Protein 2X6H (pdb70)

Solvent-accessible surface area: 50503 Å² total; per-residue (Å²): 96,110,128,38,72,112,110,8,64,77,20,22,155,130,18,17,48,76,137,110,29,51,113,34,35,84,48,8,75,122,46,6,106,201,84,42,58,99,86,61,1,1,10,36,4,5,78,14,5,58,182,161,113,138,109,49,29,90,71,4,37,175,18,13,82,92,14,36,71,1,47,23,42,11,0,0,22,0,1,5,69,108,21,114,56,74,81,1,18,106,30,0,3,55,38,0,51,135,4,80,41,148,54,4,60,21,8,6,17,0,0,2,7,1,1,57,40,12,61,93,159,72,4,56,134,34,49,48,103,51,128,86,0,3,54,18,7,7,132,50,3,11,103,39,63,33,7,0,4,21,1,16,0,20,0,11,6,25,29,55,189,193,124,103,119,172,20,70,83,28,2,20,60,0,11,93,0,0,41,77,42,0,80,88,29,75,171,112,29,75,26,16,32,99,38,6,94,84,5,75,133,7,0,62,7,2,12,99,0,16,116,72,9,60,173,54,110,36,109,90,93,126,41,11,108,67,5,27,113,8,0,39,62,97,126,97,23,182,25,37,0,33,80,23,141,57,10,10,0,4,1,28,18,125,41,92,1,19,65,4,48,23,132,117,6,49,11,49,119,46,105,79,70,8,3,31,0,4,2,15,12,58,114,80,135,102,114,35,26,0,22,2,27,52,33,61,40,0,31,7,12,9,4,1,5,20,0,4,36,5,1,8,85,4,2,114,169,61,136,33,64,2,66,12,22,44,16,84,18,0,0,1,18,23,121,16,0,1,19,47,55,30,118,30,43,9,0,36,71,3,43,92,197,34,60,66,2,19,54,11,0,78,126,78,60,94,48,148,152,18,61,73,19,0,23,52,111,5,0,48,16,0,0,48,0,1,0,0,3,6,0,3,7,26,3,1,14,3,2,24,7,60,29,90,2,0,21,0,13,60,87,0,48,1,1,5,46,59,3,35,64,3,8,67,88,33,78,63,117,52,57,3,32,1,24,1,0,72,51,2,0,80,3,0,28,15,78,103,19,160,21,7,117,61,0,35,102,23,0,31,43,0,0,30,32,0,20,144,38,5,28,12,2,0,10,1,5,29,0,6,30,63,3,59,1,71,6,2,54,118,67,42,115,115,2,21,150,58,3,39,122,29,0,45,35,75,61,57,57,94,81,0,16,36,44,0,12,43,30,0,35,29,1,4,19,2,14,21,75,74,34,52,93,55,6,97,95,3,61,98,13,20,227,84,90,140,174,72,105,96,16,56,86,30,20,184,101,6,3,51,93,140,117,12,69,143,52,25,77,90,2,68,138,67,3,82,196,70,30,65,124,55,41,0,0,2,19,4,1,66,13,8,54,197,122,140,131,107,44,29,87,78,0,32,167,8,12,85,93,8,35,62,0,64,24,36,14,0,0,15,0,1,0,79,88,10,95,44,96,78,0,22,120,30,0,7,53,41,0,52,125,3,72,43,102,39,4,48,35,15,4,20,0,0,1,5,0,7,58,24,47,46,92,169,80,10,79,137,53,66,56,101,154,92,24,5,29,13,10,8,124,42,3,14,104,34,61,26,8,0,8,10,3,10,0,21,0,6,4,32,29,111,230,156,110,91,105,124,25,79,87,26,3,17,55,0,11,112,20,0,45,103,64,0,86,117,24,92,170,111,23,92,32,25,27,114,44,7,147,66,4,86,114,4,3,61,4,0,28,95,0,7,117,69,9,56,146,71,116,56,93,112,116,124,34,24,119,63,4,38,110,13,0,41,75,94,121,95,19,148,12,38,0,28,80,22,125,68,8,15,0,2,0,42,17,134,51,99,1,26,69,2,51,23,160,101,7,47,9,68,128,53,107,62,28,8,1,38,0,0,0,14,8,58,116,84,147,109,98,29,26,0,18,0,22,53,35,64,36,0,35,8,10,9,4,3,6,22,0,4,31,3,0,4,47,27,2,97,165,58,131,31,62,2,68,6,14,39,18,80,10,0,0,3,23,27,130,24,0,0,20,55,47,42,104,38,43,11,0,36,78,2,38,92,208,46,54,69,3,11,56,12,0,80,131,68,59,88,52,153,151,8,56,72,25,0,20,64,112,6,0,53,13,0,1,55,0,0,0,1,4,4,0,4,6,21,0,0,18,6,2,37,5,72,30,53,8,0,14,0,10,50,74,0,50,1,5,6,67,47,3,39,84,5,8,55,53,31,80,93,103,69,54,0,34,1,15,1,0,78,56,1,0,78,2,0,32,14,81,118,22,147,46,0,122,68,0,21,119,25,0,31,37,1,0,36,33,0,25,134,42,3,36,16,0,0,7,0,6,26,0,7,45,73,4,64,2,65,12,2,63,127,71,39,123,115,3,20,143,42,0,25,118,21,0,48,44,70,51,79,57,91,60,0,15,34,48,0,16,34,31,0,37,28,1,3,17,1,10,25,81,79,36,56,87,60,6,103,115,6,52,93,11,41,181,204

Nearest PDB structures (foldseek):
  2x6h-assembly1_A  TM=1.002E+00  e=5.328E-83  Drosophila melanogaster
  2x6j-assembly1_A  TM=9.993E-01  e=4.591E-75  Drosophila melanogaster
  2x6i-assembly1_A  TM=9.993E-01  e=2.594E-74  Drosophila melanogaster
  2x6f-assembly1_A  TM=9.980E-01  e=4.967E-74  Drosophila melanogaster
  2x6h-assembly1_B  TM=9.961E-01  e=1.066E-71  Drosophila melanogaster

B-factor: mean 40.39, std 14.01, range [13.14, 89.82]

CATH classification: 1.25.40.70 (+2 more: 3.30.1010.10, 1.10.1070.11)

InterPro domains:
  IPR000403 Phosphatidylinositol 3-/4-kinase, catalytic domain [PF00454] (692-893)
  IPR000403 Phosphatidylinositol 3-/4-kinase, catalytic domain [PS50290] (666-933)
  IPR000403 Phosphatidylinositol 3-/4-kinase, catalytic domain [SM00146] (694-946)
  IPR001263 Phosphoinositide 3-kinase, accessory (PIK) domain [PF00613] (286-578)
  IPR001263 Phosphoinositide 3-kinase, accessory (PIK) domain [PS51545] (283-579)
  IPR001263 Phosphoinositide 3-kinase, accessory (PIK) domain [SM00145] (284-596)
  IPR002420 C2 phosphatidylinositol 3-kinase-type domain [PF00792] (55-198)
  IPR002420 C2 phosphatidylinositol 3-kinase-type domain [PS51547] (36-190)
  IPR002420 C2 phosphatidylinositol 3-kinase-type domain [SM00142] (22-131)
  IPR008290 Phosphatidylinositol 3-kinase, Vps34 type [PIRSF000587] (6-949)
  IPR011009 Protein kinase-like domain superfamily [SSF56112] (601-945)
  IPR015433 Phosphatidylinositol 3-/4-kinase [PTHR10048] (44-945)
  IPR016024 Armadillo-type fold [SSF48371] (268-578)
  IPR018936 Phosphatidylinositol 3-/4-kinase, conserved site [PS00915] (697-711)
  IPR018936 Phosphatidylinositol 3-/4-kinase, conserved site [PS00916] (790-810)
  IPR035892 C2 domain superfamily [G3DSA:2.60.40.150] (35-173)
  IPR035892 C2 domain superfamily [SSF49562] (36-165)
  IPR036940 Phosphatidylinositol 3-/4-kinase, catalytic domain superfamily [G3DSA:1.10.1070.11] (749-949)
  IPR042236 Phosphoinositide 3-kinase, accessory (PIK) domain superfamily [G3DSA:1.25.40.70] (289-591)
  IPR057756 Phosphatidylinositol 3-kinase type3/VPS34-like [cd00896] (601-945)

Structure (mmCIF, N/CA/C/O backbone):
data_2X6H
#
_entry.id   2X6H
#
_cell.length_a   110.600
_cell.length_b   154.790
_cell.length_c   243.080
_cell.angle_alpha   90.00
_cell.angle_beta   90.00
_cell.angle_gamma   90.00
#
_symmetry.space_group_name_H-M   'I 21 21 21'
#
loop_
_entity.id
_entity.type
_entity.pdbx_description
1 polymer 'PHOSPHOTIDYLINOSITOL 3 KINASE 59F'
2 water water
#
loop_
_atom_site.group_PDB
_atom_site.id
_atom_site.type_symbol
_atom_site.label_atom_id
_atom_site.label_alt_id
_atom_site.label_comp_id
_atom_site.label_asym_id
_atom_site.label_entity_id
_atom_site.label_seq_id
_atom_site.pdbx_PDB_ins_code
_atom_site.Cartn_x
_atom_site.Cartn_y
_atom_site.Cartn_z
_atom_site.occupancy
_atom_site.B_iso_or_equiv
_atom_site.auth_seq_id
_atom_site.auth_comp_id
_atom_site.auth_asym_id
_atom_site.auth_atom_id
_atom_site.pdbx_PDB_model_num
ATOM 1 N N . ALA A 1 38 ? 12.531 40.099 63.352 1.00 84.42 291 ALA A N 1
ATOM 2 C CA . ALA A 1 38 ? 13.186 41.295 63.958 1.00 84.53 291 ALA A CA 1
ATOM 3 C C . ALA A 1 38 ? 13.204 42.508 63.014 1.00 84.61 291 ALA A C 1
ATOM 4 O O . ALA A 1 38 ? 12.797 42.410 61.853 1.00 84.60 291 ALA A O 1
ATOM 6 N N . SER A 1 39 ? 13.648 43.649 63.548 1.00 84.69 292 SER A N 1
ATOM 7 C CA . SER A 1 39 ? 13.663 44.971 62.880 1.00 84.69 292 SER A CA 1
ATOM 8 C C . SER A 1 39 ? 14.615 45.115 61.674 1.00 84.72 292 SER A C 1
ATOM 9 O O . SER A 1 39 ? 14.315 45.865 60.738 1.00 84.69 292 SER A O 1
ATOM 12 N N . ILE A 1 40 ? 15.750 44.418 61.707 1.00 84.70 293 ILE A N 1
ATOM 13 C CA . ILE A 1 40 ? 16.836 44.507 60.697 1.00 84.58 293 ILE A CA 1
ATOM 14 C C . ILE A 1 40 ? 16.915 43.110 60.115 1.00 84.49 293 ILE A C 1
ATOM 15 O O . ILE A 1 40 ? 17.291 42.921 58.952 1.00 84.52 293 ILE A O 1
ATOM 20 N N . ARG A 1 41 ? 16.595 42.141 60.970 1.00 84.28 294 ARG A N 1
ATOM 21 C CA . ARG A 1 41 ? 16.531 40.737 60.631 1.00 84.03 294 ARG A CA 1
ATOM 22 C C . ARG A 1 41 ? 15.947 40.634 59.230 1.00 83.46 294 ARG A C 1
ATOM 23 O O . ARG A 1 41 ? 16.409 39.839 58.405 1.00 83.42 294 ARG A O 1
ATOM 31 N N . ASP A 1 42 ? 14.942 41.470 58.975 1.00 82.76 295 ASP A N 1
ATOM 32 C CA . ASP A 1 42 ? 14.170 41.470 57.739 1.00 82.05 295 ASP A CA 1
ATOM 33 C C . ASP A 1 42 ? 15.045 41.852 56.564 1.00 81.44 295 ASP A C 1
ATOM 34 O O . ASP A 1 42 ? 14.934 41.220 55.515 1.00 81.53 295 ASP A O 1
ATOM 39 N N . GLN A 1 43 ? 15.936 42.834 56.714 1.00 80.51 296 GLN A N 1
ATOM 40 C CA . GLN A 1 43 ? 16.695 43.289 55.541 1.00 79.59 296 GLN A CA 1
ATOM 41 C C . GLN A 1 43 ? 17.747 42.243 55.199 1.00 79.52 296 GLN A C 1
ATOM 42 O O . GLN A 1 43 ? 18.006 41.996 54.014 1.00 79.44 296 GLN A O 1
ATOM 48 N N . LEU A 1 44 ? 18.343 41.618 56.212 1.00 79.30 297 LEU A N 1
ATOM 49 C CA . LEU A 1 44 ? 19.414 40.662 55.953 1.00 79.13 297 LEU A CA 1
ATOM 50 C C . LEU A 1 44 ? 18.802 39.558 55.118 1.00 79.01 297 LEU A C 1
ATOM 51 O O . LEU A 1 44 ? 19.460 39.008 54.234 1.00 78.95 297 LEU A O 1
ATOM 56 N N . HIS A 1 45 ? 17.538 39.251 55.381 1.00 78.88 298 HIS A N 1
ATOM 57 C CA . HIS A 1 45 ? 16.892 38.137 54.720 1.00 78.71 298 HIS A CA 1
ATOM 58 C C . HIS A 1 45 ? 16.348 38.584 53.368 1.00 78.51 298 HIS A C 1
ATOM 59 O O . HIS A 1 45 ? 16.387 37.791 52.430 1.00 78.53 298 HIS A O 1
ATOM 66 N N . THR A 1 46 ? 15.891 39.835 53.234 1.00 78.31 299 THR A N 1
ATOM 67 C CA . THR A 1 46 ? 15.263 40.302 51.965 1.00 78.17 299 THR A CA 1
ATOM 68 C C . THR A 1 46 ? 16.307 40.325 50.854 1.00 77.90 299 THR A C 1
ATOM 69 O O . THR A 1 46 ? 15.971 40.110 49.692 1.00 77.92 299 THR A O 1
ATOM 73 N N . ILE A 1 47 ? 17.555 40.630 51.208 1.00 77.57 300 ILE A N 1
ATOM 74 C CA . ILE A 1 47 ? 18.660 40.711 50.244 1.00 77.17 300 ILE A CA 1
ATOM 75 C C . ILE A 1 47 ? 18.863 39.296 49.685 1.00 76.93 300 ILE A C 1
ATOM 76 O O . ILE A 1 47 ? 19.284 39.133 48.544 1.00 76.79 300 ILE A O 1
ATOM 81 N N . VAL A 1 48 ? 18.547 38.286 50.497 1.00 76.59 301 VAL A N 1
ATOM 82 C CA . VAL A 1 48 ? 18.801 36.867 50.200 1.00 76.21 301 VAL A CA 1
ATOM 83 C C . VAL A 1 48 ? 17.634 36.326 49.364 1.00 75.95 301 VAL A C 1
ATOM 84 O O . VAL A 1 48 ? 17.847 35.494 48.487 1.00 75.82 301 VAL A O 1
ATOM 88 N N . TYR A 1 49 ? 16.415 36.807 49.623 1.00 75.74 302 TYR A N 1
ATOM 89 C CA . TYR A 1 49 ? 15.201 36.332 48.944 1.00 75.64 302 TYR A CA 1
ATOM 90 C C . TYR A 1 49 ? 15.201 36.910 47.549 1.00 75.19 302 TYR A C 1
ATOM 91 O O . TYR A 1 49 ? 14.712 36.281 46.610 1.00 75.17 302 TYR A O 1
ATOM 100 N N . ARG A 1 50 ? 15.778 38.104 47.425 1.00 74.64 303 ARG A N 1
ATOM 101 C CA . ARG A 1 50 ? 15.468 39.004 46.319 1.00 74.02 303 ARG A CA 1
ATOM 102 C C . ARG A 1 50 ? 16.694 39.374 45.482 1.00 73.61 303 ARG A C 1
ATOM 103 O O . ARG A 1 50 ? 16.573 40.121 44.508 1.00 73.64 303 ARG A O 1
ATOM 111 N N . TYR A 1 51 ? 17.866 38.850 45.843 1.00 72.98 304 TYR A N 1
ATOM 112 C CA . TYR A 1 51 ? 19.091 39.169 45.103 1.00 72.30 304 TYR A CA 1
ATOM 113 C C . TYR A 1 51 ? 19.838 37.940 44.574 1.00 71.42 304 TYR A C 1
ATOM 114 O O . TYR A 1 51 ? 19.823 37.701 43.370 1.00 71.40 304 TYR A O 1
ATOM 123 N N . PRO A 1 52 ? 20.484 37.155 45.459 1.00 70.65 305 PRO A N 1
ATOM 124 C CA . PRO A 1 52 ? 21.187 35.979 44.956 1.00 69.92 305 PRO A CA 1
ATOM 125 C C . PRO A 1 52 ? 20.301 35.069 44.087 1.00 68.99 305 PRO A C 1
ATOM 126 O O . PRO A 1 52 ? 19.177 34.781 44.473 1.00 68.94 305 PRO A O 1
ATOM 130 N N . PRO A 1 53 ? 20.781 34.666 42.895 1.00 68.19 306 PRO A N 1
ATOM 131 C CA . PRO A 1 53 ? 20.011 33.709 42.083 1.00 67.60 306 PRO A CA 1
ATOM 132 C C . PRO A 1 53 ? 20.564 32.275 41.958 1.00 66.93 306 PRO A C 1
ATOM 133 O O . PRO A 1 53 ? 19.799 31.315 42.049 1.00 66.42 306 PRO A O 1
ATOM 137 N N . THR A 1 54 ? 21.865 32.149 41.699 1.00 66.48 307 THR A N 1
ATOM 138 C CA . THR A 1 54 ? 22.543 30.859 41.572 1.00 66.01 307 THR A CA 1
ATOM 139 C C . THR A 1 54 ? 23.558 30.735 42.681 1.00 65.92 307 THR A C 1
ATOM 140 O O . THR A 1 54 ? 24.417 29.854 42.654 1.00 65.90 307 THR A O 1
ATOM 144 N N . TYR A 1 55 ? 23.474 31.641 43.646 1.00 65.78 308 TYR A N 1
ATOM 145 C CA . TYR A 1 55 ? 24.480 31.721 44.678 1.00 65.70 308 TYR A CA 1
ATOM 146 C C . TYR A 1 55 ? 24.465 30.482 45.534 1.00 65.39 308 TYR A C 1
ATOM 147 O O . TYR A 1 55 ? 23.408 29.978 45.913 1.00 65.32 308 TYR A O 1
ATOM 156 N N . VAL A 1 56 ? 25.664 29.968 45.778 1.00 65.16 309 VAL A N 1
ATOM 157 C CA . VAL A 1 56 ? 25.883 28.953 46.792 1.00 64.91 309 VAL A CA 1
ATOM 158 C C . VAL A 1 56 ? 26.044 29.735 48.090 1.00 64.69 309 VAL A C 1
ATOM 159 O O . VAL A 1 56 ? 26.075 29.150 49.174 1.00 64.60 309 VAL A O 1
ATOM 163 N N . LEU A 1 57 ? 26.102 31.067 47.942 1.00 64.53 310 LEU A N 1
ATOM 164 C CA . LEU A 1 57 ? 26.433 32.043 49.002 1.00 64.33 310 LEU A CA 1
ATOM 165 C C . LEU A 1 57 ? 25.826 31.727 50.369 1.00 64.15 310 LEU A C 1
ATOM 166 O O . LEU A 1 57 ? 26.505 31.860 51.400 1.00 64.30 310 LEU A O 1
ATOM 171 N N . SER A 1 58 ? 24.556 31.314 50.370 1.00 63.67 311 SER A N 1
ATOM 172 C CA . SER A 1 58 ? 23.853 30.971 51.606 1.00 63.10 311 SER A CA 1
ATOM 173 C C . SER A 1 58 ? 24.561 29.835 52.365 1.00 62.86 311 SER A C 1
ATOM 174 O O . SER A 1 58 ? 24.777 28.754 51.809 1.00 62.81 311 SER A O 1
ATOM 177 N N . SER A 1 59 ? 24.943 30.105 53.618 1.00 62.44 312 SER A N 1
ATOM 178 C CA . SER A 1 59 ? 25.582 29.109 54.493 1.00 62.07 312 SER A CA 1
ATOM 179 C C . SER A 1 59 ? 25.038 29.124 55.931 1.00 61.79 312 SER A C 1
ATOM 180 O O . SER A 1 59 ? 24.226 28.274 56.309 1.00 61.94 312 SER A O 1
ATOM 183 N N . GLU A 1 60 ? 25.531 30.051 56.746 1.00 61.22 313 GLU A N 1
ATOM 184 C CA . GLU A 1 60 ? 24.980 30.305 58.077 1.00 60.62 313 GLU A CA 1
ATOM 185 C C . GLU A 1 60 ? 23.554 30.730 57.873 1.00 60.33 313 GLU A C 1
ATOM 186 O O . GLU A 1 60 ? 22.659 30.297 58.597 1.00 60.27 313 GLU A O 1
ATOM 192 N N . GLU A 1 61 ? 23.364 31.548 56.836 1.00 59.96 314 GLU A N 1
ATOM 193 C CA . GLU A 1 61 ? 22.076 32.081 56.412 1.00 59.39 314 GLU A CA 1
ATOM 194 C C . GLU A 1 61 ? 21.065 30.946 56.501 1.00 59.03 314 GLU A C 1
ATOM 195 O O . GLU A 1 61 ? 19.929 31.150 56.920 1.00 59.09 314 GLU A O 1
ATOM 201 N N . GLN A 1 62 ? 21.514 29.747 56.137 1.00 58.44 315 GLN A N 1
ATOM 202 C CA . GLN A 1 62 ? 20.699 28.537 56.094 1.00 57.96 315 GLN A CA 1
ATOM 203 C C . GLN A 1 62 ? 20.027 28.284 57.441 1.00 57.86 315 GLN A C 1
ATOM 204 O O . GLN A 1 62 ? 18.869 27.869 57.486 1.00 57.87 315 GLN A O 1
ATOM 210 N N . ASP A 1 63 ? 20.745 28.543 58.530 1.00 57.61 316 ASP A N 1
ATOM 211 C CA . ASP A 1 63 ? 20.258 28.248 59.876 1.00 57.50 316 ASP A CA 1
ATOM 212 C C . ASP A 1 63 ? 19.281 29.347 60.256 1.00 57.50 316 ASP A C 1
ATOM 213 O O . ASP A 1 63 ? 18.300 29.102 60.961 1.00 57.55 316 ASP A O 1
ATOM 218 N N . LEU A 1 64 ? 19.539 30.554 59.770 1.00 57.54 317 LEU A N 1
ATOM 219 C CA . LEU A 1 64 ? 18.777 31.734 60.167 1.00 57.73 317 LEU A CA 1
ATOM 220 C C . LEU A 1 64 ? 17.532 31.785 59.310 1.00 57.82 317 LEU A C 1
ATOM 221 O O . LEU A 1 64 ? 16.462 32.158 59.799 1.00 57.80 317 LEU A O 1
ATOM 226 N N . VAL A 1 65 ? 17.656 31.402 58.038 1.00 58.00 318 VAL A N 1
ATOM 227 C CA . VAL A 1 65 ? 16.511 31.432 57.127 1.00 58.16 318 VAL A CA 1
ATOM 228 C C . VAL A 1 65 ? 15.585 30.415 57.763 1.00 58.44 318 VAL A C 1
ATOM 229 O O . VAL A 1 65 ? 14.386 30.637 57.841 1.00 58.43 318 VAL A O 1
ATOM 233 N N . TRP A 1 66 ? 16.181 29.356 58.304 1.00 58.85 319 TRP A N 1
ATOM 234 C CA . TRP A 1 66 ? 15.490 28.172 58.797 1.00 59.38 319 TRP A CA 1
ATOM 235 C C . TRP A 1 66 ? 14.630 28.493 59.994 1.00 59.43 319 TRP A C 1
ATOM 236 O O . TRP A 1 66 ? 13.512 27.995 60.105 1.00 59.56 319 TRP A O 1
ATOM 247 N N . LYS A 1 67 ? 15.137 29.337 60.881 1.00 59.50 320 LYS A N 1
ATOM 248 C CA . LYS A 1 67 ? 14.457 29.621 62.140 1.00 59.67 320 LYS A CA 1
ATOM 249 C C . LYS A 1 67 ? 13.278 30.507 61.783 1.00 59.69 320 LYS A C 1
ATOM 250 O O . LYS A 1 67 ? 12.216 30.446 62.405 1.00 59.65 320 LYS A O 1
ATOM 256 N N . PHE A 1 68 ? 13.485 31.319 60.756 1.00 59.75 321 PHE A N 1
ATOM 257 C CA . PHE A 1 68 ? 12.491 32.259 60.279 1.00 59.90 321 PHE A CA 1
ATOM 258 C C . PHE A 1 68 ? 11.628 31.529 59.260 1.00 59.82 321 PHE A C 1
ATOM 259 O O . PHE A 1 68 ? 10.519 31.967 58.947 1.00 59.73 321 PHE A O 1
ATOM 267 N N . ARG A 1 69 ? 12.170 30.438 58.715 1.00 59.78 322 ARG A N 1
ATOM 268 C CA . ARG A 1 69 ? 11.468 29.605 57.742 1.00 59.84 322 ARG A CA 1
ATOM 269 C C . ARG A 1 69 ? 10.164 29.167 58.404 1.00 59.23 322 ARG A C 1
ATOM 270 O O . ARG A 1 69 ? 9.118 29.150 57.763 1.00 59.06 322 ARG A O 1
ATOM 278 N N . PHE A 1 70 ? 10.224 28.865 59.700 1.00 58.85 323 PHE A N 1
ATOM 279 C CA . PHE A 1 70 ? 9.095 28.287 60.462 1.00 58.37 323 PHE A CA 1
ATOM 280 C C . PHE A 1 70 ? 7.975 29.296 60.666 1.00 57.91 323 PHE A C 1
ATOM 281 O O . PHE A 1 70 ? 6.798 28.919 60.692 1.00 57.88 323 PHE A O 1
ATOM 289 N N . TYR A 1 71 ? 8.338 30.567 60.839 1.00 57.25 324 TYR A N 1
ATOM 290 C CA . TYR A 1 71 ? 7.355 31.578 61.212 1.00 56.42 324 TYR A CA 1
ATOM 291 C C . TYR A 1 71 ? 6.786 32.159 59.914 1.00 55.98 324 TYR A C 1
ATOM 292 O O . TYR A 1 71 ? 5.566 32.251 59.760 1.00 56.02 324 TYR A O 1
ATOM 301 N N . LEU A 1 72 ? 7.668 32.517 58.972 1.00 55.20 325 LEU A N 1
ATOM 302 C CA . LEU A 1 72 ? 7.261 33.324 57.816 1.00 54.54 325 LEU A CA 1
ATOM 303 C C . LEU A 1 72 ? 7.837 32.943 56.446 1.00 54.42 325 LEU A C 1
ATOM 304 O O . LEU A 1 72 ? 9.037 33.082 56.173 1.00 54.40 325 LEU A O 1
ATOM 309 N N . SER A 1 73 ? 6.939 32.477 55.586 1.00 54.15 326 SER A N 1
ATOM 310 C CA . SER A 1 73 ? 7.217 32.320 54.183 1.00 53.86 326 SER A CA 1
ATOM 311 C C . SER A 1 73 ? 6.718 33.592 53.516 1.00 54.06 326 SER A C 1
ATOM 312 O O . SER A 1 73 ? 5.581 33.631 53.012 1.00 54.05 326 SER A O 1
ATOM 315 N N . SER A 1 74 ? 7.553 34.635 53.539 1.00 54.19 327 SER A N 1
ATOM 316 C CA . SER A 1 74 ? 7.161 35.943 53.004 1.00 54.20 327 SER A CA 1
ATOM 317 C C . SER A 1 74 ? 6.681 35.819 51.563 1.00 54.19 327 SER A C 1
ATOM 318 O O . SER A 1 74 ? 5.577 36.249 51.224 1.00 54.22 327 SER A O 1
ATOM 321 N N . HIS A 1 75 ? 7.510 35.192 50.733 1.00 54.22 328 HIS A N 1
ATOM 322 C CA . HIS A 1 75 ? 7.268 35.151 49.297 1.00 54.40 328 HIS A CA 1
ATOM 323 C C . HIS A 1 75 ? 7.612 33.779 48.747 1.00 53.51 328 HIS A C 1
ATOM 324 O O . HIS A 1 75 ? 8.291 32.984 49.398 1.00 53.52 328 HIS A O 1
ATOM 331 N N . LYS A 1 76 ? 7.103 33.503 47.557 1.00 52.42 329 LYS A N 1
ATOM 332 C CA . LYS A 1 76 ? 7.475 32.347 46.751 1.00 51.49 329 LYS A CA 1
ATOM 333 C C . LYS A 1 76 ? 8.995 32.276 46.595 1.00 50.70 329 LYS A C 1
ATOM 334 O O . LYS A 1 76 ? 9.568 31.195 46.426 1.00 50.69 329 LYS A O 1
ATOM 340 N N . LYS A 1 77 ? 9.625 33.447 46.609 1.00 49.59 330 LYS A N 1
ATOM 341 C CA . LYS A 1 77 ? 11.050 33.617 46.353 1.00 48.61 330 LYS A CA 1
ATOM 342 C C . LYS A 1 77 ? 11.760 32.993 47.525 1.00 47.58 330 LYS A C 1
ATOM 343 O O . LYS A 1 77 ? 12.857 32.457 47.384 1.00 47.72 330 LYS A O 1
ATOM 349 N N . ALA A 1 78 ? 11.123 33.097 48.688 1.00 46.21 331 ALA A N 1
ATOM 350 C CA . ALA A 1 78 ? 11.649 32.603 49.947 1.00 44.84 331 ALA A CA 1
ATOM 351 C C . ALA A 1 78 ? 11.810 31.104 49.827 1.00 43.77 331 ALA A C 1
ATOM 352 O O . ALA A 1 78 ? 12.812 30.545 50.262 1.00 43.55 331 ALA A O 1
ATOM 354 N N . LEU A 1 79 ? 10.841 30.473 49.175 1.00 42.55 332 LEU A N 1
ATOM 355 C CA . LEU A 1 79 ? 10.705 29.023 49.156 1.00 41.55 332 LEU A CA 1
ATOM 356 C C . LEU A 1 79 ? 11.901 28.398 48.477 1.00 40.91 332 LEU A C 1
ATOM 357 O O . LEU A 1 79 ? 12.412 27.386 48.936 1.00 40.66 332 LEU A O 1
ATOM 362 N N . THR A 1 80 ? 12.377 29.015 47.407 1.00 40.50 333 THR A N 1
ATOM 363 C CA . THR A 1 80 ? 13.450 28.427 46.612 1.00 40.09 333 THR A CA 1
ATOM 364 C C . THR A 1 80 ? 14.661 28.390 47.545 1.00 40.15 333 THR A C 1
ATOM 365 O O . THR A 1 80 ? 15.430 27.424 47.544 1.00 40.03 333 THR A O 1
ATOM 369 N N . LYS A 1 81 ? 14.776 29.419 48.387 1.00 40.32 334 LYS A N 1
ATOM 370 C CA . LYS A 1 81 ? 15.961 29.665 49.215 1.00 40.44 334 LYS A CA 1
ATOM 371 C C . LYS A 1 81 ? 15.906 28.676 50.357 1.00 40.59 334 LYS A C 1
ATOM 372 O O . LYS A 1 81 ? 16.920 28.081 50.728 1.00 40.46 334 LYS A O 1
ATOM 378 N N . PHE A 1 82 ? 14.702 28.471 50.879 1.00 40.87 335 PHE A N 1
ATOM 379 C CA . PHE A 1 82 ? 14.476 27.627 52.032 1.00 41.12 335 PHE A CA 1
ATOM 380 C C . PHE A 1 82 ? 14.966 26.253 51.623 1.00 41.50 335 PHE A C 1
ATOM 381 O O . PHE A 1 82 ? 15.685 25.601 52.363 1.00 41.60 335 PHE A O 1
ATOM 389 N N . LEU A 1 83 ? 14.666 25.864 50.394 1.00 42.14 336 LEU A N 1
ATOM 390 C CA . LEU A 1 83 ? 14.853 24.486 49.960 1.00 42.82 336 LEU A CA 1
ATOM 391 C C . LEU A 1 83 ? 16.301 24.056 50.065 1.00 43.40 336 LEU A C 1
ATOM 392 O O . LEU A 1 83 ? 16.588 22.866 50.188 1.00 43.35 336 LEU A O 1
ATOM 397 N N . LYS A 1 84 ? 17.209 25.016 50.009 1.00 44.32 337 LYS A N 1
ATOM 398 C CA . LYS A 1 84 ? 18.607 24.716 49.720 1.00 45.41 337 LYS A CA 1
ATOM 399 C C . LYS A 1 84 ? 19.341 24.001 50.864 1.00 46.34 337 LYS A C 1
ATOM 400 O O . LYS A 1 84 ? 20.379 23.375 50.629 1.00 46.47 337 LYS A O 1
ATOM 406 N N . CYS A 1 85 ? 18.815 24.095 52.083 1.00 47.55 338 CYS A N 1
ATOM 407 C CA . CYS A 1 85 ? 19.573 23.794 53.310 1.00 48.78 338 CYS A CA 1
ATOM 408 C C . CYS A 1 85 ? 19.180 22.447 53.893 1.00 49.62 338 CYS A C 1
ATOM 409 O O . CYS A 1 85 ? 19.905 21.877 54.714 1.00 49.79 338 CYS A O 1
ATOM 412 N N . ILE A 1 86 ? 18.012 21.959 53.509 1.00 50.81 339 ILE A N 1
ATOM 413 C CA . ILE A 1 86 ? 17.375 20.884 54.249 1.00 52.14 339 ILE A CA 1
ATOM 414 C C . ILE A 1 86 ? 17.908 19.538 53.793 1.00 53.08 339 ILE A C 1
ATOM 415 O O . ILE A 1 86 ? 18.448 18.760 54.598 1.00 53.21 339 ILE A O 1
ATOM 420 N N . ASN A 1 87 ? 17.729 19.273 52.494 1.00 54.26 340 ASN A N 1
ATOM 421 C CA . ASN A 1 87 ? 18.105 18.005 51.860 1.00 55.28 340 ASN A CA 1
ATOM 422 C C . ASN A 1 87 ? 19.606 17.755 51.998 1.00 56.28 340 ASN A C 1
ATOM 423 O O . ASN A 1 87 ? 20.135 16.741 51.530 1.00 56.48 340 ASN A O 1
ATOM 428 N N . TRP A 1 88 ? 20.257 18.703 52.669 1.00 57.40 341 TRP A N 1
ATOM 429 C CA . TRP A 1 88 ? 21.685 18.712 52.971 1.00 58.47 341 TRP A CA 1
ATOM 430 C C . TRP A 1 88 ? 22.184 17.398 53.592 1.00 58.74 341 TRP A C 1
ATOM 431 O O . TRP A 1 88 ? 23.252 16.904 53.218 1.00 58.78 341 TRP A O 1
ATOM 442 N N . LYS A 1 89 ? 21.423 16.839 54.533 1.00 59.04 342 LYS A N 1
ATOM 443 C CA . LYS A 1 89 ? 21.708 15.488 55.022 1.00 59.45 342 LYS A CA 1
ATOM 444 C C . LYS A 1 89 ? 20.474 14.732 55.516 1.00 59.68 342 LYS A C 1
ATOM 445 O O . LYS A 1 89 ? 19.870 13.967 54.747 1.00 59.88 342 LYS A O 1
ATOM 451 N N . LEU A 1 90 ? 20.101 14.968 56.783 1.00 59.73 343 LEU A N 1
ATOM 452 C CA . LEU A 1 90 ? 19.150 14.112 57.513 1.00 59.59 343 LEU A CA 1
ATOM 453 C C . LEU A 1 90 ? 17.759 13.956 56.907 1.00 59.43 343 LEU A C 1
ATOM 454 O O . LEU A 1 90 ? 17.231 14.862 56.258 1.00 59.49 343 LEU A O 1
ATOM 459 N N . GLU A 1 91 ? 17.200 12.772 57.123 1.00 59.18 344 GLU A N 1
ATOM 460 C CA . GLU A 1 91 ? 15.813 12.425 56.802 1.00 58.95 344 GLU A CA 1
ATOM 461 C C . GLU A 1 91 ? 14.827 13.113 57.754 1.00 58.50 344 GLU A C 1
ATOM 462 O O . GLU A 1 91 ? 13.689 13.398 57.369 1.00 58.58 344 GLU A O 1
ATOM 468 N N . ASP A 1 92 ? 15.248 13.338 58.998 1.00 57.81 345 ASP A N 1
ATOM 469 C CA . ASP A 1 92 ? 14.411 13.956 60.032 1.00 57.07 345 ASP A CA 1
ATOM 470 C C . ASP A 1 92 ? 14.191 15.396 59.567 1.00 56.46 345 ASP A C 1
ATOM 471 O O . ASP A 1 92 ? 13.131 15.984 59.800 1.00 56.33 345 ASP A O 1
ATOM 476 N N . GLU A 1 93 ? 15.217 15.944 58.913 1.00 55.73 346 GLU A N 1
ATOM 477 C CA . GLU A 1 93 ? 15.242 17.303 58.365 1.00 55.01 346 GLU A CA 1
ATOM 478 C C . GLU A 1 93 ? 14.320 17.312 57.157 1.00 54.38 346 GLU A C 1
ATOM 479 O O . GLU A 1 93 ? 13.593 18.282 56.932 1.00 54.20 346 GLU A O 1
ATOM 485 N N . VAL A 1 94 ? 14.340 16.213 56.402 1.00 53.58 347 VAL A N 1
ATOM 486 C CA . VAL A 1 94 ? 13.658 16.101 55.112 1.00 52.77 347 VAL A CA 1
ATOM 487 C C . VAL A 1 94 ? 12.159 16.116 55.381 1.00 52.21 347 VAL A C 1
ATOM 488 O O . VAL A 1 94 ? 11.408 16.763 54.659 1.00 52.15 347 VAL A O 1
ATOM 492 N N . THR A 1 95 ? 11.737 15.471 56.463 1.00 51.51 348 THR A N 1
ATOM 493 C CA . THR A 1 95 ? 10.317 15.251 56.751 1.00 50.75 348 THR A CA 1
ATOM 494 C C . THR A 1 95 ? 9.702 16.569 57.164 1.00 50.17 348 THR A C 1
ATOM 495 O O . THR A 1 95 ? 8.530 16.835 56.890 1.00 50.05 348 THR A O 1
ATOM 499 N N . GLN A 1 96 ? 10.499 17.395 57.819 1.00 49.53 349 GLN A N 1
ATOM 500 C CA . GLN A 1 96 ? 9.997 18.603 58.428 1.00 49.00 349 GLN A CA 1
ATOM 501 C C . GLN A 1 96 ? 9.908 19.633 57.302 1.00 48.39 349 GLN A C 1
ATOM 502 O O . GLN A 1 96 ? 9.018 20.484 57.296 1.00 48.33 349 GLN A O 1
ATOM 508 N N . ALA A 1 97 ? 10.811 19.519 56.334 1.00 47.69 350 ALA A N 1
ATOM 509 C CA . ALA A 1 97 ? 10.975 20.506 55.262 1.00 46.98 350 ALA A CA 1
ATOM 510 C C . ALA A 1 97 ? 9.864 20.299 54.258 1.00 46.43 350 ALA A C 1
ATOM 511 O O . ALA A 1 97 ? 9.389 21.251 53.636 1.00 46.24 350 ALA A O 1
ATOM 513 N N . LEU A 1 98 ? 9.464 19.044 54.105 1.00 45.83 351 LEU A N 1
ATOM 514 C CA . LEU A 1 98 ? 8.532 18.622 53.072 1.00 45.36 351 LEU A CA 1
ATOM 515 C C . LEU A 1 98 ? 7.185 19.141 53.509 1.00 45.04 351 LEU A C 1
ATOM 516 O O . LEU A 1 98 ? 6.356 19.502 52.672 1.00 44.91 351 LEU A O 1
ATOM 521 N N . TRP A 1 99 ? 6.964 19.176 54.822 1.00 44.75 352 TRP A N 1
ATOM 522 C CA . TRP A 1 99 ? 5.686 19.607 55.368 1.00 44.43 352 TRP A CA 1
ATOM 523 C C . TRP A 1 99 ? 5.662 21.110 55.161 1.00 44.01 352 TRP A C 1
ATOM 524 O O . TRP A 1 99 ? 4.624 21.677 54.835 1.00 44.00 352 TRP A O 1
ATOM 535 N N . MET A 1 100 ? 6.823 21.741 55.310 1.00 43.50 353 MET A N 1
ATOM 536 C CA . MET A 1 100 ? 6.960 23.187 55.210 1.00 43.01 353 MET A CA 1
ATOM 537 C C . MET A 1 100 ? 6.545 23.594 53.819 1.00 42.74 353 MET A C 1
ATOM 538 O O . MET A 1 100 ? 5.971 24.666 53.623 1.00 42.68 353 MET A O 1
ATOM 543 N N . LEU A 1 101 ? 6.832 22.716 52.864 1.00 42.44 354 LEU A N 1
ATOM 544 C CA . LEU A 1 101 ? 6.676 22.978 51.438 1.00 42.19 354 LEU A CA 1
ATOM 545 C C . LEU A 1 101 ? 5.200 22.932 51.073 1.00 42.07 354 LEU A C 1
ATOM 546 O O . LEU A 1 101 ? 4.742 23.729 50.253 1.00 42.19 354 LEU A O 1
ATOM 551 N N . ALA A 1 102 ? 4.454 22.019 51.688 1.00 41.88 355 ALA A N 1
ATOM 552 C CA . ALA A 1 102 ? 3.060 21.768 51.317 1.00 41.72 355 ALA A CA 1
ATOM 553 C C . ALA A 1 102 ? 2.233 23.023 51.593 1.00 41.59 355 ALA A C 1
ATOM 554 O O . ALA A 1 102 ? 1.251 23.291 50.897 1.00 41.78 355 ALA A O 1
ATOM 556 N N . ASN A 1 103 ? 2.658 23.790 52.599 1.00 41.27 356 ASN A N 1
ATOM 557 C CA . ASN A 1 103 ? 1.876 24.902 53.138 1.00 40.95 356 ASN A CA 1
ATOM 558 C C . ASN A 1 103 ? 2.379 26.215 52.558 1.00 40.52 356 ASN A C 1
ATOM 559 O O . ASN A 1 103 ? 1.603 27.146 52.343 1.00 40.56 356 ASN A O 1
ATOM 564 N N . TRP A 1 104 ? 3.687 26.271 52.311 1.00 39.91 357 TRP A N 1
ATOM 565 C CA . TRP A 1 104 ? 4.355 27.441 51.746 1.00 39.32 357 TRP A CA 1
ATOM 566 C C . TRP A 1 104 ? 3.628 28.075 50.564 1.00 38.81 357 TRP A C 1
ATOM 567 O O . TRP A 1 104 ? 3.048 27.377 49.720 1.00 38.76 357 TRP A O 1
ATOM 578 N N . ALA A 1 105 ? 3.687 29.406 50.515 1.00 38.09 358 ALA A N 1
ATOM 579 C CA . ALA A 1 105 ? 3.160 30.197 49.402 1.00 37.41 358 ALA A CA 1
ATOM 580 C C . ALA A 1 105 ? 3.729 29.705 48.072 1.00 36.81 358 ALA A C 1
ATOM 581 O O . ALA A 1 105 ? 4.949 29.659 47.902 1.00 36.81 358 ALA A O 1
ATOM 583 N N . PRO A 1 106 ? 2.845 29.358 47.117 1.00 36.19 359 PRO A N 1
ATOM 584 C CA . PRO A 1 106 ? 3.246 28.519 45.999 1.00 35.66 359 PRO A CA 1
ATOM 585 C C . PRO A 1 106 ? 4.242 29.216 45.076 1.00 35.27 359 PRO A C 1
ATOM 586 O O . PRO A 1 106 ? 4.085 30.398 44.763 1.00 35.25 359 PRO A O 1
ATOM 590 N N . MET A 1 107 ? 5.262 28.464 44.670 1.00 34.72 360 MET A N 1
ATOM 591 C CA . MET A 1 107 ? 6.361 28.955 43.848 1.00 34.07 360 MET A CA 1
ATOM 592 C C . MET A 1 107 ? 5.891 29.430 42.486 1.00 33.88 360 MET A C 1
ATOM 593 O O . MET A 1 107 ? 4.882 28.947 41.959 1.00 33.81 360 MET A O 1
ATOM 598 N N . ASP A 1 108 ? 6.631 30.386 41.932 1.00 33.61 361 ASP A N 1
ATOM 599 C CA . ASP A 1 108 ? 6.459 30.800 40.549 1.00 33.43 361 ASP A CA 1
ATOM 600 C C . ASP A 1 108 ? 7.188 29.859 39.609 1.00 32.83 361 ASP A C 1
ATOM 601 O O . ASP A 1 108 ? 8.326 29.452 39.876 1.00 32.82 361 ASP A O 1
ATOM 606 N N . VAL A 1 109 ? 6.519 29.521 38.509 1.00 32.12 362 VAL A N 1
ATOM 607 C CA . VAL A 1 109 ? 7.066 28.690 37.430 1.00 31.36 362 VAL A CA 1
ATOM 608 C C . VAL A 1 109 ? 8.575 28.893 37.202 1.00 31.30 362 VAL A C 1
ATOM 609 O O . VAL A 1 109 ? 9.310 27.927 37.005 1.00 31.34 362 VAL A O 1
ATOM 613 N N . GLU A 1 110 ? 9.034 30.140 37.261 1.00 31.19 363 GLU A N 1
ATOM 614 C CA . GLU A 1 110 ? 10.428 30.503 36.954 1.00 31.15 363 GLU A CA 1
ATOM 615 C C . GLU A 1 110 ? 11.336 29.833 37.954 1.00 30.62 363 GLU A C 1
ATOM 616 O O . GLU A 1 110 ? 12.453 29.436 37.612 1.00 30.41 363 GLU A O 1
ATOM 622 N N . ASP A 1 111 ? 10.850 29.721 39.186 1.00 30.04 364 ASP A N 1
ATOM 623 C CA . ASP A 1 111 ? 11.622 29.206 40.299 1.00 29.85 364 ASP A CA 1
ATOM 624 C C . ASP A 1 111 ? 11.436 27.705 40.246 1.00 29.17 364 ASP A C 1
ATOM 625 O O . ASP A 1 111 ? 12.375 26.949 40.495 1.00 29.13 364 ASP A O 1
ATOM 630 N N . ALA A 1 112 ? 10.232 27.281 39.871 1.00 28.49 365 ALA A N 1
ATOM 631 C CA . ALA A 1 112 ? 9.893 25.867 39.746 1.00 28.01 365 ALA A CA 1
ATOM 632 C C . ALA A 1 112 ? 10.877 25.265 38.750 1.00 27.71 365 ALA A C 1
ATOM 633 O O . ALA A 1 112 ? 11.235 24.095 38.855 1.00 27.84 365 ALA A O 1
ATOM 635 N N . LEU A 1 113 ? 11.294 26.069 37.775 1.00 27.13 366 LEU A N 1
ATOM 636 C CA . LEU A 1 113 ? 12.183 25.633 36.707 1.00 26.81 366 LEU A CA 1
ATOM 637 C C . LEU A 1 113 ? 13.477 25.162 37.341 1.00 26.76 366 LEU A C 1
ATOM 638 O O . LEU A 1 113 ? 14.047 24.155 36.932 1.00 27.01 366 LEU A O 1
ATOM 643 N N . GLU A 1 114 ? 13.924 25.873 38.369 1.00 26.52 367 GLU A N 1
ATOM 644 C CA . GLU A 1 114 ? 15.186 25.580 39.035 1.00 26.24 367 GLU A CA 1
ATOM 645 C C . GLU A 1 114 ? 15.089 24.193 39.667 1.00 26.17 367 GLU A C 1
ATOM 646 O O . GLU A 1 114 ? 16.091 23.505 39.863 1.00 25.97 367 GLU A O 1
ATOM 652 N N . LEU A 1 115 ? 13.879 23.798 40.024 1.00 26.03 368 LEU A N 1
ATOM 653 C CA . LEU A 1 115 ? 13.672 22.592 40.805 1.00 26.02 368 LEU A CA 1
ATOM 654 C C . LEU A 1 115 ? 13.889 21.373 39.911 1.00 26.48 368 LEU A C 1
ATOM 655 O O . LEU A 1 115 ? 14.220 20.288 40.394 1.00 26.65 368 LEU A O 1
ATOM 660 N N . LEU A 1 116 ? 13.679 21.537 38.610 1.00 26.91 369 LEU A N 1
ATOM 661 C CA . LEU A 1 116 ? 13.707 20.389 37.701 1.00 27.23 369 LEU A CA 1
ATOM 662 C C . LEU A 1 116 ? 15.173 20.175 37.414 1.00 27.56 369 LEU A C 1
ATOM 663 O O . LEU A 1 116 ? 15.602 19.115 36.956 1.00 27.46 369 LEU A O 1
ATOM 668 N N . SER A 1 117 ? 15.926 21.219 37.734 1.00 28.10 370 SER A N 1
ATOM 669 C CA . SER A 1 117 ? 17.355 21.271 37.588 1.00 28.80 370 SER A CA 1
ATOM 670 C C . SER A 1 117 ? 18.031 20.101 38.272 1.00 29.31 370 SER A C 1
ATOM 671 O O . SER A 1 117 ? 17.475 19.524 39.208 1.00 29.51 370 SER A O 1
ATOM 674 N N . PRO A 1 118 ? 19.258 19.771 37.826 1.00 29.74 371 PRO A N 1
ATOM 675 C CA . PRO A 1 118 ? 19.954 18.567 38.263 1.00 29.91 371 PRO A CA 1
ATOM 676 C C . PRO A 1 118 ? 20.431 18.640 39.708 1.00 30.26 371 PRO A C 1
ATOM 677 O O . PRO A 1 118 ? 20.820 17.612 40.274 1.00 30.60 371 PRO A O 1
ATOM 681 N N . THR A 1 119 ? 20.401 19.837 40.296 1.00 30.61 372 THR A N 1
ATOM 682 C CA . THR A 1 119 ? 20.920 20.034 41.651 1.00 30.93 372 THR A CA 1
ATOM 683 C C . THR A 1 119 ? 20.046 19.434 42.756 1.00 31.32 372 THR A C 1
ATOM 684 O O . THR A 1 119 ? 20.576 19.020 43.781 1.00 31.42 372 THR A O 1
ATOM 688 N N . PHE A 1 120 ? 18.727 19.370 42.548 1.00 31.89 373 PHE A N 1
ATOM 689 C CA . PHE A 1 120 ? 17.791 18.805 43.547 1.00 32.44 373 PHE A CA 1
ATOM 690 C C . PHE A 1 120 ? 17.274 17.414 43.151 1.00 32.32 373 PHE A C 1
ATOM 691 O O . PHE A 1 120 ? 16.451 17.295 42.247 1.00 32.26 373 PHE A O 1
ATOM 699 N N . THR A 1 121 ? 17.731 16.382 43.853 1.00 32.33 374 THR A N 1
ATOM 700 C CA . THR A 1 121 ? 17.367 14.990 43.562 1.00 32.61 374 THR A CA 1
ATOM 701 C C . THR A 1 121 ? 15.936 14.601 43.951 1.00 32.53 374 THR A C 1
ATOM 702 O O . THR A 1 121 ? 15.330 13.756 43.298 1.00 32.45 374 THR A O 1
ATOM 706 N N . HIS A 1 122 ? 15.411 15.191 45.025 1.00 32.66 375 HIS A N 1
ATOM 707 C CA . HIS A 1 122 ? 14.279 14.593 45.757 1.00 32.74 375 HIS A CA 1
ATOM 708 C C . HIS A 1 122 ? 12.908 14.577 45.076 1.00 32.06 375 HIS A C 1
ATOM 709 O O . HIS A 1 122 ? 12.324 15.633 44.824 1.00 32.30 375 HIS A O 1
ATOM 716 N N . PRO A 1 123 ? 12.375 13.369 44.814 1.00 31.45 376 PRO A N 1
ATOM 717 C CA . PRO A 1 123 ? 11.073 13.122 44.181 1.00 30.94 376 PRO A CA 1
ATOM 718 C C . PRO A 1 123 ? 9.911 14.027 44.607 1.00 30.39 376 PRO A C 1
ATOM 719 O O . PRO A 1 123 ? 8.993 14.206 43.815 1.00 30.46 376 PRO A O 1
ATOM 723 N N . GLN A 1 124 ? 9.885 14.540 45.830 1.00 29.86 377 GLN A N 1
ATOM 724 C CA . GLN A 1 124 ? 8.696 15.279 46.272 1.00 29.52 377 GLN A CA 1
ATOM 725 C C . GLN A 1 124 ? 8.769 16.703 45.742 1.00 28.81 377 GLN A C 1
ATOM 726 O O . GLN A 1 124 ? 7.737 17.319 45.475 1.00 28.58 377 GLN A O 1
ATOM 732 N N . VAL A 1 125 ? 9.984 17.217 45.594 1.00 28.12 378 VAL A N 1
ATOM 733 C CA . VAL A 1 125 ? 10.212 18.607 45.209 1.00 27.65 378 VAL A CA 1
ATOM 734 C C . VAL A 1 125 ? 9.949 18.697 43.694 1.00 27.64 378 VAL A C 1
ATOM 735 O O . VAL A 1 125 ? 9.574 19.752 43.164 1.00 27.69 378 VAL A O 1
ATOM 739 N N . ARG A 1 126 ? 10.173 17.586 43.005 1.00 27.24 379 ARG A N 1
ATOM 740 C CA . ARG A 1 126 ? 10.109 17.508 41.554 1.00 26.73 379 ARG A CA 1
ATOM 741 C C . ARG A 1 126 ? 8.651 17.342 41.192 1.00 26.69 379 ARG A C 1
ATOM 742 O O . ARG A 1 126 ? 8.188 17.891 40.203 1.00 26.91 379 ARG A O 1
ATOM 750 N N . LYS A 1 127 ? 7.925 16.575 41.994 1.00 26.66 380 LYS A N 1
ATOM 751 C CA . LYS A 1 127 ? 6.511 16.380 41.790 1.00 26.65 380 LYS A CA 1
ATOM 752 C C . LYS A 1 127 ? 5.989 17.788 41.937 1.00 26.23 380 LYS A C 1
ATOM 753 O O . LYS A 1 127 ? 5.072 18.197 41.229 1.00 26.37 380 LYS A O 1
ATOM 759 N N . TYR A 1 128 ? 6.617 18.542 42.833 1.00 25.66 381 TYR A N 1
ATOM 760 C CA . TYR A 1 128 ? 6.129 19.850 43.213 1.00 25.38 381 TYR A CA 1
ATOM 761 C C . TYR A 1 128 ? 6.390 20.816 42.080 1.00 25.44 381 TYR A C 1
ATOM 762 O O . TYR A 1 128 ? 5.579 21.707 41.827 1.00 25.92 381 TYR A O 1
ATOM 771 N N . ALA A 1 129 ? 7.514 20.651 41.394 1.00 25.11 382 ALA A N 1
ATOM 772 C CA . ALA A 1 129 ? 7.890 21.555 40.315 1.00 24.66 382 ALA A CA 1
ATOM 773 C C . ALA A 1 129 ? 6.888 21.325 39.182 1.00 24.47 382 ALA A C 1
ATOM 774 O O . ALA A 1 129 ? 6.479 22.266 38.505 1.00 24.50 382 ALA A O 1
ATOM 776 N N . VAL A 1 130 ? 6.466 20.075 39.017 1.00 24.18 383 VAL A N 1
ATOM 777 C CA . VAL A 1 130 ? 5.597 19.648 37.919 1.00 23.91 383 VAL A CA 1
ATOM 778 C C . VAL A 1 130 ? 4.197 20.177 38.194 1.00 23.88 383 VAL A C 1
ATOM 779 O O . VAL A 1 130 ? 3.467 20.504 37.263 1.00 23.87 383 VAL A O 1
ATOM 783 N N . SER A 1 131 ? 3.820 20.258 39.467 1.00 23.94 384 SER A N 1
ATOM 784 C CA . SER A 1 131 ? 2.475 20.688 39.858 1.00 23.85 384 SER A CA 1
ATOM 785 C C . SER A 1 131 ? 2.388 22.195 39.565 1.00 23.96 384 SER A C 1
ATOM 786 O O . SER A 1 131 ? 1.314 22.714 39.241 1.00 23.55 384 SER A O 1
ATOM 789 N N . ARG A 1 132 ? 3.523 22.885 39.686 1.00 24.14 385 ARG A N 1
ATOM 790 C CA . ARG A 1 132 ? 3.590 24.340 39.542 1.00 24.53 385 ARG A CA 1
ATOM 791 C C . ARG A 1 132 ? 3.413 24.681 38.060 1.00 24.86 385 ARG A C 1
ATOM 792 O O . ARG A 1 132 ? 2.781 25.689 37.721 1.00 24.99 385 ARG A O 1
ATOM 800 N N . LEU A 1 133 ? 3.967 23.840 37.184 1.00 24.85 386 LEU A N 1
ATOM 801 C CA . LEU A 1 133 ? 3.949 24.062 35.744 1.00 24.59 386 LEU A CA 1
ATOM 802 C C . LEU A 1 133 ? 2.540 23.786 35.301 1.00 24.78 386 LEU A C 1
ATOM 803 O O . LEU A 1 133 ? 2.015 24.482 34.447 1.00 25.04 386 LEU A O 1
ATOM 808 N N . ALA A 1 134 ? 1.926 22.770 35.896 1.00 24.96 387 ALA A N 1
ATOM 809 C CA . ALA A 1 134 ? 0.615 22.294 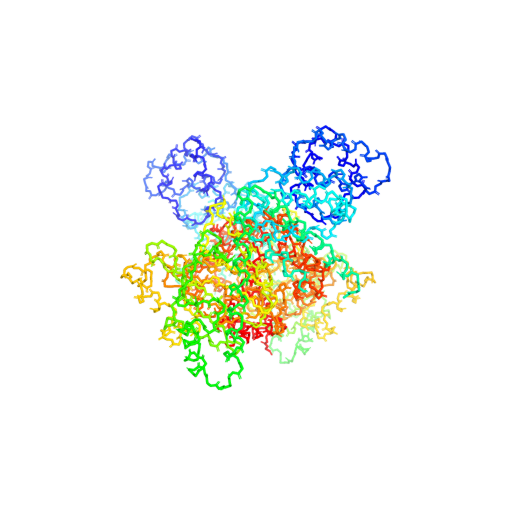35.487 1.00 25.14 387 ALA A CA 1
ATOM 810 C C . ALA A 1 134 ? -0.322 23.475 35.628 1.00 25.38 387 ALA A C 1
ATOM 811 O O . ALA A 1 134 ? -1.324 23.572 34.931 1.00 25.61 387 ALA A O 1
ATOM 813 N N . GLN A 1 135 ? 0.014 24.368 36.551 1.00 25.72 388 GLN A N 1
ATOM 814 C CA . GLN A 1 135 ? -0.871 25.456 36.903 1.00 26.06 388 GLN A CA 1
ATOM 815 C C . GLN A 1 135 ? -0.712 26.505 35.802 1.00 26.00 388 GLN A C 1
ATOM 816 O O . GLN A 1 135 ? -1.647 27.239 35.502 1.00 26.18 388 GLN A O 1
ATOM 822 N N . ALA A 1 136 ? 0.477 26.545 35.196 1.00 26.03 389 ALA A N 1
ATOM 823 C CA . ALA A 1 136 ? 0.814 27.462 34.094 1.00 25.84 389 ALA A CA 1
ATOM 824 C C . ALA A 1 136 ? -0.053 27.270 32.851 1.00 25.86 389 ALA A C 1
ATOM 825 O O . ALA A 1 136 ? -0.517 26.158 32.579 1.00 25.88 389 ALA A O 1
ATOM 827 N N . PRO A 1 137 ? -0.272 28.365 32.094 1.00 25.80 390 PRO A N 1
ATOM 828 C CA . PRO A 1 137 ? -0.934 28.368 30.784 1.00 25.80 390 PRO A CA 1
ATOM 829 C C . PRO A 1 137 ? 0.014 27.938 29.655 1.00 25.99 390 PRO A C 1
ATOM 830 O O . PRO A 1 137 ? 1.235 28.081 29.781 1.00 25.89 390 PRO A O 1
ATOM 834 N N . ASP A 1 138 ? -0.546 27.406 28.572 1.00 26.35 391 ASP A N 1
ATOM 835 C CA . ASP A 1 138 ? 0.223 26.819 27.444 1.00 26.94 391 ASP A CA 1
ATOM 836 C C . ASP A 1 138 ? 1.250 27.745 26.833 1.00 27.12 391 ASP A C 1
ATOM 837 O O . ASP A 1 138 ? 2.332 27.296 26.450 1.00 27.23 391 ASP A O 1
ATOM 842 N N . GLU A 1 139 ? 0.915 29.028 26.735 1.00 27.46 392 GLU A N 1
ATOM 843 C CA . GLU A 1 139 ? 1.778 30.022 26.083 1.00 27.91 392 GLU A CA 1
ATOM 844 C C . GLU A 1 139 ? 3.095 30.132 26.819 1.00 27.27 392 GLU A C 1
ATOM 845 O O . GLU A 1 139 ? 4.145 30.249 26.202 1.00 27.10 392 GLU A O 1
ATOM 851 N N . ASP A 1 140 ? 3.037 30.051 28.143 1.00 27.15 393 ASP A N 1
ATOM 852 C CA . ASP A 1 140 ? 4.212 30.178 29.000 1.00 26.83 393 ASP A CA 1
ATOM 853 C C . ASP A 1 140 ? 4.996 28.887 28.896 1.00 25.93 393 ASP A C 1
ATOM 854 O O . ASP A 1 140 ? 6.217 28.887 28.967 1.00 25.61 393 ASP A O 1
ATOM 859 N N . LEU A 1 141 ? 4.279 27.792 28.702 1.00 25.03 394 LEU A N 1
ATOM 860 C CA . LEU A 1 141 ? 4.843 26.464 28.749 1.00 24.23 394 LEU A CA 1
ATOM 861 C C . LEU A 1 141 ? 5.683 26.256 27.499 1.00 24.26 394 LEU A C 1
ATOM 862 O O . LEU A 1 141 ? 6.651 25.495 27.527 1.00 24.20 394 LEU A O 1
ATOM 867 N N . LEU A 1 142 ? 5.305 26.924 26.406 1.00 23.91 395 LEU A N 1
ATOM 868 C CA . LEU A 1 142 ? 5.907 26.735 25.079 1.00 23.42 395 LEU A CA 1
ATOM 869 C C . LEU A 1 142 ? 7.267 27.402 25.096 1.00 23.18 395 LEU A C 1
ATOM 870 O O . LEU A 1 142 ? 8.221 26.896 24.514 1.00 23.19 395 LEU A O 1
ATOM 875 N N . LEU A 1 143 ? 7.344 28.533 25.784 1.00 23.04 396 LEU A N 1
ATOM 876 C CA . LEU A 1 143 ? 8.538 29.349 25.861 1.00 23.30 396 LEU A CA 1
ATOM 877 C C . LEU A 1 143 ? 9.633 28.525 26.507 1.00 23.51 396 LEU A C 1
ATOM 878 O O . LEU A 1 143 ? 10.760 28.500 26.022 1.00 23.98 396 LEU A O 1
ATOM 883 N N . TYR A 1 144 ? 9.267 27.787 27.551 1.00 23.36 397 TYR A N 1
ATOM 884 C CA . TYR A 1 144 ? 10.208 27.043 28.374 1.00 23.33 397 TYR A CA 1
ATOM 885 C C . TYR A 1 144 ? 10.455 25.672 27.781 1.00 23.21 397 TYR A C 1
ATOM 886 O O . TYR A 1 144 ? 11.475 25.059 28.061 1.00 23.26 397 TYR A O 1
ATOM 895 N N . LEU A 1 145 ? 9.510 25.186 26.986 1.00 22.97 398 LEU A N 1
ATOM 896 C CA . LEU A 1 145 ? 9.481 23.789 26.555 1.00 22.71 398 LEU A CA 1
ATOM 897 C C . LEU A 1 145 ? 10.860 23.284 26.143 1.00 22.63 398 LEU A C 1
ATOM 898 O O . LEU A 1 145 ? 11.247 22.158 26.446 1.00 22.57 398 LEU A O 1
ATOM 903 N N . LEU A 1 146 ? 11.607 24.129 25.463 1.00 22.82 399 LEU A N 1
ATOM 904 C CA . LEU A 1 146 ? 12.912 23.759 24.938 1.00 22.99 399 LEU A CA 1
ATOM 905 C C . LEU A 1 146 ? 13.770 23.296 26.107 1.00 22.69 399 LEU A C 1
ATOM 906 O O . LEU A 1 146 ? 14.538 22.349 25.982 1.00 22.97 399 LEU A O 1
ATOM 911 N N . GLN A 1 147 ? 13.605 23.962 27.246 1.00 22.54 400 GLN A N 1
ATOM 912 C CA . GLN A 1 147 ? 14.374 23.718 28.475 1.00 22.18 400 GLN A CA 1
ATOM 913 C C . GLN A 1 147 ? 13.821 22.484 29.160 1.00 22.03 400 GLN A C 1
ATOM 914 O O . GLN A 1 147 ? 14.553 21.745 29.792 1.00 22.06 400 GLN A O 1
ATOM 920 N N . LEU A 1 148 ? 12.521 22.276 29.041 1.00 21.96 401 LEU A N 1
ATOM 921 C CA . LEU A 1 148 ? 11.837 21.187 29.700 1.00 22.01 401 LEU A CA 1
ATOM 922 C C . LEU A 1 148 ? 12.291 19.902 29.042 1.00 22.29 401 LEU A C 1
ATOM 923 O O . LEU A 1 148 ? 12.354 18.866 29.675 1.00 22.38 401 LEU A O 1
ATOM 928 N N . VAL A 1 149 ? 12.586 19.956 27.756 1.00 22.83 402 VAL A N 1
ATOM 929 C CA . VAL A 1 149 ? 12.977 18.757 27.037 1.00 23.33 402 VAL A CA 1
ATOM 930 C C . VAL A 1 149 ? 14.357 18.357 27.579 1.00 23.79 402 VAL A C 1
ATOM 931 O O . VAL A 1 149 ? 14.646 17.173 27.717 1.00 24.02 402 VAL A O 1
ATOM 935 N N . GLN A 1 150 ? 15.193 19.338 27.914 1.00 24.14 403 GLN A N 1
ATOM 936 C CA . GLN A 1 150 ? 16.527 19.064 28.442 1.00 24.39 403 GLN A CA 1
ATOM 937 C C . GLN A 1 150 ? 16.277 18.611 29.865 1.00 24.37 403 GLN A C 1
ATOM 938 O O . GLN A 1 150 ? 16.989 17.759 30.373 1.00 24.47 403 GLN A O 1
ATOM 944 N N . ALA A 1 151 ? 15.259 19.182 30.502 1.00 24.46 404 ALA A N 1
ATOM 945 C CA . ALA A 1 151 ? 14.934 18.875 31.897 1.00 24.88 404 ALA A CA 1
ATOM 946 C C . ALA A 1 151 ? 14.710 17.364 32.051 1.00 25.10 404 ALA A C 1
ATOM 947 O O . ALA A 1 151 ? 14.954 16.807 33.119 1.00 25.17 404 ALA A O 1
ATOM 949 N N . LEU A 1 152 ? 14.213 16.721 30.993 1.00 25.34 405 LEU A N 1
ATOM 950 C CA . LEU A 1 152 ? 13.905 15.289 30.978 1.00 25.64 405 LEU A CA 1
ATOM 951 C C . LEU A 1 152 ? 15.129 14.481 31.397 1.00 25.89 405 LEU A C 1
ATOM 952 O O . LEU A 1 152 ? 15.004 13.423 32.013 1.00 25.99 405 LEU A O 1
ATOM 957 N N . LYS A 1 153 ? 16.312 14.983 31.061 1.00 26.33 406 LYS A N 1
ATOM 958 C CA . LYS A 1 153 ? 17.545 14.233 31.261 1.00 26.97 406 LYS A CA 1
ATOM 959 C C . LYS A 1 153 ? 17.731 13.986 32.750 1.00 27.42 406 LYS A C 1
ATOM 960 O O . LYS A 1 153 ? 18.327 12.994 33.166 1.00 27.39 406 LYS A O 1
ATOM 966 N N . TYR A 1 154 ? 17.195 14.901 33.545 1.00 28.13 407 TYR A N 1
ATOM 967 C CA . TYR A 1 154 ? 17.461 14.941 34.967 1.00 28.89 407 TYR A CA 1
ATOM 968 C C . TYR A 1 154 ? 16.526 14.105 35.823 1.00 30.06 407 TYR A C 1
ATOM 969 O O . TYR A 1 154 ? 16.854 13.804 36.963 1.00 30.25 407 TYR A O 1
ATOM 978 N N . GLU A 1 155 ? 15.381 13.710 35.280 1.00 31.59 408 GLU A N 1
ATOM 979 C CA . GLU A 1 155 ? 14.448 12.853 36.011 1.00 33.31 408 GLU A CA 1
ATOM 980 C C . GLU A 1 155 ? 14.923 11.411 36.107 1.00 34.33 408 GLU A C 1
ATOM 981 O O . GLU A 1 155 ? 15.668 10.950 35.245 1.00 34.62 408 GLU A O 1
ATOM 987 N N . ASP A 1 156 ? 14.484 10.699 37.147 1.00 35.77 409 ASP A N 1
ATOM 988 C CA . ASP A 1 156 ? 14.830 9.278 37.304 1.00 37.34 409 ASP A CA 1
ATOM 989 C C . ASP A 1 156 ? 14.361 8.462 36.109 1.00 38.14 409 ASP A C 1
ATOM 990 O O . ASP A 1 156 ? 13.195 8.549 35.715 1.00 38.14 409 ASP A O 1
ATOM 995 N N . PRO A 1 157 ? 15.266 7.650 35.539 1.00 39.21 410 PRO A N 1
ATOM 996 C CA . PRO A 1 157 ? 14.932 6.820 34.385 1.00 40.26 410 PRO A CA 1
ATOM 997 C C . PRO A 1 157 ? 13.802 5.868 34.735 1.00 41.38 410 PRO A C 1
ATOM 998 O O . PRO A 1 157 ? 12.979 5.548 33.879 1.00 41.53 410 PRO A O 1
ATOM 1002 N N . ARG A 1 158 ? 13.752 5.447 35.996 1.00 42.77 411 ARG A N 1
ATOM 1003 C CA . ARG A 1 158 ? 12.782 4.451 36.421 1.00 44.21 411 ARG A CA 1
ATOM 1004 C C . ARG A 1 158 ? 11.326 4.878 36.208 1.00 44.81 411 ARG A C 1
ATOM 1005 O O . ARG A 1 158 ? 10.507 4.053 35.798 1.00 44.89 411 ARG A O 1
ATOM 1013 N N . HIS A 1 159 ? 11.007 6.146 36.482 1.00 45.72 412 HIS A N 1
ATOM 1014 C CA . HIS A 1 159 ? 9.690 6.740 36.156 1.00 46.59 412 HIS A CA 1
ATOM 1015 C C . HIS A 1 159 ? 9.379 6.611 34.669 1.00 46.74 412 HIS A C 1
ATOM 1016 O O . HIS A 1 159 ? 8.219 6.425 34.287 1.00 46.94 412 HIS A O 1
ATOM 1023 N N . ILE A 1 160 ? 10.404 6.733 33.831 1.00 46.90 413 ILE A N 1
ATOM 1024 C CA . ILE A 1 160 ? 10.220 6.808 32.381 1.00 47.10 413 ILE A CA 1
ATOM 1025 C C . ILE A 1 160 ? 10.027 5.386 31.874 1.00 47.50 413 ILE A C 1
ATOM 1026 O O . ILE A 1 160 ? 9.230 5.152 30.959 1.00 47.43 413 ILE A O 1
ATOM 1031 N N . VAL A 1 161 ? 10.727 4.440 32.497 1.00 48.12 414 VAL A N 1
ATOM 1032 C CA . VAL A 1 161 ? 10.736 3.041 32.055 1.00 48.85 414 VAL A CA 1
ATOM 1033 C C . VAL A 1 161 ? 9.413 2.423 32.513 1.00 49.53 414 VAL A C 1
ATOM 1034 O O . VAL A 1 161 ? 8.885 1.525 31.853 1.00 49.43 414 VAL A O 1
ATOM 1038 N N . HIS A 1 162 ? 8.882 2.901 33.637 1.00 50.54 415 HIS A N 1
ATOM 1039 C CA . HIS A 1 162 ? 7.675 2.323 34.233 1.00 51.75 415 HIS A CA 1
ATOM 1040 C C . HIS A 1 162 ? 6.489 2.757 33.388 1.00 52.21 415 HIS A C 1
ATOM 1041 O O . HIS A 1 162 ? 5.519 2.008 33.244 1.00 52.24 415 HIS A O 1
ATOM 1048 N N . LEU A 1 163 ? 6.564 3.965 32.835 1.00 53.16 416 LEU A N 1
ATOM 1049 C CA . LEU A 1 163 ? 5.476 4.525 32.034 1.00 54.07 416 LEU A CA 1
ATOM 1050 C C . LEU A 1 163 ? 5.530 3.783 30.721 1.00 54.75 416 LEU A C 1
ATOM 1051 O O . LEU A 1 163 ? 4.494 3.515 30.118 1.00 54.52 416 LEU A O 1
ATOM 1056 N N . HIS A 1 164 ? 6.738 3.457 30.272 1.00 55.99 417 HIS A N 1
ATOM 1057 C CA . HIS A 1 164 ? 6.909 2.750 29.013 1.00 57.50 417 HIS A CA 1
ATOM 1058 C C . HIS A 1 164 ? 6.197 1.414 29.204 1.00 58.39 417 HIS A C 1
ATOM 1059 O O . HIS A 1 164 ? 5.527 0.923 28.294 1.00 58.44 417 HIS A O 1
ATOM 1066 N N . GLY A 1 165 ? 6.323 0.850 30.403 1.00 59.61 418 GLY A N 1
ATOM 1067 C CA . GLY A 1 165 ? 5.804 -0.481 30.720 1.00 61.05 418 GLY A CA 1
ATOM 1068 C C . GLY A 1 165 ? 4.290 -0.437 30.681 1.00 62.14 418 GLY A C 1
ATOM 1069 O O . GLY A 1 165 ? 3.651 -1.377 30.204 1.00 62.15 418 GLY A O 1
ATOM 1070 N N . CYS A 1 166 ? 3.727 0.676 31.149 1.00 63.30 419 CYS A N 1
ATOM 1071 C CA . CYS A 1 166 ? 2.281 0.866 31.295 1.00 64.44 419 CYS A CA 1
ATOM 1072 C C . CYS A 1 166 ? 1.628 1.003 29.914 1.00 64.91 419 CYS A C 1
ATOM 1073 O O . CYS A 1 166 ? 0.501 0.540 29.719 1.00 65.12 419 CYS A O 1
ATOM 1076 N N . ILE A 1 167 ? 2.333 1.611 28.957 1.00 65.45 420 ILE A N 1
ATOM 1077 C CA . ILE A 1 167 ? 1.725 1.917 27.655 1.00 65.92 420 ILE A CA 1
ATOM 1078 C C . ILE A 1 167 ? 1.906 0.691 26.741 1.00 66.30 420 ILE A C 1
ATOM 1079 O O . ILE A 1 167 ? 1.098 0.455 25.839 1.00 66.43 420 ILE A O 1
ATOM 1084 N N . PHE A 1 168 ? 2.960 -0.089 27.002 1.00 66.60 421 PHE A N 1
ATOM 1085 C CA . PHE A 1 168 ? 3.272 -1.312 26.248 1.00 66.83 421 PHE A CA 1
ATOM 1086 C C . PHE A 1 168 ? 3.223 -2.532 27.181 1.00 66.79 421 PHE A C 1
ATOM 1087 O O . PHE A 1 168 ? 2.575 -3.544 26.896 1.00 66.61 421 PHE A O 1
ATOM 1095 N N . ASN A 1 279 ? 6.541 12.177 37.182 1.00 42.53 532 ASN A N 1
ATOM 1096 C CA . ASN A 1 279 ? 5.422 13.037 36.837 1.00 42.69 532 ASN A CA 1
ATOM 1097 C C . ASN A 1 279 ? 5.679 13.970 35.653 1.00 42.75 532 ASN A C 1
ATOM 1098 O O . ASN A 1 279 ? 4.832 14.056 34.759 1.00 43.21 532 ASN A O 1
ATOM 1103 N N . LEU A 1 280 ? 6.811 14.680 35.633 1.00 42.26 533 LEU A N 1
ATOM 1104 C CA . LEU A 1 280 ? 7.104 15.636 34.536 1.00 41.59 533 LEU A CA 1
ATOM 1105 C C . LEU A 1 280 ? 6.952 15.040 33.145 1.00 41.39 533 LEU A C 1
ATOM 1106 O O . LEU A 1 280 ? 6.428 15.694 32.240 1.00 41.64 533 LEU A O 1
ATOM 1111 N N . CYS A 1 281 ? 7.402 13.811 32.965 1.00 40.89 534 CYS A N 1
ATOM 1112 C CA . CYS A 1 281 ? 7.452 13.228 31.642 1.00 40.61 534 CYS A CA 1
ATOM 1113 C C . CYS A 1 281 ? 6.022 12.911 31.231 1.00 39.61 534 CYS A C 1
ATOM 1114 O O . CYS A 1 281 ? 5.633 13.143 30.087 1.00 39.57 534 CYS A O 1
ATOM 1117 N N . THR A 1 282 ? 5.228 12.416 32.176 1.00 38.62 535 THR A N 1
ATOM 1118 C CA . THR A 1 282 ? 3.856 12.011 31.899 1.00 37.39 535 THR A CA 1
ATOM 1119 C C . THR A 1 282 ? 3.185 13.320 31.576 1.00 36.45 535 THR A C 1
ATOM 1120 O O . THR A 1 282 ? 2.318 13.392 30.708 1.00 36.18 535 THR A O 1
ATOM 1124 N N . PHE A 1 283 ? 3.634 14.368 32.258 1.00 35.48 536 PHE A N 1
ATOM 1125 C CA . PHE A 1 283 ? 3.002 15.681 32.207 1.00 34.41 536 PHE A CA 1
ATOM 1126 C C . PHE A 1 283 ? 3.212 16.287 30.841 1.00 33.54 536 PHE A C 1
ATOM 1127 O O . PHE A 1 283 ? 2.251 16.768 30.251 1.00 33.69 536 PHE A O 1
ATOM 1135 N N . LEU A 1 284 ? 4.426 16.209 30.305 1.00 32.47 537 LEU A N 1
ATOM 1136 C CA . LEU A 1 284 ? 4.716 16.848 29.027 1.00 31.71 537 LEU A CA 1
ATOM 1137 C C . LEU A 1 284 ? 3.889 16.150 27.961 1.00 31.57 537 LEU A C 1
ATOM 1138 O O . LEU A 1 284 ? 3.257 16.802 27.127 1.00 31.24 537 LEU A O 1
ATOM 1143 N N . ILE A 1 285 ? 3.823 14.828 28.025 1.00 31.34 538 ILE A N 1
ATOM 1144 C CA . ILE A 1 285 ? 3.106 14.085 27.013 1.00 31.26 538 ILE A CA 1
ATOM 1145 C C . ILE A 1 285 ? 1.651 14.477 27.178 1.00 31.64 538 ILE A C 1
ATOM 1146 O O . ILE A 1 285 ? 0.986 14.794 26.193 1.00 31.62 538 ILE A O 1
ATOM 1151 N N . GLN A 1 286 ? 1.182 14.578 28.418 1.00 31.94 539 GLN A N 1
ATOM 1152 C CA . GLN A 1 286 ? -0.253 14.681 28.637 1.00 32.28 539 GLN A CA 1
ATOM 1153 C C . GLN A 1 286 ? -0.684 16.006 28.095 1.00 31.85 539 GLN A C 1
ATOM 1154 O O . GLN A 1 286 ? -1.712 16.104 27.441 1.00 31.76 539 GLN A O 1
ATOM 1160 N N . ARG A 1 287 ? 0.144 17.014 28.300 1.00 31.68 540 ARG A N 1
ATOM 1161 C CA . ARG A 1 287 ? -0.208 18.358 27.898 1.00 31.79 540 ARG A CA 1
ATOM 1162 C C . ARG A 1 287 ? 0.001 18.539 26.407 1.00 31.26 540 ARG A C 1
ATOM 1163 O O . ARG A 1 287 ? -0.781 19.236 25.780 1.00 31.19 540 ARG A O 1
ATOM 1171 N N . ALA A 1 288 ? 1.033 17.919 25.839 1.00 30.73 541 ALA A N 1
ATOM 1172 C CA . ALA A 1 288 ? 1.316 18.079 24.424 1.00 30.48 541 ALA A CA 1
ATOM 1173 C C . ALA A 1 288 ? 0.104 17.536 23.695 1.00 30.87 541 ALA A C 1
ATOM 1174 O O . ALA A 1 288 ? -0.258 18.062 22.652 1.00 31.55 541 ALA A O 1
ATOM 1176 N N . CYS A 1 289 ? -0.545 16.505 24.237 1.00 30.89 542 CYS A N 1
ATOM 1177 C CA . CYS A 1 289 ? -1.691 15.882 23.550 1.00 31.12 542 CYS A CA 1
ATOM 1178 C C . CYS A 1 289 ? -2.869 16.842 23.542 1.00 30.52 542 CYS A C 1
ATOM 1179 O O . CYS A 1 289 ? -3.767 16.729 22.710 1.00 30.77 542 CYS A O 1
ATOM 1182 N N . THR A 1 290 ? -2.855 17.776 24.483 1.00 29.81 543 THR A N 1
ATOM 1183 C CA . THR A 1 290 ? -4.021 18.573 24.806 1.00 29.30 543 THR A CA 1
ATOM 1184 C C . THR A 1 290 ? -4.155 19.662 23.778 1.00 28.49 543 THR A C 1
ATOM 1185 O O . THR A 1 290 ? -5.250 20.131 23.510 1.00 28.70 543 THR A O 1
ATOM 1189 N N . ASN A 1 291 ? -3.022 20.075 23.221 1.00 27.82 544 ASN A N 1
ATOM 1190 C CA . ASN A 1 291 ? -2.927 21.296 22.421 1.00 27.08 544 ASN A CA 1
ATOM 1191 C C . ASN A 1 291 ? -1.961 21.061 21.265 1.00 26.60 544 ASN A C 1
ATOM 1192 O O . ASN A 1 291 ? -0.813 20.620 21.462 1.00 25.92 544 ASN A O 1
ATOM 1197 N N . ALA A 1 292 ? -2.468 21.310 20.060 1.00 26.13 545 ALA A N 1
ATOM 1198 C CA . ALA A 1 292 ? -1.827 20.928 18.803 1.00 25.81 545 ALA A CA 1
ATOM 1199 C C . ALA A 1 292 ? -0.501 21.610 18.546 1.00 26.08 545 ALA A C 1
ATOM 1200 O O . ALA A 1 292 ? 0.397 20.979 17.994 1.00 26.59 545 ALA A O 1
ATOM 1202 N N . THR A 1 293 ? -0.355 22.882 18.912 1.00 25.85 546 THR A N 1
ATOM 1203 C CA . THR A 1 293 ? 0.891 23.581 18.602 1.00 25.45 546 THR A CA 1
ATOM 1204 C C . THR A 1 293 ? 1.972 23.073 19.563 1.00 25.19 546 THR A C 1
ATOM 1205 O O . THR A 1 293 ? 3.124 22.928 19.158 1.00 25.13 546 THR A O 1
ATOM 1209 N N . LEU A 1 294 ? 1.598 22.785 20.817 1.00 24.90 547 LEU A N 1
ATOM 1210 C CA . LEU A 1 294 ? 2.528 22.280 21.847 1.00 24.68 547 LEU A CA 1
ATOM 1211 C C . LEU A 1 294 ? 3.089 20.939 21.413 1.00 24.45 547 LEU A C 1
ATOM 1212 O O . LEU A 1 294 ? 4.271 20.658 21.625 1.00 24.03 547 LEU A O 1
ATOM 1217 N N . ALA A 1 295 ? 2.219 20.126 20.805 1.00 24.30 548 ALA A N 1
ATOM 1218 C CA . ALA A 1 295 ? 2.526 18.786 20.306 1.00 24.19 548 ALA A CA 1
ATOM 1219 C C . ALA A 1 295 ? 3.557 18.925 19.205 1.00 24.50 548 ALA A C 1
ATOM 1220 O O . ALA A 1 295 ? 4.497 18.133 19.112 1.00 24.46 548 ALA A O 1
ATOM 1222 N N . ASN A 1 296 ? 3.390 19.963 18.392 1.00 24.97 549 ASN A N 1
ATOM 1223 C CA . ASN A 1 296 ? 4.234 20.233 17.242 1.00 25.17 549 ASN A CA 1
ATOM 1224 C C . ASN A 1 296 ? 5.644 20.469 17.751 1.00 25.58 549 ASN A C 1
ATOM 1225 O O . ASN A 1 296 ? 6.603 19.880 17.255 1.00 26.03 549 ASN A O 1
ATOM 1230 N N . TYR A 1 297 ? 5.778 21.239 18.814 1.00 25.66 550 TYR A N 1
ATOM 1231 C CA . TYR A 1 297 ? 7.103 21.635 19.243 1.00 25.82 550 TYR A CA 1
ATOM 1232 C C . TYR A 1 297 ? 7.702 20.501 19.991 1.00 25.82 550 TYR A C 1
ATOM 1233 O O . TYR A 1 297 ? 8.911 20.239 19.877 1.00 25.85 550 TYR A O 1
ATOM 1242 N N . PHE A 1 298 ? 6.850 19.801 20.727 1.00 25.55 551 PHE A N 1
ATOM 1243 C CA . PHE A 1 298 ? 7.320 18.762 21.596 1.00 25.27 551 PHE A CA 1
ATOM 1244 C C . PHE A 1 298 ? 7.940 17.758 20.658 1.00 25.23 551 PHE A C 1
ATOM 1245 O O . PHE A 1 298 ? 9.079 17.348 20.862 1.00 25.11 551 PHE A O 1
ATOM 1253 N N . TYR A 1 299 ? 7.258 17.484 19.549 1.00 25.39 552 TYR A N 1
ATOM 1254 C CA . TYR A 1 299 ? 7.692 16.445 18.629 1.00 25.56 552 TYR A CA 1
ATOM 1255 C C . TYR A 1 299 ? 9.023 16.822 18.009 1.00 25.49 552 TYR A C 1
ATOM 1256 O O . TYR A 1 299 ? 9.953 16.017 17.963 1.00 25.57 552 TYR A O 1
ATOM 1265 N N . TRP A 1 300 ? 9.157 18.068 17.602 1.00 25.56 553 TRP A N 1
ATOM 1266 C CA . TRP A 1 300 ? 10.310 18.423 16.809 1.00 25.77 553 TRP A CA 1
ATOM 1267 C C . TRP A 1 300 ? 11.559 18.458 17.675 1.00 26.30 553 TRP A C 1
ATOM 1268 O O . TRP A 1 300 ? 12.654 18.143 17.209 1.00 26.00 553 TRP A O 1
ATOM 1279 N N . TYR A 1 301 ? 11.372 18.819 18.941 1.00 26.87 554 TYR A N 1
ATOM 1280 C CA . TYR A 1 301 ? 12.447 18.911 19.918 1.00 27.44 554 TYR A CA 1
ATOM 1281 C C . TYR A 1 301 ? 12.933 17.532 20.276 1.00 27.60 554 TYR A C 1
ATOM 1282 O O . TYR A 1 301 ? 14.138 17.337 20.485 1.00 27.60 554 TYR A O 1
ATOM 1291 N N . LEU A 1 302 ? 11.996 16.585 20.361 1.00 27.72 555 LEU A N 1
ATOM 1292 C CA . LEU A 1 302 ? 12.298 15.208 20.728 1.00 28.00 555 LEU A CA 1
ATOM 1293 C C . LEU A 1 302 ? 13.053 14.559 19.570 1.00 28.81 555 LEU A C 1
ATOM 1294 O O . LEU A 1 302 ? 13.983 13.793 19.809 1.00 28.78 555 LEU A O 1
ATOM 1299 N N . SER A 1 303 ? 12.704 14.902 18.326 1.00 29.62 556 SER A N 1
ATOM 1300 C CA . SER A 1 303 ? 13.293 14.242 17.142 1.00 30.66 556 SER A CA 1
ATOM 1301 C C . SER A 1 303 ? 14.743 14.633 16.977 1.00 31.12 556 SER A C 1
ATOM 1302 O O . SER A 1 303 ? 15.554 13.805 16.557 1.00 31.13 556 SER A O 1
ATOM 1305 N N . ILE A 1 304 ? 15.079 15.886 17.285 1.00 31.91 557 ILE A N 1
ATOM 1306 C CA . ILE A 1 304 ? 16.424 16.369 17.020 1.00 32.72 557 ILE A CA 1
ATOM 1307 C C . ILE A 1 304 ? 17.234 15.501 17.963 1.00 33.43 557 ILE A C 1
ATOM 1308 O O . ILE A 1 304 ? 18.330 15.052 17.617 1.00 33.56 557 ILE A O 1
ATOM 1313 N N . GLU A 1 305 ? 16.640 15.188 19.117 1.00 34.13 558 GLU A N 1
ATOM 1314 C CA . GLU A 1 305 ? 17.344 14.559 20.239 1.00 34.83 558 GLU A CA 1
ATOM 1315 C C . GLU A 1 305 ? 17.574 13.085 19.981 1.00 35.37 558 GLU A C 1
ATOM 1316 O O . GLU A 1 305 ? 18.569 12.529 20.430 1.00 35.23 558 GLU A O 1
ATOM 1322 N N . VAL A 1 306 ? 16.669 12.465 19.230 1.00 36.47 559 VAL A N 1
ATOM 1323 C CA . VAL A 1 306 ? 16.632 11.012 19.096 1.00 37.55 559 VAL A CA 1
ATOM 1324 C C . VAL A 1 306 ? 17.642 10.557 18.059 1.00 38.66 559 VAL A C 1
ATOM 1325 O O . VAL A 1 306 ? 18.387 9.605 18.288 1.00 38.87 559 VAL A O 1
ATOM 1329 N N . GLU A 1 307 ? 17.653 11.244 16.919 1.00 40.15 560 GLU A N 1
ATOM 1330 C CA . GLU A 1 307 ? 18.579 10.950 15.833 1.00 41.76 560 GLU A CA 1
ATOM 1331 C C . GLU A 1 307 ? 20.026 10.803 16.331 1.00 42.36 560 GLU A C 1
ATOM 1332 O O . GLU A 1 307 ? 20.458 11.487 17.272 1.00 42.48 560 GLU A O 1
ATOM 1338 N N . GLU A 1 308 ? 20.753 9.901 15.681 1.00 43.12 561 GLU A N 1
ATOM 1339 C CA . GLU A 1 308 ? 22.167 9.604 15.967 1.00 44.05 561 GLU A CA 1
ATOM 1340 C C . GLU A 1 308 ? 23.024 10.876 16.130 1.00 44.03 561 GLU A C 1
ATOM 1341 O O . GLU A 1 308 ? 24.096 11.018 15.528 1.00 44.13 561 GLU A O 1
ATOM 1347 N N . LYS A 1 314 ? 29.077 7.469 25.167 1.00 62.79 567 LYS A N 1
ATOM 1348 C CA . LYS A 1 314 ? 29.264 7.505 26.627 1.00 62.98 567 LYS A CA 1
ATOM 1349 C C . LYS A 1 314 ? 27.948 7.731 27.425 1.00 62.72 567 LYS A C 1
ATOM 1350 O O . LYS A 1 314 ? 27.228 6.766 27.726 1.00 62.61 567 LYS A O 1
ATOM 1356 N N . GLN A 1 315 ? 27.653 8.988 27.772 1.00 62.31 568 GLN A N 1
ATOM 1357 C CA . GLN A 1 315 ? 26.403 9.343 28.452 1.00 61.96 568 GLN A CA 1
ATOM 1358 C C . GLN A 1 315 ? 25.347 9.710 27.437 1.00 61.51 568 GLN A C 1
ATOM 1359 O O . GLN A 1 315 ? 24.140 9.708 27.737 1.00 61.62 568 GLN A O 1
ATOM 1365 N N . ASP A 1 316 ? 25.826 10.057 26.244 1.00 60.63 569 ASP A N 1
ATOM 1366 C CA . ASP A 1 316 ? 24.971 10.347 25.114 1.00 59.69 569 ASP A CA 1
ATOM 1367 C C . ASP A 1 316 ? 24.122 9.137 24.795 1.00 58.50 569 ASP A C 1
ATOM 1368 O O . ASP A 1 316 ? 22.910 9.255 24.634 1.00 58.45 569 ASP A O 1
ATOM 1373 N N . GLU A 1 317 ? 24.758 7.974 24.706 1.00 57.20 570 GLU A N 1
ATOM 1374 C CA . GLU A 1 317 ? 24.044 6.720 24.477 1.00 55.92 570 GLU A CA 1
ATOM 1375 C C . GLU A 1 317 ? 22.862 6.581 25.445 1.00 54.51 570 GLU A C 1
ATOM 1376 O O . GLU A 1 317 ? 21.785 6.153 25.023 1.00 54.53 570 GLU A O 1
ATOM 1382 N N . ARG A 1 318 ? 23.029 6.990 26.706 1.00 52.59 571 ARG A N 1
ATOM 1383 C CA . ARG A 1 318 ? 21.991 6.784 27.734 1.00 50.88 571 ARG A CA 1
ATOM 1384 C C . ARG A 1 318 ? 20.857 7.750 27.441 1.00 49.36 571 ARG A C 1
ATOM 1385 O O . ARG A 1 318 ? 19.682 7.369 27.435 1.00 49.25 571 ARG A O 1
ATOM 1393 N N . ALA A 1 319 ? 21.229 8.980 27.107 1.00 47.44 572 ALA A N 1
ATOM 1394 C CA . ALA A 1 319 ? 20.296 10.096 26.954 1.00 45.70 572 ALA A CA 1
ATOM 1395 C C . ALA A 1 319 ? 19.488 9.931 25.678 1.00 44.49 572 ALA A C 1
ATOM 1396 O O . ALA A 1 319 ? 18.298 10.243 25.650 1.00 44.33 572 ALA A O 1
ATOM 1398 N N . HIS A 1 320 ? 20.134 9.453 24.621 1.00 43.08 573 HIS A N 1
ATOM 1399 C CA . HIS A 1 320 ? 19.487 9.240 23.339 1.00 41.76 573 HIS A CA 1
ATOM 1400 C C . HIS A 1 320 ? 18.427 8.175 23.610 1.00 40.96 573 HIS A C 1
ATOM 1401 O O . HIS A 1 320 ? 17.262 8.361 23.246 1.00 40.86 573 HIS A O 1
ATOM 1408 N N . ASP A 1 321 ? 18.802 7.116 24.334 1.00 39.77 574 ASP A N 1
ATOM 1409 C CA . ASP A 1 321 ? 17.914 5.977 24.564 1.00 38.74 574 ASP A CA 1
ATOM 1410 C C . ASP A 1 321 ? 16.670 6.465 25.294 1.00 37.70 574 ASP A C 1
ATOM 1411 O O . ASP A 1 321 ? 15.567 5.950 25.069 1.00 37.68 574 ASP A O 1
ATOM 1416 N N . MET A 1 322 ? 16.846 7.455 26.166 1.00 36.09 575 MET A N 1
ATOM 1417 C CA . MET A 1 322 ? 15.765 7.947 27.002 1.00 34.89 575 MET A CA 1
ATOM 1418 C C . MET A 1 322 ? 14.825 8.715 26.100 1.00 33.91 575 MET A C 1
ATOM 1419 O O . MET A 1 322 ? 13.615 8.579 26.216 1.00 33.87 575 MET A O 1
ATOM 1424 N N . TYR A 1 323 ? 15.374 9.469 25.156 1.00 32.85 576 TYR A N 1
ATOM 1425 C CA . TYR A 1 323 ? 14.561 10.355 24.322 1.00 31.93 576 TYR A CA 1
ATOM 1426 C C . TYR A 1 323 ? 13.791 9.494 23.354 1.00 31.33 576 TYR A C 1
ATOM 1427 O O . TYR A 1 323 ? 12.639 9.786 23.024 1.00 30.74 576 TYR A O 1
ATOM 1436 N N . ALA A 1 324 ? 14.423 8.410 22.926 1.00 31.13 577 ALA A N 1
ATOM 1437 C CA . ALA A 1 324 ? 13.849 7.543 21.915 1.00 31.29 577 ALA A CA 1
ATOM 1438 C C . ALA A 1 324 ? 12.597 7.021 22.579 1.00 31.47 577 ALA A C 1
ATOM 1439 O O . ALA A 1 324 ? 11.546 6.916 21.952 1.00 31.29 577 ALA A O 1
ATOM 1441 N N . MET A 1 325 ? 12.691 6.804 23.885 1.00 31.91 578 MET A N 1
ATOM 1442 C CA . MET A 1 325 ? 11.663 6.098 24.640 1.00 32.53 578 MET A CA 1
ATOM 1443 C C . MET A 1 325 ? 10.488 7.038 24.793 1.00 31.95 578 MET A C 1
ATOM 1444 O O . MET A 1 325 ? 9.330 6.614 24.743 1.00 31.66 578 MET A O 1
ATOM 1449 N N . VAL A 1 326 ? 10.786 8.322 24.947 1.00 31.63 579 VAL A N 1
ATOM 1450 C CA . VAL A 1 326 ? 9.755 9.301 25.234 1.00 31.56 579 VAL A CA 1
ATOM 1451 C C . VAL A 1 326 ? 8.968 9.427 23.952 1.00 31.60 579 VAL A C 1
ATOM 1452 O O . VAL A 1 326 ? 7.738 9.443 23.967 1.00 31.59 579 VAL A O 1
ATOM 1456 N N . LEU A 1 327 ? 9.678 9.412 22.833 1.00 31.77 580 LEU A N 1
ATOM 1457 C CA . LEU A 1 327 ? 9.061 9.652 21.538 1.00 31.78 580 LEU A CA 1
ATOM 1458 C C . LEU A 1 327 ? 8.119 8.495 21.208 1.00 31.59 580 LEU A C 1
ATOM 1459 O O . LEU A 1 327 ? 7.048 8.711 20.643 1.00 31.45 580 LEU A O 1
ATOM 1464 N N . LYS A 1 328 ? 8.493 7.282 21.586 1.00 31.51 581 LYS A N 1
ATOM 1465 C CA . LYS A 1 328 ? 7.738 6.106 21.156 1.00 32.13 581 LYS A CA 1
ATOM 1466 C C . LYS A 1 328 ? 6.450 6.146 21.952 1.00 31.77 581 LYS A C 1
ATOM 1467 O O . LYS A 1 328 ? 5.382 5.754 21.463 1.00 31.76 581 LYS A O 1
ATOM 1473 N N . MET A 1 329 ? 6.558 6.670 23.167 1.00 31.17 582 MET A N 1
ATOM 1474 C CA . MET A 1 329 ? 5.472 6.670 24.114 1.00 30.68 582 MET A CA 1
ATOM 1475 C C . MET A 1 329 ? 4.503 7.747 23.686 1.00 29.77 582 MET A C 1
ATOM 1476 O O . MET A 1 329 ? 3.304 7.505 23.667 1.00 29.67 582 MET A O 1
ATOM 1481 N N . PHE A 1 330 ? 5.024 8.903 23.273 1.00 28.76 583 PHE A N 1
ATOM 1482 C CA . PHE A 1 330 ? 4.209 10.069 22.892 1.00 27.80 583 PHE A CA 1
ATOM 1483 C C . PHE A 1 330 ? 3.438 9.732 21.638 1.00 27.44 583 PHE A C 1
ATOM 1484 O O . PHE A 1 330 ? 2.265 10.070 21.522 1.00 27.51 583 PHE A O 1
ATOM 1492 N N . LEU A 1 331 ? 4.094 9.025 20.722 1.00 26.73 584 LEU A N 1
ATOM 1493 C CA . LEU A 1 331 ? 3.538 8.716 19.422 1.00 25.97 584 LEU A CA 1
ATOM 1494 C C . LEU A 1 331 ? 2.470 7.665 19.594 1.00 25.94 584 LEU A C 1
ATOM 1495 O O . LEU A 1 331 ? 1.512 7.641 18.824 1.00 25.60 584 LEU A O 1
ATOM 1500 N N . LYS A 1 332 ? 2.634 6.799 20.596 1.00 26.27 585 LYS A N 1
ATOM 1501 C CA . LYS A 1 332 ? 1.778 5.615 20.759 1.00 26.51 585 LYS A CA 1
ATOM 1502 C C . LYS A 1 332 ? 0.523 6.082 21.458 1.00 26.50 585 LYS A C 1
ATOM 1503 O O . LYS A 1 332 ? -0.561 5.534 21.220 1.00 26.29 585 LYS A O 1
ATOM 1509 N N . VAL A 1 333 ? 0.672 7.091 22.316 1.00 26.62 586 VAL A N 1
ATOM 1510 C CA . VAL A 1 333 ? -0.454 7.650 23.061 1.00 27.09 586 VAL A CA 1
ATOM 1511 C C . VAL A 1 333 ? -1.309 8.373 22.034 1.00 27.45 586 VAL A C 1
ATOM 1512 O O . VAL A 1 333 ? -2.538 8.286 22.085 1.00 28.19 586 VAL A O 1
ATOM 1516 N N . LEU A 1 334 ? -0.672 9.049 21.081 1.00 27.41 587 LEU A N 1
ATOM 1517 C CA . LEU A 1 334 ? -1.381 9.885 20.106 1.00 27.17 587 LEU A CA 1
ATOM 1518 C C . LEU A 1 334 ? -2.164 9.020 19.141 1.00 27.89 587 LEU A C 1
ATOM 1519 O O . LEU A 1 334 ? -3.316 9.320 18.855 1.00 27.74 587 LEU A O 1
ATOM 1524 N N . GLU A 1 335 ? -1.556 7.922 18.687 1.00 29.01 588 GLU A N 1
ATOM 1525 C CA . GLU A 1 335 ? -2.154 7.004 17.712 1.00 30.02 588 GLU A CA 1
ATOM 1526 C C . GLU A 1 335 ? -3.400 6.466 18.356 1.00 30.24 588 GLU A C 1
ATOM 1527 O O . GLU A 1 335 ? -4.344 6.063 17.678 1.00 30.41 588 GLU A O 1
ATOM 1533 N N . ASN A 1 336 ? -3.395 6.423 19.676 1.00 30.55 589 ASN A N 1
ATOM 1534 C CA . ASN A 1 336 ? -4.426 5.701 20.357 1.00 31.12 589 ASN A CA 1
ATOM 1535 C C . ASN A 1 336 ? -5.546 6.595 20.830 1.00 31.09 589 ASN A C 1
ATOM 1536 O O . ASN A 1 336 ? -6.553 6.025 21.256 1.00 31.58 589 ASN A O 1
ATOM 1541 N N . GLY A 1 337 ? -5.422 7.922 20.881 1.00 30.83 590 GLY A N 1
ATOM 1542 C CA . GLY A 1 337 ? -6.339 8.646 21.799 1.00 30.52 590 GLY A CA 1
ATOM 1543 C C . GLY A 1 337 ? -7.729 8.847 21.207 1.00 30.27 590 GLY A C 1
ATOM 1544 O O . GLY A 1 337 ? -8.362 7.761 20.891 1.00 30.16 590 GLY A O 1
ATOM 1545 N N . ASN A 1 338 ? -8.109 9.973 20.588 1.00 30.07 591 ASN A N 1
ATOM 1546 C CA . ASN A 1 338 ? -9.454 9.878 20.000 1.00 29.86 591 ASN A CA 1
ATOM 1547 C C . ASN A 1 338 ? -9.491 10.466 18.623 1.00 29.76 591 ASN A C 1
ATOM 1548 O O . ASN A 1 338 ? -8.580 10.099 17.839 1.00 30.08 591 ASN A O 1
ATOM 1553 N N . PHE A 1 339 ? -10.125 11.619 18.432 1.00 29.25 592 PHE A N 1
ATOM 1554 C CA . PHE A 1 339 ? -10.235 12.140 17.073 1.00 27.98 592 PHE A CA 1
ATOM 1555 C C . PHE A 1 339 ? -9.236 13.215 17.126 1.00 27.46 592 PHE A C 1
ATOM 1556 O O . PHE A 1 339 ? -8.479 13.431 16.175 1.00 27.13 592 PHE A O 1
ATOM 1564 N N . ASN A 1 340 ? -9.166 13.805 18.307 1.00 26.77 593 ASN A N 1
ATOM 1565 C CA . ASN A 1 340 ? -8.383 14.985 18.506 1.00 26.55 593 ASN A CA 1
ATOM 1566 C C . ASN A 1 340 ? -6.944 14.556 18.624 1.00 26.37 593 ASN A C 1
ATOM 1567 O O . ASN A 1 340 ? -6.048 15.308 18.253 1.00 26.13 593 ASN A O 1
ATOM 1572 N N . LEU A 1 341 ? -6.702 13.351 19.125 1.00 26.26 594 LEU A N 1
ATOM 1573 C CA . LEU A 1 341 ? -5.326 12.984 19.442 1.00 25.82 594 LEU A CA 1
ATOM 1574 C C . LEU A 1 341 ? -4.781 12.395 18.161 1.00 25.48 594 LEU A C 1
ATOM 1575 O O . LEU A 1 341 ? -3.625 12.649 17.810 1.00 25.07 594 LEU A O 1
ATOM 1580 N N . ARG A 1 342 ? -5.622 11.656 17.434 1.00 25.10 595 ARG A N 1
ATOM 1581 C CA . ARG A 1 342 ? -5.173 10.965 16.220 1.00 24.90 595 ARG A CA 1
ATOM 1582 C C . ARG A 1 342 ? -4.904 12.068 15.205 1.00 24.51 595 ARG A C 1
ATOM 1583 O O . ARG A 1 342 ? -3.946 12.006 14.438 1.00 24.52 595 ARG A O 1
ATOM 1591 N N . GLY A 1 343 ? -5.738 13.100 15.227 1.00 23.92 596 GLY A N 1
ATOM 1592 C CA . GLY A 1 343 ? -5.640 14.183 14.266 1.00 23.11 596 GLY A CA 1
ATOM 1593 C C . GLY A 1 343 ? -4.241 14.741 14.357 1.00 22.26 596 GLY A C 1
ATOM 1594 O O . GLY A 1 343 ? -3.622 15.012 13.337 1.00 22.24 596 GLY A O 1
ATOM 1595 N N . ILE A 1 344 ? -3.730 14.866 15.580 1.00 21.74 597 ILE A N 1
ATOM 1596 C CA . ILE A 1 344 ? -2.404 15.438 15.829 1.00 21.21 597 ILE A CA 1
ATOM 1597 C C . ILE A 1 344 ? -1.395 14.512 15.177 1.00 21.87 597 ILE A C 1
ATOM 1598 O O . ILE A 1 344 ? -0.478 14.971 14.493 1.00 21.64 597 ILE A O 1
ATOM 1603 N N . PHE A 1 345 ? -1.619 13.208 15.321 1.00 22.62 598 PHE A N 1
ATOM 1604 C CA . PHE A 1 345 ? -0.665 12.206 14.887 1.00 23.24 598 PHE A CA 1
ATOM 1605 C C . PHE A 1 345 ? -0.587 12.203 13.370 1.00 23.88 598 PHE A C 1
ATOM 1606 O O . PHE A 1 345 ? 0.491 12.098 12.801 1.00 24.00 598 PHE A O 1
ATOM 1614 N N . TYR A 1 346 ? -1.724 12.345 12.708 1.00 24.66 599 TYR A N 1
ATOM 1615 C CA . TYR A 1 346 ? -1.752 12.361 11.263 1.00 25.39 599 TYR A CA 1
ATOM 1616 C C . TYR A 1 346 ? -0.993 13.587 10.774 1.00 25.95 599 TYR A C 1
ATOM 1617 O O . TYR A 1 346 ? -0.253 13.496 9.797 1.00 26.96 599 TYR A O 1
ATOM 1626 N N . ASN A 1 347 ? -1.122 14.717 11.463 1.00 25.91 600 ASN A N 1
ATOM 1627 C CA . ASN A 1 347 ? -0.552 15.962 10.978 1.00 25.97 600 ASN A CA 1
ATOM 1628 C C . ASN A 1 347 ? 0.952 15.903 11.087 1.00 26.26 600 ASN A C 1
ATOM 1629 O O . ASN A 1 347 ? 1.674 16.330 10.185 1.00 26.23 600 ASN A O 1
ATOM 1634 N N . LEU A 1 348 ? 1.434 15.334 12.178 1.00 26.86 601 LEU A N 1
ATOM 1635 C CA . LEU A 1 348 ? 2.867 15.266 12.432 1.00 27.09 601 LEU A CA 1
ATOM 1636 C C . LEU A 1 348 ? 3.450 14.422 11.307 1.00 27.62 601 LEU A C 1
ATOM 1637 O O . LEU A 1 348 ? 4.566 14.679 10.846 1.00 27.71 601 LEU A O 1
ATOM 1642 N N . ARG A 1 349 ? 2.696 13.427 10.846 1.00 27.87 602 ARG A N 1
ATOM 1643 C CA . ARG A 1 349 ? 3.209 12.480 9.874 1.00 28.45 602 ARG A CA 1
ATOM 1644 C C . ARG A 1 349 ? 3.333 13.223 8.565 1.00 28.30 602 ARG A C 1
ATOM 1645 O O . ARG A 1 349 ? 4.297 13.032 7.835 1.00 28.37 602 ARG A O 1
ATOM 1653 N N . LYS A 1 350 ? 2.368 14.090 8.278 1.00 28.26 603 LYS A N 1
ATOM 1654 C CA . LYS A 1 350 ? 2.339 14.836 7.027 1.00 28.33 603 LYS A CA 1
ATOM 1655 C C . LYS A 1 350 ? 3.549 15.759 7.003 1.00 28.65 603 LYS A C 1
ATOM 1656 O O . LYS A 1 350 ? 4.199 15.875 5.959 1.00 28.90 603 LYS A O 1
ATOM 1662 N N . GLN A 1 351 ? 3.879 16.389 8.134 1.00 28.56 604 GLN A N 1
ATOM 1663 C CA . GLN A 1 351 ? 5.019 17.294 8.173 1.00 28.99 604 GLN A CA 1
ATOM 1664 C C . GLN A 1 351 ? 6.248 16.428 7.951 1.00 29.04 604 GLN A C 1
ATOM 1665 O O . GLN A 1 351 ? 7.119 16.780 7.163 1.00 28.84 604 GLN A O 1
ATOM 1671 N N . ARG A 1 352 ? 6.288 15.261 8.589 1.00 29.40 605 ARG A N 1
ATOM 1672 C CA . ARG A 1 352 ? 7.477 14.402 8.557 1.00 29.95 605 ARG A CA 1
ATOM 1673 C C . ARG A 1 352 ? 7.733 13.955 7.120 1.00 29.72 605 ARG A C 1
ATOM 1674 O O . ARG A 1 352 ? 8.863 13.975 6.652 1.00 29.31 605 ARG A O 1
ATOM 1682 N N . ARG A 1 353 ? 6.678 13.604 6.404 1.00 30.18 606 ARG A N 1
ATOM 1683 C CA . ARG A 1 353 ? 6.808 13.172 5.020 1.00 30.87 606 ARG A CA 1
ATOM 1684 C C . ARG A 1 353 ? 7.257 14.361 4.189 1.00 30.45 606 ARG A C 1
ATOM 1685 O O . ARG A 1 353 ? 8.112 14.235 3.320 1.00 30.72 606 ARG A O 1
ATOM 1693 N N . PHE A 1 354 ? 6.724 15.534 4.490 1.00 30.13 607 PHE A N 1
ATOM 1694 C CA . PHE A 1 354 ? 6.911 16.681 3.622 1.00 29.73 607 PHE A CA 1
ATOM 1695 C C . PHE A 1 354 ? 8.363 17.139 3.708 1.00 29.70 607 PHE A C 1
ATOM 1696 O O . PHE A 1 354 ? 8.973 17.478 2.694 1.00 29.47 607 PHE A O 1
ATOM 1704 N N . ILE A 1 355 ? 8.928 17.093 4.908 1.00 29.66 608 ILE A N 1
ATOM 1705 C CA . ILE A 1 355 ? 10.266 17.612 5.154 1.00 29.76 608 ILE A CA 1
ATOM 1706 C C . ILE A 1 355 ? 11.243 16.687 4.459 1.00 29.84 608 ILE A C 1
ATOM 1707 O O . ILE A 1 355 ? 12.247 17.142 3.942 1.00 29.81 608 ILE A O 1
ATOM 1712 N N . ASP A 1 356 ? 10.937 15.396 4.425 1.00 30.18 609 ASP A N 1
ATOM 1713 C CA . ASP A 1 356 ? 11.874 14.383 3.935 1.00 30.66 609 ASP A CA 1
ATOM 1714 C C . ASP A 1 356 ? 12.024 14.548 2.439 1.00 30.54 609 ASP A C 1
ATOM 1715 O O . ASP A 1 356 ? 13.124 14.383 1.882 1.00 30.44 609 ASP A O 1
ATOM 1720 N N . GLU A 1 357 ? 10.916 14.883 1.792 1.00 30.34 610 GLU A N 1
ATOM 1721 C CA . GLU A 1 357 ? 10.901 15.011 0.354 1.00 30.89 610 GLU A CA 1
ATOM 1722 C C . GLU A 1 357 ? 11.578 16.347 0.077 1.00 30.53 610 GLU A C 1
ATOM 1723 O O . GLU A 1 357 ? 12.357 16.476 -0.881 1.00 31.14 610 GLU A O 1
ATOM 1729 N N . LEU A 1 358 ? 11.348 17.320 0.952 1.00 29.33 611 LEU A N 1
ATOM 1730 C CA . LEU A 1 358 ? 11.880 18.641 0.737 1.00 28.43 611 LEU A CA 1
ATOM 1731 C C . LEU A 1 358 ? 13.402 18.501 0.808 1.00 28.22 611 LEU A C 1
ATOM 1732 O O . LEU A 1 358 ? 14.148 19.177 0.082 1.00 28.05 611 LEU A O 1
ATOM 1737 N N . VAL A 1 359 ? 13.858 17.587 1.651 1.00 28.02 612 VAL A N 1
ATOM 1738 C CA . VAL A 1 359 ? 15.284 17.445 1.943 1.00 28.28 612 VAL A CA 1
ATOM 1739 C C . VAL A 1 359 ? 15.913 16.771 0.733 1.00 28.46 612 VAL A C 1
ATOM 1740 O O . VAL A 1 359 ? 17.057 17.071 0.366 1.00 28.32 612 VAL A O 1
ATOM 1744 N N . LYS A 1 360 ? 15.159 15.877 0.100 1.00 28.56 613 LYS A N 1
ATOM 1745 C CA . LYS A 1 360 ? 15.668 15.113 -1.024 1.00 28.88 613 LYS A CA 1
ATOM 1746 C C . LYS A 1 360 ? 15.902 16.091 -2.147 1.00 28.94 613 LYS A C 1
ATOM 1747 O O . LYS A 1 360 ? 16.949 16.066 -2.789 1.00 29.04 613 LYS A O 1
ATOM 1753 N N . LEU A 1 361 ? 14.958 17.003 -2.333 1.00 29.09 614 LEU A N 1
ATOM 1754 C CA . LEU A 1 361 ? 15.014 17.956 -3.422 1.00 29.25 614 LEU A CA 1
ATOM 1755 C C . LEU A 1 361 ? 16.202 18.880 -3.183 1.00 29.52 614 LEU A C 1
ATOM 1756 O O . LEU A 1 361 ? 17.015 19.065 -4.082 1.00 29.86 614 LEU A O 1
ATOM 1761 N N . VAL A 1 362 ? 16.386 19.363 -1.959 1.00 29.66 615 VAL A N 1
ATOM 1762 C CA . VAL A 1 362 ? 17.465 20.316 -1.692 1.00 29.78 615 VAL A CA 1
ATOM 1763 C C . VAL A 1 362 ? 18.803 19.652 -1.998 1.00 30.06 615 VAL A C 1
ATOM 1764 O O . VAL A 1 362 ? 19.732 20.302 -2.461 1.00 29.95 615 VAL A O 1
ATOM 1768 N N . LYS A 1 363 ? 18.894 18.349 -1.755 1.00 30.55 616 LYS A N 1
ATOM 1769 C CA . LYS A 1 363 ? 20.155 17.609 -1.901 1.00 30.80 616 LYS A CA 1
ATOM 1770 C C . LYS A 1 363 ? 20.487 17.490 -3.385 1.00 30.79 616 LYS A C 1
ATOM 1771 O O . LYS A 1 363 ? 21.655 17.374 -3.772 1.00 30.83 616 LYS A O 1
ATOM 1777 N N . LEU A 1 364 ? 19.459 17.460 -4.218 1.00 30.58 617 LEU A N 1
ATOM 1778 C CA . LEU A 1 364 ? 19.665 17.301 -5.638 1.00 30.42 617 LEU A CA 1
ATOM 1779 C C . LEU A 1 364 ? 20.205 18.648 -6.097 1.00 30.47 617 LEU A C 1
ATOM 1780 O O . LEU A 1 364 ? 21.104 18.697 -6.925 1.00 30.49 617 LEU A O 1
ATOM 1785 N N . VAL A 1 365 ? 19.694 19.732 -5.516 1.00 30.54 618 VAL A N 1
ATOM 1786 C CA . VAL A 1 365 ? 20.069 21.085 -5.906 1.00 30.76 618 VAL A CA 1
ATOM 1787 C C . VAL A 1 365 ? 21.503 21.253 -5.496 1.00 31.50 618 VAL A C 1
ATOM 1788 O O . VAL A 1 365 ? 22.287 21.838 -6.222 1.00 31.97 618 VAL A O 1
ATOM 1792 N N . ALA A 1 366 ? 21.853 20.711 -4.336 1.00 32.42 619 ALA A N 1
ATOM 1793 C CA . ALA A 1 366 ? 23.188 20.869 -3.758 1.00 33.14 619 ALA A CA 1
ATOM 1794 C C . ALA A 1 366 ? 24.195 20.193 -4.691 1.00 33.60 619 ALA A C 1
ATOM 1795 O O . ALA A 1 366 ? 25.332 20.630 -4.807 1.00 33.66 619 ALA A O 1
ATOM 1797 N N . LYS A 1 367 ? 23.751 19.138 -5.370 1.00 34.32 620 LYS A N 1
ATOM 1798 C CA . LYS A 1 367 ? 24.630 18.296 -6.170 1.00 35.14 620 LYS A CA 1
ATOM 1799 C C . LYS A 1 367 ? 24.896 18.941 -7.515 1.00 35.20 620 LYS A C 1
ATOM 1800 O O . LYS A 1 367 ? 26.001 18.835 -8.039 1.00 35.48 620 LYS A O 1
ATOM 1806 N N . GLU A 1 368 ? 23.870 19.579 -8.080 1.00 35.02 621 GLU A N 1
ATOM 1807 C CA . GLU A 1 368 ? 23.970 20.223 -9.385 1.00 34.74 621 GLU A CA 1
ATOM 1808 C C . GLU A 1 368 ? 25.066 21.293 -9.373 1.00 34.29 621 GLU A C 1
ATOM 1809 O O . GLU A 1 368 ? 25.062 22.183 -8.508 1.00 34.37 621 GLU A O 1
ATOM 1815 N N . PRO A 1 369 ? 26.017 21.203 -10.325 1.00 33.63 622 PRO A N 1
ATOM 1816 C CA . PRO A 1 369 ? 27.099 22.179 -10.347 1.00 33.03 622 PRO A CA 1
ATOM 1817 C C . PRO A 1 369 ? 26.595 23.552 -10.816 1.00 32.55 622 PRO A C 1
ATOM 1818 O O . PRO A 1 369 ? 25.753 23.625 -11.719 1.00 32.39 622 PRO A O 1
ATOM 1822 N N . GLY A 1 370 ? 27.076 24.620 -10.179 1.00 31.94 623 GLY A N 1
ATOM 1823 C CA . GLY A 1 370 ? 26.785 25.973 -10.649 1.00 31.30 623 GLY A CA 1
ATOM 1824 C C . GLY A 1 370 ? 26.816 27.045 -9.587 1.00 30.82 623 GLY A C 1
ATOM 1825 O O . GLY A 1 370 ? 26.875 26.742 -8.399 1.00 31.04 623 GLY A O 1
ATOM 1826 N N . ASN A 1 371 ? 26.787 28.305 -10.020 1.00 30.28 624 ASN A N 1
ATOM 1827 C CA . ASN A 1 371 ? 26.670 29.425 -9.089 1.00 29.44 624 ASN A CA 1
ATOM 1828 C C . ASN A 1 371 ? 25.250 29.605 -8.583 1.00 29.26 624 ASN A C 1
ATOM 1829 O O . ASN A 1 371 ? 24.319 28.917 -9.020 1.00 29.16 624 ASN A O 1
ATOM 1834 N N . ARG A 1 372 ? 25.102 30.531 -7.647 1.00 29.16 625 ARG A N 1
ATOM 1835 C CA . ARG A 1 372 ? 23.853 30.737 -6.929 1.00 29.01 625 ARG A CA 1
ATOM 1836 C C . ARG A 1 372 ? 22.684 30.708 -7.877 1.00 28.34 625 ARG A C 1
ATOM 1837 O O . ARG A 1 372 ? 21.773 29.910 -7.691 1.00 27.83 625 ARG A O 1
ATOM 1845 N N . ASN A 1 373 ? 22.784 31.468 -8.964 1.00 28.22 626 ASN A N 1
ATOM 1846 C CA . ASN A 1 373 ? 21.673 31.660 -9.894 1.00 27.76 626 ASN A CA 1
ATOM 1847 C C . ASN A 1 373 ? 21.334 30.410 -10.637 1.00 27.33 626 ASN A C 1
ATOM 1848 O O . ASN A 1 373 ? 20.175 30.169 -10.925 1.00 27.40 626 ASN A O 1
ATOM 1853 N N . LYS A 1 374 ? 22.332 29.596 -10.924 1.00 27.06 627 LYS A N 1
ATOM 1854 C CA . LYS A 1 374 ? 22.115 28.423 -11.740 1.00 26.95 627 LYS A CA 1
ATOM 1855 C C . LYS A 1 374 ? 21.452 27.380 -10.852 1.00 26.73 627 LYS A C 1
ATOM 1856 O O . LYS A 1 374 ? 20.615 26.605 -11.320 1.00 27.00 627 LYS A O 1
ATOM 1862 N N . LYS A 1 375 ? 21.806 27.383 -9.570 1.00 26.42 628 LYS A N 1
ATOM 1863 C CA . LYS A 1 375 ? 21.321 26.396 -8.611 1.00 26.19 628 LYS A CA 1
ATOM 1864 C C . LYS A 1 375 ? 19.899 26.769 -8.272 1.00 26.15 628 LYS A C 1
ATOM 1865 O O . LYS A 1 375 ? 19.044 25.897 -8.107 1.00 26.81 628 LYS A O 1
ATOM 1871 N N . THR A 1 376 ? 19.619 28.057 -8.182 1.00 25.72 629 THR A N 1
ATOM 1872 C CA . THR A 1 376 ? 18.279 28.474 -7.817 1.00 25.64 629 THR A CA 1
ATOM 1873 C C . THR A 1 376 ? 17.336 28.087 -8.960 1.00 25.80 629 THR A C 1
ATOM 1874 O O . THR A 1 376 ? 16.199 27.698 -8.727 1.00 25.70 629 THR A O 1
ATOM 1878 N N . GLU A 1 377 ? 17.821 28.159 -10.192 1.00 26.05 630 GLU A N 1
ATOM 1879 C CA . GLU A 1 377 ? 17.033 27.780 -11.365 1.00 26.57 630 GLU A CA 1
ATOM 1880 C C . GLU A 1 377 ? 16.682 26.290 -11.329 1.00 26.37 630 GLU A C 1
ATOM 1881 O O . GLU A 1 377 ? 15.566 25.883 -11.679 1.00 25.95 630 GLU A O 1
ATOM 1887 N N . LYS A 1 378 ? 17.638 25.482 -10.890 1.00 26.67 631 LYS A N 1
ATOM 1888 C CA . LYS A 1 378 ? 17.488 24.030 -10.804 1.00 26.99 631 LYS A CA 1
ATOM 1889 C C . LYS A 1 378 ? 16.457 23.740 -9.724 1.00 26.95 631 LYS A C 1
ATOM 1890 O O . LYS A 1 378 ? 15.665 22.799 -9.846 1.00 26.73 631 LYS A O 1
ATOM 1896 N N . PHE A 1 379 ? 16.476 24.561 -8.675 1.00 26.68 632 PHE A N 1
ATOM 1897 C CA . PHE A 1 379 ? 15.620 24.401 -7.512 1.00 26.62 632 PHE A CA 1
ATOM 1898 C C . PHE A 1 379 ? 14.208 24.705 -7.981 1.00 27.06 632 PHE A C 1
ATOM 1899 O O . PHE A 1 379 ? 13.276 23.991 -7.641 1.00 27.35 632 PHE A O 1
ATOM 1907 N N . GLN A 1 380 ? 14.050 25.726 -8.812 1.00 27.55 633 GLN A N 1
ATOM 1908 C CA . GLN A 1 380 ? 12.725 26.146 -9.241 1.00 28.30 633 GLN A CA 1
ATOM 1909 C C . GLN A 1 380 ? 12.143 25.094 -10.157 1.00 28.68 633 GLN A C 1
ATOM 1910 O O . GLN A 1 380 ? 10.941 24.833 -10.112 1.00 28.84 633 GLN A O 1
ATOM 1916 N N . LYS A 1 381 ? 12.981 24.493 -10.996 1.00 29.27 634 LYS A N 1
ATOM 1917 C CA . LYS A 1 381 ? 12.493 23.512 -11.955 1.00 29.86 634 LYS A CA 1
ATOM 1918 C C . LYS A 1 381 ? 12.043 22.306 -11.150 1.00 29.66 634 LYS A C 1
ATOM 1919 O O . LYS A 1 381 ? 11.029 21.702 -11.477 1.00 29.72 634 LYS A O 1
ATOM 1925 N N . LEU A 1 382 ? 12.754 21.988 -10.072 1.00 29.56 635 LEU A N 1
ATOM 1926 C CA . LEU A 1 382 ? 12.487 20.761 -9.326 1.00 29.67 635 LEU A CA 1
ATOM 1927 C C . LEU A 1 382 ? 11.118 20.831 -8.655 1.00 30.07 635 LEU A C 1
ATOM 1928 O O . LEU A 1 382 ? 10.380 19.847 -8.626 1.00 29.87 635 LEU A O 1
ATOM 1933 N N . LEU A 1 383 ? 10.744 22.005 -8.170 1.00 30.80 636 LEU A N 1
ATOM 1934 C CA . LEU A 1 383 ? 9.524 22.131 -7.369 1.00 31.60 636 LEU A CA 1
ATOM 1935 C C . LEU A 1 383 ? 8.351 21.895 -8.285 1.00 32.24 636 LEU A C 1
ATOM 1936 O O . LEU A 1 383 ? 7.319 21.368 -7.862 1.00 32.28 636 LEU A O 1
ATOM 1941 N N . ALA A 1 384 ? 8.555 22.261 -9.548 1.00 33.13 637 ALA A N 1
ATOM 1942 C CA . ALA A 1 384 ? 7.492 22.363 -10.529 1.00 33.97 637 ALA A CA 1
ATOM 1943 C C . ALA A 1 384 ? 7.346 21.003 -11.178 1.00 34.64 637 ALA A C 1
ATOM 1944 O O . ALA A 1 384 ? 6.286 20.680 -11.722 1.00 34.49 637 ALA A O 1
ATOM 1946 N N . GLU A 1 385 ? 8.411 20.205 -11.110 1.00 35.67 638 GLU A N 1
ATOM 1947 C CA . GLU A 1 385 ? 8.325 18.816 -11.511 1.00 37.09 638 GLU A CA 1
ATOM 1948 C C . GLU A 1 385 ? 7.309 18.180 -10.605 1.00 37.60 638 GLU A C 1
ATOM 1949 O O . GLU A 1 385 ? 7.553 18.013 -9.411 1.00 38.19 638 GLU A O 1
ATOM 1955 N N . GLN A 1 386 ? 6.155 17.844 -11.155 1.00 38.46 639 GLN A N 1
ATOM 1956 C CA . GLN A 1 386 ? 5.118 17.262 -10.324 1.00 39.19 639 GLN A CA 1
ATOM 1957 C C . GLN A 1 386 ? 5.327 15.780 -10.300 1.00 39.76 639 GLN A C 1
ATOM 1958 O O . GLN A 1 386 ? 5.876 15.209 -11.253 1.00 39.81 639 GLN A O 1
ATOM 1964 N N . ASP A 1 387 ? 4.918 15.161 -9.198 1.00 40.47 640 ASP A N 1
ATOM 1965 C CA . ASP A 1 387 ? 5.032 13.701 -9.049 1.00 41.40 640 ASP A CA 1
ATOM 1966 C C . ASP A 1 387 ? 6.410 13.068 -9.458 1.00 40.80 640 ASP A C 1
ATOM 1967 O O . ASP A 1 387 ? 6.488 11.900 -9.865 1.00 40.50 640 ASP A O 1
ATOM 1972 N N . MET A 1 388 ? 7.482 13.851 -9.340 1.00 40.04 641 MET A N 1
ATOM 1973 C CA . MET A 1 388 ? 8.829 13.298 -9.322 1.00 38.92 641 MET A CA 1
ATOM 1974 C C . MET A 1 388 ? 9.178 12.928 -7.884 1.00 38.19 641 MET A C 1
ATOM 1975 O O . MET A 1 388 ? 10.143 12.216 -7.615 1.00 38.13 641 MET A O 1
ATOM 1980 N N . PHE A 1 389 ? 8.388 13.452 -6.960 1.00 37.31 642 PHE A N 1
ATOM 1981 C CA . PHE A 1 389 ? 8.603 13.241 -5.543 1.00 36.27 642 PHE A CA 1
ATOM 1982 C C . PHE A 1 389 ? 7.355 12.604 -4.973 1.00 36.38 642 PHE A C 1
ATOM 1983 O O . PHE A 1 389 ? 6.281 12.647 -5.611 1.00 36.48 642 PHE A O 1
ATOM 1991 N N . LYS A 1 390 ? 7.486 12.031 -3.775 1.00 35.78 643 LYS A N 1
ATOM 1992 C CA . LYS A 1 390 ? 6.343 11.480 -3.067 1.00 35.49 643 LYS A CA 1
ATOM 1993 C C . LYS A 1 390 ? 5.329 12.561 -2.733 1.00 34.91 643 LYS A C 1
ATOM 1994 O O . LYS A 1 390 ? 4.180 12.267 -2.441 1.00 35.23 643 LYS A O 1
ATOM 2000 N N . VAL A 1 391 ? 5.749 13.816 -2.799 1.00 34.42 644 VAL A N 1
ATOM 2001 C CA . VAL A 1 391 ? 4.833 14.944 -2.613 1.00 33.80 644 VAL A CA 1
ATOM 2002 C C . VAL A 1 391 ? 4.806 15.808 -3.874 1.00 33.41 644 VAL A C 1
ATOM 2003 O O . VAL A 1 391 ? 5.796 15.872 -4.604 1.00 33.52 644 VAL A O 1
ATOM 2007 N N . ASN A 1 392 ? 3.676 16.450 -4.151 1.00 32.92 645 ASN A N 1
ATOM 2008 C CA . ASN A 1 392 ? 3.608 17.350 -5.289 1.00 32.50 645 ASN A CA 1
ATOM 2009 C C . ASN A 1 392 ? 3.667 18.795 -4.800 1.00 32.19 645 ASN A C 1
ATOM 2010 O O . ASN A 1 392 ? 2.684 19.352 -4.354 1.00 32.30 645 ASN A O 1
ATOM 2015 N N . PHE A 1 393 ? 4.842 19.403 -4.881 1.00 31.82 646 PHE A N 1
ATOM 2016 C CA . PHE A 1 393 ? 5.053 20.721 -4.298 1.00 31.33 646 PHE A CA 1
ATOM 2017 C C . PHE A 1 393 ? 4.191 21.824 -4.884 1.00 31.86 646 PHE A C 1
ATOM 2018 O O . PHE A 1 393 ? 3.981 22.849 -4.235 1.00 32.47 646 PHE A O 1
ATOM 2026 N N . THR A 1 394 ? 3.708 21.637 -6.107 1.00 32.10 647 THR A N 1
ATOM 2027 C CA . THR A 1 394 ? 2.854 22.640 -6.728 1.00 32.32 647 THR A CA 1
ATOM 2028 C C . THR A 1 394 ? 1.450 22.589 -6.131 1.00 32.32 647 THR A C 1
ATOM 2029 O O . THR A 1 394 ? 0.831 23.637 -5.962 1.00 32.98 647 THR A O 1
ATOM 2033 N N . ASN A 1 395 ? 0.937 21.392 -5.828 1.00 31.92 648 ASN A N 1
ATOM 2034 C CA . ASN A 1 395 ? -0.207 21.312 -4.928 1.00 31.68 648 ASN A CA 1
ATOM 2035 C C . ASN A 1 395 ? 0.078 20.285 -3.852 1.00 30.76 648 ASN A C 1
ATOM 2036 O O . ASN A 1 395 ? 0.399 19.152 -4.201 1.00 30.83 648 ASN A O 1
ATOM 2041 N N . PHE A 1 396 ? -0.270 20.524 -2.600 1.00 29.83 649 PHE A N 1
ATOM 2042 C CA . PHE A 1 396 ? -0.452 19.356 -1.741 1.00 28.55 649 PHE A CA 1
ATOM 2043 C C . PHE A 1 396 ? -1.690 19.462 -0.882 1.00 28.55 649 PHE A C 1
ATOM 2044 O O . PHE A 1 396 ? -2.342 20.515 -0.892 1.00 28.59 649 PHE A O 1
ATOM 2052 N N . GLU A 1 397 ? -2.001 18.431 -0.105 1.00 28.38 650 GLU A N 1
ATOM 2053 C CA . GLU A 1 397 ? -2.953 18.617 0.994 1.00 28.56 650 GLU A CA 1
ATOM 2054 C C . GLU A 1 397 ? -2.375 19.420 2.157 1.00 27.91 650 GLU A C 1
ATOM 2055 O O . GLU A 1 397 ? -1.183 19.295 2.454 1.00 27.93 650 GLU A O 1
ATOM 2061 N N . PRO A 1 398 ? -3.230 20.243 2.813 1.00 27.24 651 PRO A N 1
ATOM 2062 C CA . PRO A 1 398 ? -2.887 21.144 3.901 1.00 26.87 651 PRO A CA 1
ATOM 2063 C C . PRO A 1 398 ? -2.077 20.482 4.999 1.00 27.18 651 PRO A C 1
ATOM 2064 O O . PRO A 1 398 ? -2.435 19.397 5.476 1.00 28.00 651 PRO A O 1
ATOM 2068 N N . ILE A 1 399 ? -0.989 21.128 5.383 1.00 27.19 652 ILE A N 1
ATOM 2069 C CA . ILE A 1 399 ? -0.128 20.639 6.424 1.00 28.04 652 ILE A CA 1
ATOM 2070 C C . ILE A 1 399 ? 0.145 21.838 7.313 1.00 28.84 652 ILE A C 1
ATOM 2071 O O . ILE A 1 399 ? 0.542 22.907 6.822 1.00 29.15 652 ILE A O 1
ATOM 2076 N N . PRO A 1 400 ? -0.056 21.680 8.631 1.00 29.47 653 PRO A N 1
ATOM 2077 C CA . PRO A 1 400 ? 0.409 22.688 9.581 1.00 29.82 653 PRO A CA 1
ATOM 2078 C C . PRO A 1 400 ? 1.903 22.939 9.414 1.00 30.45 653 PRO A C 1
ATOM 2079 O O . PRO A 1 400 ? 2.692 21.993 9.364 1.00 30.39 653 PRO A O 1
ATOM 2083 N N . PHE A 1 401 ? 2.284 24.204 9.323 1.00 31.31 654 PHE A N 1
ATOM 2084 C CA . PHE A 1 401 ? 3.667 24.546 9.092 1.00 32.41 654 PHE A CA 1
ATOM 2085 C C . PHE A 1 401 ? 4.436 24.340 10.380 1.00 32.87 654 PHE A C 1
ATOM 2086 O O . PHE A 1 401 ? 3.977 24.758 11.425 1.00 33.28 654 PHE A O 1
ATOM 2094 N N . PRO A 1 402 ? 5.578 23.634 10.331 1.00 33.55 655 PRO A N 1
ATOM 2095 C CA . PRO A 1 402 ? 6.381 23.457 11.551 1.00 34.03 655 PRO A CA 1
ATOM 2096 C C . PRO A 1 402 ? 6.846 24.706 12.283 1.00 34.55 655 PRO A C 1
ATOM 2097 O O . PRO A 1 402 ? 6.889 24.685 13.508 1.00 34.63 655 PRO A O 1
ATOM 2101 N N . LEU A 1 403 ? 7.198 25.772 11.567 1.00 35.70 656 LEU A N 1
ATOM 2102 C CA . LEU A 1 403 ? 7.483 27.053 12.225 1.00 36.67 656 LEU A CA 1
ATOM 2103 C C . LEU A 1 403 ? 6.233 27.611 12.872 1.00 37.23 656 LEU A C 1
ATOM 2104 O O . LEU A 1 403 ? 6.304 28.152 13.974 1.00 37.57 656 LEU A O 1
ATOM 2109 N N . ASP A 1 404 ? 5.099 27.493 12.180 1.00 37.51 657 ASP A N 1
ATOM 2110 C CA . ASP A 1 404 ? 3.846 27.933 12.737 1.00 38.06 657 ASP A CA 1
ATOM 2111 C C . ASP A 1 404 ? 2.702 26.968 12.478 1.00 37.60 657 ASP A C 1
ATOM 2112 O O . ASP A 1 404 ? 2.070 26.992 11.413 1.00 37.41 657 ASP A O 1
ATOM 2117 N N . PRO A 1 405 ? 2.432 26.113 13.474 1.00 37.34 658 PRO A N 1
ATOM 2118 C CA . PRO A 1 405 ? 1.426 25.068 13.403 1.00 36.91 658 PRO A CA 1
ATOM 2119 C C . PRO A 1 405 ? 0.064 25.665 13.141 1.00 36.91 658 PRO A C 1
ATOM 2120 O O . PRO A 1 405 ? -0.857 24.935 12.771 1.00 37.15 658 PRO A O 1
ATOM 2124 N N . GLU A 1 406 ? -0.067 26.980 13.316 1.00 36.39 659 GLU A N 1
ATOM 2125 C CA . GLU A 1 406 ? -1.374 27.609 13.162 1.00 36.37 659 GLU A CA 1
ATOM 2126 C C . GLU A 1 406 ? -1.816 27.800 11.720 1.00 35.18 659 GLU A C 1
ATOM 2127 O O . GLU A 1 406 ? -3.018 27.868 11.433 1.00 34.86 659 GLU A O 1
ATOM 2133 N N . ILE A 1 407 ? -0.836 27.878 10.826 1.00 34.08 660 ILE A N 1
ATOM 2134 C CA . ILE A 1 407 ? -1.061 28.122 9.404 1.00 33.02 660 ILE A CA 1
ATOM 2135 C C . ILE A 1 407 ? -0.939 26.804 8.682 1.00 32.33 660 ILE A C 1
ATOM 2136 O O . ILE A 1 407 ? 0.070 26.105 8.855 1.00 32.69 660 ILE A O 1
ATOM 2141 N N . TYR A 1 408 ? -1.919 26.450 7.857 1.00 31.31 661 TYR A N 1
ATOM 2142 C CA . TYR A 1 408 ? -1.696 25.277 7.026 1.00 30.64 661 TYR A CA 1
ATOM 2143 C C . TYR A 1 408 ? -0.893 25.743 5.824 1.00 30.09 661 TYR A C 1
ATOM 2144 O O . TYR A 1 408 ? -1.184 26.834 5.343 1.00 30.42 661 TYR A O 1
ATOM 2153 N N . ILE A 1 409 ? -0.075 24.926 5.180 1.00 29.26 662 ILE A N 1
ATOM 2154 C CA . ILE A 1 409 ? 0.293 25.340 3.820 1.00 28.60 662 ILE A CA 1
ATOM 2155 C C . ILE A 1 409 ? -0.403 24.448 2.844 1.00 28.47 662 ILE A C 1
ATOM 2156 O O . ILE A 1 409 ? -0.860 23.397 3.287 1.00 28.53 662 ILE A O 1
ATOM 2161 N N . THR A 1 410 ? -0.223 24.620 1.540 1.00 28.44 663 THR A N 1
ATOM 2162 C CA . THR A 1 410 ? -0.870 23.757 0.529 1.00 28.68 663 THR A CA 1
ATOM 2163 C C . THR A 1 410 ? -0.063 23.896 -0.744 1.00 28.80 663 THR A C 1
ATOM 2164 O O . THR A 1 410 ? -0.399 23.166 -1.688 1.00 28.90 663 THR A O 1
ATOM 2168 N N . LYS A 1 411 ? 0.979 24.702 -0.851 1.00 28.77 664 LYS A N 1
ATOM 2169 C CA . LYS A 1 411 ? 1.431 25.037 -2.241 1.00 28.83 664 LYS A CA 1
ATOM 2170 C C . LYS A 1 411 ? 2.850 25.531 -2.039 1.00 28.70 664 LYS A C 1
ATOM 2171 O O . LYS A 1 411 ? 3.107 26.162 -1.013 1.00 28.78 664 LYS A O 1
ATOM 2177 N N . ILE A 1 412 ? 3.748 25.389 -2.989 1.00 28.55 665 ILE A N 1
ATOM 2178 C CA . ILE A 1 412 ? 4.852 26.348 -3.021 1.00 28.78 665 ILE A CA 1
ATOM 2179 C C . ILE A 1 412 ? 4.803 27.060 -4.361 1.00 29.09 665 ILE A C 1
ATOM 2180 O O . ILE A 1 412 ? 4.306 26.510 -5.331 1.00 29.38 665 ILE A O 1
ATOM 2185 N N . VAL A 1 413 ? 5.311 28.281 -4.433 1.00 29.73 666 VAL A N 1
ATOM 2186 C CA . VAL A 1 413 ? 5.369 28.969 -5.724 1.00 30.11 666 VAL A CA 1
ATOM 2187 C C . VAL A 1 413 ? 6.789 28.898 -6.288 1.00 30.95 666 VAL A C 1
ATOM 2188 O O . VAL A 1 413 ? 7.663 29.670 -5.874 1.00 31.30 666 VAL A O 1
ATOM 2192 N N . PRO A 1 414 ? 7.020 27.970 -7.243 1.00 31.64 667 PRO A N 1
ATOM 2193 C CA . PRO A 1 414 ? 8.378 27.592 -7.659 1.00 32.21 667 PRO A CA 1
ATOM 2194 C C . PRO A 1 414 ? 9.174 28.778 -8.175 1.00 33.03 667 PRO A C 1
ATOM 2195 O O . PRO A 1 414 ? 10.377 28.865 -7.924 1.00 33.43 667 PRO A O 1
ATOM 2199 N N . MET A 1 415 ? 8.487 29.693 -8.856 1.00 33.83 668 MET A N 1
ATOM 2200 C CA . MET A 1 415 ? 9.116 30.875 -9.444 1.00 34.48 668 MET A CA 1
ATOM 2201 C C . MET A 1 415 ? 9.375 32.018 -8.472 1.00 34.63 668 MET A C 1
ATOM 2202 O O . MET A 1 415 ? 10.192 32.895 -8.748 1.00 34.91 668 MET A O 1
ATOM 2207 N N . ARG A 1 416 ? 8.702 32.016 -7.333 1.00 34.64 669 ARG A N 1
ATOM 2208 C CA . ARG A 1 416 ? 8.982 33.051 -6.370 1.00 35.09 669 ARG A CA 1
ATOM 2209 C C . ARG A 1 416 ? 10.203 32.731 -5.513 1.00 35.30 669 ARG A C 1
ATOM 2210 O O . ARG A 1 416 ? 10.667 33.594 -4.747 1.00 35.60 669 ARG A O 1
ATOM 2218 N N . THR A 1 417 ? 10.752 31.521 -5.658 1.00 35.08 670 THR A N 1
ATOM 2219 C CA . THR A 1 417 ? 11.773 31.101 -4.700 1.00 35.10 670 THR A CA 1
ATOM 2220 C C . THR A 1 417 ? 13.190 31.565 -5.043 1.00 34.65 670 THR A C 1
ATOM 2221 O O . THR A 1 417 ? 13.621 31.476 -6.186 1.00 33.96 670 THR A O 1
ATOM 2225 N N . SER A 1 418 ? 13.877 32.105 -4.032 1.00 34.68 671 SER A N 1
ATOM 2226 C CA . SER A 1 418 ? 15.252 32.588 -4.198 1.00 34.66 671 SER A CA 1
ATOM 2227 C C . SER A 1 418 ? 16.281 31.860 -3.315 1.00 34.99 671 SER A C 1
ATOM 2228 O O . SER A 1 418 ? 15.898 31.247 -2.310 1.00 34.81 671 SER A O 1
ATOM 2231 N N . LEU A 1 419 ? 17.570 32.046 -3.577 1.00 35.34 672 LEU A N 1
ATOM 2232 C CA . LEU A 1 419 ? 18.580 31.674 -2.587 1.00 35.90 672 LEU A CA 1
ATOM 2233 C C . LEU A 1 419 ? 19.382 32.835 -2.058 1.00 37.24 672 LEU A C 1
ATOM 2234 O O . LEU A 1 419 ? 19.752 33.747 -2.790 1.00 37.68 672 LEU A O 1
ATOM 2239 N N . PHE A 1 420 ? 19.683 32.783 -0.773 1.00 38.77 673 PHE A N 1
ATOM 2240 C CA . PHE A 1 420 ? 20.457 33.836 -0.144 1.00 40.15 673 PHE A CA 1
ATOM 2241 C C . PHE A 1 420 ? 21.920 33.868 -0.576 1.00 41.52 673 PHE A C 1
ATOM 2242 O O . PHE A 1 420 ? 22.543 32.832 -0.834 1.00 41.55 673 PHE A O 1
ATOM 2250 N N . LYS A 1 421 ? 22.443 35.090 -0.643 1.00 43.32 674 LYS A N 1
ATOM 2251 C CA . LYS A 1 421 ? 23.832 35.391 -1.022 1.00 45.00 674 LYS A CA 1
ATOM 2252 C C . LYS A 1 421 ? 24.792 34.858 0.045 1.00 45.74 674 LYS A C 1
ATOM 2253 O O . LYS A 1 421 ? 25.997 34.729 -0.195 1.00 45.77 674 LYS A O 1
ATOM 2259 N N . SER A 1 422 ? 24.234 34.573 1.225 1.00 46.80 675 SER A N 1
ATOM 2260 C CA . SER A 1 422 ? 24.912 33.845 2.300 1.00 47.68 675 SER A CA 1
ATOM 2261 C C . SER A 1 422 ? 25.610 32.605 1.721 1.00 47.95 675 SER A C 1
ATOM 2262 O O . SER A 1 422 ? 25.219 32.097 0.663 1.00 48.22 675 SER A O 1
ATOM 2265 N N . ALA A 1 423 ? 26.648 32.141 2.410 1.00 48.27 676 ALA A N 1
ATOM 2266 C CA . ALA A 1 423 ? 27.564 31.147 1.861 1.00 48.50 676 ALA A CA 1
ATOM 2267 C C . ALA A 1 423 ? 27.010 29.715 1.935 1.00 48.56 676 ALA A C 1
ATOM 2268 O O . ALA A 1 423 ? 27.150 28.936 0.988 1.00 48.98 676 ALA A O 1
ATOM 2270 N N . LEU A 1 424 ? 26.356 29.349 3.029 1.00 48.05 677 LEU A N 1
ATOM 2271 C CA . LEU A 1 424 ? 25.416 28.248 2.895 1.00 47.89 677 LEU A CA 1
ATOM 2272 C C . LEU A 1 424 ? 24.293 28.907 2.132 1.00 47.39 677 LEU A C 1
ATOM 2273 O O . LEU A 1 424 ? 24.025 30.092 2.373 1.00 47.76 677 LEU A O 1
ATOM 2278 N N . MET A 1 425 ? 23.654 28.203 1.201 1.00 46.16 678 MET A N 1
ATOM 2279 C CA . MET A 1 425 ? 22.611 28.865 0.407 1.00 44.91 678 MET A CA 1
ATOM 2280 C C . MET A 1 425 ? 21.198 28.470 0.809 1.00 43.39 678 MET A C 1
ATOM 2281 O O . MET A 1 425 ? 20.630 27.512 0.276 1.00 43.45 678 MET A O 1
ATOM 2286 N N . PRO A 1 426 ? 20.635 29.205 1.774 1.00 41.82 679 PRO A N 1
ATOM 2287 C CA . PRO A 1 426 ? 19.274 28.991 2.217 1.00 40.62 679 PRO A CA 1
ATOM 2288 C C . PRO A 1 426 ? 18.297 29.231 1.086 1.00 39.27 679 PRO A C 1
ATOM 2289 O O . PRO A 1 426 ? 18.464 30.187 0.337 1.00 39.27 679 PRO A O 1
ATOM 2293 N N . ALA A 1 427 ? 17.279 28.390 0.951 1.00 37.85 680 ALA A N 1
ATOM 2294 C CA . ALA A 1 427 ? 16.274 28.729 -0.021 1.00 36.42 680 ALA A CA 1
ATOM 2295 C C . ALA A 1 427 ? 15.475 29.794 0.676 1.00 35.64 680 ALA A C 1
ATOM 2296 O O . ALA A 1 427 ? 15.315 29.686 1.895 1.00 35.47 680 ALA A O 1
ATOM 2298 N N . LYS A 1 428 ? 14.824 30.708 -0.022 1.00 34.66 681 LYS A N 1
ATOM 2299 C CA . LYS A 1 428 ? 13.620 31.240 0.616 1.00 33.76 681 LYS A CA 1
ATOM 2300 C C . LYS A 1 428 ? 12.528 30.386 0.002 1.00 32.74 681 LYS A C 1
ATOM 2301 O O . LYS A 1 428 ? 12.574 30.212 -1.224 1.00 32.99 681 LYS A O 1
ATOM 2307 N N . LEU A 1 429 ? 11.435 30.076 0.679 1.00 31.39 682 LEU A N 1
ATOM 2308 C CA . LEU A 1 429 ? 10.315 29.615 -0.140 1.00 30.44 682 LEU A CA 1
ATOM 2309 C C . LEU A 1 429 ? 9.142 30.512 0.035 1.00 29.96 682 LEU A C 1
ATOM 2310 O O . LEU A 1 429 ? 8.989 31.036 1.117 1.00 30.04 682 LEU A O 1
ATOM 2315 N N . THR A 1 430 ? 8.204 30.531 -0.894 1.00 29.79 683 THR A N 1
ATOM 2316 C CA . THR A 1 430 ? 6.921 31.104 -0.556 1.00 29.53 683 THR A CA 1
ATOM 2317 C C . THR A 1 430 ? 6.019 29.915 -0.457 1.00 29.61 683 THR A C 1
ATOM 2318 O O . THR A 1 430 ? 6.034 29.073 -1.361 1.00 30.29 683 THR A O 1
ATOM 2322 N N . PHE A 1 431 ? 5.041 29.953 0.419 1.00 29.45 684 PHE A N 1
ATOM 2323 C CA . PHE A 1 431 ? 3.989 28.972 0.256 1.00 29.48 684 PHE A CA 1
ATOM 2324 C C . PHE A 1 431 ? 2.709 29.644 -0.071 1.00 30.09 684 PHE A C 1
ATOM 2325 O O . PHE A 1 431 ? 2.618 30.855 0.156 1.00 30.38 684 PHE A O 1
ATOM 2333 N N . VAL A 1 432 ? 1.672 28.938 -0.487 1.00 30.64 685 VAL A N 1
ATOM 2334 C CA . VAL A 1 432 ? 0.422 29.601 -0.197 1.00 31.31 685 VAL A CA 1
ATOM 2335 C C . VAL A 1 432 ? -0.178 28.873 0.994 1.00 32.31 685 VAL A C 1
ATOM 2336 O O . VAL A 1 432 ? -0.047 27.646 1.110 1.00 32.62 685 VAL A O 1
ATOM 2340 N N . THR A 1 433 ? -1.025 29.572 1.730 1.00 33.55 686 THR A N 1
ATOM 2341 C CA . THR A 1 433 ? -1.768 28.943 2.797 1.00 34.71 686 THR A CA 1
ATOM 2342 C C . THR A 1 433 ? -3.158 28.522 2.413 1.00 35.81 686 THR A C 1
ATOM 2343 O O . THR A 1 433 ? -3.647 28.845 1.326 1.00 36.40 686 THR A O 1
ATOM 2347 N N . SER A 1 434 ? -3.791 27.812 3.345 1.00 36.88 687 SER A N 1
ATOM 2348 C CA . SER A 1 434 ? -5.170 27.364 3.217 1.00 37.64 687 SER A CA 1
ATOM 2349 C C . SER A 1 434 ? -6.150 28.527 3.147 1.00 38.65 687 SER A C 1
ATOM 2350 O O . SER A 1 434 ? -7.292 28.327 2.745 1.00 38.73 687 SER A O 1
ATOM 2353 N N . ILE A 1 435 ? -5.717 29.725 3.543 1.00 39.79 688 ILE A N 1
ATOM 2354 C CA . ILE A 1 435 ? -6.597 30.877 3.543 1.00 41.49 688 ILE A CA 1
ATOM 2355 C C . ILE A 1 435 ? -6.330 31.809 2.355 1.00 43.02 688 ILE A C 1
ATOM 2356 O O . ILE A 1 435 ? -5.219 32.314 2.199 1.00 43.00 688 ILE A O 1
ATOM 2361 N N . ALA A 1 436 ? -7.359 32.002 1.516 1.00 44.98 689 ALA A N 1
ATOM 2362 C CA . ALA A 1 436 ? -7.410 33.035 0.469 1.00 46.85 689 ALA A CA 1
ATOM 2363 C C . ALA A 1 436 ? -6.141 33.164 -0.352 1.00 48.61 689 ALA A C 1
ATOM 2364 O O . ALA A 1 436 ? -5.788 34.270 -0.784 1.00 49.14 689 ALA A O 1
ATOM 2366 N N . HIS A 1 437 ? -5.457 32.036 -0.557 1.00 50.59 690 HIS A N 1
ATOM 2367 C CA . HIS A 1 437 ? -4.178 31.987 -1.289 1.00 51.96 690 HIS A CA 1
ATOM 2368 C C . HIS A 1 437 ? -3.092 32.901 -0.701 1.00 52.42 690 HIS A C 1
ATOM 2369 O O . HIS A 1 437 ? -2.206 33.343 -1.439 1.00 52.60 690 HIS A O 1
ATOM 2376 N N . HIS A 1 438 ? -3.168 33.169 0.613 1.00 53.32 691 HIS A N 1
ATOM 2377 C CA . HIS A 1 438 ? -2.207 34.051 1.332 1.00 54.27 691 HIS A CA 1
ATOM 2378 C C . HIS A 1 438 ? -0.819 33.541 1.121 1.00 54.12 691 HIS A C 1
ATOM 2379 O O . HIS A 1 438 ? -0.640 32.358 0.810 1.00 54.34 691 HIS A O 1
ATOM 2386 N N . GLU A 1 439 ? 0.182 34.394 1.294 1.00 53.67 692 GLU A N 1
ATOM 2387 C CA . GLU A 1 439 ? 1.485 33.803 1.200 1.00 53.20 692 GLU A CA 1
ATOM 2388 C C . GLU A 1 439 ? 2.027 33.597 2.591 1.00 52.12 692 GLU A C 1
ATOM 2389 O O . GLU A 1 439 ? 1.637 34.326 3.507 1.00 51.85 692 GLU A O 1
ATOM 2395 N N . TYR A 1 440 ? 2.976 32.686 2.744 1.00 50.96 693 TYR A N 1
ATOM 2396 C CA . TYR A 1 440 ? 3.875 32.780 3.869 1.00 49.79 693 TYR A CA 1
ATOM 2397 C C . TYR A 1 440 ? 5.222 32.783 3.191 1.00 48.43 693 TYR A C 1
ATOM 2398 O O . TYR A 1 440 ? 5.347 32.043 2.212 1.00 48.45 693 TYR A O 1
ATOM 2407 N N . ALA A 1 441 ? 6.278 33.390 3.701 1.00 46.55 694 ALA A N 1
ATOM 2408 C CA . ALA A 1 441 ? 7.529 32.811 3.250 1.00 44.71 694 ALA A CA 1
ATOM 2409 C C . ALA A 1 441 ? 8.219 32.205 4.420 1.00 43.94 694 ALA A C 1
ATOM 2410 O O . ALA A 1 441 ? 8.133 32.744 5.533 1.00 43.86 694 ALA A O 1
ATOM 2412 N N . ALA A 1 442 ? 9.063 31.217 4.164 1.00 42.86 695 ALA A N 1
ATOM 2413 C CA . ALA A 1 442 ? 10.062 30.902 5.168 1.00 41.90 695 ALA A CA 1
ATOM 2414 C C . ALA A 1 442 ? 11.415 30.792 4.572 1.00 41.14 695 ALA A C 1
ATOM 2415 O O . ALA A 1 442 ? 11.531 30.762 3.355 1.00 41.28 695 ALA A O 1
ATOM 2417 N N . ILE A 1 443 ? 12.428 30.609 5.393 1.00 40.55 696 ILE A N 1
ATOM 2418 C CA . ILE A 1 443 ? 13.655 30.120 4.826 1.00 40.52 696 ILE A CA 1
ATOM 2419 C C . ILE A 1 443 ? 13.774 28.644 5.082 1.00 40.80 696 ILE A C 1
ATOM 2420 O O . ILE A 1 443 ? 13.367 28.179 6.145 1.00 40.74 696 ILE A O 1
ATOM 2425 N N . PHE A 1 444 ? 14.529 27.955 4.246 1.00 41.33 697 PHE A N 1
ATOM 2426 C CA . PHE A 1 444 ? 14.985 26.618 4.582 1.00 41.85 697 PHE A CA 1
ATOM 2427 C C . PHE A 1 444 ? 16.475 26.535 4.435 1.00 42.92 697 PHE A C 1
ATOM 2428 O O . PHE A 1 444 ? 17.016 26.779 3.361 1.00 43.05 697 PHE A O 1
ATOM 2436 N N . LYS A 1 445 ? 17.139 26.177 5.521 1.00 44.48 698 LYS A N 1
ATOM 2437 C CA . LYS A 1 445 ? 18.583 26.208 5.562 1.00 46.32 698 LYS A CA 1
ATOM 2438 C C . LYS A 1 445 ? 19.136 24.803 5.738 1.00 47.42 698 LYS A C 1
ATOM 2439 O O . LYS A 1 445 ? 18.677 24.035 6.583 1.00 47.19 698 LYS A O 1
ATOM 2445 N N . HIS A 1 446 ? 20.134 24.482 4.929 1.00 49.19 699 HIS A N 1
ATOM 2446 C CA . HIS A 1 446 ? 20.680 23.141 4.899 1.00 50.96 699 HIS A CA 1
ATOM 2447 C C . HIS A 1 446 ? 22.200 23.089 5.083 1.00 51.22 699 HIS A C 1
ATOM 2448 O O . HIS A 1 446 ? 22.890 22.355 4.384 1.00 51.86 699 HIS A O 1
ATOM 2455 N N . GLY A 1 447 ? 22.727 23.852 6.030 1.00 51.47 700 GLY A N 1
ATOM 2456 C CA . GLY A 1 447 ? 24.153 23.770 6.331 1.00 51.30 700 GLY A CA 1
ATOM 2457 C C . GLY A 1 447 ? 24.524 23.483 7.775 1.00 51.11 700 GLY A C 1
ATOM 2458 O O . GLY A 1 447 ? 25.435 22.698 8.033 1.00 51.09 700 GLY A O 1
ATOM 2459 N N . ASP A 1 448 ? 23.849 24.135 8.722 1.00 50.72 701 ASP A N 1
ATOM 2460 C CA . ASP A 1 448 ? 24.186 23.905 10.121 1.00 50.26 701 ASP A CA 1
ATOM 2461 C C . ASP A 1 448 ? 23.040 23.499 11.049 1.00 49.34 701 ASP A C 1
ATOM 2462 O O . ASP A 1 448 ? 21.876 23.397 10.636 1.00 49.30 701 ASP A O 1
ATOM 2467 N N . ASP A 1 449 ? 23.431 23.226 12.294 1.00 47.95 702 ASP A N 1
ATOM 2468 C CA . ASP A 1 449 ? 22.559 22.800 13.369 1.00 46.28 702 ASP A CA 1
ATOM 2469 C C . ASP A 1 449 ? 21.966 24.062 13.951 1.00 45.05 702 ASP A C 1
ATOM 2470 O O . ASP A 1 449 ? 22.676 24.849 14.559 1.00 45.13 702 ASP A O 1
ATOM 2475 N N . LEU A 1 450 ? 20.669 24.260 13.764 1.00 43.64 703 LEU A N 1
ATOM 2476 C CA . LEU A 1 450 ? 20.049 25.537 14.137 1.00 42.42 703 LEU A CA 1
ATOM 2477 C C . LEU A 1 450 ? 19.774 25.703 15.631 1.00 41.67 703 LEU A C 1
ATOM 2478 O O . LEU A 1 450 ? 19.215 26.715 16.051 1.00 41.28 703 LEU A O 1
ATOM 2483 N N . ARG A 1 451 ? 20.138 24.692 16.414 1.00 40.89 704 ARG A N 1
ATOM 2484 C CA . ARG A 1 451 ? 19.853 24.625 17.851 1.00 40.07 704 ARG A CA 1
ATOM 2485 C C . ARG A 1 451 ? 20.370 25.796 18.665 1.00 39.73 704 ARG A C 1
ATOM 2486 O O . ARG A 1 451 ? 19.698 26.267 19.570 1.00 39.69 704 ARG A O 1
ATOM 2494 N N . GLN A 1 452 ? 21.555 26.275 18.342 1.00 39.34 705 GLN A N 1
ATOM 2495 C CA . GLN A 1 452 ? 22.154 27.343 19.094 1.00 39.19 705 GLN A CA 1
ATOM 2496 C C . GLN A 1 452 ? 21.320 28.588 18.831 1.00 39.51 705 GLN A C 1
ATOM 2497 O O . GLN A 1 452 ? 21.174 29.449 19.706 1.00 39.60 705 GLN A O 1
ATOM 2503 N N . ASP A 1 453 ? 20.771 28.673 17.622 1.00 39.85 706 ASP A N 1
ATOM 2504 C CA . ASP A 1 453 ? 20.031 29.848 17.165 1.00 39.82 706 ASP A CA 1
ATOM 2505 C C . ASP A 1 453 ? 18.668 29.850 17.797 1.00 39.24 706 ASP A C 1
ATOM 2506 O O . ASP A 1 453 ? 18.122 30.938 18.031 1.00 39.08 706 ASP A O 1
ATOM 2511 N N . GLN A 1 454 ? 18.077 28.674 18.034 1.00 38.57 707 GLN A N 1
ATOM 2512 C CA . GLN A 1 454 ? 16.722 28.676 18.600 1.00 38.08 707 GLN A CA 1
ATOM 2513 C C . GLN A 1 454 ? 16.890 29.116 20.040 1.00 37.65 707 GLN A C 1
ATOM 2514 O O . GLN A 1 454 ? 16.060 29.884 20.551 1.00 37.59 707 GLN A O 1
ATOM 2520 N N . LEU A 1 455 ? 17.985 28.705 20.672 1.00 36.81 708 LEU A N 1
ATOM 2521 C CA . LEU A 1 455 ? 18.197 29.051 22.061 1.00 36.47 708 LEU A CA 1
ATOM 2522 C C . LEU A 1 455 ? 18.262 30.572 22.117 1.00 36.20 708 LEU A C 1
ATOM 2523 O O . LEU A 1 455 ? 17.556 31.187 22.906 1.00 36.50 708 LEU A O 1
ATOM 2528 N N . ILE A 1 456 ? 19.020 31.189 21.221 1.00 35.71 709 ILE A N 1
ATOM 2529 C CA . ILE A 1 456 ? 19.247 32.631 21.297 1.00 35.26 709 ILE A CA 1
ATOM 2530 C C . ILE A 1 456 ? 17.951 33.331 20.975 1.00 35.47 709 ILE A C 1
ATOM 2531 O O . ILE A 1 456 ? 17.621 34.363 21.570 1.00 35.73 709 ILE A O 1
ATOM 2536 N N . LEU A 1 457 ? 17.189 32.774 20.052 1.00 35.38 710 LEU A N 1
ATOM 2537 C CA . LEU A 1 457 ? 16.002 33.467 19.613 1.00 35.13 710 LEU A CA 1
ATOM 2538 C C . LEU A 1 457 ? 14.968 33.342 20.688 1.00 34.77 710 LEU A C 1
ATOM 2539 O O . LEU A 1 457 ? 14.163 34.237 20.878 1.00 34.18 710 LEU A O 1
ATOM 2544 N N . GLN A 1 458 ? 14.991 32.214 21.387 1.00 34.91 711 GLN A N 1
ATOM 2545 C CA . GLN A 1 458 ? 14.087 31.984 22.497 1.00 34.80 711 GLN A CA 1
ATOM 2546 C C . GLN A 1 458 ? 14.432 33.029 23.548 1.00 34.47 711 GLN A C 1
ATOM 2547 O O . GLN A 1 458 ? 13.542 33.644 24.127 1.00 34.03 711 GLN A O 1
ATOM 2553 N N . MET A 1 459 ? 15.728 33.252 23.750 1.00 34.43 712 MET A N 1
ATOM 2554 C CA . MET A 1 459 ? 16.203 34.192 24.745 1.00 34.97 712 MET A CA 1
ATOM 2555 C C . MET A 1 459 ? 15.728 35.596 24.383 1.00 34.73 712 MET A C 1
ATOM 2556 O O . MET A 1 459 ? 15.262 36.319 25.255 1.00 34.98 712 MET A O 1
ATOM 2561 N N . ILE A 1 460 ? 15.779 35.958 23.106 1.00 34.25 713 ILE A N 1
ATOM 2562 C CA . ILE A 1 460 ? 15.405 37.312 22.668 1.00 34.36 713 ILE A CA 1
ATOM 2563 C C . ILE A 1 460 ? 13.907 37.509 22.884 1.00 34.44 713 ILE A C 1
ATOM 2564 O O . ILE A 1 460 ? 13.457 38.563 23.343 1.00 33.71 713 ILE A O 1
ATOM 2569 N N . THR A 1 461 ? 13.147 36.465 22.604 1.00 35.29 714 THR A N 1
ATOM 2570 C CA . THR A 1 461 ? 11.693 36.493 22.710 1.00 36.18 714 THR A CA 1
ATOM 2571 C C . THR A 1 461 ? 11.343 36.721 24.177 1.00 36.64 714 THR A C 1
ATOM 2572 O O . THR A 1 461 ? 10.457 37.536 24.496 1.00 37.20 714 THR A O 1
ATOM 2576 N N . LEU A 1 462 ? 12.083 36.060 25.069 1.00 36.60 715 LEU A N 1
ATOM 2577 C CA . LEU A 1 462 ? 11.802 36.103 26.499 1.00 36.66 715 LEU A CA 1
ATOM 2578 C C . LEU A 1 462 ? 12.058 37.512 26.998 1.00 36.70 715 LEU A C 1
ATOM 2579 O O . LEU A 1 462 ? 11.253 38.064 27.722 1.00 36.73 715 LEU A O 1
ATOM 2584 N N . MET A 1 463 ? 13.149 38.107 26.549 1.00 36.89 716 MET A N 1
ATOM 2585 C CA . MET A 1 463 ? 13.564 39.395 27.027 1.00 37.49 716 MET A CA 1
ATOM 2586 C C . MET A 1 463 ? 12.590 40.408 26.490 1.00 38.30 716 MET A C 1
ATOM 2587 O O . MET A 1 463 ? 12.299 41.408 27.145 1.00 37.99 716 MET A O 1
ATOM 2592 N N . ASP A 1 464 ? 12.065 40.142 25.305 1.00 39.69 717 ASP A N 1
ATOM 2593 C CA . ASP A 1 464 ? 11.220 41.110 24.629 1.00 41.08 717 ASP A CA 1
ATOM 2594 C C . ASP A 1 464 ? 9.963 41.161 25.462 1.00 41.36 717 ASP A C 1
ATOM 2595 O O . ASP A 1 464 ? 9.373 42.227 25.642 1.00 41.43 717 ASP A O 1
ATOM 2600 N N . LYS A 1 465 ? 9.566 40.007 25.989 1.00 41.84 718 LYS A N 1
ATOM 2601 C CA . LYS A 1 465 ? 8.294 39.890 26.685 1.00 42.55 718 LYS A CA 1
ATOM 2602 C C . LYS A 1 465 ? 8.398 40.597 28.034 1.00 42.57 718 LYS A C 1
ATOM 2603 O O . LYS A 1 465 ? 7.427 41.212 28.496 1.00 42.70 718 LYS A O 1
ATOM 2609 N N . LEU A 1 466 ? 9.580 40.539 28.641 1.00 42.27 719 LEU A N 1
ATOM 2610 C CA . LEU A 1 466 ? 9.795 41.059 29.972 1.00 42.11 719 LEU A CA 1
ATOM 2611 C C . LEU A 1 466 ? 9.816 42.582 29.867 1.00 42.37 719 LEU A C 1
ATOM 2612 O O . LEU A 1 466 ? 9.235 43.277 30.701 1.00 42.37 719 LEU A O 1
ATOM 2617 N N . LEU A 1 467 ? 10.423 43.097 28.810 1.00 42.50 720 LEU A N 1
ATOM 2618 C CA . LEU A 1 467 ? 10.579 44.527 28.642 1.00 42.64 720 LEU A CA 1
ATOM 2619 C C . LEU A 1 467 ? 9.226 45.045 28.305 1.00 43.74 720 LEU A C 1
ATOM 2620 O O . LEU A 1 467 ? 8.848 46.116 28.754 1.00 44.03 720 LEU A O 1
ATOM 2625 N N . ARG A 1 468 ? 8.477 44.272 27.537 1.00 45.25 721 ARG A N 1
ATOM 2626 C CA . ARG A 1 468 ? 7.164 44.699 27.076 1.00 47.05 721 ARG A CA 1
ATOM 2627 C C . ARG A 1 468 ? 6.210 44.770 28.277 1.00 47.75 721 ARG A C 1
ATOM 2628 O O . ARG A 1 468 ? 5.315 45.605 28.312 1.00 47.35 721 ARG A O 1
ATOM 2636 N N . ARG A 1 469 ? 6.411 43.878 29.248 1.00 49.16 722 ARG A N 1
ATOM 2637 C CA . ARG A 1 469 ? 5.601 43.812 30.470 1.00 50.40 722 ARG A CA 1
ATOM 2638 C C . ARG A 1 469 ? 5.788 45.112 31.238 1.00 50.65 722 ARG A C 1
ATOM 2639 O O . ARG A 1 469 ? 4.844 45.610 31.827 1.00 50.84 722 ARG A O 1
ATOM 2647 N N . GLU A 1 470 ? 7.010 45.655 31.214 1.00 51.08 723 GLU A N 1
ATOM 2648 C CA . GLU A 1 470 ? 7.364 46.849 31.977 1.00 51.20 723 GLU A CA 1
ATOM 2649 C C . GLU A 1 470 ? 7.067 48.043 31.105 1.00 51.15 723 GLU A C 1
ATOM 2650 O O . GLU A 1 470 ? 7.471 49.159 31.418 1.00 51.47 723 GLU A O 1
ATOM 2656 N N . ASN A 1 471 ? 6.412 47.813 29.977 1.00 50.88 724 ASN A N 1
ATOM 2657 C CA . ASN A 1 471 ? 6.025 48.915 29.140 1.00 50.52 724 ASN A CA 1
ATOM 2658 C C . ASN A 1 471 ? 7.207 49.539 28.387 1.00 49.60 724 ASN A C 1
ATOM 2659 O O . ASN A 1 471 ? 7.185 50.721 28.036 1.00 49.35 724 ASN A O 1
ATOM 2664 N N . LEU A 1 472 ? 8.237 48.724 28.163 1.00 48.58 725 LEU A N 1
ATOM 2665 C CA . LEU A 1 472 ? 9.376 49.065 27.305 1.00 47.65 725 LEU A CA 1
ATOM 2666 C C . LEU A 1 472 ? 9.333 48.245 26.010 1.00 46.86 725 LEU A C 1
ATOM 2667 O O . LEU A 1 472 ? 9.447 47.015 26.022 1.00 47.41 725 LEU A O 1
ATOM 2672 N N . ASP A 1 473 ? 9.151 48.940 24.895 1.00 45.41 726 ASP A N 1
ATOM 2673 C CA . ASP A 1 473 ? 9.022 48.321 23.592 1.00 43.42 726 ASP A CA 1
ATOM 2674 C C . ASP A 1 473 ? 10.202 48.806 22.792 1.00 42.49 726 ASP A C 1
ATOM 2675 O O . ASP A 1 473 ? 10.235 49.953 22.323 1.00 41.90 726 ASP A O 1
ATOM 2680 N N . LEU A 1 474 ? 11.189 47.938 22.655 1.00 41.36 727 LEU A N 1
ATOM 2681 C CA . LEU A 1 474 ? 12.377 48.314 21.923 1.00 40.56 727 LEU A CA 1
ATOM 2682 C C . LEU A 1 474 ? 12.299 47.897 20.464 1.00 40.23 727 LEU A C 1
ATOM 2683 O O . LEU A 1 474 ? 13.301 47.937 19.759 1.00 40.36 727 LEU A O 1
ATOM 2688 N N . LYS A 1 475 ? 11.084 47.535 20.036 1.00 39.68 728 LYS A N 1
ATOM 2689 C CA . LYS A 1 475 ? 10.754 47.177 18.664 1.00 38.93 728 LYS A CA 1
ATOM 2690 C C . LYS A 1 475 ? 11.703 46.095 18.186 1.00 38.32 728 LYS A C 1
ATOM 2691 O O . LYS A 1 475 ? 12.261 46.149 17.073 1.00 38.58 728 LYS A O 1
ATOM 2697 N N . LEU A 1 476 ? 11.907 45.113 19.046 1.00 36.75 729 LEU A N 1
ATOM 2698 C CA . LEU A 1 476 ? 12.763 44.038 18.673 1.00 36.24 729 LEU A CA 1
ATOM 2699 C C . LEU A 1 476 ? 12.026 43.160 17.672 1.00 35.59 729 LEU A C 1
ATOM 2700 O O . LEU A 1 476 ? 10.809 43.188 17.616 1.00 35.75 729 LEU A O 1
ATOM 2705 N N . THR A 1 477 ? 12.761 42.420 16.854 1.00 34.88 730 THR A N 1
ATOM 2706 C CA . THR A 1 477 ? 12.160 41.366 16.014 1.00 34.19 730 THR A CA 1
ATOM 2707 C C . THR A 1 477 ? 12.684 39.982 16.421 1.00 33.15 730 THR A C 1
ATOM 2708 O O . THR A 1 477 ? 13.773 39.606 16.021 1.00 32.82 730 THR A O 1
ATOM 2712 N N . PRO A 1 478 ? 11.923 39.249 17.252 1.00 32.59 731 PRO A N 1
ATOM 2713 C CA . PRO A 1 478 ? 12.274 37.885 17.678 1.00 32.29 731 PRO A CA 1
ATOM 2714 C C . PRO A 1 478 ? 11.690 36.850 16.734 1.00 31.65 731 PRO A C 1
ATOM 2715 O O . PRO A 1 478 ? 10.654 36.243 17.032 1.00 31.95 731 PRO A O 1
ATOM 2719 N N . TYR A 1 479 ? 12.338 36.649 15.602 1.00 30.73 732 TYR A N 1
ATOM 2720 C CA . TYR A 1 479 ? 11.772 35.792 14.569 1.00 30.17 732 TYR A CA 1
ATOM 2721 C C . TYR A 1 479 ? 11.717 34.306 14.974 1.00 30.55 732 TYR A C 1
ATOM 2722 O O . TYR A 1 479 ? 12.237 33.916 16.013 1.00 30.69 732 TYR A O 1
ATOM 2731 N N . LYS A 1 480 ? 11.053 33.473 14.190 1.00 31.05 733 LYS A N 1
ATOM 2732 C CA . LYS A 1 480 ? 10.879 32.085 14.618 1.00 31.71 733 LYS A CA 1
ATOM 2733 C C . LYS A 1 480 ? 11.940 31.193 14.005 1.00 31.53 733 LYS A C 1
ATOM 2734 O O . LYS A 1 480 ? 12.216 31.315 12.814 1.00 31.58 733 LYS A O 1
ATOM 2740 N N . VAL A 1 481 ? 12.551 30.313 14.798 1.00 31.35 734 VAL A N 1
ATOM 2741 C CA . VAL A 1 481 ? 13.361 29.273 14.186 1.00 31.36 734 VAL A CA 1
ATOM 2742 C C . VAL A 1 481 ? 12.842 27.924 14.642 1.00 31.81 734 VAL A C 1
ATOM 2743 O O . VAL A 1 481 ? 12.642 27.764 15.846 1.00 32.21 734 VAL A O 1
ATOM 2747 N N . LEU A 1 482 ? 12.853 26.890 13.815 1.00 32.26 735 LEU A N 1
ATOM 2748 C CA . LEU A 1 482 ? 12.908 25.539 14.428 1.00 32.44 735 LEU A CA 1
ATOM 2749 C C . LEU A 1 482 ? 14.061 24.791 13.812 1.00 32.45 735 LEU A C 1
ATOM 2750 O O . LEU A 1 482 ? 14.230 24.907 12.602 1.00 32.47 735 LEU A O 1
ATOM 2755 N N . ALA A 1 483 ? 14.723 23.873 14.478 1.00 32.97 736 ALA A N 1
ATOM 2756 C CA . ALA A 1 483 ? 15.365 22.943 13.599 1.00 33.45 736 ALA A CA 1
ATOM 2757 C C . ALA A 1 483 ? 14.485 21.738 13.497 1.00 34.09 736 ALA A C 1
ATOM 2758 O O . ALA A 1 483 ? 14.131 21.071 14.483 1.00 34.04 736 ALA A O 1
ATOM 2760 N N . THR A 1 484 ? 14.456 21.328 12.251 1.00 34.98 737 THR A N 1
ATOM 2761 C CA . THR A 1 484 ? 14.123 19.992 11.871 1.00 35.41 737 THR A CA 1
ATOM 2762 C C . THR A 1 484 ? 15.135 19.036 12.421 1.00 35.37 737 THR A C 1
ATOM 2763 O O . THR A 1 484 ? 14.888 18.512 13.530 1.00 36.01 737 THR A O 1
ATOM 2767 N N . SER A 1 485 ? 15.959 18.472 11.530 1.00 35.15 738 SER A N 1
ATOM 2768 C CA . SER A 1 485 ? 17.119 17.760 12.021 1.00 35.20 738 SER A CA 1
ATOM 2769 C C . SER A 1 485 ? 18.287 18.724 12.350 1.00 34.91 738 SER A C 1
ATOM 2770 O O . SER A 1 485 ? 18.216 19.902 12.064 1.00 35.03 738 SER A O 1
ATOM 2773 N N . SER A 1 486 ? 19.353 18.232 12.971 1.00 35.15 739 SER A N 1
ATOM 2774 C CA . SER A 1 486 ? 20.628 18.943 12.904 1.00 35.27 739 SER A CA 1
ATOM 2775 C C . SER A 1 486 ? 20.909 18.952 11.438 1.00 35.85 739 SER A C 1
ATOM 2776 O O . SER A 1 486 ? 20.652 17.961 10.768 1.00 36.26 739 SER A O 1
ATOM 2779 N N . LYS A 1 487 ? 21.396 20.065 10.913 1.00 36.39 740 LYS A N 1
ATOM 2780 C CA . LYS A 1 487 ? 21.616 20.193 9.460 1.00 36.47 740 LYS A CA 1
ATOM 2781 C C . LYS A 1 487 ? 20.418 20.593 8.581 1.00 36.54 740 LYS A C 1
ATOM 2782 O O . LYS A 1 487 ? 20.643 21.038 7.455 1.00 37.14 740 LYS A O 1
ATOM 2788 N N . HIS A 1 488 ? 19.170 20.436 9.018 1.00 36.25 741 HIS A N 1
ATOM 2789 C CA . HIS A 1 488 ? 18.226 21.358 8.423 1.00 36.35 741 HIS A CA 1
ATOM 2790 C C . HIS A 1 488 ? 17.334 22.115 9.407 1.00 36.02 741 HIS A C 1
ATOM 27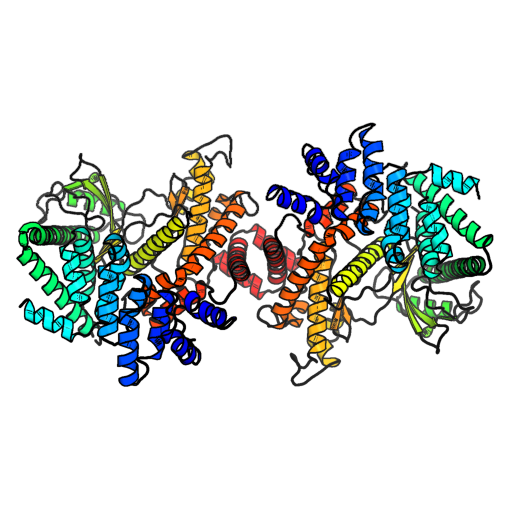91 O O . HIS A 1 488 ? 16.939 21.583 10.438 1.00 36.08 741 HIS A O 1
ATOM 2798 N N . GLY A 1 489 ? 16.901 23.311 9.035 1.00 35.71 742 GLY A N 1
ATOM 2799 C CA . GLY A 1 489 ? 15.731 23.836 9.713 1.00 34.79 742 GLY A CA 1
ATOM 2800 C C . GLY A 1 489 ? 14.905 24.835 8.964 1.00 34.25 742 GLY A C 1
ATOM 2801 O O . GLY A 1 489 ? 15.213 25.139 7.800 1.00 34.24 742 GLY A O 1
ATOM 2802 N N . PHE A 1 490 ? 13.880 25.378 9.608 1.00 33.55 743 PHE A N 1
ATOM 2803 C CA . PHE A 1 490 ? 13.371 26.611 9.063 1.00 33.11 743 PHE A CA 1
ATOM 2804 C C . PHE A 1 490 ? 13.775 27.831 9.854 1.00 32.70 743 PHE A C 1
ATOM 2805 O O . PHE A 1 490 ? 14.083 27.737 11.044 1.00 32.46 743 PHE A O 1
ATOM 2813 N N . LEU A 1 491 ? 13.606 28.984 9.237 1.00 32.54 744 LEU A N 1
ATOM 2814 C CA . LEU A 1 491 ? 13.600 30.244 9.958 1.00 32.72 744 LEU A CA 1
ATOM 2815 C C . LEU A 1 491 ? 12.543 31.120 9.349 1.00 32.97 744 LEU A C 1
ATOM 2816 O O . LEU A 1 491 ? 12.324 31.095 8.144 1.00 33.33 744 LEU A O 1
ATOM 2821 N N . GLN A 1 492 ? 11.889 31.908 10.182 1.00 33.48 745 GLN A N 1
ATOM 2822 C CA . GLN A 1 492 ? 10.927 32.888 9.713 1.00 34.05 745 GLN A CA 1
ATOM 2823 C C . GLN A 1 492 ? 11.629 33.889 8.813 1.00 33.93 745 GLN A C 1
ATOM 2824 O O . GLN A 1 492 ? 12.778 34.227 9.050 1.00 33.98 745 GLN A O 1
ATOM 2830 N N . TYR A 1 493 ? 10.956 34.353 7.773 1.00 34.24 746 TYR A N 1
ATOM 2831 C CA . TYR A 1 493 ? 11.533 35.405 6.945 1.00 34.97 746 TYR A CA 1
ATOM 2832 C C . TYR A 1 493 ? 10.900 36.729 7.278 1.00 34.61 746 TYR A C 1
ATOM 2833 O O . TYR A 1 493 ? 9.688 36.865 7.168 1.00 34.80 746 TYR A O 1
ATOM 2842 N N . VAL A 1 494 ? 11.717 37.701 7.672 1.00 34.43 747 VAL A N 1
ATOM 2843 C CA . VAL A 1 494 ? 11.209 39.048 7.926 1.00 34.36 747 VAL A CA 1
ATOM 2844 C C . VAL A 1 494 ? 11.751 39.962 6.850 1.00 34.23 747 VAL A C 1
ATOM 2845 O O . VAL A 1 494 ? 12.933 39.891 6.525 1.00 34.17 747 VAL A O 1
ATOM 2849 N N . ASP A 1 495 ? 10.890 40.785 6.265 1.00 34.11 748 ASP A N 1
ATOM 2850 C CA . ASP A 1 495 ? 11.351 41.684 5.234 1.00 34.29 748 ASP A CA 1
ATOM 2851 C C . ASP A 1 495 ? 12.370 42.629 5.766 1.00 33.36 748 ASP A C 1
ATOM 2852 O O . ASP A 1 495 ? 12.075 43.457 6.602 1.00 33.60 748 ASP A O 1
ATOM 2857 N N . SER A 1 496 ? 13.578 42.507 5.264 1.00 32.40 749 SER A N 1
ATOM 2858 C CA . SER A 1 496 ? 14.665 43.223 5.819 1.00 31.73 749 SER A CA 1
ATOM 2859 C C . SER A 1 496 ? 15.687 43.329 4.757 1.00 31.23 749 SER A C 1
ATOM 2860 O O . SER A 1 496 ? 15.664 42.599 3.789 1.00 31.11 749 SER A O 1
ATOM 2863 N N . CYS A 1 497 ? 16.603 44.245 4.973 1.00 31.00 750 CYS A N 1
ATOM 2864 C CA . CYS A 1 497 ? 17.737 44.433 4.128 1.00 30.61 750 CYS A CA 1
ATOM 2865 C C . CYS A 1 497 ? 18.944 44.413 5.068 1.00 29.84 750 CYS A C 1
ATOM 2866 O O . CYS A 1 497 ? 18.924 45.039 6.127 1.00 29.98 750 CYS A O 1
ATOM 2869 N N . THR A 1 498 ? 19.989 43.674 4.731 1.00 28.96 751 THR A N 1
ATOM 2870 C CA . THR A 1 498 ? 21.205 43.742 5.550 1.00 27.81 751 THR A CA 1
ATOM 2871 C C . THR A 1 498 ? 21.802 45.149 5.516 1.00 26.99 751 THR A C 1
ATOM 2872 O O . THR A 1 498 ? 21.592 45.887 4.560 1.00 26.62 751 THR A O 1
ATOM 2876 N N . VAL A 1 499 ? 22.537 45.525 6.556 1.00 26.39 752 VAL A N 1
ATOM 2877 C CA . VAL A 1 499 ? 23.136 46.864 6.615 1.00 25.87 752 VAL A CA 1
ATOM 2878 C C . VAL A 1 499 ? 24.100 47.090 5.470 1.00 25.60 752 VAL A C 1
ATOM 2879 O O . VAL A 1 499 ? 24.121 48.181 4.902 1.00 25.33 752 VAL A O 1
ATOM 2883 N N . ALA A 1 500 ? 24.870 46.070 5.109 1.00 25.39 753 ALA A N 1
ATOM 2884 C CA . ALA A 1 500 ? 25.902 46.228 4.084 1.00 25.10 753 ALA A CA 1
ATOM 2885 C C . ALA A 1 500 ? 25.176 46.467 2.765 1.00 25.49 753 ALA A C 1
ATOM 2886 O O . ALA A 1 500 ? 25.651 47.221 1.916 1.00 25.11 753 ALA A O 1
ATOM 2888 N N . GLU A 1 501 ? 24.019 45.836 2.586 1.00 26.27 754 GLU A N 1
ATOM 2889 C CA . GLU A 1 501 ? 23.276 45.986 1.339 1.00 27.10 754 GLU A CA 1
ATOM 2890 C C . GLU A 1 501 ? 22.816 47.434 1.302 1.00 26.11 754 GLU A C 1
ATOM 2891 O O . GLU A 1 501 ? 22.962 48.114 0.298 1.00 26.17 754 GLU A O 1
ATOM 2897 N N . VAL A 1 502 ? 22.339 47.914 2.441 1.00 25.61 755 VAL A N 1
ATOM 2898 C CA . VAL A 1 502 ? 21.742 49.233 2.552 1.00 25.11 755 VAL A CA 1
ATOM 2899 C C . VAL A 1 502 ? 22.829 50.244 2.267 1.00 25.11 755 VAL A C 1
ATOM 2900 O O . VAL A 1 502 ? 22.586 51.235 1.593 1.00 24.90 755 VAL A O 1
ATOM 2904 N N . LEU A 1 503 ? 24.033 49.973 2.751 1.00 25.14 756 LEU A N 1
ATOM 2905 C CA . LEU A 1 503 ? 25.131 50.909 2.643 1.00 25.03 756 LEU A CA 1
ATOM 2906 C C . LEU A 1 503 ? 25.542 50.944 1.191 1.00 25.83 756 LEU A C 1
ATOM 2907 O O . LEU A 1 503 ? 25.983 51.983 0.714 1.00 26.31 756 LEU A O 1
ATOM 2912 N N . ALA A 1 504 ? 25.419 49.830 0.479 1.00 26.50 757 ALA A N 1
ATOM 2913 C CA . ALA A 1 504 ? 25.984 49.751 -0.860 1.00 27.22 757 ALA A CA 1
ATOM 2914 C C . ALA A 1 504 ? 24.961 50.326 -1.799 1.00 27.86 757 ALA A C 1
ATOM 2915 O O . ALA A 1 504 ? 25.351 50.994 -2.742 1.00 28.46 757 ALA A O 1
ATOM 2917 N N . ARG A 1 505 ? 23.668 50.124 -1.525 1.00 28.43 758 ARG A N 1
ATOM 2918 C CA . ARG A 1 505 ? 22.617 50.534 -2.468 1.00 29.23 758 ARG A CA 1
ATOM 2919 C C . ARG A 1 505 ? 22.249 51.992 -2.213 1.00 28.89 758 ARG A C 1
ATOM 2920 O O . ARG A 1 505 ? 22.087 52.768 -3.135 1.00 28.75 758 ARG A O 1
ATOM 2928 N N . GLU A 1 506 ? 22.102 52.358 -0.954 1.00 29.07 759 GLU A N 1
ATOM 2929 C CA . GLU A 1 506 ? 21.985 53.757 -0.594 1.00 29.38 759 GLU A CA 1
ATOM 2930 C C . GLU A 1 506 ? 23.246 54.151 0.129 1.00 28.94 759 GLU A C 1
ATOM 2931 O O . GLU A 1 506 ? 23.893 53.304 0.717 1.00 30.19 759 GLU A O 1
ATOM 2937 N N . GLY A 1 507 ? 23.605 55.422 0.126 1.00 27.87 760 GLY A N 1
ATOM 2938 C CA . GLY A 1 507 ? 24.897 55.811 0.698 1.00 26.86 760 GLY A CA 1
ATOM 2939 C C . GLY A 1 507 ? 25.060 55.442 2.159 1.00 26.35 760 GLY A C 1
ATOM 2940 O O . GLY A 1 507 ? 26.119 54.977 2.576 1.00 26.41 760 GLY A O 1
ATOM 2941 N N . ASN A 1 508 ? 23.984 55.624 2.922 1.00 25.62 761 ASN A N 1
ATOM 2942 C CA . ASN A 1 508 ? 24.003 55.507 4.361 1.00 24.66 761 ASN A CA 1
ATOM 2943 C C . ASN A 1 508 ? 22.589 55.259 4.879 1.00 24.74 761 ASN A C 1
ATOM 2944 O O . ASN A 1 508 ? 21.616 55.526 4.162 1.00 25.05 761 ASN A O 1
ATOM 2949 N N . ILE A 1 509 ? 22.471 54.770 6.114 1.00 24.15 762 ILE A N 1
ATOM 2950 C CA . ILE A 1 509 ? 21.188 54.390 6.708 1.00 23.49 762 ILE A CA 1
ATOM 2951 C C . ILE A 1 509 ? 20.115 55.478 6.615 1.00 23.93 762 ILE A C 1
ATOM 2952 O O . ILE A 1 509 ? 18.959 55.163 6.323 1.00 24.02 762 ILE A O 1
ATOM 2957 N N . HIS A 1 510 ? 20.489 56.745 6.828 1.00 24.24 763 HIS A N 1
ATOM 2958 C CA . HIS A 1 510 ? 19.528 57.867 6.838 1.00 23.93 763 HIS A CA 1
ATOM 2959 C C . HIS A 1 510 ? 18.883 57.976 5.472 1.00 23.61 763 HIS A C 1
ATOM 2960 O O . HIS A 1 510 ? 17.691 58.229 5.370 1.00 23.30 763 HIS A O 1
ATOM 2967 N N . ASN A 1 511 ? 19.679 57.761 4.428 1.00 23.54 764 ASN A N 1
ATOM 2968 C CA . ASN A 1 511 ? 19.242 57.923 3.047 1.00 23.61 764 ASN A CA 1
ATOM 2969 C C . ASN A 1 511 ? 18.213 56.873 2.798 1.00 23.65 764 ASN A C 1
ATOM 2970 O O . ASN A 1 511 ? 17.212 57.130 2.130 1.00 24.05 764 ASN A O 1
ATOM 2975 N N . PHE A 1 512 ? 18.450 55.704 3.380 1.00 23.47 765 PHE A N 1
ATOM 2976 C CA . PHE A 1 512 ? 17.629 54.531 3.187 1.00 23.07 765 PHE A CA 1
ATOM 2977 C C . PHE A 1 512 ? 16.296 54.775 3.867 1.00 22.72 765 PHE A C 1
ATOM 2978 O O . PHE A 1 512 ? 15.258 54.525 3.268 1.00 22.24 765 PHE A O 1
ATOM 2986 N N . PHE A 1 513 ? 16.317 55.333 5.073 1.00 22.88 766 PHE A N 1
ATOM 2987 C CA . PHE A 1 513 ? 15.085 55.559 5.849 1.00 23.22 766 PHE A CA 1
ATOM 2988 C C . PHE A 1 513 ? 14.255 56.594 5.143 1.00 23.30 766 PHE A C 1
ATOM 2989 O O . PHE A 1 513 ? 13.028 56.460 5.021 1.00 23.08 766 PHE A O 1
ATOM 2997 N N . ARG A 1 514 ? 14.964 57.595 4.633 1.00 23.45 767 ARG A N 1
ATOM 2998 C CA . ARG A 1 514 ? 14.413 58.817 4.087 1.00 23.28 767 ARG A CA 1
ATOM 2999 C C . ARG A 1 514 ? 13.684 58.451 2.807 1.00 23.38 767 ARG A C 1
ATOM 3000 O O . ARG A 1 514 ? 12.633 58.997 2.504 1.00 23.72 767 ARG A O 1
ATOM 3008 N N . LYS A 1 515 ? 14.238 57.522 2.052 1.00 23.26 768 LYS A N 1
ATOM 3009 C CA . LYS A 1 515 ? 13.617 57.068 0.825 1.00 23.66 768 LYS A CA 1
ATOM 3010 C C . LYS A 1 515 ? 12.268 56.415 1.139 1.00 23.43 768 LYS A C 1
ATOM 3011 O O . LYS A 1 515 ? 11.298 56.634 0.423 1.00 23.60 768 LYS A O 1
ATOM 3017 N N . HIS A 1 516 ? 12.187 55.650 2.222 1.00 23.09 769 HIS A N 1
ATOM 3018 C CA . HIS A 1 516 ? 10.966 54.913 2.547 1.00 22.41 769 HIS A CA 1
ATOM 3019 C C . HIS A 1 516 ? 9.968 55.752 3.322 1.00 22.80 769 HIS A C 1
ATOM 3020 O O . HIS A 1 516 ? 8.764 55.549 3.171 1.00 22.64 769 HIS A O 1
ATOM 3027 N N . HIS A 1 517 ? 10.462 56.692 4.130 1.00 23.04 770 HIS A N 1
ATOM 3028 C CA . HIS A 1 517 ? 9.604 57.475 5.018 1.00 23.43 770 HIS A CA 1
ATOM 3029 C C . HIS A 1 517 ? 10.089 58.907 5.103 1.00 24.18 770 HIS A C 1
ATOM 3030 O O . HIS A 1 517 ? 10.515 59.345 6.171 1.00 24.11 770 HIS A O 1
ATOM 3037 N N . PRO A 1 518 ? 10.035 59.656 3.984 1.00 24.87 771 PRO A N 1
ATOM 3038 C CA . PRO A 1 518 ? 10.537 61.028 4.081 1.00 25.43 771 PRO A CA 1
ATOM 3039 C C . PRO A 1 518 ? 9.580 61.899 4.852 1.00 26.29 771 PRO A C 1
ATOM 3040 O O . PRO A 1 518 ? 8.376 6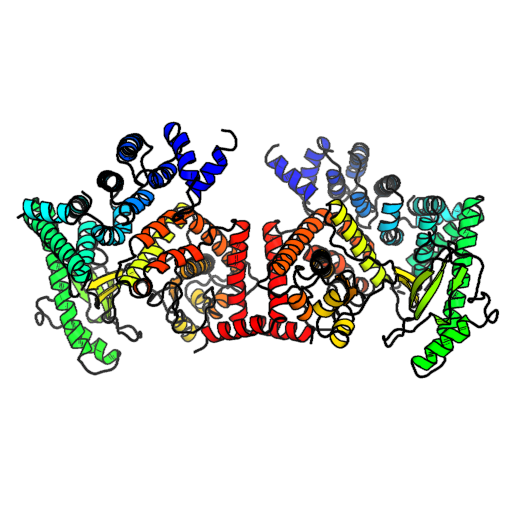1.790 4.663 1.00 26.49 771 PRO A O 1
ATOM 3044 N N . CYS A 1 519 ? 10.110 62.736 5.732 1.00 27.69 772 CYS A N 1
ATOM 3045 C CA . CYS A 1 519 ? 9.331 63.799 6.377 1.00 29.21 772 CYS A CA 1
ATOM 3046 C C . CYS A 1 519 ? 10.159 65.063 6.366 1.00 29.78 772 CYS A C 1
ATOM 3047 O O . CYS A 1 519 ? 11.150 65.178 7.076 1.00 29.26 772 CYS A O 1
ATOM 3050 N N . ASP A 1 520 ? 9.740 66.021 5.558 1.00 31.21 773 ASP A N 1
ATOM 3051 C CA . ASP A 1 520 ? 10.507 67.235 5.389 1.00 32.79 773 ASP A CA 1
ATOM 3052 C C . ASP A 1 520 ? 10.938 67.891 6.683 1.00 33.24 773 ASP A C 1
ATOM 3053 O O . ASP A 1 520 ? 12.045 68.442 6.769 1.00 33.18 773 ASP A O 1
ATOM 3058 N N . ASN A 1 521 ? 10.079 67.811 7.694 1.00 33.79 774 ASN A N 1
ATOM 3059 C CA . ASN A 1 521 ? 10.288 68.619 8.869 1.00 34.20 774 ASN A CA 1
ATOM 3060 C C . ASN A 1 521 ? 11.410 68.233 9.785 1.00 34.19 774 ASN A C 1
ATOM 3061 O O . ASN A 1 521 ? 12.171 69.118 10.229 1.00 35.23 774 ASN A O 1
ATOM 3066 N N . GLY A 1 522 ? 11.539 66.933 10.040 1.00 33.08 775 GLY A N 1
ATOM 3067 C CA . GLY A 1 522 ? 12.720 66.400 10.700 1.00 31.71 775 GLY A CA 1
ATOM 3068 C C . GLY A 1 522 ? 12.365 65.010 11.117 1.00 30.93 775 GLY A C 1
ATOM 3069 O O . GLY A 1 522 ? 11.390 64.481 10.617 1.00 31.91 775 GLY A O 1
ATOM 3070 N N . PRO A 1 523 ? 13.145 64.397 12.012 1.00 30.15 776 PRO A N 1
ATOM 3071 C CA . PRO A 1 523 ? 14.451 64.805 12.466 1.00 29.86 776 PRO A CA 1
ATOM 3072 C C . PRO A 1 523 ? 15.423 65.034 11.331 1.00 29.41 776 PRO A C 1
ATOM 3073 O O . PRO A 1 523 ? 16.055 66.114 11.248 1.00 30.43 776 PRO A O 1
ATOM 3077 N N . TYR A 1 524 ? 15.554 64.055 10.452 1.00 27.83 777 TYR A N 1
ATOM 3078 C CA . TYR A 1 524 ? 16.523 64.231 9.395 1.00 26.46 777 TYR A CA 1
ATOM 3079 C C . TYR A 1 524 ? 15.871 64.184 8.057 1.00 26.30 777 TYR A C 1
ATOM 3080 O O . TYR A 1 524 ? 16.433 63.656 7.107 1.00 26.46 777 TYR A O 1
ATOM 3089 N N . GLY A 1 525 ? 14.676 64.735 7.977 1.00 26.12 778 GLY A N 1
ATOM 3090 C CA . GLY A 1 525 ? 13.889 64.556 6.786 1.00 25.50 778 GLY A CA 1
ATOM 3091 C C . GLY A 1 525 ? 13.366 63.147 6.789 1.00 24.77 778 GLY A C 1
ATOM 3092 O O . GLY A 1 525 ? 12.899 62.689 5.767 1.00 25.48 778 GLY A O 1
ATOM 3093 N N . ILE A 1 526 ? 13.450 62.476 7.939 1.00 24.18 779 ILE A N 1
ATOM 3094 C CA . ILE A 1 526 ? 12.885 61.138 8.143 1.00 24.05 779 ILE A CA 1
ATOM 3095 C C . ILE A 1 526 ? 11.769 61.220 9.172 1.00 24.12 779 ILE A C 1
ATOM 3096 O O . ILE A 1 526 ? 11.934 61.854 10.198 1.00 24.55 779 ILE A O 1
ATOM 3101 N N . SER A 1 527 ? 10.645 60.560 8.915 1.00 23.95 780 SER A N 1
ATOM 3102 C CA . SER A 1 527 ? 9.576 60.482 9.896 1.00 23.89 780 SER A CA 1
ATOM 3103 C C . SER A 1 527 ? 10.094 59.970 11.205 1.00 24.16 780 SER A C 1
ATOM 3104 O O . SER A 1 527 ? 10.854 58.998 11.237 1.00 24.50 780 SER A O 1
ATOM 3107 N N . ALA A 1 528 ? 9.673 60.631 12.280 1.00 24.17 781 ALA A N 1
ATOM 3108 C CA . ALA A 1 528 ? 10.209 60.424 13.623 1.00 23.81 781 ALA A CA 1
ATOM 3109 C C . ALA A 1 528 ? 10.136 59.004 14.130 1.00 23.51 781 ALA A C 1
ATOM 3110 O O . ALA A 1 528 ? 11.105 58.514 14.682 1.00 23.69 781 ALA A O 1
ATOM 3112 N N . GLU A 1 529 ? 9.029 58.319 13.920 1.00 23.25 782 GLU A N 1
ATOM 3113 C CA . GLU A 1 529 ? 8.848 57.029 14.556 1.00 23.70 782 GLU A CA 1
ATOM 3114 C C . GLU A 1 529 ? 9.987 56.147 14.065 1.00 24.00 782 GLU A C 1
ATOM 3115 O O . GLU A 1 529 ? 10.579 55.381 14.828 1.00 24.11 782 GLU A O 1
ATOM 3121 N N . VAL A 1 530 ? 10.347 56.312 12.803 1.00 24.12 783 VAL A N 1
ATOM 3122 C CA . VAL A 1 530 ? 11.298 55.442 12.171 1.00 24.17 783 VAL A CA 1
ATOM 3123 C C . VAL A 1 530 ? 12.612 55.682 12.883 1.00 24.74 783 VAL A C 1
ATOM 3124 O O . VAL A 1 530 ? 13.317 54.738 13.206 1.00 24.72 783 VAL A O 1
ATOM 3128 N N . MET A 1 531 ? 12.922 56.941 13.186 1.00 25.50 784 MET A N 1
ATOM 3129 C CA . MET A 1 531 ? 14.178 57.279 13.863 1.00 26.09 784 MET A CA 1
ATOM 3130 C C . MET A 1 531 ? 14.071 56.742 15.271 1.00 26.58 784 MET A C 1
ATOM 3131 O O . MET A 1 531 ? 15.037 56.255 15.843 1.00 27.22 784 MET A O 1
ATOM 3136 N N . ASP A 1 532 ? 12.878 56.810 15.829 1.00 26.77 785 ASP A N 1
ATOM 3137 C CA . ASP A 1 532 ? 12.708 56.523 17.221 1.00 26.93 785 ASP A CA 1
ATOM 3138 C C . ASP A 1 532 ? 12.863 55.033 17.331 1.00 26.61 785 ASP A C 1
ATOM 3139 O O . ASP A 1 532 ? 13.428 54.535 18.314 1.00 26.57 785 ASP A O 1
ATOM 3144 N N . THR A 1 533 ? 12.381 54.311 16.323 1.00 26.17 786 THR A N 1
ATOM 3145 C CA . THR A 1 533 ? 12.403 52.859 16.433 1.00 25.75 786 THR A CA 1
ATOM 3146 C C . THR A 1 533 ? 13.793 52.393 16.110 1.00 25.47 786 THR A C 1
ATOM 3147 O O . THR A 1 533 ? 14.224 51.392 16.635 1.00 26.10 786 THR A O 1
ATOM 3151 N N . TYR A 1 534 ? 14.508 53.088 15.253 1.00 25.32 787 TYR A N 1
ATOM 3152 C CA . TYR A 1 534 ? 15.830 52.597 14.906 1.00 25.25 787 TYR A CA 1
ATOM 3153 C C . TYR A 1 534 ? 16.636 52.681 16.218 1.00 25.02 787 TYR A C 1
ATOM 3154 O O . TYR A 1 534 ? 17.435 51.797 16.549 1.00 25.08 787 TYR A O 1
ATOM 3163 N N . ILE A 1 535 ? 16.366 53.721 16.990 1.00 24.76 788 ILE A N 1
ATOM 3164 C CA . ILE A 1 535 ? 17.119 54.025 18.198 1.00 24.70 788 ILE A CA 1
ATOM 3165 C C . ILE A 1 535 ? 16.830 52.949 19.237 1.00 24.85 788 ILE A C 1
ATOM 3166 O O . ILE A 1 535 ? 17.729 52.499 19.958 1.00 25.01 788 ILE A O 1
ATOM 3171 N N . LYS A 1 536 ? 15.589 52.495 19.282 1.00 24.81 789 LYS A N 1
ATOM 3172 C CA . LYS A 1 536 ? 15.158 51.626 20.349 1.00 24.49 789 LYS A CA 1
ATOM 3173 C C . LYS A 1 536 ? 15.684 50.252 20.015 1.00 24.43 789 LYS A C 1
ATOM 3174 O O . LYS A 1 536 ? 16.165 49.559 20.893 1.00 24.30 789 LYS A O 1
ATOM 3180 N N . SER A 1 537 ? 15.658 49.903 18.731 1.00 24.54 790 SER A N 1
ATOM 3181 C CA . SER A 1 537 ? 16.067 48.582 18.240 1.00 24.73 790 SER A CA 1
ATOM 3182 C C . SER A 1 537 ? 17.517 48.466 18.546 1.00 24.91 790 SER A C 1
ATOM 3183 O O . SER A 1 537 ? 18.010 47.390 18.861 1.00 24.82 790 SER A O 1
ATOM 3186 N N . CYS A 1 538 ? 18.216 49.582 18.439 1.00 25.13 791 CYS A N 1
ATOM 3187 C CA . CYS A 1 538 ? 19.653 49.555 18.552 1.00 25.71 791 CYS A CA 1
ATOM 3188 C C . CYS A 1 538 ? 20.022 49.281 19.986 1.00 25.35 791 CYS A C 1
ATOM 3189 O O . CYS A 1 538 ? 21.027 48.623 20.266 1.00 25.05 791 CYS A O 1
ATOM 3192 N N . ALA A 1 539 ? 19.207 49.797 20.896 1.00 25.08 792 ALA A N 1
ATOM 3193 C CA . ALA A 1 539 ? 19.566 49.809 22.287 1.00 24.60 792 ALA A CA 1
ATOM 3194 C C . ALA A 1 539 ? 19.213 48.427 22.780 1.00 24.39 792 ALA A C 1
ATOM 3195 O O . ALA A 1 539 ? 19.940 47.851 23.564 1.00 24.29 792 ALA A O 1
ATOM 3197 N N . GLY A 1 540 ? 18.126 47.868 22.280 1.00 24.45 793 GLY A N 1
ATOM 3198 C CA . GLY A 1 540 ? 17.640 46.599 22.769 1.00 24.72 793 GLY A CA 1
ATOM 3199 C C . GLY A 1 540 ? 18.651 45.604 22.273 1.00 25.27 793 GLY A C 1
ATOM 3200 O O . GLY A 1 540 ? 19.095 44.748 23.020 1.00 25.92 793 GLY A O 1
ATOM 3201 N N . TYR A 1 541 ? 19.103 45.753 21.043 1.00 25.65 794 TYR A N 1
ATOM 3202 C CA . TYR A 1 541 ? 20.008 44.750 20.500 1.00 26.40 794 TYR A CA 1
ATOM 3203 C C . TYR A 1 541 ? 21.382 44.883 21.127 1.00 27.04 794 TYR A C 1
ATOM 3204 O O . TYR A 1 541 ? 22.061 43.886 21.339 1.00 27.77 794 TYR A O 1
ATOM 3213 N N . CYS A 1 542 ? 21.777 46.098 21.467 1.00 27.37 795 CYS A N 1
ATOM 3214 C CA . CYS A 1 542 ? 23.103 46.331 21.958 1.00 27.79 795 CYS A CA 1
ATOM 3215 C C . CYS A 1 542 ? 23.207 45.705 23.308 1.00 27.92 795 CYS A C 1
ATOM 3216 O O . CYS A 1 542 ? 24.216 45.085 23.611 1.00 29.09 795 CYS A O 1
ATOM 3219 N N . VAL A 1 543 ? 22.160 45.814 24.108 1.00 27.50 796 VAL A N 1
ATOM 3220 C CA . VAL A 1 543 ? 22.195 45.309 25.470 1.00 27.49 796 VAL A CA 1
ATOM 3221 C C . VAL A 1 543 ? 22.074 43.775 25.414 1.00 27.34 796 VAL A C 1
ATOM 3222 O O . VAL A 1 543 ? 22.767 43.059 26.133 1.00 27.46 796 VAL A O 1
ATOM 3226 N N . ILE A 1 544 ? 21.256 43.272 24.506 1.00 26.90 797 ILE A N 1
ATOM 3227 C CA . ILE A 1 544 ? 20.906 41.859 24.508 1.00 26.86 797 ILE A CA 1
ATOM 3228 C C . ILE A 1 544 ? 22.051 41.037 23.939 1.00 26.92 797 ILE A C 1
ATOM 3229 O O . ILE A 1 544 ? 22.218 39.867 24.298 1.00 26.74 797 ILE A O 1
ATOM 3234 N N . THR A 1 545 ? 22.816 41.650 23.047 1.00 26.80 798 THR A N 1
ATOM 3235 C CA . THR A 1 545 ? 23.896 40.988 22.335 1.00 27.02 798 THR A CA 1
ATOM 3236 C C . THR A 1 545 ? 25.009 40.903 23.368 1.00 26.64 798 THR A C 1
ATOM 3237 O O . THR A 1 545 ? 25.778 39.929 23.383 1.00 26.15 798 THR A O 1
ATOM 3241 N N . TYR A 1 546 ? 25.073 41.912 24.244 1.00 26.40 799 TYR A N 1
ATOM 3242 C CA . TYR A 1 546 ? 26.167 42.040 25.222 1.00 26.10 799 TYR A CA 1
ATOM 3243 C C . TYR A 1 546 ? 25.973 40.994 26.317 1.00 25.26 799 TYR A C 1
ATOM 3244 O O . TYR A 1 546 ? 26.931 40.402 26.799 1.00 25.04 799 TYR A O 1
ATOM 3253 N N . LEU A 1 547 ? 24.723 40.750 26.666 1.00 24.66 800 LEU A N 1
ATOM 3254 C CA . LEU A 1 547 ? 24.360 39.926 27.797 1.00 24.32 800 LEU A CA 1
ATOM 3255 C C . LEU A 1 547 ? 24.562 38.459 27.453 1.00 24.05 800 LEU A C 1
ATOM 3256 O O . LEU A 1 547 ? 24.868 37.652 28.329 1.00 23.51 800 LEU A O 1
ATOM 3261 N N . LEU A 1 548 ? 24.387 38.142 26.170 1.00 23.76 801 LEU A N 1
ATOM 3262 C CA . LEU A 1 548 ? 24.339 36.774 25.679 1.00 23.12 801 LEU A CA 1
ATOM 3263 C C . LEU A 1 548 ? 25.677 36.491 25.055 1.00 23.46 801 LEU A C 1
ATOM 3264 O O . LEU A 1 548 ? 25.969 35.362 24.666 1.00 23.65 801 LEU A O 1
ATOM 3269 N N . GLY A 1 549 ? 26.492 37.532 24.958 1.00 23.66 802 GLY A N 1
ATOM 3270 C CA . GLY A 1 549 ? 27.876 37.378 24.541 1.00 24.31 802 GLY A CA 1
ATOM 3271 C C . GLY A 1 549 ? 28.064 37.094 23.063 1.00 24.68 802 GLY A C 1
ATOM 3272 O O . GLY A 1 549 ? 29.078 36.499 22.667 1.00 24.54 802 GLY A O 1
ATOM 3273 N N . VAL A 1 550 ? 27.102 37.539 22.249 1.00 24.95 803 VAL A N 1
ATOM 3274 C CA . VAL A 1 550 ? 27.082 37.232 20.818 1.00 25.11 803 VAL A CA 1
ATOM 3275 C C . VAL A 1 550 ? 28.334 37.796 20.148 1.00 25.54 803 VAL A C 1
ATOM 3276 O O . VAL A 1 550 ? 28.656 38.981 20.309 1.00 26.07 803 VAL A O 1
ATOM 3280 N N . GLY A 1 551 ? 29.055 36.933 19.438 1.00 25.50 804 GLY A N 1
ATOM 3281 C CA . GLY A 1 551 ? 30.285 37.324 18.776 1.00 25.34 804 GLY A CA 1
ATOM 3282 C C . GLY A 1 551 ? 30.092 37.232 17.287 1.00 25.61 804 GLY A C 1
ATOM 3283 O O . GLY A 1 551 ? 28.991 36.918 16.819 1.00 25.76 804 GLY A O 1
ATOM 3284 N N . ASP A 1 552 ? 31.148 37.532 16.533 1.00 25.90 805 ASP A N 1
ATOM 3285 C CA . ASP A 1 552 ? 31.125 37.324 15.089 1.00 25.90 805 ASP A CA 1
ATOM 3286 C C . ASP A 1 552 ? 30.121 38.288 14.387 1.00 25.90 805 ASP A C 1
ATOM 3287 O O . ASP A 1 552 ? 29.593 37.987 13.329 1.00 26.14 805 ASP A O 1
ATOM 3292 N N . ARG A 1 553 ? 29.887 39.463 14.965 1.00 25.83 806 ARG A N 1
ATOM 3293 C CA . ARG A 1 553 ? 29.034 40.466 14.320 1.00 25.94 806 ARG A CA 1
ATOM 3294 C C . ARG A 1 553 ? 29.712 41.146 13.113 1.00 26.35 806 ARG A C 1
ATOM 3295 O O . ARG A 1 553 ? 30.941 41.386 13.119 1.00 26.37 806 ARG A O 1
ATOM 3303 N N . HIS A 1 554 ? 28.918 41.408 12.068 1.00 26.38 807 HIS A N 1
ATOM 3304 C CA . HIS A 1 554 ? 29.346 42.242 10.936 1.00 26.76 807 HIS A CA 1
ATOM 3305 C C . HIS A 1 554 ? 28.168 42.757 10.142 1.00 26.74 807 HIS A C 1
ATOM 3306 O O . HIS A 1 554 ? 27.023 42.482 10.472 1.00 26.74 807 HIS A O 1
ATOM 3313 N N . LEU A 1 555 ? 28.461 43.525 9.101 1.00 26.93 808 LEU A N 1
ATOM 3314 C CA . LEU A 1 555 ? 27.439 44.229 8.330 1.00 26.95 808 LEU A CA 1
ATOM 3315 C C . LEU A 1 555 ? 26.412 43.350 7.606 1.00 27.62 808 LEU A C 1
ATOM 3316 O O . LEU A 1 555 ? 25.367 43.861 7.178 1.00 27.07 808 LEU A O 1
ATOM 3321 N N . ASP A 1 556 ? 26.794 42.079 7.396 1.00 28.45 809 ASP A N 1
ATOM 3322 C CA . ASP A 1 556 ? 25.992 40.984 6.831 1.00 29.38 809 ASP A CA 1
ATOM 3323 C C . ASP A 1 556 ? 25.076 40.481 7.943 1.00 29.45 809 ASP A C 1
ATOM 3324 O O . ASP A 1 556 ? 24.104 39.788 7.676 1.00 29.77 809 ASP A O 1
ATOM 3329 N N . ASN A 1 557 ? 25.437 40.764 9.195 1.00 29.59 810 ASN A N 1
ATOM 3330 C CA . ASN A 1 557 ? 24.867 40.088 10.369 1.00 29.21 810 ASN A CA 1
ATOM 3331 C C . ASN A 1 557 ? 23.777 40.895 10.997 1.00 28.73 810 ASN A C 1
ATOM 3332 O O . ASN A 1 557 ? 22.915 40.334 11.704 1.00 28.62 810 ASN A O 1
ATOM 3337 N N . LEU A 1 558 ? 23.838 42.216 10.793 1.00 27.84 811 LEU A N 1
ATOM 3338 C CA . LEU A 1 558 ? 22.804 43.068 11.336 1.00 26.74 811 LEU A CA 1
ATOM 3339 C C . LEU A 1 558 ? 21.870 43.285 10.176 1.00 26.10 811 LEU A C 1
ATOM 3340 O O . LEU A 1 558 ? 22.365 43.733 9.150 1.00 25.73 811 LEU A O 1
ATOM 3345 N N . LEU A 1 559 ? 20.559 43.330 10.355 1.00 25.70 812 LEU A N 1
ATOM 3346 C CA . LEU A 1 559 ? 19.809 43.922 9.252 1.00 25.46 812 LEU A CA 1
ATOM 3347 C C . LEU A 1 559 ? 18.976 45.136 9.598 1.00 25.44 812 LEU A C 1
ATOM 3348 O O . LEU A 1 559 ? 18.690 45.381 10.776 1.00 25.13 812 LEU A O 1
ATOM 3353 N N . LEU A 1 560 ? 18.449 45.796 8.571 1.00 25.50 813 LEU A N 1
ATOM 3354 C CA . LEU A 1 560 ? 17.450 46.798 8.825 1.00 25.65 813 LEU A CA 1
ATOM 3355 C C . LEU A 1 560 ? 16.074 46.532 8.213 1.00 25.85 813 LEU A C 1
ATOM 3356 O O . LEU A 1 560 ? 15.964 45.793 7.228 1.00 25.43 813 LEU A O 1
ATOM 3361 N N . THR A 1 561 ? 15.049 47.248 8.667 1.00 25.98 814 THR A N 1
ATOM 3362 C CA . THR A 1 561 ? 13.810 47.270 7.893 1.00 26.09 814 THR A CA 1
ATOM 3363 C C . THR A 1 561 ? 13.349 48.662 7.500 1.00 26.65 814 THR A C 1
ATOM 3364 O O . THR A 1 561 ? 13.982 49.658 7.830 1.00 26.98 814 THR A O 1
ATOM 3368 N N . THR A 1 562 ? 12.253 48.707 6.761 1.00 26.96 815 THR A N 1
ATOM 3369 C CA . THR A 1 562 ? 11.767 49.947 6.218 1.00 27.39 815 THR A CA 1
ATOM 3370 C C . THR A 1 562 ? 11.170 50.750 7.353 1.00 27.64 815 THR A C 1
ATOM 3371 O O . THR A 1 562 ? 11.269 51.978 7.368 1.00 28.28 815 THR A O 1
ATOM 3375 N N . ASN A 1 563 ? 10.595 50.057 8.328 1.00 27.45 816 ASN A N 1
ATOM 3376 C CA . ASN A 1 563 ? 10.059 50.714 9.520 1.00 27.69 816 ASN A CA 1
ATOM 3377 C C . ASN A 1 563 ? 11.106 51.321 10.450 1.00 27.24 816 ASN A C 1
ATOM 3378 O O . ASN A 1 563 ? 10.777 52.061 11.373 1.00 26.97 816 ASN A O 1
ATOM 3383 N N . GLY A 1 564 ? 12.376 51.008 10.165 1.00 27.03 817 GLY A N 1
ATOM 3384 C CA . GLY A 1 564 ? 13.339 51.313 11.164 1.00 26.64 817 GLY A CA 1
ATOM 3385 C C . GLY A 1 564 ? 14.031 50.210 11.931 1.00 26.59 817 GLY A C 1
ATOM 3386 O O . GLY A 1 564 ? 15.005 50.554 12.639 1.00 26.41 817 GLY A O 1
ATOM 3387 N N . LYS A 1 565 ? 13.626 48.939 11.880 1.00 26.23 818 LYS A N 1
ATOM 3388 C CA . LYS A 1 565 ? 13.981 48.179 13.090 1.00 25.71 818 LYS A CA 1
ATOM 3389 C C . LYS A 1 565 ? 15.431 47.841 12.780 1.00 25.55 818 LYS A C 1
ATOM 3390 O O . LYS A 1 565 ? 15.734 47.568 11.615 1.00 25.25 818 LYS A O 1
ATOM 3396 N N . LEU A 1 566 ? 16.293 47.650 13.754 1.00 25.58 819 LEU A N 1
ATOM 3397 C CA . LEU A 1 566 ? 17.451 46.867 13.421 1.00 25.61 819 LEU A CA 1
ATOM 3398 C C . LEU A 1 566 ? 17.262 45.523 14.066 1.00 25.64 819 LEU A C 1
ATOM 3399 O O . LEU A 1 566 ? 16.754 45.467 15.184 1.00 25.76 819 LEU A O 1
ATOM 3404 N N . PHE A 1 567 ? 17.823 44.467 13.505 1.00 25.82 820 PHE A N 1
ATOM 3405 C CA . PHE A 1 567 ? 17.984 43.302 14.358 1.00 25.96 820 PHE A CA 1
ATOM 3406 C C . PHE A 1 567 ? 19.225 42.499 14.084 1.00 26.20 820 PHE A C 1
ATOM 3407 O O . PHE A 1 567 ? 19.893 42.739 13.079 1.00 26.72 820 PHE A O 1
ATOM 3415 N N . HIS A 1 568 ? 19.471 41.473 14.891 1.00 26.11 821 HIS A N 1
ATOM 3416 C CA . HIS A 1 568 ? 20.535 40.582 14.536 1.00 26.04 821 HIS A CA 1
ATOM 3417 C C . HIS A 1 568 ? 20.090 39.277 13.954 1.00 26.39 821 HIS A C 1
ATOM 3418 O O . HIS A 1 568 ? 18.921 38.896 14.073 1.00 26.42 821 HIS A O 1
ATOM 3425 N N . ILE A 1 569 ? 21.078 38.501 13.532 1.00 26.69 822 ILE A N 1
ATOM 3426 C CA . ILE A 1 569 ? 20.845 37.206 12.930 1.00 26.77 822 ILE A CA 1
ATOM 3427 C C . ILE A 1 569 ? 22.087 36.315 13.000 1.00 27.02 822 ILE A C 1
ATOM 3428 O O . ILE A 1 569 ? 23.155 36.777 13.372 1.00 27.28 822 ILE A O 1
ATOM 3433 N N . ASP A 1 570 ? 21.952 35.041 12.646 1.00 27.28 823 ASP A N 1
ATOM 3434 C CA . ASP A 1 570 ? 23.108 34.145 12.479 1.00 27.78 823 ASP A CA 1
ATOM 3435 C C . ASP A 1 570 ? 23.939 34.072 13.747 1.00 27.15 823 ASP A C 1
ATOM 3436 O O . ASP A 1 570 ? 25.063 34.590 13.799 1.00 26.99 823 ASP A O 1
ATOM 3441 N N . PHE A 1 571 ? 23.386 33.418 14.766 1.00 26.86 824 PHE A N 1
ATOM 3442 C CA . PHE A 1 571 ? 24.040 33.373 16.064 1.00 26.76 824 PHE A CA 1
ATOM 3443 C C . PHE A 1 571 ? 24.922 32.162 16.225 1.00 27.25 824 PHE A C 1
ATOM 3444 O O . PHE A 1 571 ? 24.673 31.308 17.061 1.00 27.35 824 PHE A O 1
ATOM 3452 N N . GLY A 1 572 ? 25.977 32.109 15.419 1.00 27.73 825 GLY A N 1
ATOM 3453 C CA . GLY A 1 572 ? 26.940 31.026 15.481 1.00 27.77 825 GLY A CA 1
ATOM 3454 C C . GLY A 1 572 ? 28.000 31.204 16.541 1.00 27.80 825 GLY A C 1
ATOM 3455 O O . GLY A 1 572 ? 28.607 30.228 16.958 1.00 28.06 825 GLY A O 1
ATOM 3456 N N . TYR A 1 573 ? 28.251 32.445 16.952 1.00 28.10 826 TYR A N 1
ATOM 3457 C CA . TYR A 1 573 ? 29.184 32.717 18.041 1.00 28.20 826 TYR A CA 1
ATOM 3458 C C . TYR A 1 573 ? 28.460 33.393 19.179 1.00 28.49 826 TYR A C 1
ATOM 3459 O O . TYR A 1 573 ? 27.811 34.426 18.995 1.00 28.51 826 TYR A O 1
ATOM 3468 N N . ILE A 1 574 ? 28.606 32.790 20.356 1.00 28.78 827 ILE A N 1
ATOM 3469 C CA . ILE A 1 574 ? 27.804 33.055 21.542 1.00 28.77 827 ILE A CA 1
ATOM 3470 C C . ILE A 1 574 ? 28.710 33.011 22.778 1.00 29.14 827 ILE A C 1
ATOM 3471 O O . ILE A 1 574 ? 29.768 32.368 22.764 1.00 29.06 827 ILE A O 1
ATOM 3476 N N . LEU A 1 575 ? 28.306 33.696 23.842 1.00 29.48 828 LEU A N 1
ATOM 3477 C CA . LEU A 1 575 ? 29.025 33.634 25.116 1.00 29.91 828 LEU A CA 1
ATOM 3478 C C . LEU A 1 575 ? 30.509 33.944 25.000 1.00 30.55 828 LEU A C 1
ATOM 3479 O O . LEU A 1 575 ? 31.345 33.226 25.540 1.00 30.84 828 LEU A O 1
ATOM 3484 N N . GLY A 1 576 ? 30.828 35.009 24.277 1.00 31.39 829 GLY A N 1
ATOM 3485 C CA . GLY A 1 576 ? 32.183 35.540 24.246 1.00 32.13 829 GLY A CA 1
ATOM 3486 C C . GLY A 1 576 ? 33.161 34.833 23.334 1.00 32.64 829 GLY A C 1
ATOM 3487 O O . GLY A 1 576 ? 34.352 35.118 23.374 1.00 33.15 829 GLY A O 1
ATOM 3488 N N . ARG A 1 577 ? 32.676 33.909 22.520 1.00 32.88 830 ARG A N 1
ATOM 3489 C CA . ARG A 1 577 ? 33.520 33.287 21.522 1.00 33.48 830 ARG A CA 1
ATOM 3490 C C . ARG A 1 577 ? 33.557 34.201 20.316 1.00 33.36 830 ARG A C 1
ATOM 3491 O O . ARG A 1 577 ? 32.526 34.723 19.919 1.00 33.55 830 ARG A O 1
ATOM 3499 N N . ASP A 1 578 ? 34.725 34.417 19.729 1.00 33.39 831 ASP A N 1
ATOM 3500 C CA . ASP A 1 578 ? 34.796 35.241 18.517 1.00 33.61 831 ASP A CA 1
ATOM 3501 C C . ASP A 1 578 ? 35.869 34.705 17.582 1.00 33.92 831 ASP A C 1
ATOM 3502 O O . ASP A 1 578 ? 36.876 34.174 18.050 1.00 34.41 831 ASP A O 1
ATOM 3507 N N . PRO A 1 579 ? 35.667 34.825 16.259 1.00 34.05 832 PRO A N 1
ATOM 3508 C CA . PRO A 1 579 ? 36.728 34.384 15.364 1.00 34.56 832 PRO A CA 1
ATOM 3509 C C . PRO A 1 579 ? 37.940 35.302 15.479 1.00 35.31 832 PRO A C 1
ATOM 3510 O O . PRO A 1 579 ? 39.068 34.880 15.230 1.00 35.64 832 PRO A O 1
ATOM 3514 N N . LYS A 1 580 ? 37.693 36.547 15.877 1.00 36.17 833 LYS A N 1
ATOM 3515 C CA . LYS A 1 580 ? 38.748 37.525 16.117 1.00 36.80 833 LYS A CA 1
ATOM 3516 C C . LYS A 1 580 ? 39.203 37.554 17.585 1.00 37.10 833 LYS A C 1
ATOM 3517 O O . LYS A 1 580 ? 38.401 37.285 18.490 1.00 36.94 833 LYS A O 1
ATOM 3523 N N . PRO A 1 581 ? 40.489 37.892 17.821 1.00 37.34 834 PRO A N 1
ATOM 3524 C CA . PRO A 1 581 ? 41.103 37.995 19.149 1.00 37.69 834 PRO A CA 1
ATOM 3525 C C . PRO A 1 581 ? 40.459 39.019 20.108 1.00 38.00 834 PRO A C 1
ATOM 3526 O O . PRO A 1 581 ? 40.562 38.864 21.333 1.00 37.95 834 PRO A O 1
ATOM 3530 N N . MET A 1 582 ? 39.789 40.035 19.568 1.00 38.10 835 MET A N 1
ATOM 3531 C CA . MET A 1 582 ? 39.138 41.049 20.412 1.00 38.30 835 MET A CA 1
ATOM 3532 C C . MET A 1 582 ? 37.637 40.951 20.770 1.00 38.01 835 MET A C 1
ATOM 3533 O O . MET A 1 582 ? 36.895 40.080 20.324 1.00 37.35 835 MET A O 1
ATOM 3538 N N . PRO A 1 583 ? 37.214 41.858 21.650 1.00 38.43 836 PRO A N 1
ATOM 3539 C CA . PRO A 1 583 ? 35.876 42.430 21.681 1.00 38.35 836 PRO A CA 1
ATOM 3540 C C . PRO A 1 583 ? 35.908 43.394 20.493 1.00 37.92 836 PRO A C 1
ATOM 3541 O O . PRO A 1 583 ? 36.688 43.139 19.567 1.00 38.21 836 PRO A O 1
ATOM 3545 N N . PRO A 1 584 ? 35.185 44.533 20.517 1.00 37.33 837 PRO A N 1
ATOM 3546 C CA . PRO A 1 584 ? 34.583 45.448 21.484 1.00 36.99 837 PRO A CA 1
ATOM 3547 C C . PRO A 1 584 ? 33.479 44.846 22.337 1.00 36.96 837 PRO A C 1
ATOM 3548 O O . PRO A 1 584 ? 32.799 43.918 21.897 1.00 37.89 837 PRO A O 1
ATOM 3552 N N . PRO A 1 585 ? 33.302 45.363 23.563 1.00 36.41 838 PRO A N 1
ATOM 3553 C CA . PRO A 1 585 ? 32.272 44.912 24.486 1.00 36.09 838 PRO A CA 1
ATOM 3554 C C . PRO A 1 585 ? 30.892 45.069 23.861 1.00 35.83 838 PRO A C 1
ATOM 3555 O O . PRO A 1 585 ? 30.024 44.193 23.969 1.00 35.88 838 PRO A O 1
ATOM 3559 N N . MET A 1 586 ? 30.717 46.204 23.209 1.00 35.16 839 MET A N 1
ATOM 3560 C CA . MET A 1 586 ? 29.464 46.561 22.642 1.00 34.94 839 MET A CA 1
ATOM 3561 C C . MET A 1 586 ? 29.711 46.566 21.149 1.00 34.20 839 MET A C 1
ATOM 3562 O O . MET A 1 586 ? 30.803 46.908 20.708 1.00 33.88 839 MET A O 1
ATOM 3567 N N . LYS A 1 587 ? 28.714 46.153 20.370 1.00 33.63 840 LYS A N 1
ATOM 3568 C CA . LYS A 1 587 ? 28.904 45.944 18.926 1.00 32.78 840 LYS A CA 1
ATOM 3569 C C . LYS A 1 587 ? 28.176 46.995 18.087 1.00 32.90 840 LYS A C 1
ATOM 3570 O O . LYS A 1 587 ? 26.998 46.827 17.793 1.00 33.42 840 LYS A O 1
ATOM 3576 N N . LEU A 1 588 ? 28.862 48.069 17.703 1.00 32.53 841 LEU A N 1
ATOM 3577 C CA . LEU A 1 588 ? 28.227 49.137 16.941 1.00 32.17 841 LEU A CA 1
ATOM 3578 C C . LEU A 1 588 ? 29.085 49.550 15.782 1.00 32.01 841 LEU A C 1
ATOM 3579 O O . LEU A 1 588 ? 30.236 49.927 15.948 1.00 31.98 841 LEU A O 1
ATOM 3584 N N . SER A 1 589 ? 28.505 49.500 14.599 1.00 31.66 842 SER A N 1
ATOM 3585 C CA . SER A 1 589 ? 29.178 49.953 13.416 1.00 31.31 842 SER A CA 1
ATOM 3586 C C . SER A 1 589 ? 29.312 51.476 13.415 1.00 30.85 842 SER A C 1
ATOM 3587 O O . SER A 1 589 ? 28.451 52.191 13.942 1.00 31.23 842 SER A O 1
ATOM 3590 N N . LYS A 1 590 ? 30.396 51.985 12.847 1.00 30.12 843 LYS A N 1
ATOM 3591 C CA . LYS A 1 590 ? 30.521 53.428 12.638 1.00 29.62 843 LYS A CA 1
ATOM 3592 C C . LYS A 1 590 ? 29.242 53.940 11.999 1.00 29.45 843 LYS A C 1
ATOM 3593 O O . LYS A 1 590 ? 28.759 55.014 12.322 1.00 29.67 843 LYS A O 1
ATOM 3599 N N . GLU A 1 591 ? 28.682 53.123 11.120 1.00 29.21 844 GLU A N 1
ATOM 3600 C CA . GLU A 1 591 ? 27.553 53.481 10.277 1.00 28.79 844 GLU A CA 1
ATOM 3601 C C . GLU A 1 591 ? 26.308 53.613 11.134 1.00 28.18 844 GLU A C 1
ATOM 3602 O O . GLU A 1 591 ? 25.428 54.401 10.829 1.00 27.83 844 GLU A O 1
ATOM 3608 N N . MET A 1 592 ? 26.233 52.834 12.199 1.00 27.95 845 MET A N 1
ATOM 3609 C CA . MET A 1 592 ? 25.055 52.792 13.046 1.00 28.01 845 MET A CA 1
ATOM 3610 C C . MET A 1 592 ? 25.086 54.037 13.930 1.00 28.25 845 MET A C 1
ATOM 3611 O O . MET A 1 592 ? 24.036 54.563 14.316 1.00 28.31 845 MET A O 1
ATOM 3616 N N . VAL A 1 593 ? 26.282 54.508 14.266 1.00 28.33 846 VAL A N 1
ATOM 3617 C CA . VAL A 1 593 ? 26.429 55.629 15.198 1.00 28.60 846 VAL A CA 1
ATOM 3618 C C . VAL A 1 593 ? 26.110 56.891 14.404 1.00 28.56 846 VAL A C 1
ATOM 3619 O O . VAL A 1 593 ? 25.500 57.827 14.900 1.00 28.99 846 VAL A O 1
ATOM 3623 N N . GLU A 1 594 ? 26.513 56.891 13.148 1.00 28.71 847 GLU A N 1
ATOM 3624 C CA . GLU A 1 594 ? 26.372 58.033 12.251 1.00 28.83 847 GLU A CA 1
ATOM 3625 C C . GLU A 1 594 ? 24.907 58.134 11.927 1.00 28.53 847 GLU A C 1
ATOM 3626 O O . GLU A 1 594 ? 24.390 59.217 11.667 1.00 28.47 847 GLU A O 1
ATOM 3632 N N . ALA A 1 595 ? 24.261 56.975 11.907 1.00 28.59 848 ALA A N 1
ATOM 3633 C CA . ALA A 1 595 ? 22.850 56.822 11.594 1.00 29.03 848 ALA A CA 1
ATOM 3634 C C . ALA A 1 595 ? 22.048 57.520 12.687 1.00 29.46 848 ALA A C 1
ATOM 3635 O O . ALA A 1 595 ? 20.916 57.929 12.442 1.00 29.60 848 ALA A O 1
ATOM 3637 N N . MET A 1 596 ? 22.624 57.598 13.895 1.00 29.92 849 MET A N 1
ATOM 3638 C CA . MET A 1 596 ? 21.970 58.175 15.076 1.00 30.59 849 MET A CA 1
ATOM 3639 C C . MET A 1 596 ? 22.177 59.702 15.150 1.00 31.46 849 MET A C 1
ATOM 3640 O O . MET A 1 596 ? 21.754 60.338 16.111 1.00 32.00 849 MET A O 1
ATOM 3645 N N . GLY A 1 597 ? 22.861 60.287 14.173 1.00 32.23 850 GLY A N 1
ATOM 3646 C CA . GLY A 1 597 ? 23.182 61.705 14.219 1.00 33.32 850 GLY A CA 1
ATOM 3647 C C . GLY A 1 597 ? 24.515 61.993 14.879 1.00 34.36 850 GLY A C 1
ATOM 3648 O O . GLY A 1 597 ? 24.871 63.156 15.113 1.00 34.82 850 GLY A O 1
ATOM 3649 N N . GLY A 1 598 ? 25.261 60.942 15.188 1.00 34.91 851 GLY A N 1
ATOM 3650 C CA . GLY A 1 598 ? 26.602 61.124 15.715 1.00 36.04 851 GLY A CA 1
ATOM 3651 C C . GLY A 1 598 ? 26.600 61.387 17.206 1.00 36.68 851 GLY A C 1
ATOM 3652 O O . GLY A 1 598 ? 25.545 61.415 17.839 1.00 36.90 851 GLY A O 1
ATOM 3653 N N . ILE A 1 599 ? 27.796 61.606 17.749 1.00 37.09 852 ILE A N 1
ATOM 3654 C CA . ILE A 1 599 ? 28.052 61.604 19.186 1.00 37.51 852 ILE A CA 1
ATOM 3655 C C . ILE A 1 599 ? 27.113 62.418 20.059 1.00 37.89 852 ILE A C 1
ATOM 3656 O O . ILE A 1 599 ? 26.650 61.927 21.080 1.00 38.09 852 ILE A O 1
ATOM 3661 N N . SER A 1 600 ? 26.854 63.662 19.677 1.00 38.45 853 SER A N 1
ATOM 3662 C CA . SER A 1 600 ? 25.895 64.474 20.397 1.00 38.93 853 SER A CA 1
ATOM 3663 C C . SER A 1 600 ? 24.671 64.671 19.544 1.00 38.57 853 SER A C 1
ATOM 3664 O O . SER A 1 600 ? 24.730 65.379 18.533 1.00 39.09 853 SER A O 1
ATOM 3667 N N . SER A 1 601 ? 23.571 64.046 19.935 1.00 37.76 854 SER A N 1
ATOM 3668 C CA . SER A 1 601 ? 22.305 64.248 19.246 1.00 37.10 854 SER A CA 1
ATOM 3669 C C . SER A 1 601 ? 21.197 63.881 20.184 1.00 36.71 854 SER A C 1
ATOM 3670 O O . SER A 1 601 ? 21.312 62.922 20.958 1.00 36.47 854 SER A O 1
ATOM 3673 N N . GLU A 1 602 ? 20.134 64.667 20.139 1.00 36.31 855 GLU A N 1
ATOM 3674 C CA . GLU A 1 602 ? 18.926 64.331 20.847 1.00 36.30 855 GLU A CA 1
ATOM 3675 C C . GLU A 1 602 ? 18.837 62.804 20.797 1.00 34.98 855 GLU A C 1
ATOM 3676 O O . GLU A 1 602 ? 18.520 62.178 21.793 1.00 35.40 855 GLU A O 1
ATOM 3682 N N . HIS A 1 603 ? 19.217 62.205 19.672 1.00 33.68 856 HIS A N 1
ATOM 3683 C CA . HIS A 1 603 ? 18.965 60.778 19.392 1.00 32.09 856 HIS A CA 1
ATOM 3684 C C . HIS A 1 603 ? 19.999 59.839 19.954 1.00 31.60 856 HIS A C 1
ATOM 3685 O O . HIS A 1 603 ? 19.644 58.776 20.432 1.00 31.21 856 HIS A O 1
ATOM 3692 N N . HIS A 1 604 ? 21.266 60.212 19.910 1.00 31.55 857 HIS A N 1
ATOM 3693 C CA . HIS A 1 604 ? 22.318 59.327 20.386 1.00 31.84 857 HIS A CA 1
ATOM 3694 C C . HIS A 1 604 ? 22.131 59.209 21.888 1.00 31.97 857 HIS A C 1
ATOM 3695 O O . HIS A 1 604 ? 22.314 58.136 22.478 1.00 31.63 857 HIS A O 1
ATOM 3702 N N . HIS A 1 605 ? 21.738 60.327 22.494 1.00 32.29 858 HIS A N 1
ATOM 3703 C CA . HIS A 1 605 ? 21.600 60.448 23.936 1.00 32.64 858 HIS A CA 1
ATOM 3704 C C . HIS A 1 605 ? 20.423 59.579 24.324 1.00 31.99 858 HIS A C 1
ATOM 3705 O O . HIS A 1 605 ? 20.440 58.904 25.359 1.00 31.89 858 HIS A O 1
ATOM 3712 N N . GLU A 1 606 ? 19.412 59.610 23.463 1.00 31.36 859 GLU A N 1
ATOM 3713 C CA . GLU A 1 606 ? 18.178 58.875 23.631 1.00 31.15 859 GLU A CA 1
ATOM 3714 C C . GLU A 1 606 ? 18.523 57.378 23.579 1.00 30.19 859 GLU A C 1
ATOM 3715 O O . GLU A 1 606 ? 17.869 56.555 24.216 1.00 30.31 859 GLU A O 1
ATOM 3721 N N . PHE A 1 607 ? 19.555 57.034 22.821 1.00 29.00 860 PHE A N 1
ATOM 3722 C CA . PHE A 1 607 ? 19.903 55.660 22.564 1.00 27.83 860 PHE A CA 1
ATOM 3723 C C . PHE A 1 607 ? 20.566 55.153 23.822 1.00 28.05 860 PHE A C 1
ATOM 3724 O O . PHE A 1 607 ? 20.318 54.029 24.249 1.00 28.64 860 PHE A O 1
ATOM 3732 N N . ARG A 1 608 ? 21.377 55.981 24.459 1.00 28.13 861 ARG A N 1
ATOM 3733 C CA . ARG A 1 608 ? 22.149 55.523 25.629 1.00 28.05 861 ARG A CA 1
ATOM 3734 C C . ARG A 1 608 ? 21.188 55.366 26.797 1.00 28.15 861 ARG A C 1
ATOM 3735 O O . ARG A 1 608 ? 21.272 54.406 27.560 1.00 27.96 861 ARG A O 1
ATOM 3743 N N . LYS A 1 609 ? 20.227 56.278 26.873 1.00 28.51 862 LYS A N 1
ATOM 3744 C CA . LYS A 1 609 ? 19.250 56.321 27.933 1.00 28.77 862 LYS A CA 1
ATOM 3745 C C . LYS A 1 609 ? 18.511 54.991 27.872 1.00 28.40 862 LYS A C 1
ATOM 3746 O O . LYS A 1 609 ? 18.340 54.325 28.883 1.00 28.76 862 LYS A O 1
ATOM 3752 N N . GLN A 1 610 ? 18.167 54.559 26.673 1.00 28.19 863 GLN A N 1
ATOM 3753 C CA . GLN A 1 610 ? 17.383 53.351 26.480 1.00 28.27 863 GLN A CA 1
ATOM 3754 C C . GLN A 1 610 ? 18.192 52.117 26.860 1.00 27.90 863 GLN A C 1
ATOM 3755 O O . GLN A 1 610 ? 17.633 51.178 27.410 1.00 28.00 863 GLN A O 1
ATOM 3761 N N . CYS A 1 611 ? 19.493 52.108 26.578 1.00 27.36 864 CYS A N 1
ATOM 3762 C CA . CYS A 1 611 ? 20.306 50.936 26.863 1.00 27.34 864 CYS A CA 1
ATOM 3763 C C . CYS A 1 611 ? 20.298 50.716 28.358 1.00 27.40 864 CYS A C 1
ATOM 3764 O O . CYS A 1 611 ? 20.142 49.587 28.822 1.00 27.73 864 CYS A O 1
ATOM 3767 N N . TYR A 1 612 ? 20.399 51.805 29.114 1.00 27.39 865 TYR A N 1
ATOM 3768 C CA . TYR A 1 612 ? 20.658 51.731 30.550 1.00 27.02 865 TYR A CA 1
ATOM 3769 C C . TYR A 1 612 ? 19.408 51.254 31.223 1.00 27.04 865 TYR A C 1
ATOM 3770 O O . TYR A 1 612 ? 19.486 50.533 32.225 1.00 27.18 865 TYR A O 1
ATOM 3779 N N . THR A 1 613 ? 18.253 51.655 30.709 1.00 26.61 866 THR A N 1
ATOM 3780 C CA . THR A 1 613 ? 17.046 51.347 31.436 1.00 26.82 866 THR A CA 1
ATOM 3781 C C . THR A 1 613 ? 16.757 49.901 31.057 1.00 26.77 866 THR A C 1
ATOM 3782 O O . THR A 1 613 ? 16.222 49.142 31.856 1.00 27.45 866 THR A O 1
ATOM 3786 N N . ALA A 1 614 ? 17.153 49.507 29.854 1.00 26.40 867 ALA A N 1
ATOM 3787 C CA . ALA A 1 614 ? 16.853 48.173 29.333 1.00 25.90 867 ALA A CA 1
ATOM 3788 C C . ALA A 1 614 ? 17.667 47.254 30.186 1.00 25.69 867 ALA A C 1
ATOM 3789 O O . ALA A 1 614 ? 17.216 46.180 30.555 1.00 25.74 867 ALA A O 1
ATOM 3791 N N . TYR A 1 615 ? 18.858 47.714 30.538 1.00 25.75 868 TYR A N 1
ATOM 3792 C CA . TYR A 1 615 ? 19.845 46.896 31.201 1.00 26.29 868 TYR A CA 1
ATOM 3793 C C . TYR A 1 615 ? 19.340 46.694 32.598 1.00 26.85 868 TYR A C 1
ATOM 3794 O O . TYR A 1 615 ? 19.437 45.592 33.144 1.00 27.32 868 TYR A O 1
ATOM 3803 N N . LEU A 1 616 ? 18.745 47.733 33.168 1.00 27.15 869 LEU A N 1
ATOM 3804 C CA . LEU A 1 616 ? 18.366 47.678 34.563 1.00 27.65 869 LEU A CA 1
ATOM 3805 C C . LEU A 1 616 ? 17.222 46.696 34.736 1.00 28.02 869 LEU A C 1
ATOM 3806 O O . LEU A 1 616 ? 17.201 45.950 35.719 1.00 28.10 869 LEU A O 1
ATOM 3811 N N . HIS A 1 617 ? 16.317 46.645 33.761 1.00 28.30 870 HIS A N 1
ATOM 3812 C CA . HIS A 1 617 ? 15.142 45.788 33.843 1.00 28.79 870 HIS A CA 1
ATOM 3813 C C . HIS A 1 617 ? 15.574 44.373 33.649 1.00 28.59 870 HIS A C 1
ATOM 3814 O O . HIS A 1 617 ? 15.007 43.456 34.250 1.00 28.59 870 HIS A O 1
ATOM 3821 N N . LEU A 1 618 ? 16.574 44.175 32.811 1.00 28.39 871 LEU A N 1
ATOM 3822 C CA . LEU A 1 618 ? 16.910 42.822 32.451 1.00 28.56 871 LEU A CA 1
ATOM 3823 C C . LEU A 1 618 ? 17.568 42.258 33.672 1.00 28.92 871 LEU A C 1
ATOM 3824 O O . LEU A 1 618 ? 17.346 41.106 34.000 1.00 28.99 871 LEU A O 1
ATOM 3829 N N . ARG A 1 619 ? 18.316 43.096 34.386 1.00 29.56 872 ARG A N 1
ATOM 3830 C CA . ARG A 1 619 ? 19.088 42.661 35.545 1.00 30.02 872 ARG A CA 1
ATOM 3831 C C . ARG A 1 619 ? 18.098 42.179 36.586 1.00 30.51 872 ARG A C 1
ATOM 3832 O O . ARG A 1 619 ? 18.353 41.215 37.292 1.00 30.77 872 ARG A O 1
ATOM 3840 N N . ARG A 1 620 ? 16.950 42.841 36.655 1.00 31.22 873 ARG A N 1
ATOM 3841 C CA . ARG A 1 620 ? 15.930 42.541 37.661 1.00 31.88 873 ARG A CA 1
ATOM 3842 C C . ARG A 1 620 ? 15.362 41.149 37.392 1.00 31.88 873 ARG A C 1
ATOM 3843 O O . ARG A 1 620 ? 14.917 40.479 38.304 1.00 31.92 873 ARG A O 1
ATOM 3851 N N . HIS A 1 621 ? 15.380 40.703 36.144 1.00 32.40 874 HIS A N 1
ATOM 3852 C CA . HIS A 1 621 ? 14.701 39.462 35.801 1.00 32.67 874 HIS A CA 1
ATOM 3853 C C . HIS A 1 621 ? 15.747 38.405 35.584 1.00 32.63 874 HIS A C 1
ATOM 3854 O O . HIS A 1 621 ? 15.557 37.477 34.794 1.00 32.42 874 HIS A O 1
ATOM 3861 N N . ALA A 1 622 ? 16.859 38.553 36.297 1.00 32.83 875 ALA A N 1
ATOM 3862 C CA . ALA A 1 622 ? 17.988 37.643 36.159 1.00 33.17 875 ALA A CA 1
ATOM 3863 C C . ALA A 1 622 ? 17.651 36.205 36.532 1.00 33.27 875 ALA A C 1
ATOM 3864 O O . ALA A 1 622 ? 18.235 35.271 35.995 1.00 33.42 875 ALA A O 1
ATOM 3866 N N . ASN A 1 623 ? 16.734 36.018 37.465 1.00 33.35 876 ASN A N 1
ATOM 3867 C CA . ASN A 1 623 ? 16.423 34.681 37.934 1.00 33.70 876 ASN A CA 1
ATOM 3868 C C . ASN A 1 623 ? 15.974 33.727 36.820 1.00 33.77 876 ASN A C 1
ATOM 3869 O O . ASN A 1 623 ? 16.404 32.562 36.790 1.00 33.84 876 ASN A O 1
ATOM 3874 N N . VAL A 1 624 ? 15.180 34.228 35.872 1.00 33.52 877 VAL A N 1
ATOM 3875 C CA . VAL A 1 624 ? 14.530 33.382 34.854 1.00 32.75 877 VAL A CA 1
ATOM 3876 C C . VAL A 1 624 ? 15.540 33.050 33.791 1.00 32.33 877 VAL A C 1
ATOM 3877 O O . VAL A 1 624 ? 15.544 31.935 33.280 1.00 32.30 877 VAL A O 1
ATOM 3881 N N . MET A 1 625 ? 16.407 34.001 33.467 1.00 31.68 878 MET A N 1
ATOM 3882 C CA . MET A 1 625 ? 17.320 33.835 32.357 1.00 31.39 878 MET A CA 1
ATOM 3883 C C . MET A 1 625 ? 18.331 32.845 32.828 1.00 30.51 878 MET A C 1
ATOM 3884 O O . MET A 1 625 ? 18.777 31.998 32.058 1.00 30.63 878 MET A O 1
ATOM 3889 N N . LEU A 1 626 ? 18.664 32.926 34.108 1.00 29.52 879 LEU A N 1
ATOM 3890 C CA . LEU A 1 626 ? 19.731 32.130 34.686 1.00 28.74 879 LEU A CA 1
ATOM 3891 C C . LEU A 1 626 ? 19.257 30.705 34.861 1.00 28.22 879 LEU A C 1
ATOM 3892 O O . LEU A 1 626 ? 20.028 29.766 34.673 1.00 27.51 879 LEU A O 1
ATOM 3897 N N . ASN A 1 627 ? 17.983 30.545 35.201 1.00 28.05 880 ASN A N 1
ATOM 3898 C CA . ASN A 1 627 ? 17.429 29.231 35.495 1.00 28.22 880 ASN A CA 1
ATOM 3899 C C . ASN A 1 627 ? 17.341 28.491 34.185 1.00 28.67 880 ASN A C 1
ATOM 3900 O O . ASN A 1 627 ? 17.548 27.277 34.144 1.00 28.98 880 ASN A O 1
ATOM 3905 N N . LEU A 1 628 ? 17.041 29.230 33.118 1.00 28.93 881 LEU A N 1
ATOM 3906 C CA . LEU A 1 628 ? 16.838 28.659 31.802 1.00 29.12 881 LEU A CA 1
ATOM 3907 C C . LEU A 1 628 ? 18.217 28.285 31.286 1.00 29.40 881 LEU A C 1
ATOM 3908 O O . LEU A 1 628 ? 18.369 27.253 30.641 1.00 29.67 881 LEU A O 1
ATOM 3913 N N . PHE A 1 629 ? 19.231 29.091 31.589 1.00 29.44 882 PHE A N 1
ATOM 3914 C CA . PHE A 1 629 ? 20.580 28.773 31.130 1.00 29.77 882 PHE A CA 1
ATOM 3915 C C . PHE A 1 629 ? 21.075 27.516 31.842 1.00 29.85 882 PHE A C 1
ATOM 3916 O O . PHE A 1 629 ? 21.789 26.690 31.264 1.00 30.23 882 PHE A O 1
ATOM 3924 N N . SER A 1 630 ? 20.651 27.368 33.091 1.00 29.45 883 SER A N 1
ATOM 3925 C CA . SER A 1 630 ? 21.017 26.245 33.923 1.00 29.09 883 SER A CA 1
ATOM 3926 C C . SER A 1 630 ? 20.493 24.942 33.346 1.00 28.63 883 SER A C 1
ATOM 3927 O O . SER A 1 630 ? 21.075 23.888 33.582 1.00 29.05 883 SER A O 1
ATOM 3930 N N . LEU A 1 631 ? 19.383 24.990 32.625 1.00 27.81 884 LEU A N 1
ATOM 3931 C CA . LEU A 1 631 ? 18.759 23.758 32.205 1.00 27.23 884 LEU A CA 1
ATOM 3932 C C . LEU A 1 631 ? 19.377 23.332 30.872 1.00 27.63 884 LEU A C 1
ATOM 3933 O O . LEU A 1 631 ? 19.204 22.200 30.424 1.00 27.56 884 LEU A O 1
ATOM 3938 N N . MET A 1 632 ? 20.128 24.243 30.257 1.00 27.99 885 MET A N 1
ATOM 3939 C CA . MET A 1 632 ? 20.759 23.993 28.960 1.00 28.29 885 MET A CA 1
ATOM 3940 C C . MET A 1 632 ? 22.229 23.607 29.091 1.00 28.36 885 MET A C 1
ATOM 3941 O O . MET A 1 632 ? 23.031 23.893 28.205 1.00 28.06 885 MET A O 1
ATOM 3946 N N . VAL A 1 633 ? 22.593 22.966 30.191 1.00 28.75 886 VAL A N 1
ATOM 3947 C CA . VAL A 1 633 ? 24.010 22.705 30.436 1.00 29.07 886 VAL A CA 1
ATOM 3948 C C . VAL A 1 633 ? 24.493 21.482 29.682 1.00 29.18 886 VAL A C 1
ATOM 3949 O O . VAL A 1 633 ? 25.662 21.386 29.319 1.00 29.21 886 VAL A O 1
ATOM 3953 N N . ASP A 1 634 ? 23.577 20.568 29.415 1.00 29.68 887 ASP A N 1
ATOM 3954 C CA . ASP A 1 634 ? 23.913 19.363 28.685 1.00 30.24 887 ASP A CA 1
ATOM 3955 C C . ASP A 1 634 ? 23.241 19.432 27.319 1.00 30.14 887 ASP A C 1
ATOM 3956 O O . ASP A 1 634 ? 22.823 18.422 26.759 1.00 30.18 887 ASP A O 1
ATOM 3961 N N . ALA A 1 635 ? 23.200 20.646 26.772 1.00 30.17 888 ALA A N 1
ATOM 3962 C CA . ALA A 1 635 ? 22.253 21.002 25.723 1.00 30.27 888 ALA A CA 1
ATOM 3963 C C . ALA A 1 635 ? 22.655 20.674 24.296 1.00 30.67 888 ALA A C 1
ATOM 3964 O O . ALA A 1 635 ? 21.782 20.637 23.400 1.00 31.10 888 ALA A O 1
ATOM 3966 N N . THR A 1 636 ? 23.939 20.440 24.049 1.00 30.33 889 THR A N 1
ATOM 3967 C CA . THR A 1 636 ? 24.365 20.158 22.667 1.00 30.25 889 THR A CA 1
ATOM 3968 C C . THR A 1 636 ? 24.064 21.388 21.783 1.00 30.35 889 THR A C 1
ATOM 3969 O O . THR A 1 636 ? 23.484 21.322 20.706 1.00 30.19 889 THR A O 1
ATOM 3973 N N . VAL A 1 637 ? 24.470 22.518 22.331 1.00 30.60 890 VAL A N 1
ATOM 3974 C CA . VAL A 1 637 ? 24.597 23.764 21.646 1.00 30.78 890 VAL A CA 1
ATOM 3975 C C . VAL A 1 637 ? 26.104 24.019 21.706 1.00 31.47 890 VAL A C 1
ATOM 3976 O O . VAL A 1 637 ? 26.662 24.146 22.800 1.00 31.56 890 VAL A O 1
ATOM 3980 N N . PRO A 1 638 ? 26.777 24.075 20.540 1.00 31.99 891 PRO A N 1
ATOM 3981 C CA . PRO A 1 638 ? 28.240 24.039 20.463 1.00 32.46 891 PRO A CA 1
ATOM 3982 C C . PRO A 1 638 ? 28.981 24.944 21.440 1.00 32.93 891 PRO A C 1
ATOM 3983 O O . PRO A 1 638 ? 29.849 24.467 22.166 1.00 33.07 891 PRO A O 1
ATOM 3987 N N . ASP A 1 639 ? 28.671 26.234 21.431 1.00 33.67 892 ASP A N 1
ATOM 3988 C CA . ASP A 1 639 ? 29.375 27.208 22.265 1.00 34.70 892 ASP A CA 1
ATOM 3989 C C . ASP A 1 639 ? 29.257 26.882 23.747 1.00 35.03 892 ASP A C 1
ATOM 3990 O O . ASP A 1 639 ? 30.159 27.212 24.522 1.00 35.37 892 ASP A O 1
ATOM 3995 N N . ILE A 1 640 ? 28.148 26.252 24.135 1.00 35.40 893 ILE A N 1
ATOM 3996 C CA . ILE A 1 640 ? 27.838 25.944 25.543 1.00 35.68 893 ILE A CA 1
ATOM 3997 C C . ILE A 1 640 ? 28.637 24.696 25.926 1.00 36.64 893 ILE A C 1
ATOM 3998 O O . ILE A 1 640 ? 29.016 24.521 27.079 1.00 36.64 893 ILE A O 1
ATOM 4003 N N . ALA A 1 641 ? 28.926 23.861 24.933 1.00 37.98 894 ALA A N 1
ATOM 4004 C CA . ALA A 1 641 ? 29.446 22.522 25.160 1.00 39.18 894 ALA A CA 1
ATOM 4005 C C . ALA A 1 641 ? 30.978 22.526 25.244 1.00 40.35 894 ALA A C 1
ATOM 4006 O O . ALA A 1 641 ? 31.587 21.464 25.395 1.00 40.50 894 ALA A O 1
ATOM 4008 N N . LEU A 1 642 ? 31.586 23.715 25.151 1.00 41.64 895 LEU A N 1
ATOM 4009 C CA . LEU A 1 642 ? 33.046 23.870 25.217 1.00 42.89 895 LEU A CA 1
ATOM 4010 C C . LEU A 1 642 ? 33.564 23.935 26.651 1.00 43.70 895 LEU A C 1
ATOM 4011 O O . LEU A 1 642 ? 34.585 23.330 26.979 1.00 43.87 895 LEU A O 1
ATOM 4016 N N . GLU A 1 643 ? 32.880 24.702 27.489 1.00 44.68 896 GLU A N 1
ATOM 4017 C CA . GLU A 1 643 ? 32.892 24.430 28.909 1.00 45.96 896 GLU A CA 1
ATOM 4018 C C . GLU A 1 643 ? 31.463 24.601 29.377 1.00 46.28 896 GLU A C 1
ATOM 4019 O O . GLU A 1 643 ? 31.019 25.729 29.614 1.00 46.30 896 GLU A O 1
ATOM 4025 N N . PRO A 1 644 ? 30.728 23.476 29.478 1.00 46.69 897 PRO A N 1
ATOM 4026 C CA . PRO A 1 644 ? 29.362 23.477 29.971 1.00 47.02 897 PRO A CA 1
ATOM 4027 C C . PRO A 1 644 ? 29.269 24.186 31.316 1.00 47.50 897 PRO A C 1
ATOM 4028 O O . PRO A 1 644 ? 28.416 25.060 31.488 1.00 47.72 897 PRO A O 1
ATOM 4032 N N . ASP A 1 645 ? 30.168 23.843 32.239 1.00 47.91 898 ASP A N 1
ATOM 4033 C CA . ASP A 1 645 ? 30.177 24.425 33.587 1.00 48.34 898 ASP A CA 1
ATOM 4034 C C . ASP A 1 645 ? 30.387 25.930 33.655 1.00 48.24 898 ASP A C 1
ATOM 4035 O O . ASP A 1 645 ? 30.051 26.552 34.665 1.00 48.50 898 ASP A O 1
ATOM 4040 N N . LYS A 1 646 ? 30.942 26.520 32.600 1.00 48.00 899 LYS A N 1
ATOM 4041 C CA . LYS A 1 646 ? 31.218 27.956 32.614 1.00 47.60 899 LYS A CA 1
ATOM 4042 C C . LYS A 1 646 ? 30.086 28.797 32.043 1.00 46.80 899 LYS A C 1
ATOM 4043 O O . LYS A 1 646 ? 29.931 29.939 32.437 1.00 46.81 899 LYS A O 1
ATOM 4049 N N . ALA A 1 647 ? 29.316 28.241 31.113 1.00 46.09 900 ALA A N 1
ATOM 4050 C CA . ALA A 1 647 ? 28.261 28.964 30.372 1.00 45.45 900 ALA A CA 1
ATOM 4051 C C . ALA A 1 647 ? 27.337 29.891 31.178 1.00 45.11 900 ALA A C 1
ATOM 4052 O O . ALA A 1 647 ? 27.110 31.035 30.772 1.00 45.20 900 ALA A O 1
ATOM 4054 N N . VAL A 1 648 ? 26.843 29.427 32.322 1.00 44.48 901 VAL A N 1
ATOM 4055 C CA . VAL A 1 648 ? 25.826 30.163 33.081 1.00 43.87 901 VAL A CA 1
ATOM 4056 C C . VAL A 1 648 ? 26.540 31.306 33.763 1.00 43.60 901 VAL A C 1
ATOM 4057 O O . VAL A 1 648 ? 25.989 32.402 33.907 1.00 43.24 901 VAL A O 1
ATOM 4061 N N . LYS A 1 649 ? 27.780 31.032 34.165 1.00 43.50 902 LYS A N 1
ATOM 4062 C CA . LYS A 1 649 ? 28.621 31.958 34.921 1.00 43.18 902 LYS A CA 1
ATOM 4063 C C . LYS A 1 649 ? 28.853 33.181 34.054 1.00 42.38 902 LYS A C 1
ATOM 4064 O O . LYS A 1 649 ? 28.952 34.291 34.578 1.00 42.31 902 LYS A O 1
ATOM 4070 N N . LYS A 1 650 ? 28.938 32.969 32.737 1.00 41.47 903 LYS A N 1
ATOM 4071 C CA . LYS A 1 650 ? 29.341 34.006 31.774 1.00 40.54 903 LYS A CA 1
ATOM 4072 C C . LYS A 1 650 ? 28.174 34.952 31.579 1.00 39.87 903 LYS A C 1
ATOM 4073 O O . LYS A 1 650 ? 28.353 36.164 31.560 1.00 39.84 903 LYS A O 1
ATOM 4079 N N . VAL A 1 651 ? 26.972 34.400 31.510 1.00 39.13 904 VAL A N 1
ATOM 4080 C CA . VAL A 1 651 ? 25.769 35.182 31.304 1.00 38.58 904 VAL A CA 1
ATOM 4081 C C . VAL A 1 651 ? 25.610 36.013 32.562 1.00 38.56 904 VAL A C 1
ATOM 4082 O O . VAL A 1 651 ? 25.214 37.171 32.516 1.00 38.40 904 VAL A O 1
ATOM 4086 N N . GLU A 1 652 ? 25.969 35.416 33.685 1.00 38.84 905 GLU A N 1
ATOM 4087 C CA . GLU A 1 652 ? 25.714 35.961 35.011 1.00 39.31 905 GLU A CA 1
ATOM 4088 C C . GLU A 1 652 ? 26.720 37.093 35.224 1.00 39.22 905 GLU A C 1
ATOM 4089 O O . GLU A 1 652 ? 26.423 38.114 35.863 1.00 38.86 905 GLU A O 1
ATOM 4095 N N . GLU A 1 653 ? 27.907 36.894 34.663 1.00 39.21 906 GLU A N 1
ATOM 4096 C CA . GLU A 1 653 ? 29.038 37.787 34.814 1.00 39.38 906 GLU A CA 1
ATOM 4097 C C . GLU A 1 653 ? 28.627 39.068 34.116 1.00 38.18 906 GLU A C 1
ATOM 4098 O O . GLU A 1 653 ? 28.942 40.150 34.579 1.00 38.43 906 GLU A O 1
ATOM 4104 N N . ASN A 1 654 ? 27.895 38.948 33.014 1.00 36.70 907 ASN A N 1
ATOM 4105 C CA . ASN A 1 654 ? 27.522 40.109 32.200 1.00 35.30 907 ASN A CA 1
ATOM 4106 C C . ASN A 1 654 ? 26.420 40.897 32.893 1.00 34.66 907 ASN A C 1
ATOM 4107 O O . ASN A 1 654 ? 26.238 42.097 32.650 1.00 34.27 907 ASN A O 1
ATOM 4112 N N . LEU A 1 655 ? 25.672 40.205 33.744 1.00 33.89 908 LEU A N 1
ATOM 4113 C CA . LEU A 1 655 ? 24.487 40.781 34.338 1.00 32.90 908 LEU A CA 1
ATOM 4114 C C . LEU A 1 655 ? 24.918 41.763 35.408 1.00 32.82 908 LEU A C 1
ATOM 4115 O O . LEU A 1 655 ? 24.173 42.666 35.753 1.00 32.59 908 LEU A O 1
ATOM 4120 N N . GLN A 1 656 ? 26.132 41.583 35.918 1.00 32.89 909 GLN A N 1
ATOM 4121 C CA . GLN A 1 656 ? 26.745 42.511 36.871 1.00 33.23 909 GLN A CA 1
ATOM 4122 C C . GLN A 1 656 ? 25.969 42.669 38.186 1.00 33.11 909 GLN A C 1
ATOM 4123 O O . GLN A 1 656 ? 25.839 43.777 38.730 1.00 33.30 909 GLN A O 1
ATOM 4129 N N . LEU A 1 657 ? 25.477 41.543 38.701 1.00 32.75 910 LEU A N 1
ATOM 4130 C CA . LEU A 1 657 ? 24.541 41.530 39.826 1.00 32.28 910 LEU A CA 1
ATOM 4131 C C . LEU A 1 657 ? 25.082 42.066 41.156 1.00 32.01 910 LEU A C 1
ATOM 4132 O O . LEU A 1 657 ? 24.309 42.532 41.985 1.00 32.00 910 LEU A O 1
ATOM 4137 N N . GLY A 1 658 ? 26.394 42.002 41.360 1.00 31.64 911 GLY A N 1
ATOM 4138 C CA . GLY A 1 658 ? 26.987 42.554 42.557 1.00 31.77 911 GLY A CA 1
ATOM 4139 C C . GLY A 1 658 ? 26.673 44.031 42.652 1.00 31.93 911 GLY A C 1
ATOM 4140 O O . GLY A 1 658 ? 26.185 44.515 43.669 1.00 32.23 911 GLY A O 1
ATOM 4141 N N . LEU A 1 659 ? 26.903 44.732 41.551 1.00 32.04 912 LEU A N 1
ATOM 4142 C CA . LEU A 1 659 ? 26.859 46.187 41.517 1.00 31.96 912 LEU A CA 1
ATOM 4143 C C . LEU A 1 659 ? 25.505 46.793 41.811 1.00 32.02 912 LEU A C 1
ATOM 4144 O O . LEU A 1 659 ? 24.467 46.207 41.544 1.00 32.07 912 LEU A O 1
ATOM 4149 N N . THR A 1 660 ? 25.541 47.995 42.359 1.00 32.33 913 THR A N 1
ATOM 4150 C CA . THR A 1 660 ? 24.346 48.795 42.541 1.00 32.95 913 THR A CA 1
ATOM 4151 C C . THR A 1 660 ? 23.890 49.344 41.191 1.00 32.73 913 THR A C 1
ATOM 4152 O O . THR A 1 660 ? 24.697 49.503 40.303 1.00 32.23 913 THR A O 1
ATOM 4156 N N . ASP A 1 661 ? 22.598 49.595 41.032 1.00 33.37 914 ASP A N 1
ATOM 4157 C CA . ASP A 1 661 ? 22.048 50.215 39.817 1.00 34.43 914 ASP A CA 1
ATOM 4158 C C . ASP A 1 661 ? 22.844 51.391 39.286 1.00 35.25 914 ASP A C 1
ATOM 4159 O O . ASP A 1 661 ? 23.102 51.480 38.075 1.00 35.62 914 ASP A O 1
ATOM 4164 N N . GLU A 1 662 ? 23.238 52.287 40.184 1.00 35.88 915 GLU A N 1
ATOM 4165 C CA . GLU A 1 662 ? 23.932 53.508 39.813 1.00 36.42 915 GLU A CA 1
ATOM 4166 C C . GLU A 1 662 ? 25.266 53.021 39.265 1.00 35.93 915 GLU A C 1
ATOM 4167 O O . GLU A 1 662 ? 25.721 53.482 38.231 1.00 35.97 915 GLU A O 1
ATOM 4173 N N . GLU A 1 663 ? 25.834 52.010 39.908 1.00 35.81 916 GLU A N 1
ATOM 4174 C CA . GLU A 1 663 ? 27.144 51.445 39.537 1.00 35.93 916 GLU A CA 1
ATOM 4175 C C . GLU A 1 663 ? 27.091 50.655 38.214 1.00 35.32 916 GLU A C 1
ATOM 4176 O O . GLU A 1 663 ? 28.080 50.603 37.477 1.00 35.19 916 GLU A O 1
ATOM 4182 N N . ALA A 1 664 ? 25.957 50.022 37.930 1.00 34.67 917 ALA A N 1
ATOM 4183 C CA . ALA A 1 664 ? 25.814 49.090 36.805 1.00 33.86 917 ALA A CA 1
ATOM 4184 C C . ALA A 1 664 ? 25.711 49.923 35.539 1.00 33.43 917 ALA A C 1
ATOM 4185 O O . ALA A 1 664 ? 26.221 49.544 34.482 1.00 33.41 917 ALA A O 1
ATOM 4187 N N . VAL A 1 665 ? 25.047 51.065 35.648 1.00 32.74 918 VAL A N 1
ATOM 4188 C CA . VAL A 1 665 ? 24.816 51.922 34.509 1.00 31.83 918 VAL A CA 1
ATOM 4189 C C . VAL A 1 665 ? 26.174 52.454 34.110 1.00 32.43 918 VAL A C 1
ATOM 4190 O O . VAL A 1 665 ? 26.480 52.521 32.915 1.00 33.21 918 VAL A O 1
ATOM 4194 N N . GLN A 1 666 ? 27.015 52.777 35.094 1.00 32.42 919 GLN A N 1
ATOM 4195 C CA . GLN A 1 666 ? 28.333 53.367 34.817 1.00 32.35 919 GLN A CA 1
ATOM 4196 C C . GLN A 1 666 ? 29.129 52.329 34.057 1.00 31.84 919 GLN A C 1
ATOM 4197 O O . GLN A 1 666 ? 29.910 52.663 33.169 1.00 31.83 919 GLN A O 1
ATOM 4203 N N . HIS A 1 667 ? 28.907 51.068 34.406 1.00 31.38 920 HIS A N 1
ATOM 4204 C CA . HIS A 1 667 ? 29.644 49.953 33.849 1.00 31.19 920 HIS A CA 1
ATOM 4205 C C . HIS A 1 667 ? 29.279 49.799 32.392 1.00 30.86 920 HIS A C 1
ATOM 4206 O O . HIS A 1 667 ? 30.160 49.639 31.552 1.00 31.16 920 HIS A O 1
ATOM 4213 N N . LEU A 1 668 ? 27.994 49.908 32.076 1.00 30.50 921 LEU A N 1
ATOM 4214 C CA . LEU A 1 668 ? 27.535 49.692 30.712 1.00 30.23 921 LEU A CA 1
ATOM 4215 C C . LEU A 1 668 ? 28.078 50.866 29.926 1.00 30.20 921 LEU A C 1
ATOM 4216 O O . LEU A 1 668 ? 28.606 50.692 28.817 1.00 30.28 921 LEU A O 1
ATOM 4221 N N . GLN A 1 669 ? 28.019 52.048 30.533 1.00 29.72 922 GLN A N 1
ATOM 4222 C CA . GLN A 1 669 ? 28.418 53.258 29.864 1.00 29.73 922 GLN A CA 1
ATOM 4223 C C . GLN A 1 669 ? 29.886 53.105 29.507 1.00 29.76 922 GLN A C 1
ATOM 4224 O O . GLN A 1 669 ? 30.321 53.456 28.411 1.00 29.53 922 GLN A O 1
ATOM 4230 N N . SER A 1 670 ? 30.651 52.524 30.417 1.00 29.92 923 SER A N 1
ATOM 4231 C CA . SER A 1 670 ? 32.082 52.438 30.233 1.00 29.97 923 SER A CA 1
ATOM 4232 C C . SER A 1 670 ? 32.318 51.624 28.976 1.00 30.10 923 SER A C 1
ATOM 4233 O O . SER A 1 670 ? 33.116 52.028 28.136 1.00 30.33 923 SER A O 1
ATOM 4236 N N . LEU A 1 671 ? 31.560 50.531 28.817 1.00 30.09 924 LEU A N 1
ATOM 4237 C CA . LEU A 1 671 ? 31.745 49.553 27.733 1.00 29.78 924 LEU A CA 1
ATOM 4238 C C . LEU A 1 671 ? 31.283 50.203 26.448 1.00 29.57 924 LEU A C 1
ATOM 4239 O O . LEU A 1 671 ? 31.901 50.043 25.393 1.00 29.54 924 LEU A O 1
ATOM 4244 N N . LEU A 1 672 ? 30.210 50.972 26.554 1.00 29.15 925 LEU A N 1
ATOM 4245 C CA . LEU A 1 672 ? 29.611 51.616 25.413 1.00 28.97 925 LEU A CA 1
ATOM 4246 C C . LEU A 1 672 ? 30.593 52.628 24.862 1.00 28.94 925 LEU A C 1
ATOM 4247 O O . LEU A 1 672 ? 30.740 52.747 23.648 1.00 28.97 925 LEU A O 1
ATOM 4252 N N . ASP A 1 673 ? 31.305 53.311 25.750 1.00 29.03 926 ASP A N 1
ATOM 4253 C CA . ASP A 1 673 ? 32.158 54.422 25.353 1.00 29.24 926 ASP A CA 1
ATOM 4254 C C . ASP A 1 673 ? 33.391 53.903 24.649 1.00 28.46 926 ASP A C 1
ATOM 4255 O O . ASP A 1 673 ? 33.796 54.515 23.672 1.00 28.50 926 ASP A O 1
ATOM 4260 N N . VAL A 1 674 ? 33.982 52.788 25.088 1.00 27.36 927 VAL A N 1
ATOM 4261 C CA . VAL A 1 674 ? 35.241 52.359 24.476 1.00 26.60 927 VAL A CA 1
ATOM 4262 C C . VAL A 1 674 ? 34.881 51.981 23.075 1.00 26.29 927 VAL A C 1
ATOM 4263 O O . VAL A 1 674 ? 35.629 52.256 22.138 1.00 25.84 927 VAL A O 1
ATOM 4267 N N . SER A 1 675 ? 33.704 51.386 22.930 1.00 26.19 928 SER A N 1
ATOM 4268 C CA . SER A 1 675 ? 33.323 50.745 21.689 1.00 26.02 928 SER A CA 1
ATOM 4269 C C . SER A 1 675 ? 33.047 51.845 20.678 1.00 26.18 928 SER A C 1
ATOM 4270 O O . SER A 1 675 ? 33.538 51.795 19.542 1.00 26.45 928 SER A O 1
ATOM 4273 N N . ILE A 1 676 ? 32.360 52.893 21.109 1.00 25.96 929 ILE A N 1
ATOM 4274 C CA . ILE A 1 676 ? 31.988 53.964 20.195 1.00 25.74 929 ILE A CA 1
ATOM 4275 C C . ILE A 1 676 ? 33.251 54.748 19.812 1.00 26.37 929 ILE A C 1
ATOM 4276 O O . ILE A 1 676 ? 33.369 55.242 18.691 1.00 26.31 929 ILE A O 1
ATOM 4281 N N . THR A 1 677 ? 34.201 54.858 20.728 1.00 27.01 930 THR A N 1
ATOM 4282 C CA . THR A 1 677 ? 35.383 55.683 20.479 1.00 27.71 930 THR A CA 1
ATOM 4283 C C . THR A 1 677 ? 36.238 54.968 19.429 1.00 27.80 930 THR A C 1
ATOM 4284 O O . THR A 1 677 ? 36.835 55.625 18.582 1.00 28.33 930 THR A O 1
ATOM 4288 N N . ALA A 1 678 ? 36.240 53.637 19.424 1.00 27.33 931 ALA A N 1
ATOM 4289 C CA . ALA A 1 678 ? 37.204 52.935 18.599 1.00 27.11 931 ALA A CA 1
ATOM 4290 C C . ALA A 1 678 ? 36.641 52.916 17.189 1.00 27.28 931 ALA A C 1
ATOM 4291 O O . ALA A 1 678 ? 37.356 52.881 16.204 1.00 27.43 931 ALA A O 1
ATOM 4293 N N . VAL A 1 679 ? 35.328 52.984 17.110 1.00 27.45 932 VAL A N 1
ATOM 4294 C CA . VAL A 1 679 ? 34.606 52.934 15.856 1.00 26.99 932 VAL A CA 1
ATOM 4295 C C . VAL A 1 679 ? 34.578 54.275 15.093 1.00 27.52 932 VAL A C 1
ATOM 4296 O O . VAL A 1 679 ? 34.473 54.302 13.869 1.00 28.02 932 VAL A O 1
ATOM 4300 N N . MET A 1 680 ? 34.671 55.382 15.815 1.00 28.07 933 MET A N 1
ATOM 4301 C CA . MET A 1 680 ? 34.629 56.701 15.195 1.00 28.50 933 MET A CA 1
ATOM 4302 C C . MET A 1 680 ? 36.036 57.249 15.097 1.00 28.77 933 MET A C 1
ATOM 4303 O O . MET A 1 680 ? 36.756 57.302 16.093 1.00 29.06 933 MET A O 1
ATOM 4308 N N . PRO A 1 681 ? 36.425 57.675 13.890 1.00 28.85 934 PRO A N 1
ATOM 4309 C CA . PRO A 1 681 ? 37.790 58.034 13.560 1.00 28.53 934 PRO A CA 1
ATOM 4310 C C . PRO A 1 681 ? 38.206 59.407 14.121 1.00 28.16 934 PRO A C 1
ATOM 4311 O O . PRO A 1 681 ? 39.395 59.638 14.298 1.00 28.10 934 PRO A O 1
ATOM 4315 N N . ALA A 1 682 ? 37.248 60.298 14.380 1.00 27.82 935 ALA A N 1
ATOM 4316 C CA . ALA A 1 682 ? 37.492 61.604 15.030 1.00 27.89 935 ALA A CA 1
ATOM 4317 C C . ALA A 1 682 ? 37.825 61.442 16.515 1.00 28.42 935 ALA A C 1
ATOM 4318 O O . ALA A 1 682 ? 38.592 62.242 17.095 1.00 28.49 935 ALA A O 1
ATOM 4320 N N . LEU A 1 683 ? 37.228 60.423 17.132 1.00 28.64 936 LEU A N 1
ATOM 4321 C CA . LEU A 1 683 ? 37.363 60.159 18.557 1.00 28.74 936 LEU A CA 1
ATOM 4322 C C . LEU A 1 683 ? 38.736 59.540 18.746 1.00 29.33 936 LEU A C 1
ATOM 4323 O O . LEU A 1 683 ? 39.422 59.821 19.726 1.00 29.95 936 LEU A O 1
ATOM 4328 N N . VAL A 1 684 ? 39.154 58.726 17.784 1.00 29.82 937 VAL A N 1
ATOM 4329 C CA . VAL A 1 684 ? 40.473 58.104 17.816 1.00 30.43 937 VAL A CA 1
ATOM 4330 C C . VAL A 1 684 ? 41.516 59.205 17.613 1.00 31.50 937 VAL A C 1
ATOM 4331 O O . VAL A 1 684 ? 42.604 59.140 18.197 1.00 31.97 937 VAL A O 1
ATOM 4335 N N . GLU A 1 685 ? 41.184 60.207 16.793 1.00 32.49 938 GLU A N 1
ATOM 4336 C CA . GLU A 1 685 ? 42.085 61.332 16.493 1.00 33.46 938 GLU A CA 1
ATOM 4337 C C . GLU A 1 685 ? 42.249 62.147 17.765 1.00 33.35 938 GLU A C 1
ATOM 4338 O O . GLU A 1 685 ? 43.349 62.644 18.057 1.00 33.37 938 GLU A O 1
ATOM 4344 N N . GLN A 1 686 ? 41.166 62.246 18.531 1.00 33.09 939 GLN A N 1
ATOM 4345 C CA . GLN A 1 686 ? 41.110 63.110 19.697 1.00 33.29 939 GLN A CA 1
ATOM 4346 C C . GLN A 1 686 ? 42.036 62.505 20.736 1.00 33.10 939 GLN A C 1
ATOM 4347 O O . GLN A 1 686 ? 42.763 63.215 21.424 1.00 33.29 939 GLN A O 1
ATOM 4353 N N . ILE A 1 687 ? 42.036 61.185 20.816 1.00 32.94 940 ILE A N 1
ATOM 4354 C CA . ILE A 1 687 ? 42.841 60.479 21.783 1.00 33.07 940 ILE A CA 1
ATOM 4355 C C . ILE A 1 687 ? 44.282 60.625 21.325 1.00 33.94 940 ILE A C 1
ATOM 4356 O O . ILE A 1 687 ? 45.174 60.801 22.156 1.00 34.30 940 ILE A O 1
ATOM 4361 N N . HIS A 1 688 ? 44.517 60.581 20.011 1.00 34.55 941 HIS A N 1
ATOM 4362 C CA . HIS A 1 688 ? 45.872 60.686 19.472 1.00 35.01 941 HIS A CA 1
ATOM 4363 C C . HIS A 1 688 ? 46.382 62.048 19.913 1.00 34.32 941 HIS A C 1
ATOM 4364 O O . HIS A 1 688 ? 47.532 62.177 20.308 1.00 34.34 941 HIS A O 1
ATOM 4371 N N . ARG A 1 689 ? 45.509 63.049 19.902 1.00 33.83 942 ARG A N 1
ATOM 4372 C CA . ARG A 1 689 ? 45.895 64.429 20.208 1.00 33.43 942 ARG A CA 1
ATOM 4373 C C . ARG A 1 689 ? 46.181 64.561 21.682 1.00 32.46 942 ARG A C 1
ATOM 4374 O O . ARG A 1 689 ? 47.074 65.305 22.068 1.00 32.71 942 ARG A O 1
ATOM 4382 N N . PHE A 1 690 ? 45.429 63.855 22.511 1.00 31.46 943 PHE A N 1
ATOM 4383 C CA . PHE A 1 690 ? 45.551 64.022 23.950 1.00 30.52 943 PHE A CA 1
ATOM 4384 C C . PHE A 1 690 ? 46.886 63.443 24.351 1.00 30.68 943 PHE A C 1
ATOM 4385 O O . PHE A 1 690 ? 47.576 64.019 25.193 1.00 31.14 943 PHE A O 1
ATOM 4393 N N . THR A 1 691 ? 47.281 62.329 23.739 1.00 30.46 944 THR A N 1
ATOM 4394 C CA . THR A 1 691 ? 48.533 61.683 24.126 1.00 30.36 944 THR A CA 1
ATOM 4395 C C . THR A 1 691 ? 49.580 62.745 23.843 1.00 30.85 944 THR A C 1
ATOM 4396 O O . THR A 1 691 ? 50.527 62.930 24.607 1.00 30.47 944 THR A O 1
ATOM 4400 N N . GLN A 1 692 ? 49.312 63.516 22.791 1.00 31.85 945 GLN A N 1
ATOM 4401 C CA . GLN A 1 692 ? 50.285 64.396 22.167 1.00 32.75 945 GLN A CA 1
ATOM 4402 C C . GLN A 1 692 ? 50.496 65.567 23.080 1.00 32.89 945 GLN A C 1
ATOM 4403 O O . GLN A 1 692 ? 51.557 66.179 23.058 1.00 33.12 945 GLN A O 1
ATOM 4409 N N . TYR A 1 693 ? 49.464 65.866 23.870 1.00 33.54 946 TYR A N 1
ATOM 4410 C CA . TYR A 1 693 ? 49.448 66.973 24.833 1.00 34.28 946 TYR A CA 1
ATOM 4411 C C . TYR A 1 693 ? 50.574 66.882 25.850 1.00 35.02 946 TYR A C 1
ATOM 4412 O O . TYR A 1 693 ? 51.430 67.761 25.914 1.00 35.08 946 TYR A O 1
ATOM 4421 N N . TRP A 1 694 ? 50.567 65.812 26.638 1.00 36.13 947 TRP A N 1
ATOM 4422 C CA . TRP A 1 694 ? 51.595 65.588 27.646 1.00 37.22 947 TRP A CA 1
ATOM 4423 C C . TRP A 1 694 ? 52.974 65.430 27.053 1.00 38.02 947 TRP A C 1
ATOM 4424 O O . TRP A 1 694 ? 53.974 65.613 27.743 1.00 38.44 947 TRP A O 1
ATOM 4435 N N . ARG A 1 695 ? 53.014 65.119 25.764 1.00 39.20 948 ARG A N 1
ATOM 4436 C CA . ARG A 1 695 ? 54.258 64.887 25.037 1.00 40.30 948 ARG A CA 1
ATOM 4437 C C . ARG A 1 695 ? 55.218 64.050 25.887 1.00 40.37 948 ARG A C 1
ATOM 4438 O O . ARG A 1 695 ? 54.794 63.199 26.678 1.00 40.43 948 ARG A O 1
ATOM 4446 N N . ALA B 1 38 ? 0.296 73.823 46.625 1.00 86.63 291 ALA B N 1
ATOM 4447 C CA . ALA B 1 38 ? -0.192 73.154 47.864 1.00 86.66 291 ALA B CA 1
ATOM 4448 C C . ALA B 1 38 ? 0.721 72.004 48.308 1.00 86.67 291 ALA B C 1
ATOM 4449 O O . ALA B 1 38 ? 1.331 72.080 49.375 1.00 86.66 291 ALA B O 1
ATOM 4451 N N . SER B 1 39 ? 0.821 70.955 47.485 1.00 86.69 292 SER B N 1
ATOM 4452 C CA . SER B 1 39 ? 1.579 69.737 47.832 1.00 86.67 292 SER B CA 1
ATOM 4453 C C . SER B 1 39 ? 2.627 69.337 46.783 1.00 86.64 292 SER B C 1
ATOM 4454 O O . SER B 1 39 ? 3.821 69.268 47.089 1.00 86.62 292 SER B O 1
ATOM 4457 N N . ILE B 1 40 ? 2.174 69.055 45.558 1.00 86.59 293 ILE B N 1
ATOM 4458 C CA . ILE B 1 40 ? 3.071 68.779 44.422 1.00 86.43 293 ILE B CA 1
ATOM 4459 C C . ILE B 1 40 ? 3.633 70.116 43.930 1.00 86.20 293 ILE B C 1
ATOM 4460 O O . ILE B 1 40 ? 4.790 70.204 43.504 1.00 86.25 293 ILE B O 1
ATOM 4465 N N . ARG B 1 41 ? 2.787 71.144 44.006 1.00 85.75 294 ARG B N 1
ATOM 4466 C CA . ARG B 1 41 ? 3.143 72.536 43.723 1.00 85.19 294 ARG B CA 1
ATOM 4467 C C . ARG B 1 41 ? 4.122 73.065 44.775 1.00 84.69 294 ARG B C 1
ATOM 4468 O O . ARG B 1 41 ? 4.879 74.011 44.527 1.00 84.61 294 ARG B O 1
ATOM 4476 N N . ASP B 1 42 ? 4.070 72.445 45.954 1.00 83.98 295 ASP B N 1
ATOM 4477 C CA . ASP B 1 42 ? 5.032 72.647 47.036 1.00 83.20 295 ASP B CA 1
ATOM 4478 C C . ASP B 1 42 ? 6.419 72.134 46.612 1.00 82.52 295 ASP B C 1
ATOM 4479 O O . ASP B 1 42 ? 7.423 72.801 46.860 1.00 82.50 295 ASP B O 1
ATOM 4484 N N . GLN B 1 43 ? 6.464 70.967 45.963 1.00 81.58 296 GLN B N 1
ATOM 4485 C CA . GLN B 1 43 ? 7.714 70.390 45.427 1.00 80.65 296 GLN B CA 1
ATOM 4486 C C . GLN B 1 43 ? 8.333 71.265 44.328 1.00 80.71 296 GLN B C 1
ATOM 4487 O O . GLN B 1 43 ? 9.559 71.387 44.243 1.00 80.73 296 GLN B O 1
ATOM 4493 N N . LEU B 1 44 ? 7.482 71.853 43.484 1.00 80.68 297 LEU B N 1
ATOM 4494 C CA . LEU B 1 44 ? 7.925 72.760 42.421 1.00 80.61 297 LEU B CA 1
ATOM 4495 C C . LEU B 1 44 ? 8.515 74.023 43.041 1.00 80.53 297 LEU B C 1
ATOM 4496 O O . LEU B 1 44 ? 9.405 74.648 42.468 1.00 80.41 297 LEU B O 1
ATOM 4501 N N . HIS B 1 45 ? 7.996 74.408 44.204 1.00 80.48 298 HIS B N 1
ATOM 4502 C CA . HIS B 1 45 ? 8.562 75.523 44.947 1.00 80.40 298 HIS B CA 1
ATOM 4503 C C . HIS B 1 45 ? 9.959 75.199 45.459 1.00 80.17 298 HIS B C 1
ATOM 4504 O O . HIS B 1 45 ? 10.899 75.944 45.182 1.00 80.21 298 HIS B O 1
ATOM 4511 N N . THR B 1 46 ? 10.102 74.078 46.171 1.00 79.83 299 THR B N 1
ATOM 4512 C CA . THR B 1 46 ? 11.416 73.659 46.680 1.00 79.45 299 THR B CA 1
ATOM 4513 C C . THR B 1 46 ? 12.423 73.564 45.526 1.00 79.11 299 THR B C 1
ATOM 4514 O O . THR B 1 46 ? 13.634 73.709 45.735 1.00 78.95 299 THR B O 1
ATOM 4518 N N . ILE B 1 47 ? 11.900 73.322 44.316 1.00 78.80 300 ILE B N 1
ATOM 4519 C CA . ILE B 1 47 ? 12.698 73.217 43.085 1.00 78.42 300 ILE B CA 1
ATOM 4520 C C . ILE B 1 47 ? 13.357 74.555 42.713 1.00 78.16 300 ILE B C 1
ATOM 4521 O O . ILE B 1 47 ? 14.494 74.595 42.235 1.00 78.02 300 ILE B O 1
ATOM 4526 N N . VAL B 1 48 ? 12.646 75.653 42.935 1.00 77.85 301 VAL B N 1
ATOM 4527 C CA . VAL B 1 48 ? 13.128 76.948 42.467 1.00 77.51 301 VAL B CA 1
ATOM 4528 C C . VAL B 1 48 ? 14.219 77.492 43.384 1.00 77.35 301 VAL B C 1
ATOM 4529 O O . VAL B 1 48 ? 15.177 78.099 42.913 1.00 77.33 301 VAL B O 1
ATOM 4533 N N . TYR B 1 49 ? 14.070 77.264 44.686 1.00 77.15 302 TYR B N 1
ATOM 4534 C CA . TYR B 1 49 ? 14.985 77.810 45.680 1.00 77.02 302 TYR B CA 1
ATOM 4535 C C . TYR B 1 49 ? 16.333 77.117 45.605 1.00 76.88 302 TYR B C 1
ATOM 4536 O O . TYR B 1 49 ? 17.357 77.755 45.393 1.00 76.82 302 TYR B O 1
ATOM 4545 N N . ARG B 1 50 ? 16.315 75.796 45.745 1.00 76.78 303 ARG B N 1
ATOM 4546 C CA . ARG B 1 50 ? 17.538 75.015 45.909 1.00 76.66 303 ARG B CA 1
ATOM 4547 C C . ARG B 1 50 ? 18.421 74.855 44.662 1.00 76.32 303 ARG B C 1
ATOM 4548 O O . ARG B 1 50 ? 19.613 74.557 44.793 1.00 76.27 303 ARG B O 1
ATOM 4556 N N . TYR B 1 51 ? 17.861 75.059 43.469 1.00 75.91 304 TYR B N 1
ATOM 4557 C CA . TYR B 1 51 ? 18.564 74.653 42.243 1.00 75.56 304 TYR B CA 1
ATOM 4558 C C . TYR B 1 51 ? 19.395 75.683 41.455 1.00 75.16 304 TYR B C 1
ATOM 4559 O O . TYR B 1 51 ? 20.558 75.415 41.168 1.00 75.30 304 TYR B O 1
ATOM 4568 N N . PRO B 1 52 ? 18.821 76.840 41.080 1.00 74.71 305 PRO B N 1
ATOM 4569 C CA . PRO B 1 52 ? 19.702 77.677 40.261 1.00 74.34 305 PRO B CA 1
ATOM 4570 C C . PRO B 1 52 ? 20.066 79.061 40.820 1.00 73.91 305 PRO B C 1
ATOM 4571 O O . PRO B 1 52 ? 19.296 79.644 41.596 1.00 73.99 305 PRO B O 1
ATOM 4575 N N . PRO B 1 53 ? 21.239 79.587 40.418 1.00 73.46 306 PRO B N 1
ATOM 4576 C CA . PRO B 1 53 ? 21.702 80.916 40.828 1.00 73.14 306 PRO B CA 1
ATOM 4577 C C . PRO B 1 53 ? 21.703 81.973 39.715 1.00 72.83 306 PRO B C 1
ATOM 4578 O O . PRO B 1 53 ? 21.851 83.175 40.000 1.00 72.60 306 PRO B O 1
ATOM 4582 N N . THR B 1 54 ? 21.570 81.530 38.465 1.00 72.71 307 THR B N 1
ATOM 4583 C CA . THR B 1 54 ? 21.665 82.439 37.322 1.00 72.65 307 THR B CA 1
ATOM 4584 C C . THR B 1 54 ? 20.552 82.255 36.294 1.00 72.82 307 THR B C 1
ATOM 4585 O O . THR B 1 54 ? 20.616 82.820 35.202 1.00 72.73 307 THR B O 1
ATOM 4589 N N . TYR B 1 55 ? 19.534 81.472 36.644 1.00 73.16 308 TYR B N 1
ATOM 4590 C CA . TYR B 1 55 ? 18.405 81.228 35.742 1.00 73.54 308 TYR B CA 1
ATOM 4591 C C . TYR B 1 55 ? 17.569 82.483 35.505 1.00 73.64 308 TYR B C 1
ATOM 4592 O O . TYR B 1 55 ? 17.386 83.312 36.400 1.00 73.54 308 TYR B O 1
ATOM 4601 N N . VAL B 1 56 ? 17.093 82.608 34.270 1.00 73.90 309 VAL B N 1
ATOM 4602 C CA . VAL B 1 56 ? 16.156 83.647 33.859 1.00 74.14 309 VAL B CA 1
ATOM 4603 C C . VAL B 1 56 ? 14.757 83.150 34.222 1.00 74.36 309 VAL B C 1
ATOM 4604 O O . VAL B 1 56 ? 13.761 83.878 34.107 1.00 74.30 309 VAL B O 1
ATOM 4608 N N . LEU B 1 57 ? 14.723 81.905 34.703 1.00 74.68 310 LEU B N 1
ATOM 4609 C CA . LEU B 1 57 ? 13.500 81.137 34.917 1.00 75.03 310 LEU B CA 1
ATOM 4610 C C . LEU B 1 57 ? 12.391 81.863 35.660 1.00 75.30 310 LEU B C 1
ATOM 4611 O O . LEU B 1 57 ? 12.636 82.768 36.467 1.00 75.27 310 LEU B O 1
ATOM 4616 N N . SER B 1 58 ? 11.169 81.437 35.356 1.00 75.63 311 SER B N 1
ATOM 4617 C CA . SER B 1 58 ? 9.969 81.864 36.058 1.00 75.94 311 SER B CA 1
ATOM 4618 C C . SER B 1 58 ? 9.447 83.242 35.637 1.00 76.11 311 SER B C 1
ATOM 4619 O O . SER B 1 58 ? 8.822 83.914 36.437 1.00 76.19 311 SER B O 1
ATOM 4622 N N . SER B 1 59 ? 9.668 83.639 34.380 1.00 76.23 312 SER B N 1
ATOM 4623 C CA . SER B 1 59 ? 9.203 84.954 33.878 1.00 76.37 312 SER B CA 1
ATOM 4624 C C . SER B 1 59 ? 7.679 85.190 33.989 1.00 76.37 312 SER B C 1
ATOM 4625 O O . SER B 1 59 ? 7.237 86.141 34.641 1.00 76.43 312 SER B O 1
ATOM 4628 N N . GLU B 1 60 ? 6.891 84.338 33.336 1.00 76.23 313 GLU B N 1
ATOM 4629 C CA . GLU B 1 60 ? 5.439 84.325 33.517 1.00 76.06 313 GLU B CA 1
ATOM 4630 C C . GLU B 1 60 ? 5.137 83.664 34.857 1.00 75.92 313 GLU B C 1
ATOM 4631 O O . GLU B 1 60 ? 4.041 83.779 35.407 1.00 75.90 313 GLU B O 1
ATOM 4637 N N . GLU B 1 61 ? 6.151 82.978 35.366 1.00 75.75 314 GLU B N 1
ATOM 4638 C CA . GLU B 1 61 ? 6.025 82.093 36.501 1.00 75.62 314 GLU B CA 1
ATOM 4639 C C . GLU B 1 61 ? 6.361 82.791 37.837 1.00 75.58 314 GLU B C 1
ATOM 4640 O O . GLU B 1 61 ? 5.926 82.348 38.888 1.00 75.59 314 GLU B O 1
ATOM 4646 N N . GLN B 1 62 ? 7.134 83.877 37.790 1.00 75.49 315 GLN B N 1
ATOM 4647 C CA . GLN B 1 62 ? 7.612 84.586 38.996 1.00 75.34 315 GLN B CA 1
ATOM 4648 C C . GLN B 1 62 ? 6.488 85.130 39.870 1.00 75.32 315 GLN B C 1
ATOM 4649 O O . GLN B 1 62 ? 6.587 85.134 41.099 1.00 75.36 315 GLN B O 1
ATOM 4655 N N . ASP B 1 63 ? 5.434 85.601 39.211 1.00 75.19 316 ASP B N 1
ATOM 4656 C CA . ASP B 1 63 ? 4.200 86.014 39.866 1.00 75.05 316 ASP B CA 1
ATOM 4657 C C . ASP B 1 63 ? 3.543 84.822 40.571 1.00 74.87 316 ASP B C 1
ATOM 4658 O O . ASP B 1 63 ? 2.818 85.002 41.555 1.00 74.96 316 ASP B O 1
ATOM 4663 N N . LEU B 1 64 ? 3.796 83.612 40.061 1.00 74.52 317 LEU B N 1
ATOM 4664 C CA . LEU B 1 64 ? 3.372 82.384 40.741 1.00 74.17 317 LEU B CA 1
ATOM 4665 C C . LEU B 1 64 ? 4.186 82.251 42.013 1.00 73.92 317 LEU B C 1
ATOM 4666 O O . LEU B 1 64 ? 3.660 81.896 43.068 1.00 73.88 317 LEU B O 1
ATOM 4671 N N . VAL B 1 65 ? 5.479 82.532 41.908 1.00 73.61 318 VAL B N 1
ATOM 4672 C CA . VAL B 1 65 ? 6.338 82.454 43.067 1.00 73.38 318 VAL B CA 1
ATOM 4673 C C . VAL B 1 65 ? 5.883 83.553 44.022 1.00 73.31 318 VAL B C 1
ATOM 4674 O O . VAL B 1 65 ? 5.750 83.318 45.219 1.00 73.33 318 VAL B O 1
ATOM 4678 N N . TRP B 1 66 ? 5.590 84.726 43.463 1.00 73.19 319 TRP B N 1
ATOM 4679 C CA . TRP B 1 66 ? 5.012 85.848 44.192 1.00 73.10 319 TRP B CA 1
ATOM 4680 C C . TRP B 1 66 ? 3.841 85.415 45.085 1.00 72.98 319 TRP B C 1
ATOM 4681 O O . TRP B 1 66 ? 3.822 85.750 46.272 1.00 72.97 319 TRP B O 1
ATOM 4692 N N . LYS B 1 67 ? 2.897 84.652 44.523 1.00 72.83 320 LYS B N 1
ATOM 4693 C CA . LYS B 1 67 ? 1.691 84.241 45.250 1.00 72.70 320 LYS B CA 1
ATOM 4694 C C . LYS B 1 67 ? 2.006 83.464 46.524 1.00 72.71 320 LYS B C 1
ATOM 4695 O O . LYS B 1 67 ? 1.416 83.730 47.569 1.00 72.77 320 LYS B O 1
ATOM 4701 N N . PHE B 1 68 ? 2.935 82.518 46.452 1.00 72.71 321 PHE B N 1
ATOM 4702 C CA . PHE B 1 68 ? 3.249 81.731 47.634 1.00 72.83 321 PHE B CA 1
ATOM 4703 C C . PHE B 1 68 ? 4.344 82.319 48.510 1.00 72.97 321 PHE B C 1
ATOM 4704 O O . PHE B 1 68 ? 4.540 81.884 49.644 1.00 72.89 321 PHE B O 1
ATOM 4712 N N . ARG B 1 69 ? 5.039 83.320 47.981 1.00 73.24 322 ARG B N 1
ATOM 4713 C CA . ARG B 1 69 ? 6.073 84.031 48.726 1.00 73.61 322 ARG B CA 1
ATOM 4714 C C . ARG B 1 69 ? 5.502 84.793 49.909 1.00 73.27 322 ARG B C 1
ATOM 4715 O O . ARG B 1 69 ? 6.104 84.813 50.984 1.00 73.13 322 ARG B O 1
ATOM 4723 N N . PHE B 1 70 ? 4.349 85.427 49.697 1.00 73.08 323 PHE B N 1
ATOM 4724 C CA . PHE B 1 70 ? 3.666 86.180 50.752 1.00 72.95 323 PHE B CA 1
ATOM 4725 C C . PHE B 1 70 ? 3.604 85.396 52.062 1.00 72.64 323 PHE B C 1
ATOM 4726 O O . PHE B 1 70 ? 4.004 85.904 53.113 1.00 72.70 323 PHE B O 1
ATOM 4734 N N . TYR B 1 71 ? 3.103 84.162 51.995 1.00 72.17 324 TYR B N 1
ATOM 4735 C CA . TYR B 1 71 ? 3.028 83.305 53.177 1.00 71.54 324 TYR B CA 1
ATOM 4736 C C . TYR B 1 71 ? 4.383 82.625 53.435 1.00 70.96 324 TYR B C 1
ATOM 4737 O O . TYR B 1 71 ? 4.705 82.284 54.577 1.00 70.97 324 TYR B O 1
ATOM 4746 N N . LEU B 1 72 ? 5.179 82.445 52.380 1.00 70.13 325 LEU B N 1
ATOM 4747 C CA . LEU B 1 72 ? 6.414 81.665 52.479 1.00 69.32 325 LEU B CA 1
ATOM 4748 C C . LEU B 1 72 ? 7.714 82.461 52.349 1.00 68.80 325 LEU B C 1
ATOM 4749 O O . LEU B 1 72 ? 8.482 82.256 51.403 1.00 68.72 325 LEU B O 1
ATOM 4754 N N . SER B 1 73 ? 7.972 83.354 53.301 1.00 68.10 326 SER B N 1
ATOM 4755 C CA . SER B 1 73 ? 9.344 83.799 53.536 1.00 67.34 326 SER B CA 1
ATOM 4756 C C . SER B 1 73 ? 10.039 82.658 54.272 1.00 66.76 326 SER B C 1
ATOM 4757 O O . SER B 1 73 ? 10.778 82.866 55.243 1.00 66.52 326 SER B O 1
ATOM 4760 N N . SER B 1 74 ? 9.776 81.447 53.776 1.00 66.12 327 SER B N 1
ATOM 4761 C CA . SER B 1 74 ? 10.168 80.206 54.431 1.00 65.44 327 SER B CA 1
ATOM 4762 C C . SER B 1 74 ? 11.613 80.291 54.887 1.00 64.82 327 SER B C 1
ATOM 4763 O O . SER B 1 74 ? 11.898 80.258 56.088 1.00 64.73 327 SER B O 1
ATOM 4766 N N . HIS B 1 75 ? 12.510 80.450 53.919 1.00 63.91 328 HIS B N 1
ATOM 4767 C CA . HIS B 1 75 ? 13.928 80.406 54.189 1.00 63.04 328 HIS B CA 1
ATOM 4768 C C . HIS B 1 75 ? 14.680 81.443 53.362 1.00 62.02 328 HIS B C 1
ATOM 4769 O O . HIS B 1 75 ? 14.083 82.201 52.596 1.00 61.84 328 HIS B O 1
ATOM 4776 N N . LYS B 1 76 ? 15.995 81.462 53.541 1.00 60.77 329 LYS B N 1
ATOM 4777 C CA . LYS B 1 76 ? 16.864 82.498 53.002 1.00 59.55 329 LYS B CA 1
ATOM 4778 C C . LYS B 1 76 ? 16.907 82.519 51.474 1.00 58.53 329 LYS B C 1
ATOM 4779 O O . LYS B 1 76 ? 16.688 83.571 50.862 1.00 58.38 329 LYS B O 1
ATOM 4785 N N . LYS B 1 77 ? 17.151 81.356 50.867 1.00 57.18 330 LYS B N 1
ATOM 4786 C CA . LYS B 1 77 ? 17.275 81.244 49.410 1.00 55.86 330 LYS B CA 1
ATOM 4787 C C . LYS B 1 77 ? 16.026 81.757 48.680 1.00 54.61 330 LYS B C 1
ATOM 4788 O O . LYS B 1 77 ? 16.085 82.116 47.500 1.00 54.55 330 LYS B O 1
ATOM 4794 N N . ALA B 1 78 ? 14.904 81.792 49.394 1.00 53.01 331 ALA B N 1
ATOM 4795 C CA . ALA B 1 78 ? 13.678 82.373 48.880 1.00 51.47 331 ALA B CA 1
ATOM 4796 C C . ALA B 1 78 ? 13.922 83.781 48.366 1.00 50.46 331 ALA B C 1
ATOM 4797 O O . ALA B 1 78 ? 13.489 84.134 47.275 1.00 50.28 331 ALA B O 1
ATOM 4799 N N . LEU B 1 79 ? 14.666 84.564 49.135 1.00 49.25 332 LEU B N 1
ATOM 4800 C CA . LEU B 1 79 ? 14.790 85.982 48.862 1.00 48.24 332 LEU B CA 1
ATOM 4801 C C . LEU B 1 79 ? 15.394 86.321 47.500 1.00 47.55 332 LEU B C 1
ATOM 4802 O O . LEU B 1 79 ? 14.759 87.013 46.716 1.00 47.33 332 LEU B O 1
ATOM 4807 N N . THR B 1 80 ? 16.593 85.823 47.205 1.00 46.91 333 THR B N 1
ATOM 4808 C CA . THR B 1 80 ? 17.275 86.171 45.947 1.00 46.36 333 THR B CA 1
ATOM 4809 C C . THR B 1 80 ? 16.372 86.065 44.724 1.00 46.18 333 THR B C 1
ATOM 4810 O O . THR B 1 80 ? 16.474 86.862 43.796 1.00 46.26 333 THR B O 1
ATOM 4814 N N . LYS B 1 81 ? 15.491 85.075 44.734 1.00 45.86 334 LYS B N 1
ATOM 4815 C CA . LYS B 1 81 ? 14.587 84.835 43.626 1.00 45.54 334 LYS B CA 1
ATOM 4816 C C . LYS B 1 81 ? 13.491 85.893 43.583 1.00 45.43 334 LYS B C 1
ATOM 4817 O O . LYS B 1 81 ? 13.158 86.407 42.514 1.00 45.38 334 LYS B O 1
ATOM 4823 N N . PHE B 1 82 ? 12.957 86.214 44.761 1.00 45.38 335 PHE B N 1
ATOM 4824 C CA . PHE B 1 82 ? 11.868 87.178 44.949 1.00 45.44 335 PHE B CA 1
ATOM 4825 C C . PHE B 1 82 ? 12.197 88.498 44.279 1.00 45.78 335 PHE B C 1
ATOM 4826 O O . PHE B 1 82 ? 11.397 89.043 43.520 1.00 45.83 335 PHE B O 1
ATOM 4834 N N . LEU B 1 83 ? 13.396 88.990 44.564 1.00 46.23 336 LEU B N 1
ATOM 4835 C CA . LEU B 1 83 ? 13.879 90.256 44.054 1.00 46.70 336 LEU B CA 1
ATOM 4836 C C . LEU B 1 83 ? 13.973 90.239 42.534 1.00 47.12 336 LEU B C 1
ATOM 4837 O O . LEU B 1 83 ? 13.753 91.258 41.878 1.00 47.13 336 LEU B O 1
ATOM 4842 N N . LYS B 1 84 ? 14.288 89.073 41.978 1.00 47.76 337 LYS B N 1
ATOM 4843 C CA . LYS B 1 84 ? 14.429 88.925 40.534 1.00 48.44 337 LYS B CA 1
ATOM 4844 C C . LYS B 1 84 ? 13.114 89.141 39.788 1.00 48.96 337 LYS B C 1
ATOM 4845 O O . LYS B 1 84 ? 13.121 89.599 38.644 1.00 48.88 337 LYS B O 1
ATOM 4851 N N . CYS B 1 85 ? 11.994 88.807 40.427 1.00 49.83 338 CYS B N 1
ATOM 4852 C CA . CYS B 1 85 ? 10.682 88.970 39.791 1.00 50.82 338 CYS B CA 1
ATOM 4853 C C . CYS B 1 85 ? 10.081 90.373 39.928 1.00 51.52 338 CYS B C 1
ATOM 4854 O O . CYS B 1 85 ? 9.658 90.965 38.934 1.00 51.62 338 CYS B O 1
ATOM 4857 N N . ILE B 1 86 ? 10.064 90.903 41.147 1.00 52.43 339 ILE B N 1
ATOM 4858 C CA . ILE B 1 86 ? 9.442 92.200 41.439 1.00 53.33 339 ILE B CA 1
ATOM 4859 C C . ILE B 1 86 ? 10.011 93.366 40.632 1.00 53.99 339 ILE B C 1
ATOM 4860 O O . ILE B 1 86 ? 9.260 94.111 39.992 1.00 54.12 339 ILE B O 1
ATOM 4865 N N . ASN B 1 87 ? 11.338 93.506 40.673 1.00 54.80 340 ASN B N 1
ATOM 4866 C CA . ASN B 1 87 ? 12.026 94.720 40.228 1.00 55.47 340 ASN B CA 1
ATOM 4867 C C . ASN B 1 87 ? 11.960 94.980 38.728 1.00 56.12 340 ASN B C 1
ATOM 4868 O O . ASN B 1 87 ? 11.993 96.141 38.300 1.00 56.18 340 ASN B O 1
ATOM 4873 N N . TRP B 1 88 ? 11.857 93.903 37.943 1.00 56.82 341 TRP B N 1
ATOM 4874 C CA . TRP B 1 88 ? 11.676 94.005 36.489 1.00 57.52 341 TRP B CA 1
ATOM 4875 C C . TRP B 1 88 ? 10.478 94.911 36.123 1.00 57.66 341 TRP B C 1
ATOM 4876 O O . TRP B 1 88 ? 10.554 95.674 35.153 1.00 57.75 341 TRP B O 1
ATOM 4887 N N . LYS B 1 89 ? 9.403 94.862 36.913 1.00 57.76 342 LYS B N 1
ATOM 4888 C CA . LYS B 1 89 ? 8.299 95.805 36.717 1.00 57.79 342 LYS B CA 1
ATOM 4889 C C . LYS B 1 89 ? 8.505 97.124 37.489 1.00 57.83 342 LYS B C 1
ATOM 4890 O O . LYS B 1 89 ? 9.259 97.185 38.472 1.00 57.70 342 LYS B O 1
ATOM 4896 N N . LEU B 1 90 ? 7.796 98.157 37.031 1.00 57.91 343 LEU B N 1
ATOM 4897 C CA . LEU B 1 90 ? 8.208 99.560 37.170 1.00 57.90 343 LEU B CA 1
ATOM 4898 C C . LEU B 1 90 ? 8.121 100.263 38.542 1.00 57.86 343 LEU B C 1
ATOM 4899 O O . LEU B 1 90 ? 9.150 100.743 39.031 1.00 57.87 343 LEU B O 1
ATOM 4904 N N . GLU B 1 91 ? 6.946 100.328 39.175 1.00 57.79 344 GLU B N 1
ATOM 4905 C CA . GLU B 1 91 ? 6.791 101.310 40.276 1.00 57.65 344 GLU B CA 1
ATOM 4906 C C . GLU B 1 91 ? 6.154 100.980 41.640 1.00 57.36 344 GLU B C 1
ATOM 4907 O O . GLU B 1 91 ? 6.585 101.543 42.652 1.00 57.30 344 GLU B O 1
ATOM 4913 N N . ASP B 1 92 ? 5.152 100.104 41.697 1.00 56.93 345 ASP B N 1
ATOM 4914 C CA . ASP B 1 92 ? 4.556 99.780 43.004 1.00 56.42 345 ASP B CA 1
ATOM 4915 C C . ASP B 1 92 ? 5.028 98.445 43.554 1.00 56.01 345 ASP B C 1
ATOM 4916 O O . ASP B 1 92 ? 5.113 98.266 44.772 1.00 55.98 345 ASP B O 1
ATOM 4921 N N . GLU B 1 93 ? 5.328 97.511 42.653 1.00 55.48 346 GLU B N 1
ATOM 4922 C CA . GLU B 1 93 ? 5.950 96.235 43.016 1.00 54.98 346 GLU B CA 1
ATOM 4923 C C . GLU B 1 93 ? 7.054 96.515 44.025 1.00 54.53 346 GLU B C 1
ATOM 4924 O O . GLU B 1 93 ? 7.219 95.784 45.005 1.00 54.54 346 GLU B O 1
ATOM 4930 N N . VAL B 1 94 ? 7.781 97.603 43.765 1.00 53.87 347 VAL B N 1
ATOM 4931 C CA . VAL B 1 94 ? 8.941 98.040 44.536 1.00 53.17 347 VAL B CA 1
ATOM 4932 C C . VAL B 1 94 ? 8.613 98.213 46.020 1.00 52.62 347 VAL B C 1
ATOM 4933 O O . VAL B 1 94 ? 9.172 97.505 46.861 1.00 52.63 347 VAL B O 1
ATOM 4937 N N . THR B 1 95 ? 7.687 99.121 46.332 1.00 51.85 348 THR B N 1
ATOM 4938 C CA . THR B 1 95 ? 7.343 99.426 47.726 1.00 51.07 348 THR B CA 1
ATOM 4939 C C . THR B 1 95 ? 6.847 98.194 48.480 1.00 50.59 348 THR B C 1
ATOM 4940 O O . THR B 1 95 ? 7.146 98.021 49.665 1.00 50.41 348 THR B O 1
ATOM 4944 N N . GLN B 1 96 ? 6.115 97.333 47.778 1.00 50.02 349 GLN B N 1
ATOM 4945 C CA . GLN B 1 96 ? 5.576 96.114 48.366 1.00 49.57 349 GLN B CA 1
ATOM 4946 C C . GLN B 1 96 ? 6.691 95.135 48.697 1.00 49.18 349 GLN B C 1
ATOM 4947 O O . GLN B 1 96 ? 6.676 94.492 49.749 1.00 49.12 349 GLN B O 1
ATOM 4953 N N . ALA B 1 97 ? 7.660 95.047 47.793 1.00 48.78 350 ALA B N 1
ATOM 4954 C CA . ALA B 1 97 ? 8.779 94.125 47.918 1.00 48.40 350 ALA B CA 1
ATOM 4955 C C . ALA B 1 97 ? 9.653 94.430 49.121 1.00 48.11 350 ALA B C 1
ATOM 4956 O O . ALA B 1 97 ? 10.039 93.513 49.841 1.00 48.10 350 ALA B O 1
ATOM 4958 N N . LEU B 1 98 ? 9.975 95.706 49.335 1.00 47.73 351 LEU B N 1
ATOM 4959 C CA . LEU B 1 98 ? 10.841 96.066 50.452 1.00 47.43 351 LEU B CA 1
ATOM 4960 C C . LEU B 1 98 ? 10.166 95.694 51.759 1.00 47.30 351 LEU B C 1
ATOM 4961 O O . LEU B 1 98 ? 10.823 95.133 52.639 1.00 47.33 351 LEU B O 1
ATOM 4966 N N . TRP B 1 99 ? 8.866 95.981 51.892 1.00 47.11 352 TRP B N 1
ATOM 4967 C CA . TRP B 1 99 ? 8.165 95.584 53.112 1.00 46.85 352 TRP B CA 1
ATOM 4968 C C . TRP B 1 99 ? 8.322 94.087 53.281 1.00 46.59 352 TRP B C 1
ATOM 4969 O O . TRP B 1 99 ? 8.575 93.596 54.385 1.00 46.60 352 TRP B O 1
ATOM 4980 N N . MET B 1 100 ? 8.177 93.372 52.172 1.00 46.22 353 MET B N 1
ATOM 4981 C CA . MET B 1 100 ? 8.347 91.933 52.155 1.00 45.89 353 MET B CA 1
ATOM 4982 C C . MET B 1 100 ? 9.787 91.544 52.478 1.00 45.50 353 MET B C 1
ATOM 4983 O O . MET B 1 100 ? 10.021 90.610 53.248 1.00 45.56 353 MET B O 1
ATOM 4988 N N . LEU B 1 101 ? 10.743 92.270 51.902 1.00 44.89 354 LEU B N 1
ATOM 4989 C CA . LEU B 1 101 ? 12.156 92.009 52.127 1.00 44.27 354 LEU B CA 1
ATOM 4990 C C . LEU B 1 101 ? 12.472 92.160 53.605 1.00 43.93 354 LEU B C 1
ATOM 4991 O O . LEU B 1 101 ? 13.077 91.273 54.215 1.00 43.84 354 LEU B O 1
ATOM 4996 N N . ALA B 1 102 ? 12.050 93.288 54.173 1.00 43.50 355 ALA B N 1
ATOM 4997 C CA . ALA B 1 102 ? 12.329 93.603 55.566 1.00 43.21 355 ALA B CA 1
ATOM 4998 C C . ALA B 1 102 ? 11.724 92.538 56.467 1.00 43.05 355 ALA B C 1
ATOM 4999 O O . ALA B 1 102 ? 12.303 92.187 57.493 1.00 43.09 355 ALA B O 1
ATOM 5001 N N . ASN B 1 103 ? 10.568 92.017 56.063 1.00 42.81 356 ASN B N 1
ATOM 5002 C CA . ASN B 1 103 ? 9.904 90.945 56.795 1.00 42.54 356 ASN B CA 1
ATOM 5003 C C . ASN B 1 103 ? 10.567 89.577 56.566 1.00 42.08 356 ASN B C 1
ATOM 5004 O O . ASN B 1 103 ? 10.396 88.663 57.377 1.00 42.02 356 ASN B O 1
ATOM 5009 N N . TRP B 1 104 ? 11.334 89.450 55.479 1.00 41.56 357 TRP B N 1
ATOM 5010 C CA . TRP B 1 104 ? 11.901 88.155 55.067 1.00 41.10 357 TRP B CA 1
ATOM 5011 C C . TRP B 1 104 ? 13.014 87.651 55.971 1.00 40.58 357 TRP B C 1
ATOM 5012 O O . TRP B 1 104 ? 13.901 88.416 56.356 1.00 40.54 357 TRP B O 1
ATOM 5023 N N . ALA B 1 105 ? 12.959 86.355 56.284 1.00 39.97 358 ALA B N 1
ATOM 5024 C CA . ALA B 1 105 ? 14.020 85.668 57.018 1.00 39.40 358 ALA B CA 1
ATOM 5025 C C . ALA B 1 105 ? 15.352 86.013 56.369 1.00 38.91 358 ALA B C 1
ATOM 5026 O O . ALA B 1 105 ? 15.528 85.772 55.171 1.00 38.93 358 ALA B O 1
ATOM 5028 N N . PRO B 1 106 ? 16.295 86.558 57.164 1.00 38.36 359 PRO B N 1
ATOM 5029 C CA . PRO B 1 106 ? 17.494 87.240 56.668 1.00 37.86 359 PRO B CA 1
ATOM 5030 C C . PRO B 1 106 ? 18.286 86.393 55.679 1.00 37.38 359 PRO B C 1
ATOM 5031 O O . PRO B 1 106 ? 18.345 85.181 55.824 1.00 37.20 359 PRO B O 1
ATOM 5035 N N . MET B 1 107 ? 18.877 87.051 54.686 1.00 36.93 360 MET B N 1
ATOM 5036 C CA . MET B 1 107 ? 19.591 86.400 53.588 1.00 36.29 360 MET B CA 1
ATOM 5037 C C . MET B 1 107 ? 20.994 85.962 53.991 1.00 35.99 360 MET B C 1
ATOM 5038 O O . MET B 1 107 ? 21.699 86.665 54.713 1.00 35.85 360 MET B O 1
ATOM 5043 N N . ASP B 1 108 ? 21.387 84.785 53.520 1.00 35.76 361 ASP B N 1
ATOM 5044 C CA . ASP B 1 108 ? 22.747 84.286 53.699 1.00 35.66 361 ASP B CA 1
ATOM 5045 C C . ASP B 1 108 ? 23.752 85.191 52.977 1.00 35.18 361 ASP B C 1
ATOM 5046 O O . ASP B 1 108 ? 23.383 85.914 52.053 1.00 35.15 361 ASP B O 1
ATOM 5051 N N . VAL B 1 109 ? 25.015 85.150 53.391 1.00 34.71 362 VAL B N 1
ATOM 5052 C CA . VAL B 1 109 ? 26.026 86.084 52.870 1.00 34.43 362 VAL B CA 1
ATOM 5053 C C . VAL B 1 109 ? 26.325 85.910 51.381 1.00 34.39 362 VAL B C 1
ATOM 5054 O O . VAL B 1 109 ? 26.657 86.875 50.699 1.00 34.63 362 VAL B O 1
ATOM 5058 N N . GLU B 1 110 ? 26.229 84.684 50.886 1.00 34.25 363 GLU B N 1
ATOM 5059 C CA . GLU B 1 110 ? 26.464 84.412 49.474 1.00 34.24 363 GLU B CA 1
ATOM 5060 C C . GLU B 1 110 ? 25.388 85.086 48.650 1.00 33.95 363 GLU B C 1
ATOM 5061 O O . GLU B 1 110 ? 25.700 85.894 47.779 1.00 34.13 363 GLU B O 1
ATOM 5067 N N . ASP B 1 111 ? 24.126 84.790 48.947 1.00 33.43 364 ASP B N 1
ATOM 5068 C CA . ASP B 1 111 ? 23.036 85.520 48.323 1.00 33.13 364 ASP B CA 1
ATOM 5069 C C . ASP B 1 111 ? 23.397 87.012 48.270 1.00 32.21 364 ASP B C 1
ATOM 5070 O O . ASP B 1 111 ? 23.314 87.638 47.217 1.00 32.15 364 ASP B O 1
ATOM 5075 N N . ALA B 1 112 ? 23.858 87.549 49.397 1.00 31.21 365 ALA B N 1
ATOM 5076 C CA . ALA B 1 112 ? 24.246 88.951 49.483 1.00 30.38 365 ALA B CA 1
ATOM 5077 C C . ALA B 1 112 ? 25.225 89.340 48.385 1.00 29.69 365 ALA B C 1
ATOM 5078 O O . ALA B 1 112 ? 25.145 90.451 47.857 1.00 29.85 365 ALA B O 1
ATOM 5080 N N . LEU B 1 113 ? 26.133 88.426 48.043 1.00 28.58 366 LEU B N 1
ATOM 5081 C CA . LEU B 1 113 ? 27.138 88.693 47.028 1.00 27.67 366 LEU B CA 1
ATOM 5082 C C . LEU B 1 113 ? 26.482 89.017 45.706 1.00 27.62 366 LEU B C 1
ATOM 5083 O O . LEU B 1 113 ? 26.921 89.932 45.008 1.00 27.53 366 LEU B O 1
ATOM 5088 N N . GLU B 1 114 ? 25.419 88.286 45.374 1.00 27.62 367 GLU B N 1
ATOM 5089 C CA . GLU B 1 114 ? 24.700 88.536 44.126 1.00 27.77 367 GLU B CA 1
ATOM 5090 C C . GLU B 1 114 ? 24.055 89.919 44.139 1.00 27.59 367 GLU B C 1
ATOM 5091 O O . GLU B 1 114 ? 23.974 90.575 43.106 1.00 27.65 367 GLU B O 1
ATOM 5097 N N . LEU B 1 115 ? 23.616 90.372 45.308 1.00 27.40 368 LEU B N 1
ATOM 5098 C CA . LEU B 1 115 ? 22.885 91.633 45.386 1.00 27.13 368 LEU B CA 1
ATOM 5099 C C . LEU B 1 115 ? 23.762 92.851 45.095 1.00 27.13 368 LEU B C 1
ATOM 5100 O O . LEU B 1 115 ? 23.254 93.891 44.672 1.00 27.00 368 LEU B O 1
ATOM 5105 N N . LEU B 1 116 ? 25.069 92.728 45.309 1.00 27.18 369 LEU B N 1
ATOM 5106 C CA . LEU B 1 116 ? 25.958 93.862 45.095 1.00 27.36 369 LEU B CA 1
ATOM 5107 C C . LEU B 1 116 ? 26.085 94.168 43.610 1.00 27.71 369 LEU B C 1
ATOM 5108 O O . LEU B 1 116 ? 26.271 95.321 43.227 1.00 27.56 369 LEU B O 1
ATOM 5113 N N . SER B 1 117 ? 25.943 93.122 42.793 1.00 28.26 370 SER B N 1
ATOM 5114 C CA . SER B 1 117 ? 26.147 93.153 41.331 1.00 28.78 370 SER B CA 1
ATOM 5115 C C . SER B 1 117 ? 25.215 94.078 40.502 1.00 29.32 370 SER B C 1
ATOM 5116 O O . SER B 1 117 ? 24.221 94.594 41.026 1.00 29.42 370 SER B O 1
ATOM 5119 N N . PRO B 1 118 ? 25.530 94.265 39.192 1.00 29.80 371 PRO B N 1
ATOM 5120 C CA . PRO B 1 118 ? 24.803 95.180 38.289 1.00 30.14 371 PRO B CA 1
ATOM 5121 C C . PRO B 1 118 ? 23.410 94.669 37.945 1.00 30.50 371 PRO B C 1
ATOM 5122 O O . PRO B 1 118 ? 22.593 95.414 37.386 1.00 30.40 371 PRO B O 1
ATOM 5126 N N . THR B 1 119 ? 23.157 93.399 38.264 1.00 30.89 372 THR B N 1
ATOM 5127 C CA . THR B 1 119 ? 21.827 92.817 38.114 1.00 31.29 372 THR B CA 1
ATOM 5128 C C . THR B 1 119 ? 20.789 93.456 39.059 1.00 31.64 372 THR B C 1
ATOM 5129 O O . THR B 1 119 ? 19.612 93.557 38.702 1.00 31.60 372 THR B O 1
ATOM 5133 N N . PHE B 1 120 ? 21.225 93.883 40.248 1.00 32.06 373 PHE B N 1
ATOM 5134 C CA . PHE B 1 120 ? 20.379 94.688 41.147 1.00 32.42 373 PHE B CA 1
ATOM 5135 C C . PHE B 1 120 ? 20.937 96.107 41.292 1.00 32.67 373 PHE B C 1
ATOM 5136 O O . PHE B 1 120 ? 22.039 96.293 41.826 1.00 32.82 373 PHE B O 1
ATOM 5144 N N . THR B 1 121 ? 20.181 97.104 40.831 1.00 32.76 374 THR B N 1
ATOM 5145 C CA . THR B 1 121 ? 20.622 98.505 40.940 1.00 32.86 374 THR B CA 1
ATOM 5146 C C . THR B 1 121 ? 19.938 99.335 42.024 1.00 32.86 374 THR B C 1
ATOM 5147 O O . THR B 1 121 ? 20.304 100.497 42.227 1.00 33.02 374 THR B O 1
ATOM 5151 N N . HIS B 1 122 ? 18.949 98.765 42.708 1.00 32.72 375 HIS B N 1
ATOM 5152 C CA . HIS B 1 122 ? 18.228 99.512 43.737 1.00 32.51 375 HIS B CA 1
ATOM 5153 C C . HIS B 1 122 ? 19.134 99.888 44.920 1.00 32.31 375 HIS B C 1
ATOM 5154 O O . HIS B 1 122 ? 19.890 99.051 45.405 1.00 32.31 375 HIS B O 1
ATOM 5161 N N . PRO B 1 123 ? 19.066 101.156 45.383 1.00 32.20 376 PRO B N 1
ATOM 5162 C CA . PRO B 1 123 ? 19.868 101.538 46.557 1.00 32.01 376 PRO B CA 1
ATOM 5163 C C . PRO B 1 123 ? 19.513 100.741 47.821 1.00 31.80 376 PRO B C 1
ATOM 5164 O O . PRO B 1 123 ? 20.415 100.344 48.566 1.00 31.76 376 PRO B O 1
ATOM 5168 N N . GLN B 1 124 ? 18.220 100.491 48.032 1.00 31.49 377 GLN B N 1
ATOM 5169 C CA . GLN B 1 124 ? 17.724 99.824 49.234 1.00 31.21 377 GLN B CA 1
ATOM 5170 C C . GLN B 1 124 ? 18.243 98.404 49.351 1.00 31.03 377 GLN B C 1
ATOM 5171 O O . GLN B 1 124 ? 18.734 98.001 50.413 1.00 31.16 377 GLN B O 1
ATOM 5177 N N . VAL B 1 125 ? 18.137 97.648 48.260 1.00 30.64 378 VAL B N 1
ATOM 5178 C CA . VAL B 1 125 ? 18.589 96.258 48.254 1.00 30.21 378 VAL B CA 1
ATOM 5179 C C . VAL B 1 125 ? 20.082 96.185 48.580 1.00 29.98 378 VAL B C 1
ATOM 5180 O O . VAL B 1 125 ? 20.513 95.340 49.366 1.00 30.09 378 VAL B O 1
ATOM 5184 N N . ARG B 1 126 ? 20.860 97.095 48.000 1.00 29.61 379 ARG B N 1
ATOM 5185 C CA . ARG B 1 126 ? 22.299 97.111 48.212 1.00 29.29 379 ARG B CA 1
ATOM 5186 C C . ARG B 1 126 ? 22.632 97.421 49.665 1.00 29.16 379 ARG B C 1
ATOM 5187 O O . ARG B 1 126 ? 23.503 96.780 50.254 1.00 29.00 379 ARG B O 1
ATOM 5195 N N . LYS B 1 127 ? 21.920 98.392 50.237 1.00 29.08 380 LYS B N 1
ATOM 5196 C CA . LYS B 1 127 ? 22.007 98.682 51.669 1.00 29.02 380 LYS B CA 1
ATOM 5197 C C . LYS B 1 127 ? 21.834 97.377 52.440 1.00 28.69 380 LYS B C 1
ATOM 5198 O O . LYS B 1 127 ? 22.639 97.047 53.312 1.00 28.83 380 LYS B O 1
ATOM 5204 N N . TYR B 1 128 ? 20.790 96.635 52.086 1.00 28.19 381 TYR B N 1
ATOM 5205 C CA . TYR B 1 128 ? 20.488 95.367 52.719 1.00 27.74 381 TYR B CA 1
ATOM 5206 C C . TYR B 1 128 ? 21.633 94.371 52.524 1.00 27.30 381 TYR B C 1
ATOM 5207 O O . TYR B 1 128 ? 22.031 93.700 53.472 1.00 27.25 381 TYR B O 1
ATOM 5216 N N . ALA B 1 129 ? 22.167 94.289 51.307 1.00 26.77 382 ALA B N 1
ATOM 5217 C CA . ALA B 1 129 ? 23.278 93.378 51.011 1.00 26.46 382 ALA B CA 1
ATOM 5218 C C . ALA B 1 129 ? 24.497 93.701 51.872 1.00 26.11 382 ALA B C 1
ATOM 5219 O O . ALA B 1 129 ? 25.170 92.805 52.396 1.00 26.00 382 ALA B O 1
ATOM 5221 N N . VAL B 1 130 ? 24.759 94.992 52.022 1.00 25.54 383 VAL B N 1
ATOM 5222 C CA . VAL B 1 130 ? 25.878 95.469 52.804 1.00 25.07 383 VAL B CA 1
ATOM 5223 C C . VAL B 1 130 ? 25.653 95.202 54.290 1.00 24.82 383 VAL B C 1
ATOM 5224 O O . VAL B 1 130 ? 26.608 95.014 55.031 1.00 24.78 383 VAL B O 1
ATOM 5228 N N . SER B 1 131 ? 24.397 95.166 54.721 1.00 24.66 384 SER B N 1
ATOM 5229 C CA . SER B 1 131 ? 24.080 94.823 56.103 1.00 24.72 384 SER B CA 1
ATOM 5230 C C . SER B 1 131 ? 24.377 93.352 56.342 1.00 24.70 384 SER B C 1
ATOM 5231 O O . SER B 1 131 ? 24.748 92.954 57.447 1.00 24.92 384 SER B O 1
ATOM 5234 N N . ARG B 1 132 ? 24.187 92.549 55.299 1.00 24.57 385 ARG B N 1
ATOM 5235 C CA . ARG B 1 132 ? 24.494 91.134 55.353 1.00 24.48 385 ARG B CA 1
ATOM 5236 C C . ARG B 1 132 ? 25.992 90.954 55.468 1.00 24.63 385 ARG B C 1
ATOM 5237 O O . ARG B 1 132 ? 26.468 90.160 56.274 1.00 24.78 385 ARG B O 1
ATOM 5245 N N . LEU B 1 133 ? 26.736 91.712 54.671 1.00 24.71 386 LEU B N 1
ATOM 5246 C CA . LEU B 1 133 ? 28.188 91.717 54.763 1.00 24.83 386 LEU B CA 1
ATOM 5247 C C . LEU B 1 133 ? 28.625 92.059 56.176 1.00 24.92 386 LEU B C 1
ATOM 5248 O O . LEU B 1 133 ? 29.604 91.516 56.667 1.00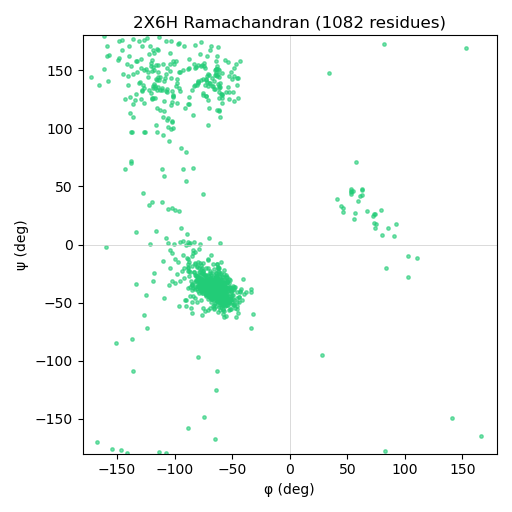 25.06 386 LEU B O 1
ATOM 5253 N N . ALA B 1 134 ? 27.889 92.955 56.828 1.00 25.10 387 ALA B N 1
ATOM 5254 C CA . ALA B 1 134 ? 28.228 93.406 58.167 1.00 25.20 387 ALA B CA 1
ATOM 5255 C C . ALA B 1 134 ? 28.226 92.227 59.111 1.00 25.55 387 ALA B C 1
ATOM 5256 O O . ALA B 1 134 ? 29.060 92.151 60.005 1.00 25.69 387 ALA B O 1
ATOM 5258 N N . GLN B 1 135 ? 27.303 91.295 58.886 1.00 25.95 388 GLN B N 1
ATOM 5259 C CA . GLN B 1 135 ? 27.177 90.116 59.732 1.00 26.34 388 GLN B CA 1
ATOM 5260 C C . GLN B 1 135 ? 28.373 89.196 59.618 1.00 26.22 388 GLN B C 1
ATOM 5261 O O . GLN B 1 135 ? 28.728 88.518 60.574 1.00 26.37 388 GLN B O 1
ATOM 5267 N N . ALA B 1 136 ? 29.001 89.186 58.450 1.00 26.30 389 ALA B N 1
ATOM 5268 C CA . ALA B 1 136 ? 30.065 88.229 58.168 1.00 26.39 389 ALA B CA 1
ATOM 5269 C C . ALA B 1 136 ? 31.313 88.455 58.997 1.00 26.55 389 ALA B C 1
ATOM 5270 O O . ALA B 1 136 ? 31.751 89.587 59.187 1.00 26.75 389 ALA B O 1
ATOM 5272 N N . PRO B 1 137 ? 31.877 87.361 59.511 1.00 26.80 390 PRO B N 1
ATOM 5273 C CA . PRO B 1 137 ? 33.208 87.312 60.089 1.00 27.13 390 PRO B CA 1
ATOM 5274 C C . PRO B 1 137 ? 34.271 87.907 59.159 1.00 27.40 390 PRO B C 1
ATOM 5275 O O . PRO B 1 137 ? 34.163 87.817 57.933 1.00 27.49 390 PRO B O 1
ATOM 5279 N N . ASP B 1 138 ? 35.297 88.500 59.759 1.00 27.77 391 ASP B N 1
ATOM 5280 C CA . ASP B 1 138 ? 36.398 89.112 59.019 1.00 28.14 391 ASP B CA 1
ATOM 5281 C C . ASP B 1 138 ? 37.064 88.163 58.042 1.00 28.36 391 ASP B C 1
ATOM 5282 O O . ASP B 1 138 ? 37.535 88.592 56.990 1.00 28.53 391 ASP B O 1
ATOM 5287 N N . GLU B 1 139 ? 37.120 86.883 58.397 1.00 28.61 392 GLU B N 1
ATOM 5288 C CA . GLU B 1 139 ? 37.744 85.880 57.542 1.00 28.92 392 GLU B CA 1
ATOM 5289 C C . GLU B 1 139 ? 36.979 85.712 56.233 1.00 28.35 392 GLU B C 1
ATOM 5290 O O . GLU B 1 139 ? 37.585 85.621 55.164 1.00 28.35 392 GLU B O 1
ATOM 5296 N N . ASP B 1 140 ? 35.651 85.694 56.325 1.00 27.93 393 ASP B N 1
ATOM 5297 C CA . ASP B 1 140 ? 34.796 85.565 55.149 1.00 27.66 393 ASP B CA 1
ATOM 5298 C C . ASP B 1 140 ? 34.954 86.797 54.288 1.00 27.15 393 ASP B C 1
ATOM 5299 O O . ASP B 1 140 ? 35.011 86.707 53.056 1.00 27.16 393 ASP B O 1
ATOM 5304 N N . LEU B 1 141 ? 35.021 87.945 54.958 1.00 26.44 394 LEU B N 1
ATOM 5305 C CA . LEU B 1 141 ? 35.310 89.204 54.300 1.00 25.79 394 LEU B CA 1
ATOM 5306 C C . LEU B 1 141 ? 36.636 89.143 53.560 1.00 25.49 394 LEU B C 1
ATOM 5307 O O . LEU B 1 141 ? 36.693 89.471 52.391 1.00 25.47 394 LEU B O 1
ATOM 5312 N N . LEU B 1 142 ? 37.686 88.681 54.225 1.00 25.37 395 LEU B N 1
ATOM 5313 C CA . LEU B 1 142 ? 38.972 88.515 53.573 1.00 25.33 395 LEU B CA 1
ATOM 5314 C C . LEU B 1 142 ? 38.786 87.834 52.237 1.00 25.39 395 LEU B C 1
ATOM 5315 O O . LEU B 1 142 ? 39.328 88.274 51.233 1.00 25.61 395 LEU B O 1
ATOM 5320 N N . LEU B 1 143 ? 37.993 86.771 52.225 1.00 25.37 396 LEU B N 1
ATOM 5321 C CA . LEU B 1 143 ? 37.850 85.946 51.031 1.00 25.47 396 LEU B CA 1
ATOM 5322 C C . LEU B 1 143 ? 37.133 86.644 49.899 1.00 25.14 396 LEU B C 1
ATOM 5323 O O . LEU B 1 143 ? 37.566 86.577 48.754 1.00 25.20 396 LEU B O 1
ATOM 5328 N N . TYR B 1 144 ? 36.036 87.309 50.228 1.00 24.66 397 TYR B N 1
ATOM 5329 C CA . TYR B 1 144 ? 35.163 87.860 49.217 1.00 24.26 397 TYR B CA 1
ATOM 5330 C C . TYR B 1 144 ? 35.711 89.203 48.826 1.00 23.91 397 TYR B C 1
ATOM 5331 O O . TYR B 1 144 ? 35.291 89.804 47.846 1.00 23.82 397 TYR B O 1
ATOM 5340 N N . LEU B 1 145 ? 36.691 89.645 49.597 1.00 23.56 398 LEU B N 1
ATOM 5341 C CA . LEU B 1 145 ? 37.169 91.007 49.533 1.00 23.49 398 LEU B CA 1
ATOM 5342 C C . LEU B 1 145 ? 37.740 91.340 48.171 1.00 23.25 398 LEU B C 1
ATOM 5343 O O . LEU B 1 145 ? 37.585 92.457 47.690 1.00 23.47 398 LEU B O 1
ATOM 5348 N N . LEU B 1 146 ? 38.389 90.373 47.545 1.00 22.90 399 LEU B N 1
ATOM 5349 C CA . LEU B 1 146 ? 38.843 90.555 46.174 1.00 22.63 399 LEU B CA 1
ATOM 5350 C C . LEU B 1 146 ? 37.677 90.889 45.246 1.00 22.75 399 LEU B C 1
ATOM 5351 O O . LEU B 1 146 ? 37.743 91.848 44.481 1.00 22.67 399 LEU B O 1
ATOM 5356 N N . GLN B 1 147 ? 36.607 90.103 45.323 1.00 22.97 400 GLN B N 1
ATOM 5357 C CA . GLN B 1 147 ? 35.404 90.371 44.540 1.00 22.92 400 GLN B CA 1
ATOM 5358 C C . GLN B 1 147 ? 34.686 91.571 45.117 1.00 22.91 400 GLN B C 1
ATOM 5359 O O . GLN B 1 147 ? 33.959 92.254 44.406 1.00 22.67 400 GLN B O 1
ATOM 5365 N N . LEU B 1 148 ? 34.878 91.814 46.414 1.00 23.17 401 LEU B N 1
ATOM 5366 C CA . LEU B 1 148 ? 34.271 92.967 47.085 1.00 23.35 401 LEU B CA 1
ATOM 5367 C C . LEU B 1 148 ? 34.853 94.281 46.578 1.00 23.84 401 LEU B C 1
ATOM 5368 O O . LEU B 1 148 ? 34.123 95.253 46.406 1.00 24.21 401 LEU B O 1
ATOM 5373 N N . VAL B 1 149 ? 36.161 94.307 46.338 1.00 24.13 402 VAL B N 1
ATOM 5374 C CA . VAL B 1 149 ? 36.820 95.459 45.730 1.00 24.28 402 VAL B CA 1
ATOM 5375 C C . VAL B 1 149 ? 36.229 95.696 44.351 1.00 24.49 402 VAL B C 1
ATOM 5376 O O . VAL B 1 149 ? 35.879 96.819 44.004 1.00 24.64 402 VAL B O 1
ATOM 5380 N N . GLN B 1 150 ? 36.099 94.630 43.573 1.00 24.83 403 GLN B N 1
ATOM 5381 C CA . GLN B 1 150 ? 35.530 94.729 42.234 1.00 25.12 403 GLN B CA 1
ATOM 5382 C C . GLN B 1 150 ? 34.104 95.258 42.281 1.00 24.92 403 GLN B C 1
ATOM 5383 O O . GLN B 1 150 ? 33.704 96.053 41.441 1.00 24.69 403 GLN B O 1
ATOM 5389 N N . ALA B 1 151 ? 33.357 94.835 43.293 1.00 25.03 404 ALA B N 1
ATOM 5390 C CA . ALA B 1 151 ? 31.961 95.226 43.459 1.00 25.26 404 ALA B CA 1
ATOM 5391 C C . ALA B 1 151 ? 31.769 96.733 43.427 1.00 25.34 404 ALA B C 1
ATOM 5392 O O . ALA B 1 151 ? 30.716 97.219 43.020 1.00 25.32 404 ALA B O 1
ATOM 5394 N N . LEU B 1 152 ? 32.794 97.461 43.863 1.00 25.62 405 LEU B N 1
ATOM 5395 C CA . LEU B 1 152 ? 32.756 98.922 43.956 1.00 25.96 405 LEU B CA 1
ATOM 5396 C C . LEU B 1 152 ? 32.421 99.608 42.638 1.00 26.31 405 LEU B C 1
ATOM 5397 O O . LEU B 1 152 ? 31.837 100.688 42.637 1.00 26.23 405 LEU B O 1
ATOM 5402 N N . LYS B 1 153 ? 32.810 98.980 41.529 1.00 26.88 406 LYS B N 1
ATOM 5403 C CA . LYS B 1 153 ? 32.573 99.504 40.185 1.00 27.41 406 LYS B CA 1
ATOM 5404 C C . LYS B 1 153 ? 31.095 99.755 39.930 1.00 28.31 406 LYS B C 1
ATOM 5405 O O . LYS B 1 153 ? 30.721 100.575 39.091 1.00 28.36 406 LYS B O 1
ATOM 5411 N N . TYR B 1 154 ? 30.252 99.036 40.655 1.00 29.55 407 TYR B N 1
ATOM 5412 C CA . TYR B 1 154 ? 28.829 99.197 40.484 1.00 30.96 407 TYR B CA 1
ATOM 5413 C C . TYR B 1 154 ? 28.336 100.317 41.386 1.00 32.27 407 TYR B C 1
ATOM 5414 O O . TYR B 1 154 ? 28.954 100.624 42.416 1.00 32.36 407 TYR B O 1
ATOM 5423 N N . GLU B 1 155 ? 27.254 100.959 40.949 1.00 33.96 408 GLU B N 1
ATOM 5424 C CA . GLU B 1 155 ? 26.733 102.175 41.571 1.00 35.56 408 GLU B CA 1
ATOM 5425 C C . GLU B 1 155 ? 26.731 102.087 43.102 1.00 36.65 408 GLU B C 1
ATOM 5426 O O . GLU B 1 155 ? 26.717 100.996 43.667 1.00 36.96 408 GLU B O 1
ATOM 5428 N N . ASP B 1 156 ? 26.724 103.227 43.783 1.00 38.13 409 ASP B N 1
ATOM 5429 C CA . ASP B 1 156 ? 26.503 104.528 43.169 1.00 39.49 409 ASP B CA 1
ATOM 5430 C C . ASP B 1 156 ? 27.757 105.404 43.216 1.00 40.57 409 ASP B C 1
ATOM 5431 O O . ASP B 1 156 ? 28.408 105.509 44.265 1.00 40.76 409 ASP B O 1
ATOM 5436 N N . PRO B 1 157 ? 28.100 106.033 42.070 1.00 41.59 410 PRO B N 1
ATOM 5437 C CA . PRO B 1 157 ? 29.138 107.070 41.976 1.00 42.47 410 PRO B CA 1
ATOM 5438 C C . PRO B 1 157 ? 28.944 108.200 42.998 1.00 43.46 410 PRO B C 1
ATOM 5439 O O . PRO B 1 157 ? 29.925 108.723 43.539 1.00 43.40 410 PRO B O 1
ATOM 5443 N N . ARG B 1 158 ? 27.678 108.544 43.249 1.00 44.80 411 ARG B N 1
ATOM 5444 C CA . ARG B 1 158 ? 27.275 109.590 44.193 1.00 46.18 411 ARG B CA 1
ATOM 5445 C C . ARG B 1 158 ? 27.793 109.363 45.611 1.00 47.19 411 ARG B C 1
ATOM 5446 O O . ARG B 1 158 ? 28.221 110.314 46.273 1.00 47.33 411 ARG B O 1
ATOM 5454 N N . HIS B 1 159 ? 27.731 108.113 46.079 1.00 48.48 412 HIS B N 1
ATOM 5455 C CA . HIS B 1 159 ? 28.148 107.761 47.445 1.00 49.84 412 HIS B CA 1
ATOM 5456 C C . HIS B 1 159 ? 29.610 108.088 47.691 1.00 50.78 412 HIS B C 1
ATOM 5457 O O . HIS B 1 159 ? 29.973 108.605 48.750 1.00 50.96 412 HIS B O 1
ATOM 5464 N N . ILE B 1 160 ? 30.438 107.763 46.704 1.00 51.96 413 ILE B N 1
ATOM 5465 C CA . ILE B 1 160 ? 31.867 108.002 46.767 1.00 53.14 413 ILE B CA 1
ATOM 5466 C C . ILE B 1 160 ? 32.134 109.494 46.861 1.00 54.22 413 ILE B C 1
ATOM 5467 O O . ILE B 1 160 ? 32.877 109.936 47.742 1.00 54.31 413 ILE B O 1
ATOM 5472 N N . VAL B 1 161 ? 31.501 110.266 45.975 1.00 55.60 414 VAL B N 1
ATOM 5473 C CA . VAL B 1 161 ? 31.721 111.717 45.924 1.00 56.95 414 VAL B CA 1
ATOM 5474 C C . VAL B 1 161 ? 31.204 112.470 47.152 1.00 58.04 414 VAL B C 1
ATOM 5475 O O . VAL B 1 161 ? 31.813 113.461 47.561 1.00 58.24 414 VAL B O 1
ATOM 5479 N N . HIS B 1 162 ? 30.101 112.012 47.742 1.00 59.41 415 HIS B N 1
ATOM 5480 C CA . HIS B 1 162 ? 29.583 112.672 48.944 1.00 60.82 415 HIS B CA 1
ATOM 5481 C C . HIS B 1 162 ? 30.344 112.312 50.209 1.00 61.72 415 HIS B C 1
ATOM 5482 O O . HIS B 1 162 ? 30.461 113.129 51.122 1.00 61.80 415 HIS B O 1
ATOM 5489 N N . LEU B 1 163 ? 30.863 111.091 50.254 1.00 63.04 416 LEU B N 1
ATOM 5490 C CA . LEU B 1 163 ? 31.747 110.680 51.335 1.00 64.36 416 LEU B CA 1
ATOM 5491 C C . LEU B 1 163 ? 33.078 111.427 51.207 1.00 65.31 416 LEU B C 1
ATOM 5492 O O . LEU B 1 163 ? 33.726 111.740 52.213 1.00 65.41 416 LEU B O 1
ATOM 5497 N N . HIS B 1 164 ? 33.475 111.701 49.963 1.00 66.52 417 HIS B N 1
ATOM 5498 C CA . HIS B 1 164 ? 34.664 112.501 49.663 1.00 67.71 417 HIS B CA 1
ATOM 5499 C C . HIS B 1 164 ? 34.434 113.933 50.121 1.00 68.51 417 HIS B C 1
ATOM 5500 O O . HIS B 1 164 ? 35.316 114.546 50.720 1.00 68.60 417 HIS B O 1
ATOM 5507 N N . GLY B 1 165 ? 33.241 114.451 49.822 1.00 69.39 418 GLY B N 1
ATOM 5508 C CA . GLY B 1 165 ? 32.808 115.777 50.254 1.00 70.44 418 GLY B CA 1
ATOM 5509 C C . GLY B 1 165 ? 32.873 115.889 51.762 1.00 71.19 418 GLY B C 1
ATOM 5510 O O . GLY B 1 165 ? 33.298 116.916 52.293 1.00 71.32 418 GLY B O 1
ATOM 5511 N N . CYS B 1 166 ? 32.462 114.821 52.445 1.00 71.83 419 CYS B N 1
ATOM 5512 C CA . CYS B 1 166 ? 32.551 114.740 53.898 1.00 72.43 419 CYS B CA 1
ATOM 5513 C C . CYS B 1 166 ? 34.003 114.784 54.373 1.00 72.76 419 CYS B C 1
ATOM 5514 O O . CYS B 1 166 ? 34.292 115.370 55.414 1.00 72.89 419 CYS B O 1
ATOM 5517 N N . ILE B 1 167 ? 34.906 114.180 53.596 1.00 73.09 420 ILE B N 1
ATOM 5518 C CA . ILE B 1 167 ? 36.350 114.102 53.910 1.00 73.35 420 ILE B CA 1
ATOM 5519 C C . ILE B 1 167 ? 36.661 113.493 55.287 1.00 73.55 420 ILE B C 1
ATOM 5520 O O . ILE B 1 167 ? 35.766 113.111 56.046 1.00 73.70 420 ILE B O 1
ATOM 5525 N N . ASN B 1 279 ? 26.864 103.478 50.901 1.00 41.67 532 ASN B N 1
ATOM 5526 C CA . ASN B 1 279 ? 27.158 102.788 52.159 1.00 41.84 532 ASN B CA 1
ATOM 5527 C C . ASN B 1 279 ? 28.019 101.528 52.000 1.00 41.32 532 ASN B C 1
ATOM 5528 O O . ASN B 1 279 ? 28.298 100.850 52.986 1.00 41.33 532 ASN B O 1
ATOM 5533 N N . LEU B 1 280 ? 28.435 101.206 50.774 1.00 40.76 533 LEU B N 1
ATOM 5534 C CA . LEU B 1 280 ? 29.375 100.093 50.564 1.00 40.24 533 LEU B CA 1
ATOM 5535 C C . LEU B 1 280 ? 30.842 100.501 50.716 1.00 39.87 533 LEU B C 1
ATOM 5536 O O . LEU B 1 280 ? 31.588 99.877 51.484 1.00 39.88 533 LEU B O 1
ATOM 5541 N N . CYS B 1 281 ? 31.258 101.524 49.972 1.00 39.31 534 CYS B N 1
ATOM 5542 C CA . CYS B 1 281 ? 32.620 102.044 50.085 1.00 39.08 534 CYS B CA 1
ATOM 5543 C C . CYS B 1 281 ? 32.925 102.342 51.549 1.00 38.43 534 CYS B C 1
ATOM 5544 O O . CYS B 1 281 ? 33.956 101.924 52.080 1.00 38.33 534 CYS B O 1
ATOM 5547 N N . THR B 1 282 ? 31.986 103.025 52.195 1.00 37.77 535 THR B N 1
ATOM 5548 C CA . THR B 1 282 ? 32.084 103.388 53.600 1.00 37.19 535 THR B CA 1
ATOM 5549 C C . THR B 1 282 ? 32.328 102.141 54.457 1.00 36.65 535 THR B C 1
ATOM 5550 O O . THR B 1 282 ? 33.236 102.118 55.295 1.00 36.45 535 THR B O 1
ATOM 5554 N N . PHE B 1 283 ? 31.528 101.104 54.215 1.00 36.11 536 PHE B N 1
ATOM 5555 C CA . PHE B 1 283 ? 31.589 99.869 54.984 1.00 35.71 536 PHE B CA 1
ATOM 5556 C C . PHE B 1 283 ? 32.973 99.273 54.893 1.00 35.25 536 PHE B C 1
ATOM 5557 O O . PHE B 1 283 ? 33.602 99.001 55.910 1.00 35.06 536 PHE B O 1
ATOM 5565 N N . LEU B 1 284 ? 33.451 99.110 53.666 1.00 35.05 537 LEU B N 1
ATOM 5566 C CA . LEU B 1 284 ? 34.769 98.542 53.410 1.00 35.04 537 LEU B CA 1
ATOM 5567 C C . LEU B 1 284 ? 35.884 99.321 54.109 1.00 35.10 537 LEU B C 1
ATOM 5568 O O . LEU B 1 284 ? 36.823 98.728 54.632 1.00 35.23 537 LEU B O 1
ATOM 5573 N N . ILE B 1 285 ? 35.770 100.645 54.126 1.00 35.19 538 ILE B N 1
ATOM 5574 C CA . ILE B 1 285 ? 36.755 101.499 54.774 1.00 35.30 538 ILE B CA 1
ATOM 5575 C C . ILE B 1 285 ? 36.682 101.306 56.278 1.00 35.46 538 ILE B C 1
ATOM 5576 O O . ILE B 1 285 ? 37.678 100.990 56.918 1.00 35.58 538 ILE B O 1
ATOM 5581 N N . GLN B 1 286 ? 35.487 101.476 56.829 1.00 35.61 539 GLN B N 1
ATOM 5582 C CA . GLN B 1 286 ? 35.264 101.343 58.254 1.00 35.78 539 GLN B CA 1
ATOM 5583 C C . GLN B 1 286 ? 35.867 100.050 58.766 1.00 35.42 539 GLN B C 1
ATOM 5584 O O . GLN B 1 286 ? 36.537 100.049 59.789 1.00 35.74 539 GLN B O 1
ATOM 5590 N N . ARG B 1 287 ? 35.676 98.963 58.031 1.00 34.97 540 ARG B N 1
ATOM 5591 C CA . ARG B 1 287 ? 36.171 97.668 58.475 1.00 34.84 540 ARG B CA 1
ATOM 5592 C C . ARG B 1 287 ? 37.647 97.467 58.234 1.00 34.26 540 ARG B C 1
ATOM 5593 O O . ARG B 1 287 ? 38.311 96.796 59.028 1.00 34.35 540 ARG B O 1
ATOM 5601 N N . ALA B 1 288 ? 38.164 98.029 57.145 1.00 33.46 541 ALA B N 1
ATOM 5602 C CA . ALA B 1 288 ? 39.589 97.956 56.894 1.00 32.82 541 ALA B CA 1
ATOM 5603 C C . ALA B 1 288 ? 40.299 98.504 58.123 1.00 32.43 541 ALA B C 1
ATOM 5604 O O . ALA B 1 288 ? 41.314 97.972 58.544 1.00 32.48 541 ALA B O 1
ATOM 5606 N N . CYS B 1 289 ? 39.724 99.537 58.728 1.00 31.95 542 CYS B N 1
ATOM 5607 C CA . CYS B 1 289 ? 40.342 100.217 59.858 1.00 31.65 542 CYS B CA 1
ATOM 5608 C C . CYS B 1 289 ? 40.298 99.397 61.133 1.00 31.34 542 CYS B C 1
ATOM 5609 O O . CYS B 1 289 ? 41.210 99.486 61.968 1.00 31.51 542 CYS B O 1
ATOM 5612 N N . THR B 1 290 ? 39.225 98.619 61.278 1.00 30.67 543 THR B N 1
ATOM 5613 C CA . THR B 1 290 ? 39.039 97.702 62.394 1.00 30.13 543 THR B CA 1
ATOM 5614 C C . THR B 1 290 ? 40.130 96.641 62.417 1.00 29.59 543 THR B C 1
ATOM 5615 O O . THR B 1 290 ? 40.683 96.344 63.466 1.00 29.70 543 THR B O 1
ATOM 5619 N N . ASN B 1 291 ? 40.443 96.080 61.252 1.00 29.08 544 ASN B N 1
ATOM 5620 C CA . ASN B 1 291 ? 41.325 94.921 61.172 1.00 28.27 544 ASN B CA 1
ATOM 5621 C C . ASN B 1 291 ? 42.574 95.187 60.357 1.00 27.69 544 ASN B C 1
ATOM 5622 O O . ASN B 1 291 ? 42.497 95.574 59.196 1.00 27.59 544 ASN B O 1
ATOM 5627 N N . ALA B 1 292 ? 43.723 94.924 60.964 1.00 27.18 545 ALA B N 1
ATOM 5628 C CA . ALA B 1 292 ? 45.012 95.173 60.332 1.00 26.86 545 ALA B CA 1
ATOM 5629 C C . ALA B 1 292 ? 45.297 94.342 59.078 1.00 26.68 545 ALA B C 1
ATOM 5630 O O . ALA B 1 292 ? 45.769 94.899 58.092 1.00 26.63 545 ALA B O 1
ATOM 5632 N N . THR B 1 293 ? 45.028 93.035 59.096 1.00 26.58 546 THR B N 1
ATOM 5633 C CA . THR B 1 293 ? 45.248 92.227 57.882 1.00 26.73 546 THR B CA 1
ATOM 5634 C C . THR B 1 293 ? 44.247 92.632 56.785 1.00 27.02 546 THR B C 1
ATOM 5635 O O . THR B 1 293 ? 44.623 92.761 55.612 1.00 27.15 546 THR B O 1
ATOM 5639 N N . LEU B 1 294 ? 42.989 92.854 57.172 1.00 27.13 547 LEU B N 1
ATOM 5640 C CA . LEU B 1 294 ? 41.983 93.339 56.237 1.00 27.24 547 LEU B CA 1
ATOM 5641 C C . LEU B 1 294 ? 42.498 94.574 55.559 1.00 27.09 547 LEU B C 1
ATOM 5642 O O . LEU B 1 294 ? 42.602 94.610 54.334 1.00 27.20 547 LEU B O 1
ATOM 5647 N N . ALA B 1 295 ? 42.868 95.565 56.370 1.00 27.07 548 ALA B N 1
ATOM 5648 C CA . ALA B 1 295 ? 43.375 96.845 55.870 1.00 27.21 548 ALA B CA 1
ATOM 5649 C C . ALA B 1 295 ? 44.502 96.631 54.868 1.00 27.35 548 ALA B C 1
ATOM 5650 O O . ALA B 1 295 ? 44.514 97.227 53.786 1.00 27.42 548 ALA B O 1
ATOM 5652 N N . ASN B 1 296 ? 45.435 95.758 55.229 1.00 27.48 549 ASN B N 1
ATOM 5653 C CA . ASN B 1 296 ? 46.582 95.458 54.389 1.00 27.60 549 ASN B CA 1
ATOM 5654 C C . ASN B 1 296 ? 46.148 95.097 52.976 1.00 27.64 549 ASN B C 1
ATOM 5655 O O . ASN B 1 296 ? 46.576 95.740 52.014 1.00 27.69 549 ASN B O 1
ATOM 5660 N N . TYR B 1 297 ? 45.271 94.095 52.869 1.00 27.52 550 TYR B N 1
ATOM 5661 C CA . TYR B 1 297 ? 44.856 93.556 51.580 1.00 27.25 550 TYR B CA 1
ATOM 5662 C C . TYR B 1 297 ? 44.011 94.559 50.842 1.00 27.22 550 TYR B C 1
ATOM 5663 O O . TYR B 1 297 ? 44.132 94.701 49.636 1.00 27.11 550 TYR B O 1
ATOM 5672 N N . PHE B 1 298 ? 43.155 95.265 51.570 1.00 27.27 551 PHE B N 1
ATOM 5673 C CA . PHE B 1 298 ? 42.387 96.333 50.966 1.00 27.27 551 PHE B CA 1
ATOM 5674 C C . PHE B 1 298 ? 43.340 97.301 50.273 1.00 27.43 551 PHE B C 1
ATOM 5675 O O . PHE B 1 298 ? 43.160 97.620 49.101 1.00 27.55 551 PHE B O 1
ATOM 5683 N N . TYR B 1 299 ? 44.382 97.721 50.978 1.00 27.50 552 TYR B N 1
ATOM 5684 C CA . TYR B 1 299 ? 45.293 98.691 50.414 1.00 27.77 552 TYR B CA 1
ATOM 5685 C C . TYR B 1 299 ? 45.898 98.195 49.112 1.00 28.00 552 TYR B C 1
ATOM 5686 O O . TYR B 1 299 ? 45.864 98.896 48.100 1.00 27.95 552 TYR B O 1
ATOM 5695 N N . TRP B 1 300 ? 46.427 96.977 49.138 1.00 28.43 553 TRP B N 1
ATOM 5696 C CA . TRP B 1 300 ? 47.126 96.427 47.982 1.00 28.84 553 TRP B CA 1
ATOM 5697 C C . TRP B 1 300 ? 46.226 96.229 46.775 1.00 28.99 553 TRP B C 1
ATOM 5698 O O . TRP B 1 300 ? 46.616 96.550 45.647 1.00 29.00 553 TRP B O 1
ATOM 5709 N N . TYR B 1 301 ? 45.023 95.720 47.022 1.00 29.00 554 TYR B N 1
ATOM 5710 C CA . TYR B 1 301 ? 44.037 95.500 45.967 1.00 29.16 554 TYR B CA 1
ATOM 5711 C C . TYR B 1 301 ? 43.609 96.808 45.352 1.00 29.59 554 TYR B C 1
ATOM 5712 O O . TYR B 1 301 ? 43.220 96.851 44.190 1.00 29.62 554 TYR B O 1
ATOM 5721 N N . LEU B 1 302 ? 43.664 97.870 46.144 1.00 30.28 555 LEU B N 1
ATOM 5722 C CA . LEU B 1 302 ? 43.306 99.193 45.662 1.00 30.90 555 LEU B CA 1
ATOM 5723 C C . LEU B 1 302 ? 44.431 99.784 44.822 1.00 31.57 555 LEU B C 1
ATOM 5724 O O . LEU B 1 302 ? 44.185 100.246 43.707 1.00 31.49 555 LEU B O 1
ATOM 5729 N N . SER B 1 303 ? 45.662 99.723 45.331 1.00 32.41 556 SER B N 1
ATOM 5730 C CA . SER B 1 303 ? 46.794 100.360 44.658 1.00 33.52 556 SER B CA 1
ATOM 5731 C C . SER B 1 303 ? 47.131 99.774 43.276 1.00 34.17 556 SER B C 1
ATOM 5732 O O . SER B 1 303 ? 47.661 100.483 42.422 1.00 34.27 556 SER B O 1
ATOM 5735 N N . ILE B 1 304 ? 46.831 98.492 43.056 1.00 35.27 557 ILE B N 1
ATOM 5736 C CA . ILE B 1 304 ? 47.023 97.871 41.736 1.00 36.17 557 ILE B CA 1
ATOM 5737 C C . ILE B 1 304 ? 46.068 98.512 40.731 1.00 36.69 557 ILE B C 1
ATOM 5738 O O . ILE B 1 304 ? 46.444 98.798 39.598 1.00 36.50 557 ILE B O 1
ATOM 5743 N N . GLU B 1 305 ? 44.839 98.764 41.166 1.00 37.58 558 GLU B N 1
ATOM 5744 C CA . GLU B 1 305 ? 43.783 99.206 40.265 1.00 38.72 558 GLU B CA 1
ATOM 5745 C C . GLU B 1 305 ? 43.894 100.683 39.912 1.00 39.11 558 GLU B C 1
ATOM 5746 O O . GLU B 1 305 ? 43.267 101.149 38.964 1.00 39.30 558 GLU B O 1
ATOM 5752 N N . VAL B 1 306 ? 44.688 101.417 40.682 1.00 39.85 559 VAL B N 1
ATOM 5753 C CA . VAL B 1 306 ? 44.867 102.852 40.462 1.00 40.41 559 VAL B CA 1
ATOM 5754 C C . VAL B 1 306 ? 46.168 103.154 39.715 1.00 41.06 559 VAL B C 1
ATOM 5755 O O . VAL B 1 306 ? 46.378 104.283 39.252 1.00 41.33 559 VAL B O 1
ATOM 5759 N N . GLU B 1 307 ? 47.040 102.150 39.611 1.00 41.67 560 GLU B N 1
ATOM 5760 C CA . GLU B 1 307 ? 48.364 102.326 39.009 1.00 42.28 560 GLU B CA 1
ATOM 5761 C C . GLU B 1 307 ? 48.281 102.843 37.567 1.00 42.44 560 GLU B C 1
ATOM 5762 O O . GLU B 1 307 ? 47.349 102.502 36.828 1.00 42.78 560 GLU B O 1
ATOM 5768 N N . ARG B 1 313 ? 39.377 100.227 26.958 1.00 72.89 566 ARG B N 1
ATOM 5769 C CA . ARG B 1 313 ? 38.117 100.957 26.897 1.00 72.94 566 ARG B CA 1
ATOM 5770 C C . ARG B 1 313 ? 38.249 102.374 27.421 1.00 72.93 566 ARG B C 1
ATOM 5771 O O . ARG B 1 313 ? 39.028 102.641 28.343 1.00 72.89 566 ARG B O 1
ATOM 5779 N N . LYS B 1 314 ? 37.458 103.270 26.834 1.00 73.03 567 LYS B N 1
ATOM 5780 C CA . LYS B 1 314 ? 37.390 104.667 27.267 1.00 73.10 567 LYS B CA 1
ATOM 5781 C C . LYS B 1 314 ? 36.570 104.818 28.546 1.00 72.86 567 LYS B C 1
ATOM 5782 O O . LYS B 1 314 ? 36.811 105.736 29.339 1.00 72.78 567 LYS B O 1
ATOM 5788 N N . GLN B 1 315 ? 35.598 103.919 28.732 1.00 72.58 568 GLN B N 1
ATOM 5789 C CA . GLN B 1 315 ? 34.673 104.013 29.867 1.00 72.31 568 GLN B CA 1
ATOM 5790 C C . GLN B 1 315 ? 35.112 103.214 31.108 1.00 71.90 568 GLN B C 1
ATOM 5791 O O . GLN B 1 315 ? 34.511 103.338 32.190 1.00 72.02 568 GLN B O 1
ATOM 5797 N N . ASP B 1 316 ? 36.160 102.400 30.946 1.00 71.19 569 ASP B N 1
ATOM 5798 C CA . ASP B 1 316 ? 36.851 101.803 32.090 1.00 70.43 569 ASP B CA 1
ATOM 5799 C C . ASP B 1 316 ? 37.704 102.866 32.811 1.00 69.84 569 ASP B C 1
ATOM 5800 O O . ASP B 1 316 ? 37.961 102.757 34.014 1.00 70.04 569 ASP B O 1
ATOM 5805 N N . GLU B 1 317 ? 38.133 103.890 32.070 1.00 68.78 570 GLU B N 1
ATOM 5806 C CA . GLU B 1 317 ? 38.964 104.975 32.605 1.00 67.81 570 GLU B CA 1
ATOM 5807 C C . GLU B 1 317 ? 38.384 105.698 33.838 1.00 66.96 570 GLU B C 1
ATOM 5808 O O . GLU B 1 317 ? 39.144 106.236 34.649 1.00 66.93 570 GLU B O 1
ATOM 5814 N N . ARG B 1 318 ? 37.055 105.719 33.970 1.00 65.81 571 ARG B N 1
ATOM 5815 C CA . ARG B 1 318 ? 36.391 106.404 35.096 1.00 64.76 571 ARG B CA 1
ATOM 5816 C C . ARG B 1 318 ? 36.324 105.573 36.370 1.00 63.62 571 ARG B C 1
ATOM 5817 O O . ARG B 1 318 ? 36.178 106.115 37.473 1.00 63.55 571 ARG B O 1
ATOM 5825 N N . ALA B 1 319 ? 36.399 104.254 36.207 1.00 62.08 572 ALA B N 1
ATOM 5826 C CA . ALA B 1 319 ? 36.484 103.344 37.340 1.00 60.60 572 ALA B CA 1
ATOM 5827 C C . ALA B 1 319 ? 37.797 103.611 38.064 1.00 59.61 572 ALA B C 1
ATOM 5828 O O . ALA B 1 319 ? 37.812 103.762 39.289 1.00 59.54 572 ALA B O 1
ATOM 5830 N N . HIS B 1 320 ? 38.888 103.703 37.302 1.00 58.33 573 HIS B N 1
ATOM 5831 C CA . HIS B 1 320 ? 40.188 104.087 37.861 1.00 57.14 573 HIS B CA 1
ATOM 5832 C C . HIS B 1 320 ? 40.055 105.343 38.725 1.00 55.97 573 HIS B C 1
ATOM 5833 O O . HIS B 1 320 ? 40.567 105.370 39.840 1.00 56.04 573 HIS B O 1
ATOM 5840 N N . ASP B 1 321 ? 39.364 106.365 38.208 1.00 54.50 574 ASP B N 1
ATOM 5841 C CA . ASP B 1 321 ? 39.123 107.622 38.939 1.00 53.08 574 ASP B CA 1
ATOM 5842 C C . ASP B 1 321 ? 38.472 107.365 40.295 1.00 51.94 574 ASP B C 1
ATOM 5843 O O . ASP B 1 321 ? 38.852 107.965 41.310 1.00 51.74 574 ASP B O 1
ATOM 5848 N N . MET B 1 322 ? 37.488 106.467 40.292 1.00 50.42 575 MET B N 1
ATOM 5849 C CA . MET B 1 322 ? 36.741 106.125 41.488 1.00 48.86 575 MET B CA 1
ATOM 5850 C C . MET B 1 322 ? 37.631 105.371 42.475 1.00 47.76 575 MET B C 1
ATOM 5851 O O . MET B 1 322 ? 37.664 105.712 43.659 1.00 47.65 575 MET B O 1
ATOM 5856 N N . TYR B 1 323 ? 38.377 104.379 41.994 1.00 46.30 576 TYR B N 1
ATOM 5857 C CA . TYR B 1 323 ? 39.315 103.679 42.868 1.00 45.19 576 TYR B CA 1
ATOM 5858 C C . TYR B 1 323 ? 40.245 104.661 43.540 1.00 44.37 576 TYR B C 1
ATOM 5859 O O . TYR B 1 323 ? 40.460 104.588 44.748 1.00 44.37 576 TYR B O 1
ATOM 5868 N N . ALA B 1 324 ? 40.762 105.600 42.752 1.00 43.47 577 ALA B N 1
ATOM 5869 C CA . ALA B 1 324 ? 41.692 106.615 43.234 1.00 42.43 577 ALA B CA 1
ATOM 5870 C C . ALA B 1 324 ? 41.035 107.444 44.323 1.00 41.79 577 ALA B C 1
ATOM 5871 O O . ALA B 1 324 ? 41.604 107.610 45.395 1.00 41.53 577 ALA B O 1
ATOM 5873 N N . MET B 1 325 ? 39.824 107.926 44.066 1.00 41.09 578 MET B N 1
ATOM 5874 C CA . MET B 1 325 ? 39.103 108.699 45.064 1.00 40.67 578 MET B CA 1
ATOM 5875 C C . MET B 1 325 ? 39.034 107.913 46.368 1.00 39.51 578 MET B C 1
ATOM 5876 O O . MET B 1 325 ? 39.343 108.445 47.436 1.00 39.34 578 MET B O 1
ATOM 5881 N N . VAL B 1 326 ? 38.678 106.631 46.247 1.00 38.33 579 VAL B N 1
ATOM 5882 C CA . VAL B 1 326 ? 38.477 105.721 47.384 1.00 37.10 579 VAL B CA 1
ATOM 5883 C C . VAL B 1 326 ? 39.750 105.387 48.168 1.00 36.25 579 VAL B C 1
ATOM 5884 O O . VAL B 1 326 ? 39.741 105.453 49.403 1.00 36.18 579 VAL B O 1
ATOM 5888 N N . LEU B 1 327 ? 40.832 105.038 47.469 1.00 35.18 580 LEU B N 1
ATOM 5889 C CA . LEU B 1 327 ? 42.096 104.723 48.140 1.00 34.42 580 LEU B CA 1
ATOM 5890 C C . LEU B 1 327 ? 42.501 105.879 49.052 1.00 34.48 580 LEU B C 1
ATOM 5891 O O . LEU B 1 327 ? 42.803 105.680 50.235 1.00 34.37 580 LEU B O 1
ATOM 5896 N N . LYS B 1 328 ? 42.476 107.088 48.494 1.00 34.36 581 LYS B N 1
ATOM 5897 C CA . LYS B 1 328 ? 42.928 108.281 49.190 1.00 34.38 581 LYS B CA 1
ATOM 5898 C C . LYS B 1 328 ? 42.046 108.606 50.387 1.00 34.25 581 LYS B C 1
ATOM 5899 O O . LYS B 1 328 ? 42.554 109.028 51.429 1.00 34.04 581 LYS B O 1
ATOM 5905 N N . MET B 1 329 ? 40.737 108.412 50.247 1.00 34.20 582 MET B N 1
ATOM 5906 C CA . MET B 1 329 ? 39.840 108.593 51.382 1.00 34.41 582 MET B CA 1
ATOM 5907 C C . MET B 1 329 ? 40.262 107.627 52.495 1.00 34.27 582 MET B C 1
ATOM 5908 O O . MET B 1 329 ? 40.527 108.054 53.630 1.00 34.09 582 MET B O 1
ATOM 5913 N N . PHE B 1 330 ? 40.363 106.337 52.147 1.00 33.95 583 PHE B N 1
ATOM 5914 C CA . PHE B 1 330 ? 40.841 105.303 53.067 1.00 33.67 583 PHE B CA 1
ATOM 5915 C C . PHE B 1 330 ? 42.147 105.735 53.748 1.00 33.54 583 PHE B C 1
ATOM 5916 O O . PHE B 1 330 ? 42.233 105.750 54.974 1.00 33.57 583 PHE B O 1
ATOM 5924 N N . LEU B 1 331 ? 43.134 106.144 52.955 1.00 33.38 584 LEU B N 1
ATOM 5925 C CA . LEU B 1 331 ? 44.415 106.609 53.487 1.00 33.04 584 LEU B CA 1
ATOM 5926 C C . LEU B 1 331 ? 44.270 107.831 54.387 1.00 33.17 584 LEU B C 1
ATOM 5927 O O . LEU B 1 331 ? 45.062 108.019 55.311 1.00 33.32 584 LEU B O 1
ATOM 5932 N N . LYS B 1 332 ? 43.283 108.675 54.102 1.00 33.20 585 LYS B N 1
ATOM 5933 C CA . LYS B 1 332 ? 43.094 109.884 54.890 1.00 33.27 585 LYS B CA 1
ATOM 5934 C C . LYS B 1 332 ? 42.464 109.544 56.231 1.00 33.05 585 LYS B C 1
ATOM 5935 O O . LYS B 1 332 ? 42.865 110.089 57.259 1.00 32.82 585 LYS B O 1
ATOM 5941 N N . VAL B 1 333 ? 41.488 108.639 56.222 1.00 32.94 586 VAL B N 1
ATOM 5942 C CA . VAL B 1 333 ? 40.860 108.211 57.465 1.00 33.10 586 VAL B CA 1
ATOM 5943 C C . VAL B 1 333 ? 41.944 107.655 58.391 1.00 33.58 586 VAL B C 1
ATOM 5944 O O . VAL B 1 333 ? 41.990 108.010 59.567 1.00 33.57 586 VAL B O 1
ATOM 5948 N N . LEU B 1 334 ? 42.832 106.824 57.849 1.00 34.17 587 LEU B N 1
ATOM 5949 C CA . LEU B 1 334 ? 43.957 106.280 58.609 1.00 35.15 587 LEU B CA 1
ATOM 5950 C C . LEU B 1 334 ? 44.883 107.369 59.195 1.00 36.00 587 LEU B C 1
ATOM 5951 O O . LEU B 1 334 ? 45.358 107.234 60.326 1.00 36.07 587 LEU B O 1
ATOM 5956 N N . GLU B 1 335 ? 45.147 108.430 58.427 1.00 37.07 588 GLU B N 1
ATOM 5957 C CA . GLU B 1 335 ? 45.995 109.553 58.887 1.00 38.06 588 GLU B CA 1
ATOM 5958 C C . GLU B 1 335 ? 45.333 110.324 60.024 1.00 38.16 588 GLU B C 1
ATOM 5959 O O . GLU B 1 335 ? 45.972 110.636 61.027 1.00 37.97 588 GLU B O 1
ATOM 5965 N N . ASN B 1 336 ? 44.048 110.622 59.840 1.00 38.63 589 ASN B N 1
ATOM 5966 C CA . ASN B 1 336 ? 43.248 111.360 60.809 1.00 39.05 589 ASN B CA 1
ATOM 5967 C C . ASN B 1 336 ? 42.774 110.484 61.955 1.00 38.97 589 ASN B C 1
ATOM 5968 O O . ASN B 1 336 ? 42.298 111.006 62.972 1.00 39.02 589 ASN B O 1
ATOM 5973 N N . GLY B 1 337 ? 42.871 109.162 61.789 1.00 38.72 590 GLY B N 1
ATOM 5974 C CA . GLY B 1 337 ? 42.331 108.243 62.780 1.00 38.38 590 GLY B CA 1
ATOM 5975 C C . GLY B 1 337 ? 43.046 108.337 64.115 1.00 38.18 590 GLY B C 1
ATOM 5976 O O . GLY B 1 337 ? 43.879 109.227 64.343 1.00 38.17 590 GLY B O 1
ATOM 5977 N N . ASN B 1 338 ? 42.792 107.357 64.969 1.00 37.89 591 ASN B N 1
ATOM 5978 C CA . ASN B 1 338 ? 43.391 107.355 66.273 1.00 37.57 591 ASN B CA 1
ATOM 5979 C C . ASN B 1 338 ? 44.741 106.652 66.270 1.00 37.34 591 ASN B C 1
ATOM 5980 O O . ASN B 1 338 ? 45.354 106.422 65.228 1.00 36.95 591 ASN B O 1
ATOM 5985 N N . PHE B 1 339 ? 45.123 106.207 67.450 1.00 37.32 592 PHE B N 1
ATOM 5986 C CA . PHE B 1 339 ? 46.377 105.558 67.678 1.00 37.08 592 PHE B CA 1
ATOM 5987 C C . PHE B 1 339 ? 46.557 104.349 66.768 1.00 36.64 592 PHE B C 1
ATOM 5988 O O . PHE B 1 339 ? 47.610 104.173 66.166 1.00 36.64 592 PHE B O 1
ATOM 5996 N N . ASN B 1 340 ? 45.504 103.551 66.644 1.00 36.23 593 ASN B N 1
ATOM 5997 C CA . ASN B 1 340 ? 45.551 102.278 65.930 1.00 36.12 593 ASN B CA 1
ATOM 5998 C C . ASN B 1 340 ? 45.533 102.410 64.424 1.00 35.83 593 ASN B C 1
ATOM 5999 O O . ASN B 1 340 ? 46.227 101.669 63.727 1.00 35.72 593 ASN B O 1
ATOM 6004 N N . LEU B 1 341 ? 44.725 103.337 63.917 1.00 35.65 594 LEU B N 1
ATOM 6005 C CA . LEU B 1 341 ? 44.698 103.599 62.481 1.00 35.35 594 LEU B CA 1
ATOM 6006 C C . LEU B 1 341 ? 46.044 104.178 62.052 1.00 35.62 594 LEU B C 1
ATOM 6007 O O . LEU B 1 341 ? 46.673 103.651 61.136 1.00 35.76 594 LEU B O 1
ATOM 6012 N N . ARG B 1 342 ? 46.499 105.227 62.743 1.00 35.76 595 ARG B N 1
ATOM 6013 C CA . ARG B 1 342 ? 47.815 105.818 62.499 1.00 35.95 595 ARG B CA 1
ATOM 6014 C C . ARG B 1 342 ? 48.882 104.732 62.386 1.00 35.80 595 ARG B C 1
ATOM 6015 O O . ARG B 1 342 ? 49.757 104.795 61.524 1.00 35.92 595 ARG B O 1
ATOM 6023 N N . GLY B 1 343 ? 48.790 103.728 63.253 1.00 35.71 596 GLY B N 1
ATOM 6024 C CA . GLY B 1 343 ? 49.763 102.641 63.303 1.00 35.63 596 GLY B CA 1
ATOM 6025 C C . GLY B 1 343 ? 49.743 101.769 62.067 1.00 35.51 596 GLY B C 1
ATOM 6026 O O . GLY B 1 343 ? 50.798 101.388 61.565 1.00 35.81 596 GLY B O 1
ATOM 6027 N N . ILE B 1 344 ? 48.540 101.447 61.588 1.00 35.42 597 ILE B N 1
ATOM 6028 C CA . ILE B 1 344 ? 48.342 100.687 60.342 1.00 35.17 597 ILE B CA 1
ATOM 6029 C C . ILE B 1 344 ? 48.897 101.457 59.158 1.00 35.18 597 ILE B C 1
ATOM 6030 O O . ILE B 1 344 ? 49.609 100.906 58.321 1.00 35.19 597 ILE B O 1
ATOM 6035 N N . PHE B 1 345 ? 48.563 102.740 59.106 1.00 35.32 598 PHE B N 1
ATOM 6036 C CA . PHE B 1 345 ? 49.000 103.623 58.047 1.00 35.38 598 PHE B CA 1
ATOM 6037 C C . PHE B 1 345 ? 50.522 103.668 58.002 1.00 35.42 598 PHE B C 1
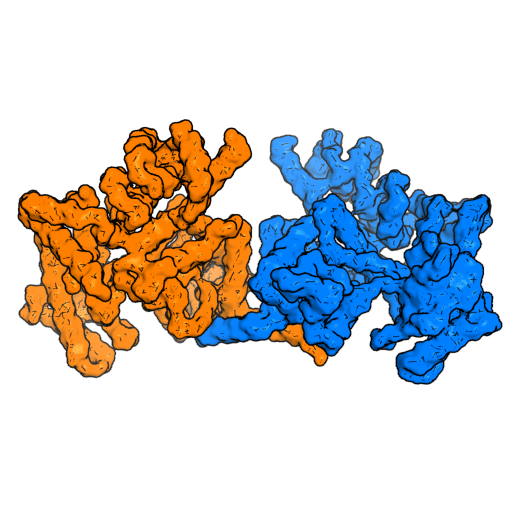ATOM 6038 O O . PHE B 1 345 ? 51.120 103.450 56.949 1.00 35.37 598 PHE B O 1
ATOM 6046 N N . TYR B 1 346 ? 51.144 103.925 59.149 1.00 35.58 599 TYR B N 1
ATOM 6047 C CA . TYR B 1 346 ? 52.601 103.949 59.244 1.00 36.02 599 TYR B CA 1
ATOM 6048 C C . TYR B 1 346 ? 53.156 102.682 58.631 1.00 35.58 599 TYR B C 1
ATOM 6049 O O . TYR B 1 346 ? 54.193 102.698 57.970 1.00 35.61 599 TYR B O 1
ATOM 6058 N N . ASN B 1 347 ? 52.442 101.584 58.844 1.00 35.21 600 ASN B N 1
ATOM 6059 C CA . ASN B 1 347 ? 52.873 100.285 58.358 1.00 35.05 600 ASN B CA 1
ATOM 6060 C C . ASN B 1 347 ? 52.678 100.067 56.858 1.00 35.09 600 ASN B C 1
ATOM 6061 O O . ASN B 1 347 ? 53.516 99.440 56.207 1.00 34.92 600 ASN B O 1
ATOM 6066 N N . LEU B 1 348 ? 51.584 100.583 56.308 1.00 35.30 601 LEU B N 1
ATOM 6067 C CA . LEU B 1 348 ? 51.361 100.500 54.866 1.00 35.81 601 LEU B CA 1
ATOM 6068 C C . LEU B 1 348 ? 52.454 101.228 54.099 1.00 36.22 601 LEU B C 1
ATOM 6069 O O . LEU B 1 348 ? 52.991 100.694 53.131 1.00 36.02 601 LEU B O 1
ATOM 6074 N N . ARG B 1 349 ? 52.776 102.442 54.553 1.00 36.93 602 ARG B N 1
ATOM 6075 C CA . ARG B 1 349 ? 53.849 103.256 53.991 1.00 37.44 602 ARG B CA 1
ATOM 6076 C C . ARG B 1 349 ? 55.180 102.532 54.067 1.00 37.58 602 ARG B C 1
ATOM 6077 O O . ARG B 1 349 ? 55.919 102.499 53.086 1.00 37.50 602 ARG B O 1
ATOM 6085 N N . LYS B 1 350 ? 55.480 101.973 55.242 1.00 37.87 603 LYS B N 1
ATOM 6086 C CA . LYS B 1 350 ? 56.668 101.144 55.455 1.00 38.29 603 LYS B CA 1
ATOM 6087 C C . LYS B 1 350 ? 56.767 100.060 54.399 1.00 38.35 603 LYS B C 1
ATOM 6088 O O . LYS B 1 350 ? 57.854 99.742 53.924 1.00 38.29 603 LYS B O 1
ATOM 6094 N N . GLN B 1 351 ? 55.623 99.486 54.042 1.00 38.53 604 GLN B N 1
ATOM 6095 C CA . GLN B 1 351 ? 55.586 98.428 53.055 1.00 38.71 604 GLN B CA 1
ATOM 6096 C C . GLN B 1 351 ? 55.886 98.953 51.662 1.00 39.00 604 GLN B C 1
ATOM 6097 O O . GLN B 1 351 ? 56.604 98.299 50.903 1.00 38.94 604 GLN B O 1
ATOM 6103 N N . ARG B 1 352 ? 55.351 100.129 51.322 1.00 39.48 605 ARG B N 1
ATOM 6104 C CA . ARG B 1 352 ? 55.595 100.725 49.997 1.00 39.91 605 ARG B CA 1
ATOM 6105 C C . ARG B 1 352 ? 57.063 100.916 49.744 1.00 39.98 605 ARG B C 1
ATOM 6106 O O . ARG B 1 352 ? 57.592 100.397 48.768 1.00 40.21 605 ARG B O 1
ATOM 6114 N N . ARG B 1 353 ? 57.722 101.649 50.636 1.00 40.00 606 ARG B N 1
ATOM 6115 C CA . ARG B 1 353 ? 59.131 101.948 50.482 1.00 40.13 606 ARG B CA 1
ATOM 6116 C C . ARG B 1 353 ? 59.906 100.673 50.233 1.00 39.84 606 ARG B C 1
ATOM 6117 O O . ARG B 1 353 ? 60.755 100.621 49.341 1.00 39.89 606 ARG B O 1
ATOM 6125 N N . PHE B 1 354 ? 59.589 99.641 51.009 1.00 39.57 607 PHE B N 1
ATOM 6126 C CA . PHE B 1 354 ? 60.288 98.374 50.912 1.00 39.36 607 PHE B CA 1
ATOM 6127 C C . PHE B 1 354 ? 60.075 97.742 49.554 1.00 39.81 607 PHE B C 1
ATOM 6128 O O . PHE B 1 354 ? 61.028 97.280 48.929 1.00 39.66 607 PHE B O 1
ATOM 6136 N N . ILE B 1 355 ? 58.823 97.731 49.105 1.00 40.38 608 ILE B N 1
ATOM 6137 C CA . ILE B 1 355 ? 58.480 97.223 47.780 1.00 41.13 608 ILE B CA 1
ATOM 6138 C C . ILE B 1 355 ? 59.275 97.955 46.689 1.00 41.56 608 ILE B C 1
ATOM 6139 O O . ILE B 1 355 ? 59.863 97.322 45.817 1.00 41.66 608 ILE B O 1
ATOM 6144 N N . ASP B 1 356 ? 59.319 99.282 46.771 1.00 42.16 609 ASP B N 1
ATOM 6145 C CA . ASP B 1 356 ? 59.982 100.113 45.767 1.00 42.71 609 ASP B CA 1
ATOM 6146 C C . ASP B 1 356 ? 61.491 99.887 45.744 1.00 42.95 609 ASP B C 1
ATOM 6147 O O . ASP B 1 356 ? 62.103 99.823 44.666 1.00 42.84 609 ASP B O 1
ATOM 6152 N N . GLU B 1 357 ? 62.072 99.768 46.939 1.00 43.16 610 GLU B N 1
ATOM 6153 C CA . GLU B 1 357 ? 63.495 99.487 47.099 1.00 43.34 610 GLU B CA 1
ATOM 6154 C C . GLU B 1 357 ? 63.874 98.082 46.622 1.00 43.25 610 GLU B C 1
ATOM 6155 O O . GLU B 1 357 ? 64.960 97.895 46.072 1.00 43.43 610 GLU B O 1
ATOM 6161 N N . LEU B 1 358 ? 62.998 97.098 46.826 1.00 42.97 611 LEU B N 1
ATOM 6162 C CA . LEU B 1 358 ? 63.263 95.758 46.301 1.00 42.69 611 LEU B CA 1
ATOM 6163 C C . LEU B 1 358 ? 63.136 95.763 44.790 1.00 42.80 611 LEU B C 1
ATOM 6164 O O . LEU B 1 358 ? 63.938 95.136 44.108 1.00 42.82 611 LEU B O 1
ATOM 6169 N N . VAL B 1 359 ? 62.133 96.476 44.278 1.00 43.11 612 VAL B N 1
ATOM 6170 C CA . VAL B 1 359 ? 61.933 96.650 42.832 1.00 43.39 612 VAL B CA 1
ATOM 6171 C C . VAL B 1 359 ? 63.189 97.235 42.173 1.00 43.94 612 VAL B C 1
ATOM 6172 O O . VAL B 1 359 ? 63.671 96.696 41.173 1.00 44.15 612 VAL B O 1
ATOM 6176 N N . LYS B 1 360 ? 63.724 98.319 42.738 1.00 44.23 613 LYS B N 1
ATOM 6177 C CA . LYS B 1 360 ? 64.933 98.940 42.198 1.00 44.65 613 LYS B CA 1
ATOM 6178 C C . LYS B 1 360 ? 66.073 97.928 42.103 1.00 44.95 613 LYS B C 1
ATOM 6179 O O . LYS B 1 360 ? 66.669 97.768 41.034 1.00 44.90 613 LYS B O 1
ATOM 6185 N N . LEU B 1 361 ? 66.347 97.232 43.210 1.00 45.35 614 LEU B N 1
ATOM 6186 C CA . LEU B 1 361 ? 67.361 96.174 43.247 1.00 45.71 614 LEU B CA 1
ATOM 6187 C C . LEU B 1 361 ? 67.125 95.163 42.127 1.00 46.26 614 LEU B C 1
ATOM 6188 O O . LEU B 1 361 ? 68.034 94.871 41.356 1.00 46.37 614 LEU B O 1
ATOM 6193 N N . VAL B 1 362 ? 65.898 94.668 42.016 1.00 47.04 615 VAL B N 1
ATOM 6194 C CA . VAL B 1 362 ? 65.543 93.659 41.011 1.00 47.93 615 VAL B CA 1
ATOM 6195 C C . VAL B 1 362 ? 65.741 94.131 39.556 1.00 48.76 615 VAL B C 1
ATOM 6196 O O . VAL B 1 362 ? 66.240 93.377 38.706 1.00 48.67 615 VAL B O 1
ATOM 6200 N N . LYS B 1 363 ? 65.362 95.381 39.287 1.00 49.84 616 LYS B N 1
ATOM 6201 C CA . LYS B 1 363 ? 65.533 95.993 37.967 1.00 50.71 616 LYS B CA 1
ATOM 6202 C C . LYS B 1 363 ? 66.999 96.027 37.557 1.00 51.27 616 LYS B C 1
ATOM 6203 O O . LYS B 1 363 ? 67.326 95.865 36.377 1.00 51.35 616 LYS B O 1
ATOM 6209 N N . LEU B 1 364 ? 67.869 96.231 38.543 1.00 51.93 617 LEU B N 1
ATOM 6210 C CA . LEU B 1 364 ? 69.305 96.285 38.315 1.00 52.79 617 LEU B CA 1
ATOM 6211 C C . LEU B 1 364 ? 69.923 94.902 38.072 1.00 53.59 617 LEU B C 1
ATOM 6212 O O . LEU B 1 364 ? 70.970 94.795 37.427 1.00 53.76 617 LEU B O 1
ATOM 6217 N N . VAL B 1 365 ? 69.287 93.849 38.585 1.00 54.65 618 VAL B N 1
ATOM 6218 C CA . VAL B 1 365 ? 69.727 92.479 38.292 1.00 55.83 618 VAL B CA 1
ATOM 6219 C C . VAL B 1 365 ? 69.423 92.160 36.824 1.00 56.90 618 VAL B C 1
ATOM 6220 O O . VAL B 1 365 ? 70.232 91.529 36.129 1.00 57.05 618 VAL B O 1
ATOM 6224 N N . ALA B 1 366 ? 68.257 92.620 36.367 1.00 58.08 619 ALA B N 1
ATOM 6225 C CA . ALA B 1 366 ? 67.835 92.487 34.973 1.00 59.24 619 ALA B CA 1
ATOM 6226 C C . ALA B 1 366 ? 68.701 93.318 34.026 1.00 60.20 619 ALA B C 1
ATOM 6227 O O . ALA B 1 366 ? 69.020 92.866 32.927 1.00 60.30 619 ALA B O 1
ATOM 6229 N N . LYS B 1 367 ? 69.079 94.526 34.453 1.00 61.48 620 LYS B N 1
ATOM 6230 C CA . LYS B 1 367 ? 69.916 95.418 33.637 1.00 62.72 620 LYS B CA 1
ATOM 6231 C C . LYS B 1 367 ? 71.268 94.804 33.301 1.00 63.40 620 LYS B C 1
ATOM 6232 O O . LYS B 1 367 ? 71.786 95.011 32.205 1.00 63.64 620 LYS B O 1
ATOM 6238 N N . GLU B 1 368 ? 71.841 94.065 34.245 1.00 64.25 621 GLU B N 1
ATOM 6239 C CA . GLU B 1 368 ? 73.058 93.322 33.967 1.00 65.11 621 GLU B CA 1
ATOM 6240 C C . GLU B 1 368 ? 72.717 92.127 33.077 1.00 65.59 621 GLU B C 1
ATOM 6241 O O . GLU B 1 368 ? 71.800 91.369 33.396 1.00 65.72 621 GLU B O 1
ATOM 6247 N N . PRO B 1 369 ? 73.428 91.977 31.941 1.00 66.10 622 PRO B N 1
ATOM 6248 C CA . PRO B 1 369 ? 73.147 90.872 31.018 1.00 66.46 622 PRO B CA 1
ATOM 6249 C C . PRO B 1 369 ? 74.058 89.666 31.260 1.00 66.83 622 PRO B C 1
ATOM 6250 O O . PRO B 1 369 ? 75.201 89.837 31.695 1.00 66.96 622 PRO B O 1
ATOM 6254 N N . GLY B 1 370 ? 73.554 88.460 31.001 1.00 67.12 623 GLY B N 1
ATOM 6255 C CA . GLY B 1 370 ? 74.396 87.266 31.075 1.00 67.56 623 GLY B CA 1
ATOM 6256 C C . GLY B 1 370 ? 73.793 86.000 31.660 1.00 67.88 623 GLY B C 1
ATOM 6257 O O . GLY B 1 370 ? 72.589 85.745 31.537 1.00 67.81 623 GLY B O 1
ATOM 6258 N N . ASN B 1 371 ? 74.660 85.207 32.290 1.00 68.16 624 ASN B N 1
ATOM 6259 C CA . ASN B 1 371 ? 74.320 83.881 32.810 1.00 68.41 624 ASN B CA 1
ATOM 6260 C C . ASN B 1 371 ? 73.431 83.945 34.047 1.00 68.42 624 ASN B C 1
ATOM 6261 O O . ASN B 1 371 ? 73.334 84.989 34.697 1.00 68.43 624 ASN B O 1
ATOM 6266 N N . ARG B 1 372 ? 72.789 82.820 34.363 1.00 68.39 625 ARG B N 1
ATOM 6267 C CA . ARG B 1 372 ? 71.960 82.686 35.558 1.00 68.32 625 ARG B CA 1
ATOM 6268 C C . ARG B 1 372 ? 72.788 82.752 36.846 1.00 68.16 625 ARG B C 1
ATOM 6269 O O . ARG B 1 372 ? 72.392 83.431 37.801 1.00 68.26 625 ARG B O 1
ATOM 6277 N N . ASN B 1 373 ? 73.927 82.053 36.863 1.00 67.79 626 ASN B N 1
ATOM 6278 C CA . ASN B 1 373 ? 74.881 82.093 37.987 1.00 67.27 626 ASN B CA 1
ATOM 6279 C C . ASN B 1 373 ? 75.418 83.495 38.226 1.00 66.66 626 ASN B C 1
ATOM 6280 O O . ASN B 1 373 ? 75.685 83.882 39.360 1.00 66.53 626 ASN B O 1
ATOM 6285 N N . LYS B 1 374 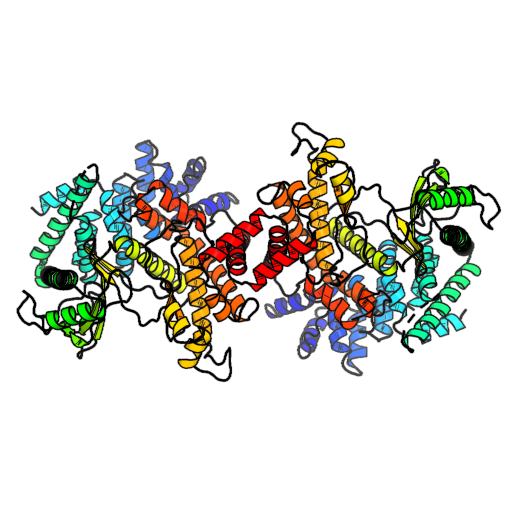? 75.589 84.235 37.135 1.00 66.02 627 LYS B N 1
ATOM 6286 C CA . LYS B 1 374 ? 76.078 85.607 37.176 1.00 65.42 627 LYS B CA 1
ATOM 6287 C C . LYS B 1 374 ? 75.039 86.534 37.795 1.00 64.79 627 LYS B C 1
ATOM 6288 O O . LYS B 1 374 ? 75.378 87.413 38.589 1.00 64.73 627 LYS B O 1
ATOM 6294 N N . LYS B 1 375 ? 73.775 86.328 37.430 1.00 64.02 628 LYS B N 1
ATOM 6295 C CA . LYS B 1 375 ? 72.687 87.180 37.909 1.00 63.30 628 LYS B CA 1
ATOM 6296 C C . LYS B 1 375 ? 72.375 86.946 39.397 1.00 62.79 628 LYS B C 1
ATOM 6297 O O . LYS B 1 375 ? 72.064 87.899 40.124 1.00 62.85 628 LYS B O 1
ATOM 6303 N N . THR B 1 376 ? 72.481 85.689 39.845 1.00 61.87 629 THR B N 1
ATOM 6304 C CA . THR B 1 376 ? 72.348 85.330 41.271 1.00 60.81 629 THR B CA 1
ATOM 6305 C C . THR B 1 376 ? 73.476 85.932 42.114 1.00 60.05 629 THR B C 1
ATOM 6306 O O . THR B 1 376 ? 73.223 86.473 43.191 1.00 59.99 629 THR B O 1
ATOM 6310 N N . GLU B 1 377 ? 74.713 85.819 41.625 1.00 59.05 630 GLU B N 1
ATOM 6311 C CA . GLU B 1 377 ? 75.881 86.424 42.262 1.00 58.22 630 GLU B CA 1
ATOM 6312 C C . GLU B 1 377 ? 75.618 87.896 42.509 1.00 57.20 630 GLU B C 1
ATOM 6313 O O . GLU B 1 377 ? 75.892 88.419 43.592 1.00 57.01 630 GLU B O 1
ATOM 6319 N N . LYS B 1 378 ? 75.095 88.550 41.472 1.00 55.97 631 LYS B N 1
ATOM 6320 C CA . LYS B 1 378 ? 74.770 89.968 41.487 1.00 54.77 631 LYS B CA 1
ATOM 6321 C C . LYS B 1 378 ? 73.663 90.219 42.502 1.00 54.22 631 LYS B C 1
ATOM 6322 O O . LYS B 1 378 ? 73.726 91.180 43.278 1.00 54.06 631 LYS B O 1
ATOM 6328 N N . PHE B 1 379 ? 72.662 89.340 42.507 1.00 53.37 632 PHE B N 1
ATOM 6329 C CA . PHE B 1 379 ? 71.541 89.464 43.424 1.00 52.54 632 PHE B CA 1
ATOM 6330 C C . PHE B 1 379 ? 72.046 89.436 44.855 1.00 52.42 632 PHE B C 1
ATOM 6331 O O . PHE B 1 379 ? 71.746 90.332 45.642 1.00 52.45 632 PHE B O 1
ATOM 6339 N N . GLN B 1 380 ? 72.841 88.419 45.174 1.00 52.22 633 GLN B N 1
ATOM 6340 C CA . GLN B 1 380 ? 73.414 88.259 46.507 1.00 52.14 633 GLN B CA 1
ATOM 6341 C C . GLN B 1 380 ? 74.185 89.492 46.955 1.00 52.07 633 GLN B C 1
ATOM 6342 O O . GLN B 1 380 ? 74.121 89.886 48.121 1.00 51.89 633 GLN B O 1
ATOM 6348 N N . LYS B 1 381 ? 74.921 90.087 46.021 1.00 52.18 634 LYS B N 1
ATOM 6349 C CA . LYS B 1 381 ? 75.738 91.246 46.325 1.00 52.26 634 LYS B CA 1
ATOM 6350 C C . LYS B 1 381 ? 74.911 92.490 46.583 1.00 52.47 634 LYS B C 1
ATOM 6351 O O . LYS B 1 381 ? 75.250 93.287 47.455 1.00 52.53 634 LYS B O 1
ATOM 6357 N N . LEU B 1 382 ? 73.827 92.654 45.837 1.00 52.77 635 LEU B N 1
ATOM 6358 C CA . LEU B 1 382 ? 72.976 93.822 46.014 1.00 53.08 635 LEU B CA 1
ATOM 6359 C C . LEU B 1 382 ? 72.244 93.758 47.349 1.00 53.25 635 LEU B C 1
ATOM 6360 O O . LEU B 1 382 ? 72.036 94.790 47.990 1.00 53.27 635 LEU B O 1
ATOM 6365 N N . LEU B 1 383 ? 71.883 92.546 47.770 1.00 53.48 636 LEU B N 1
ATOM 6366 C CA . LEU B 1 383 ? 71.256 92.318 49.074 1.00 53.62 636 LEU B CA 1
ATOM 6367 C C . LEU B 1 383 ? 72.223 92.590 50.229 1.00 53.67 636 LEU B C 1
ATOM 6368 O O . LEU B 1 383 ? 71.837 93.179 51.241 1.00 53.54 636 LEU B O 1
ATOM 6373 N N . ALA B 1 384 ? 73.478 92.174 50.054 1.00 53.80 637 ALA B N 1
ATOM 6374 C CA . ALA B 1 384 ? 74.510 92.311 51.083 1.00 53.87 637 ALA B CA 1
ATOM 6375 C C . ALA B 1 384 ? 75.007 93.752 51.207 1.00 53.99 637 ALA B C 1
ATOM 6376 O O . ALA B 1 384 ? 75.531 94.152 52.255 1.00 53.89 637 ALA B O 1
ATOM 6378 N N . GLU B 1 385 ? 74.831 94.524 50.133 1.00 54.22 638 GLU B N 1
ATOM 6379 C CA . GLU B 1 385 ? 75.242 95.924 50.092 1.00 54.49 638 GLU B CA 1
ATOM 6380 C C . GLU B 1 385 ? 74.347 96.774 50.982 1.00 54.48 638 GLU B C 1
ATOM 6381 O O . GLU B 1 385 ? 73.207 97.113 50.609 1.00 54.58 638 GLU B O 1
ATOM 6387 N N . GLN B 1 386 ? 74.874 97.126 52.154 1.00 54.50 639 GLN B N 1
ATOM 6388 C CA . GLN B 1 386 ? 74.105 97.920 53.100 1.00 54.53 639 GLN B CA 1
ATOM 6389 C C . GLN B 1 386 ? 74.143 99.383 52.688 1.00 54.52 639 GLN B C 1
ATOM 6390 O O . GLN B 1 386 ? 75.172 99.875 52.217 1.00 54.61 639 GLN B O 1
ATOM 6396 N N . ASP B 1 387 ? 73.001 100.052 52.836 1.00 54.41 640 ASP B N 1
ATOM 6397 C CA . ASP B 1 387 ? 72.845 101.502 52.581 1.00 54.25 640 ASP B CA 1
ATOM 6398 C C . ASP B 1 387 ? 73.231 102.058 51.186 1.00 53.93 640 ASP B C 1
ATOM 6399 O O . ASP B 1 387 ? 73.490 103.255 51.035 1.00 53.84 640 ASP B O 1
ATOM 6404 N N . MET B 1 388 ? 73.252 101.208 50.167 1.00 53.59 641 MET B N 1
ATOM 6405 C CA . MET B 1 388 ? 73.216 101.736 48.806 1.00 53.23 641 MET B CA 1
ATOM 6406 C C . MET B 1 388 ? 71.746 101.902 48.404 1.00 52.71 641 MET B C 1
ATOM 6407 O O . MET B 1 388 ? 71.425 102.343 47.299 1.00 52.57 641 MET B O 1
ATOM 6412 N N . PHE B 1 389 ? 70.867 101.554 49.342 1.00 52.11 642 PHE B N 1
ATOM 6413 C CA . PHE B 1 389 ? 69.428 101.630 49.169 1.00 51.42 642 PHE B CA 1
ATOM 6414 C C . PHE B 1 389 ? 68.780 102.302 50.368 1.00 51.22 642 PHE B C 1
ATOM 6415 O O . PHE B 1 389 ? 69.265 102.163 51.497 1.00 51.26 642 PHE B O 1
ATOM 6423 N N . LYS B 1 390 ? 67.671 103.004 50.122 1.00 50.82 643 LYS B N 1
ATOM 6424 C CA . LYS B 1 390 ? 66.895 103.697 51.176 1.00 50.32 643 LYS B CA 1
ATOM 6425 C C . LYS B 1 390 ? 66.651 102.765 52.349 1.00 49.67 643 LYS B C 1
ATOM 6426 O O . LYS B 1 390 ? 66.679 103.169 53.507 1.00 49.73 643 LYS B O 1
ATOM 6432 N N . VAL B 1 391 ? 66.395 101.513 52.009 1.00 48.99 644 VAL B N 1
ATOM 6433 C CA . VAL B 1 391 ? 66.248 100.440 52.956 1.00 48.26 644 VAL B CA 1
ATOM 6434 C C . VAL B 1 391 ? 67.506 99.590 52.857 1.00 47.58 644 VAL B C 1
ATOM 6435 O O . VAL B 1 391 ? 67.973 99.279 51.767 1.00 47.72 644 VAL B O 1
ATOM 6439 N N . ASN B 1 392 ? 68.069 99.235 53.997 1.00 46.64 645 ASN B N 1
ATOM 6440 C CA . ASN B 1 392 ? 69.143 98.274 54.030 1.00 45.90 645 ASN B CA 1
ATOM 6441 C C . ASN B 1 392 ? 68.531 96.870 54.136 1.00 45.19 645 ASN B C 1
ATOM 6442 O O . ASN B 1 392 ? 67.804 96.591 55.079 1.00 45.08 645 ASN B O 1
ATOM 6447 N N . PHE B 1 393 ? 68.809 95.997 53.166 1.00 44.50 646 PHE B N 1
ATOM 6448 C CA . PHE B 1 393 ? 68.161 94.663 53.106 1.00 43.92 646 PHE B CA 1
ATOM 6449 C C . PHE B 1 393 ? 68.759 93.610 54.035 1.00 43.89 646 PHE B C 1
ATOM 6450 O O . PHE B 1 393 ? 68.070 92.664 54.429 1.00 43.80 646 PHE B O 1
ATOM 6458 N N . THR B 1 394 ? 70.043 93.764 54.354 1.00 43.81 647 THR B N 1
ATOM 6459 C CA . THR B 1 394 ? 70.738 92.883 55.295 1.00 43.70 647 THR B CA 1
ATOM 6460 C C . THR B 1 394 ? 70.054 92.901 56.661 1.00 43.50 647 THR B C 1
ATOM 6461 O O . THR B 1 394 ? 70.067 91.900 57.377 1.00 43.30 647 THR B O 1
ATOM 6465 N N . ASN B 1 395 ? 69.501 94.062 57.019 1.00 43.39 648 ASN B N 1
ATOM 6466 C CA . ASN B 1 395 ? 68.629 94.216 58.183 1.00 43.46 648 ASN B CA 1
ATOM 6467 C C . ASN B 1 395 ? 67.846 95.546 58.187 1.00 43.24 648 ASN B C 1
ATOM 6468 O O . ASN B 1 395 ? 68.415 96.616 57.926 1.00 43.35 648 ASN B O 1
ATOM 6473 N N . PHE B 1 396 ? 66.562 95.480 58.544 1.00 42.54 649 PHE B N 1
ATOM 6474 C CA . PHE B 1 396 ? 65.726 96.678 58.596 1.00 42.07 649 PHE B CA 1
ATOM 6475 C C . PHE B 1 396 ? 64.684 96.639 59.718 1.00 41.95 649 PHE B C 1
ATOM 6476 O O . PHE B 1 396 ? 64.439 95.586 60.315 1.00 41.97 649 PHE B O 1
ATOM 6484 N N . GLU B 1 397 ? 64.066 97.788 59.995 1.00 41.55 650 GLU B N 1
ATOM 6485 C CA . GLU B 1 397 ? 62.983 97.863 60.981 1.00 41.20 650 GLU B CA 1
ATOM 6486 C C . GLU B 1 397 ? 61.818 96.963 60.576 1.00 40.55 650 GLU B C 1
ATOM 6487 O O . GLU B 1 397 ? 61.375 97.037 59.431 1.00 40.71 650 GLU B O 1
ATOM 6493 N N . PRO B 1 398 ? 61.339 96.101 61.505 1.00 39.89 651 PRO B N 1
ATOM 6494 C CA . PRO B 1 398 ? 60.254 95.138 61.293 1.00 39.30 651 PRO B CA 1
ATOM 6495 C C . PRO B 1 398 ? 59.044 95.700 60.564 1.00 38.94 651 PRO B C 1
ATOM 6496 O O . PRO B 1 398 ? 58.495 96.733 60.978 1.00 38.70 651 PRO B O 1
ATOM 6500 N N . ILE B 1 399 ? 58.659 95.018 59.479 1.00 38.41 652 ILE B N 1
ATOM 6501 C CA . ILE B 1 399 ? 57.453 95.337 58.715 1.00 38.07 652 ILE B CA 1
ATOM 6502 C C . ILE B 1 399 ? 56.596 94.090 58.547 1.00 37.89 652 ILE B C 1
ATOM 6503 O O . ILE B 1 399 ? 57.126 93.020 58.267 1.00 37.83 652 ILE B O 1
ATOM 6508 N N . PRO B 1 400 ? 55.266 94.225 58.714 1.00 37.93 653 PRO B N 1
ATOM 6509 C CA . PRO B 1 400 ? 54.358 93.127 58.396 1.00 38.23 653 PRO B CA 1
ATOM 6510 C C . PRO B 1 400 ? 54.480 92.757 56.923 1.00 38.55 653 PRO B C 1
ATOM 6511 O O . PRO B 1 400 ? 54.548 93.653 56.084 1.00 38.47 653 PRO B O 1
ATOM 6515 N N . PHE B 1 401 ? 54.537 91.459 56.621 1.00 38.99 654 PHE B N 1
ATOM 6516 C CA . PHE B 1 401 ? 54.715 90.975 55.250 1.00 39.35 654 PHE B CA 1
ATOM 6517 C C . PHE B 1 401 ? 53.451 91.221 54.425 1.00 39.61 654 PHE B C 1
ATOM 6518 O O . PHE B 1 401 ? 52.366 90.779 54.808 1.00 39.72 654 PHE B O 1
ATOM 6526 N N . PRO B 1 402 ? 53.578 91.930 53.290 1.00 39.80 655 PRO B N 1
ATOM 6527 C CA . PRO B 1 402 ? 52.389 92.175 52.473 1.00 40.30 655 PRO B CA 1
ATOM 6528 C C . PRO B 1 402 ? 51.662 90.883 52.053 1.00 40.96 655 PRO B C 1
ATOM 6529 O O . PRO B 1 402 ? 50.426 90.854 52.005 1.00 40.90 655 PRO B O 1
ATOM 6533 N N . LEU B 1 403 ? 52.438 89.834 51.772 1.00 41.72 656 LEU B N 1
ATOM 6534 C CA . LEU B 1 403 ? 51.918 88.518 51.430 1.00 42.41 656 LEU B CA 1
ATOM 6535 C C . LEU B 1 403 ? 51.159 87.946 52.607 1.00 43.24 656 LEU B C 1
ATOM 6536 O O . LEU B 1 403 ? 50.013 87.526 52.477 1.00 43.40 656 LEU B O 1
ATOM 6541 N N . ASP B 1 404 ? 51.820 87.931 53.756 1.00 44.36 657 ASP B N 1
ATOM 6542 C CA . ASP B 1 404 ? 51.222 87.458 54.990 1.00 45.60 657 ASP B CA 1
ATOM 6543 C C . ASP B 1 404 ? 51.330 88.497 56.122 1.00 46.16 657 ASP B C 1
ATOM 6544 O O . ASP B 1 404 ? 52.361 88.577 56.809 1.00 46.43 657 ASP B O 1
ATOM 6549 N N . PRO B 1 405 ? 50.259 89.289 56.327 1.00 46.53 658 PRO B N 1
ATOM 6550 C CA . PRO B 1 405 ? 50.312 90.426 57.244 1.00 46.84 658 PRO B CA 1
ATOM 6551 C C . PRO B 1 405 ? 50.582 90.083 58.704 1.00 47.17 658 PRO B C 1
ATOM 6552 O O . PRO B 1 405 ? 51.013 90.948 59.460 1.00 47.25 658 PRO B O 1
ATOM 6556 N N . GLU B 1 406 ? 50.340 88.843 59.104 1.00 47.55 659 GLU B N 1
ATOM 6557 C CA . GLU B 1 406 ? 50.566 88.472 60.489 1.00 48.03 659 GLU B CA 1
ATOM 6558 C C . GLU B 1 406 ? 52.052 88.427 60.795 1.00 47.95 659 GLU B C 1
ATOM 6559 O O . GLU B 1 406 ? 52.485 88.826 61.875 1.00 48.47 659 GLU B O 1
ATOM 6565 N N . ILE B 1 407 ? 52.836 87.990 59.824 1.00 47.78 660 ILE B N 1
ATOM 6566 C CA . ILE B 1 407 ? 54.280 87.913 59.991 1.00 47.68 660 ILE B CA 1
ATOM 6567 C C . ILE B 1 407 ? 54.969 89.276 59.805 1.00 47.62 660 ILE B C 1
ATOM 6568 O O . ILE B 1 407 ? 54.590 90.049 58.925 1.00 47.80 660 ILE B O 1
ATOM 6573 N N . TYR B 1 408 ? 55.954 89.571 60.656 1.00 47.33 661 TYR B N 1
ATOM 6574 C CA . TYR B 1 408 ? 56.813 90.741 60.471 1.00 47.22 661 TYR B CA 1
ATOM 6575 C C . TYR B 1 408 ? 58.168 90.286 59.946 1.00 47.05 661 TYR B C 1
ATOM 6576 O O . TYR B 1 408 ? 58.642 89.208 60.304 1.00 47.20 661 TYR B O 1
ATOM 6585 N N . ILE B 1 409 ? 58.831 91.124 59.163 1.00 46.69 662 ILE B N 1
ATOM 6586 C CA . ILE B 1 409 ? 60.171 90.785 58.732 1.00 46.47 662 ILE B CA 1
ATOM 6587 C C . ILE B 1 409 ? 61.190 91.809 59.211 1.00 46.71 662 ILE B C 1
ATOM 6588 O O . ILE B 1 409 ? 60.975 93.022 59.112 1.00 46.70 662 ILE B O 1
ATOM 6593 N N . THR B 1 410 ? 62.303 91.282 59.720 1.00 46.90 663 THR B N 1
ATOM 6594 C CA . THR B 1 410 ? 63.459 92.080 60.121 1.00 47.09 663 THR B CA 1
ATOM 6595 C C . THR B 1 410 ? 64.444 92.255 58.953 1.00 47.04 663 THR B C 1
ATOM 6596 O O . THR B 1 410 ? 64.901 93.370 58.681 1.00 47.05 663 THR B O 1
ATOM 6600 N N . LYS B 1 411 ? 64.847 91.138 58.345 1.00 46.92 664 LYS B N 1
ATOM 6601 C CA . LYS B 1 411 ? 65.843 91.160 57.274 1.00 46.75 664 LYS B CA 1
ATOM 6602 C C . LYS B 1 411 ? 65.659 90.075 56.220 1.00 46.62 664 LYS B C 1
ATOM 6603 O O . LYS B 1 411 ? 64.785 89.218 56.354 1.00 46.85 664 LYS B O 1
ATOM 6609 N N . ILE B 1 412 ? 66.487 90.140 55.174 1.00 46.49 665 ILE B N 1
ATOM 6610 C CA . ILE B 1 412 ? 66.626 89.093 54.141 1.00 46.28 665 ILE B CA 1
ATOM 6611 C C . ILE B 1 412 ? 68.016 88.477 54.247 1.00 46.56 665 ILE B C 1
ATOM 6612 O O . ILE B 1 412 ? 68.985 89.197 54.486 1.00 46.78 665 ILE B O 1
ATOM 6617 N N . VAL B 1 413 ? 68.127 87.162 54.060 1.00 46.81 666 VAL B N 1
ATOM 6618 C CA . VAL B 1 413 ? 69.440 86.522 53.948 1.00 47.17 666 VAL B CA 1
ATOM 6619 C C . VAL B 1 413 ? 69.863 86.469 52.470 1.00 47.90 666 VAL B C 1
ATOM 6620 O O . VAL B 1 413 ? 69.173 85.837 51.645 1.00 48.20 666 VAL B O 1
ATOM 6624 N N . PRO B 1 414 ? 70.982 87.148 52.125 1.00 48.48 667 PRO B N 1
ATOM 6625 C CA . PRO B 1 414 ? 71.504 87.183 50.751 1.00 49.11 667 PRO B CA 1
ATOM 6626 C C . PRO B 1 414 ? 72.011 85.833 50.221 1.00 49.84 667 PRO B C 1
ATOM 6627 O O . PRO B 1 414 ? 71.562 85.385 49.162 1.00 49.87 667 PRO B O 1
ATOM 6631 N N . MET B 1 415 ? 72.924 85.186 50.943 1.00 50.73 668 MET B N 1
ATOM 6632 C CA . MET B 1 415 ? 73.526 83.943 50.449 1.00 51.70 668 MET B CA 1
ATOM 6633 C C . MET B 1 415 ? 72.501 82.839 50.234 1.00 52.19 668 MET B C 1
ATOM 6634 O O . MET B 1 415 ? 72.723 81.936 49.435 1.00 52.29 668 MET B O 1
ATOM 6639 N N . ARG B 1 416 ? 71.374 82.924 50.932 1.00 53.01 669 ARG B N 1
ATOM 6640 C CA . ARG B 1 416 ? 70.349 81.904 50.820 1.00 53.95 669 ARG B CA 1
ATOM 6641 C C . ARG B 1 416 ? 69.460 82.075 49.579 1.00 54.36 669 ARG B C 1
ATOM 6642 O O . ARG B 1 416 ? 68.812 81.115 49.143 1.00 54.55 669 ARG B O 1
ATOM 6650 N N . THR B 1 417 ? 69.440 83.278 49.002 1.00 54.95 670 THR B N 1
ATOM 6651 C CA . THR B 1 417 ? 68.619 83.534 47.807 1.00 55.58 670 THR B CA 1
ATOM 6652 C C . THR B 1 417 ? 69.113 82.818 46.537 1.00 56.43 670 THR B C 1
ATOM 6653 O O . THR B 1 417 ? 70.310 82.751 46.284 1.00 56.49 670 THR B O 1
ATOM 6657 N N . SER B 1 418 ? 68.174 82.286 45.751 1.00 57.62 671 SER B N 1
ATOM 6658 C CA . SER B 1 418 ? 68.467 81.658 44.447 1.00 58.52 671 SER B CA 1
ATOM 6659 C C . SER B 1 418 ? 67.501 82.142 43.352 1.00 59.26 671 SER B C 1
ATOM 6660 O O . SER B 1 418 ? 66.387 82.584 43.645 1.00 59.30 671 SER B O 1
ATOM 6663 N N . LEU B 1 419 ? 67.906 82.022 42.090 1.00 60.31 672 LEU B N 1
ATOM 6664 C CA . LEU B 1 419 ? 67.014 82.367 40.975 1.00 61.48 672 LEU B CA 1
ATOM 6665 C C . LEU B 1 419 ? 66.423 81.141 40.282 1.00 62.28 672 LEU B C 1
ATOM 6666 O O . LEU B 1 419 ? 67.101 80.124 40.140 1.00 62.44 672 LEU B O 1
ATOM 6671 N N . PHE B 1 420 ? 65.161 81.250 39.854 1.00 63.40 673 PHE B N 1
ATOM 6672 C CA . PHE B 1 420 ? 64.419 80.124 39.248 1.00 64.47 673 PHE B CA 1
ATOM 6673 C C . PHE B 1 420 ? 64.661 79.885 37.754 1.00 65.21 673 PHE B C 1
ATOM 6674 O O . PHE B 1 420 ? 65.006 80.806 37.010 1.00 65.27 673 PHE B O 1
ATOM 6682 N N . LYS B 1 421 ? 64.436 78.637 37.336 1.00 66.26 674 LYS B N 1
ATOM 6683 C CA . LYS B 1 421 ? 64.716 78.154 35.968 1.00 67.21 674 LYS B CA 1
ATOM 6684 C C . LYS B 1 421 ? 64.016 78.915 34.836 1.00 67.63 674 LYS B C 1
ATOM 6685 O O . LYS B 1 421 ? 64.599 79.081 33.761 1.00 67.63 674 LYS B O 1
ATOM 6691 N N . SER B 1 422 ? 62.773 79.347 35.079 1.00 68.13 675 SER B N 1
ATOM 6692 C CA . SER B 1 422 ? 61.960 80.081 34.094 1.00 68.42 675 SER B CA 1
ATOM 6693 C C . SER B 1 422 ? 62.754 81.207 33.399 1.00 68.55 675 SER B C 1
ATOM 6694 O O . SER B 1 422 ? 63.598 81.860 34.024 1.00 68.58 675 SER B O 1
ATOM 6697 N N . ALA B 1 423 ? 62.489 81.411 32.105 1.00 68.60 676 ALA B N 1
ATOM 6698 C CA . ALA B 1 423 ? 63.205 82.409 31.282 1.00 68.57 676 ALA B CA 1
ATOM 6699 C C . ALA B 1 423 ? 63.098 83.835 31.851 1.00 68.41 676 ALA B C 1
ATOM 6700 O O . ALA B 1 423 ? 64.112 84.502 32.070 1.00 68.21 676 AL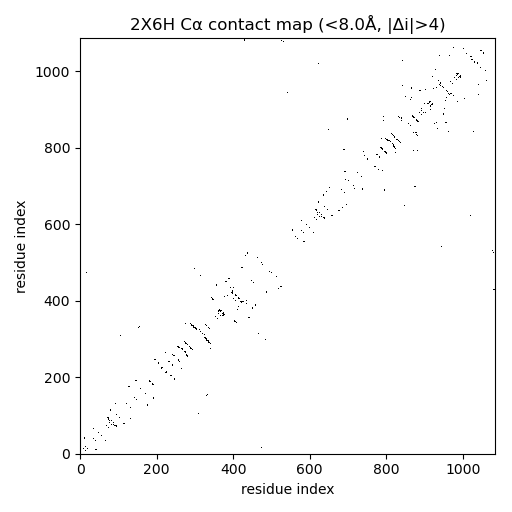A B O 1
ATOM 6702 N N . LEU B 1 424 ? 61.861 84.295 32.049 1.00 68.35 677 LEU B N 1
ATOM 6703 C CA . LEU B 1 424 ? 61.541 85.359 32.998 1.00 68.13 677 LEU B CA 1
ATOM 6704 C C . LEU B 1 424 ? 61.923 84.740 34.329 1.00 67.96 677 LEU B C 1
ATOM 6705 O O . LEU B 1 424 ? 61.295 83.755 34.735 1.00 67.98 677 LEU B O 1
ATOM 6710 N N . MET B 1 425 ? 62.923 85.296 35.021 1.00 67.52 678 MET B N 1
ATOM 6711 C CA . MET B 1 425 ? 63.475 84.570 36.171 1.00 67.13 678 MET B CA 1
ATOM 6712 C C . MET B 1 425 ? 63.066 85.012 37.571 1.00 66.60 678 MET B C 1
ATOM 6713 O O . MET B 1 425 ? 63.523 86.049 38.059 1.00 66.71 678 MET B O 1
ATOM 6718 N N . PRO B 1 426 ? 62.196 84.210 38.215 1.00 66.01 679 PRO B N 1
ATOM 6719 C CA . PRO B 1 426 ? 61.715 84.429 39.576 1.00 65.41 679 PRO B CA 1
ATOM 6720 C C . PRO B 1 426 ? 62.846 84.344 40.602 1.00 64.70 679 PRO B C 1
ATOM 6721 O O . PRO B 1 426 ? 63.806 83.586 40.409 1.00 64.68 679 PRO B O 1
ATOM 6725 N N . ALA B 1 427 ? 62.726 85.134 41.670 1.00 63.74 680 ALA B N 1
ATOM 6726 C CA . ALA B 1 427 ? 63.693 85.125 42.764 1.00 62.58 680 ALA B CA 1
ATOM 6727 C C . ALA B 1 427 ? 63.037 84.537 44.000 1.00 61.80 680 ALA B C 1
ATOM 6728 O O . ALA B 1 427 ? 61.911 84.903 44.352 1.00 61.71 680 ALA B O 1
ATOM 6730 N N . LYS B 1 428 ? 63.755 83.645 44.671 1.00 60.85 681 LYS B N 1
ATOM 6731 C CA . LYS B 1 428 ? 63.323 83.153 45.971 1.00 59.87 681 LYS B CA 1
ATOM 6732 C C . LYS B 1 428 ? 64.125 83.872 47.040 1.00 59.35 681 LYS B C 1
ATOM 6733 O O . LYS B 1 428 ? 65.358 83.870 47.017 1.00 59.22 681 LYS B O 1
ATOM 6739 N N . LEU B 1 429 ? 63.410 84.453 47.995 1.00 58.69 682 LEU B N 1
ATOM 6740 C CA . LEU B 1 429 ? 64.029 85.196 49.073 1.00 58.09 682 LEU B CA 1
ATOM 6741 C C . LEU B 1 429 ? 63.780 84.511 50.395 1.00 57.92 682 LEU B C 1
ATOM 6742 O O . LEU B 1 429 ? 62.688 84.003 50.651 1.00 58.09 682 LEU B O 1
ATOM 6747 N N . THR B 1 430 ? 64.784 84.523 51.252 1.00 57.72 683 THR B N 1
ATOM 6748 C CA . THR B 1 430 ? 64.551 84.120 52.615 1.00 57.47 683 THR B CA 1
ATOM 6749 C C . THR B 1 430 ? 64.476 85.362 53.446 1.00 57.29 683 THR B C 1
ATOM 6750 O O . THR B 1 430 ? 65.331 86.241 53.361 1.00 57.35 683 THR B O 1
ATOM 6754 N N . PHE B 1 431 ? 63.445 85.401 54.272 1.00 57.08 684 PHE B N 1
ATOM 6755 C CA . PHE B 1 431 ? 63.208 86.497 55.178 1.00 56.87 684 PHE B CA 1
ATOM 6756 C C . PHE B 1 431 ? 63.396 85.990 56.595 1.00 56.87 684 PHE B C 1
ATOM 6757 O O . PHE B 1 431 ? 63.027 84.853 56.882 1.00 56.87 684 PHE B O 1
ATOM 6765 N N . VAL B 1 432 ? 63.937 86.817 57.490 1.00 56.90 685 VAL B N 1
ATOM 6766 C CA . VAL B 1 432 ? 63.816 86.515 58.919 1.00 56.99 685 VAL B CA 1
ATOM 6767 C C . VAL B 1 432 ? 62.690 87.302 59.523 1.00 57.32 685 VAL B C 1
ATOM 6768 O O . VAL B 1 432 ? 62.554 88.506 59.290 1.00 57.25 685 VAL B O 1
ATOM 6772 N N . THR B 1 433 ? 61.927 86.599 60.351 1.00 57.80 686 THR B N 1
ATOM 6773 C CA . THR B 1 433 ? 60.771 87.136 61.041 1.00 58.24 686 THR B CA 1
ATOM 6774 C C . THR B 1 433 ? 61.157 87.691 62.410 1.00 58.68 686 THR B C 1
ATOM 6775 O O . THR B 1 433 ? 62.284 87.506 62.871 1.00 58.72 686 THR B O 1
ATOM 6779 N N . SER B 1 434 ? 60.215 88.373 63.053 1.00 59.27 687 SER B N 1
ATOM 6780 C CA . SER B 1 434 ? 60.447 88.962 64.365 1.00 59.95 687 SER B CA 1
ATOM 6781 C C . SER B 1 434 ? 60.714 87.910 65.444 1.00 60.33 687 SER B C 1
ATOM 6782 O O . SER B 1 434 ? 61.363 88.196 66.446 1.00 60.66 687 SER B O 1
ATOM 6785 N N . ILE B 1 435 ? 60.232 86.694 65.219 1.00 60.82 688 ILE B N 1
ATOM 6786 C CA . ILE B 1 435 ? 60.130 85.681 66.265 1.00 61.38 688 ILE B CA 1
ATOM 6787 C C . ILE B 1 435 ? 61.180 84.584 66.124 1.00 61.83 688 ILE B C 1
ATOM 6788 O O . ILE B 1 435 ? 61.364 84.039 65.035 1.00 61.90 688 ILE B O 1
ATOM 6793 N N . ALA B 1 436 ? 61.861 84.273 67.230 1.00 62.41 689 ALA B N 1
ATOM 6794 C CA . ALA B 1 436 ? 62.665 83.044 67.364 1.00 62.94 689 ALA B CA 1
ATOM 6795 C C . ALA B 1 436 ? 63.551 82.786 66.159 1.00 63.19 689 ALA B C 1
ATOM 6796 O O . ALA B 1 436 ? 63.811 81.623 65.801 1.00 63.32 689 ALA B O 1
ATOM 6798 N N . HIS B 1 437 ? 63.996 83.874 65.530 1.00 63.38 690 HIS B N 1
ATOM 6799 C CA . HIS B 1 437 ? 64.690 83.784 64.249 1.00 63.60 690 HIS B CA 1
ATOM 6800 C C . HIS B 1 437 ? 64.051 82.746 63.302 1.00 63.22 690 HIS B C 1
ATOM 6801 O O . HIS B 1 437 ? 64.761 82.002 62.614 1.00 63.31 690 HIS B O 1
ATOM 6808 N N . HIS B 1 438 ? 62.715 82.681 63.303 1.00 62.65 691 HIS B N 1
ATOM 6809 C CA . HIS B 1 438 ? 61.956 81.911 62.316 1.00 62.03 691 HIS B CA 1
ATOM 6810 C C . HIS B 1 438 ? 62.230 82.520 60.962 1.00 61.29 691 HIS B C 1
ATOM 6811 O O . HIS B 1 438 ? 62.388 83.741 60.835 1.00 61.40 691 HIS B O 1
ATOM 6818 N N . GLU B 1 439 ? 62.291 81.677 59.944 1.00 60.22 692 GLU B N 1
ATOM 6819 C CA . GLU B 1 439 ? 62.455 82.199 58.605 1.00 59.19 692 GLU B CA 1
ATOM 6820 C C . GLU B 1 439 ? 61.251 81.926 57.725 1.00 57.94 692 GLU B C 1
ATOM 6821 O O . GLU B 1 439 ? 60.581 80.911 57.881 1.00 57.79 692 GLU B O 1
ATOM 6827 N N . TYR B 1 440 ? 60.997 82.842 56.797 1.00 56.64 693 TYR B N 1
ATOM 6828 C CA . TYR B 1 440 ? 59.921 82.702 55.830 1.00 55.55 693 TYR B CA 1
ATOM 6829 C C . TYR B 1 440 ? 60.525 82.677 54.433 1.00 54.95 693 TYR B C 1
ATOM 6830 O O . TYR B 1 440 ? 61.399 83.482 54.117 1.00 54.97 693 TYR B O 1
ATOM 6839 N N . ALA B 1 441 ? 60.044 81.776 53.586 1.00 54.18 694 ALA B N 1
ATOM 6840 C CA . ALA B 1 441 ? 60.471 81.780 52.201 1.00 53.60 694 ALA B CA 1
ATOM 6841 C C . ALA B 1 441 ? 59.349 82.273 51.315 1.00 53.47 694 ALA B C 1
ATOM 6842 O O . ALA B 1 441 ? 58.207 81.805 51.400 1.00 53.33 694 ALA B O 1
ATOM 6844 N N . ALA B 1 442 ? 59.696 83.205 50.437 1.00 53.33 695 ALA B N 1
ATOM 6845 C CA . ALA B 1 442 ? 58.759 83.718 49.456 1.00 53.42 695 ALA B CA 1
ATOM 6846 C C . ALA B 1 442 ? 59.342 83.667 48.057 1.00 53.61 695 ALA B C 1
ATOM 6847 O O . ALA B 1 442 ? 60.524 83.392 47.870 1.00 53.68 695 ALA B O 1
ATOM 6849 N N . ILE B 1 443 ? 58.507 83.931 47.067 1.00 54.02 696 ILE B N 1
ATOM 6850 C CA . ILE B 1 443 ? 59.003 84.156 45.727 1.00 54.41 696 ILE B CA 1
ATOM 6851 C C . ILE B 1 443 ? 58.627 85.569 45.336 1.00 54.83 696 ILE B C 1
ATOM 6852 O O . ILE B 1 443 ? 57.511 86.019 45.595 1.00 54.98 696 ILE B O 1
ATOM 6857 N N . PHE B 1 444 ? 59.557 86.259 44.691 1.00 55.40 697 PHE B N 1
ATOM 6858 C CA . PHE B 1 444 ? 59.268 87.560 44.114 1.00 55.94 697 PHE B CA 1
ATOM 6859 C C . PHE B 1 444 ? 59.428 87.536 42.601 1.00 56.65 697 PHE B C 1
ATOM 6860 O O . PHE B 1 444 ? 60.481 87.157 42.094 1.00 56.85 697 PHE B O 1
ATOM 6868 N N . LYS B 1 445 ? 58.388 87.948 41.887 1.00 57.47 698 LYS B N 1
ATOM 6869 C CA . LYS B 1 445 ? 58.375 87.846 40.435 1.00 58.49 698 LYS B CA 1
ATOM 6870 C C . LYS B 1 445 ? 58.227 89.225 39.804 1.00 59.18 698 LYS B C 1
ATOM 6871 O O . LYS B 1 445 ? 57.287 89.945 40.114 1.00 59.12 698 LYS B O 1
ATOM 6877 N N . HIS B 1 446 ? 59.157 89.580 38.919 1.00 60.24 699 HIS B N 1
ATOM 6878 C CA . HIS B 1 446 ? 59.138 90.879 38.224 1.00 61.39 699 HIS B CA 1
ATOM 6879 C C . HIS B 1 446 ? 58.339 90.892 36.912 1.00 61.44 699 HIS B C 1
ATOM 6880 O O . HIS B 1 446 ? 57.946 91.957 36.428 1.00 61.75 699 HIS B O 1
ATOM 6887 N N . GLY B 1 447 ? 58.103 89.713 36.338 1.00 61.42 700 GLY B N 1
ATOM 6888 C CA . GLY B 1 447 ? 57.599 89.597 34.961 1.00 61.10 700 GLY B CA 1
ATOM 6889 C C . GLY B 1 447 ? 56.141 89.877 34.613 1.00 60.80 700 GLY B C 1
ATOM 6890 O O . GLY B 1 447 ? 55.855 90.755 33.790 1.00 60.84 700 GLY B O 1
ATOM 6891 N N . ASP B 1 448 ? 55.212 89.124 35.195 1.00 60.34 701 ASP B N 1
ATOM 6892 C CA . ASP B 1 448 ? 53.815 89.266 34.782 1.00 59.82 701 ASP B CA 1
ATOM 6893 C C . ASP B 1 448 ? 52.846 89.682 35.887 1.00 59.01 701 ASP B C 1
ATOM 6894 O O . ASP B 1 448 ? 53.107 89.499 37.078 1.00 59.04 701 ASP B O 1
ATOM 6899 N N . ASP B 1 449 ? 51.738 90.271 35.456 1.00 57.95 702 ASP B N 1
ATOM 6900 C CA . ASP B 1 449 ? 50.650 90.640 36.326 1.00 56.95 702 ASP B CA 1
ATOM 6901 C C . ASP B 1 449 ? 50.111 89.363 36.955 1.00 56.08 702 ASP B C 1
ATOM 6902 O O . ASP B 1 449 ? 49.861 88.388 36.254 1.00 56.16 702 ASP B O 1
ATOM 6907 N N . LEU B 1 450 ? 49.944 89.365 38.274 1.00 55.01 703 LEU B N 1
ATOM 6908 C CA . LEU B 1 450 ? 49.637 88.133 39.002 1.00 53.81 703 LEU B CA 1
ATOM 6909 C C . LEU B 1 450 ? 48.179 87.945 39.381 1.00 53.25 703 LEU B C 1
ATOM 6910 O O . LEU B 1 450 ? 47.829 86.937 39.997 1.00 53.03 703 LEU B O 1
ATOM 6915 N N . ARG B 1 451 ? 47.333 88.901 39.004 1.00 52.67 704 ARG B N 1
ATOM 6916 C CA . ARG B 1 451 ? 45.906 88.860 39.339 1.00 52.19 704 ARG B CA 1
ATOM 6917 C C . ARG B 1 451 ? 45.201 87.564 38.949 1.00 52.04 704 ARG B C 1
ATOM 6918 O O . ARG B 1 451 ? 44.276 87.121 39.642 1.00 52.18 704 ARG B O 1
ATOM 6926 N N . GLN B 1 452 ? 45.635 86.960 37.846 1.00 51.66 705 GLN B N 1
ATOM 6927 C CA . GLN B 1 452 ? 45.063 85.693 37.401 1.00 51.23 705 GLN B CA 1
ATOM 6928 C C . GLN B 1 452 ? 45.443 84.539 38.323 1.00 50.73 705 GLN B C 1
ATOM 6929 O O . GLN B 1 452 ? 44.589 83.724 38.678 1.00 50.62 705 GLN B O 1
ATOM 6935 N N . ASP B 1 453 ? 46.717 84.472 38.707 1.00 50.08 706 ASP B N 1
ATOM 6936 C CA . ASP B 1 453 ? 47.156 83.478 39.673 1.00 49.48 706 ASP B CA 1
ATOM 6937 C C . ASP B 1 453 ? 46.383 83.661 40.976 1.00 48.82 706 ASP B C 1
ATOM 6938 O O . ASP B 1 453 ? 45.913 82.678 41.561 1.00 48.87 706 ASP B O 1
ATOM 6943 N N . GLN B 1 454 ? 46.207 84.909 41.413 1.00 47.81 707 GLN B N 1
ATOM 6944 C CA . GLN B 1 454 ? 45.554 85.143 42.705 1.00 46.70 707 GLN B CA 1
ATOM 6945 C C . GLN B 1 454 ? 44.067 84.817 42.684 1.00 45.64 707 GLN B C 1
ATOM 6946 O O . GLN B 1 454 ? 43.503 84.443 43.720 1.00 45.62 707 GLN B O 1
ATOM 6952 N N . LEU B 1 455 ? 43.429 84.918 41.523 1.00 44.20 708 LEU B N 1
ATOM 6953 C CA . LEU B 1 455 ? 42.038 84.505 41.476 1.00 43.07 708 LEU B CA 1
ATOM 6954 C C . LEU B 1 455 ? 41.976 83.003 41.603 1.00 42.34 708 LEU B C 1
ATOM 6955 O O . LEU B 1 455 ? 41.159 82.473 42.353 1.00 42.07 708 LEU B O 1
ATOM 6960 N N . ILE B 1 456 ? 42.845 82.311 40.880 1.00 41.64 709 ILE B N 1
ATOM 6961 C CA . ILE B 1 456 ? 42.795 80.859 40.909 1.00 40.75 709 ILE B CA 1
ATOM 6962 C C . ILE B 1 456 ? 43.052 80.367 42.323 1.00 40.34 709 ILE B C 1
ATOM 6963 O O . ILE B 1 456 ? 42.356 79.465 42.801 1.00 40.02 709 ILE B O 1
ATOM 6968 N N . LEU B 1 457 ? 44.007 80.991 43.010 1.00 39.73 710 LEU B N 1
ATOM 6969 C CA . LEU B 1 457 ? 44.310 80.552 44.362 1.00 39.10 710 LEU B CA 1
ATOM 6970 C C . LEU B 1 457 ? 43.249 80.879 45.358 1.00 38.76 710 LEU B C 1
ATOM 6971 O O . LEU B 1 457 ? 42.988 80.073 46.237 1.00 38.75 710 LEU B O 1
ATOM 6976 N N . GLN B 1 458 ? 42.621 82.040 45.221 1.00 38.47 711 GLN B N 1
ATOM 6977 C CA . GLN B 1 458 ? 41.459 82.320 46.044 1.00 38.48 711 GLN B CA 1
ATOM 6978 C C . GLN B 1 458 ? 40.413 81.236 45.845 1.00 38.43 711 GLN B C 1
ATOM 6979 O O . GLN B 1 458 ? 39.754 80.814 46.789 1.00 38.24 711 GLN B O 1
ATOM 6985 N N . MET B 1 459 ? 40.260 80.804 44.597 1.00 38.75 712 MET B N 1
ATOM 6986 C CA . MET B 1 459 ? 39.227 79.847 44.245 1.00 38.90 712 MET B CA 1
ATOM 6987 C C . MET B 1 459 ? 39.583 78.479 44.772 1.00 38.76 712 MET B C 1
ATOM 6988 O O . MET B 1 459 ? 38.718 77.744 45.253 1.00 38.32 712 MET B O 1
ATOM 6993 N N . ILE B 1 460 ? 40.863 78.140 44.696 1.00 38.85 713 ILE B N 1
ATOM 6994 C CA . ILE B 1 460 ? 41.311 76.866 45.223 1.00 39.17 713 ILE B CA 1
ATOM 6995 C C . ILE B 1 460 ? 41.086 76.874 46.735 1.00 39.70 713 ILE B C 1
ATOM 6996 O O . ILE B 1 460 ? 40.594 75.894 47.306 1.00 39.75 713 ILE B O 1
ATOM 7001 N N . THR B 1 461 ? 41.411 78.003 47.365 1.00 40.20 714 THR B N 1
ATOM 7002 C CA . THR B 1 461 ? 41.278 78.163 48.812 1.00 40.70 714 THR B CA 1
ATOM 7003 C C . THR B 1 461 ? 39.834 78.149 49.237 1.00 40.92 714 THR B C 1
ATOM 7004 O O . THR B 1 461 ? 39.492 77.516 50.226 1.00 41.08 714 THR B O 1
ATOM 7008 N N . LEU B 1 462 ? 38.994 78.864 48.505 1.00 41.49 715 LEU B N 1
ATOM 7009 C CA . LEU B 1 462 ? 37.575 78.840 48.762 1.00 42.54 715 LEU B CA 1
ATOM 7010 C C . LEU B 1 462 ? 37.104 77.392 48.676 1.00 43.31 715 LEU B C 1
ATOM 7011 O O . LEU B 1 462 ? 36.485 76.872 49.601 1.00 43.43 715 LEU B O 1
ATOM 7016 N N . MET B 1 463 ? 37.430 76.731 47.573 1.00 44.20 716 MET B N 1
ATOM 7017 C CA . MET B 1 463 ? 36.998 75.361 47.367 1.00 45.06 716 MET B CA 1
ATOM 7018 C C . MET B 1 463 ? 37.476 74.396 48.454 1.00 45.53 716 MET B C 1
ATOM 7019 O O . MET B 1 463 ? 36.690 73.579 48.928 1.00 45.57 716 MET B O 1
ATOM 7024 N N . ASP B 1 464 ? 38.743 74.496 48.864 1.00 46.16 717 ASP B N 1
ATOM 7025 C CA . ASP B 1 464 ? 39.262 73.648 49.944 1.00 46.75 717 ASP B CA 1
ATOM 7026 C C . ASP B 1 464 ? 38.399 73.772 51.202 1.00 47.17 717 ASP B C 1
ATOM 7027 O O . ASP B 1 464 ? 37.972 72.769 51.776 1.00 47.40 717 ASP B O 1
ATOM 7032 N N . LYS B 1 465 ? 38.117 75.007 51.606 1.00 47.60 718 LYS B N 1
ATOM 7033 C CA . LYS B 1 465 ? 37.335 75.264 52.806 1.00 47.86 718 LYS B CA 1
ATOM 7034 C C . LYS B 1 465 ? 36.000 74.576 52.733 1.00 47.69 718 LYS B C 1
ATOM 7035 O O . LYS B 1 465 ? 35.565 73.974 53.704 1.00 47.91 718 LYS B O 1
ATOM 7041 N N . LEU B 1 466 ? 35.361 74.653 51.574 1.00 47.57 719 LEU B N 1
ATOM 7042 C CA . LEU B 1 466 ? 34.018 74.120 51.406 1.00 47.58 719 LEU B CA 1
ATOM 7043 C C . LEU B 1 466 ? 34.075 72.625 51.587 1.00 47.61 719 LEU B C 1
ATOM 7044 O O . LEU B 1 466 ? 33.231 72.037 52.267 1.00 47.63 719 LEU B O 1
ATOM 7049 N N . LEU B 1 467 ? 35.105 72.023 51.006 1.00 47.51 720 LEU B N 1
ATOM 7050 C CA . LEU B 1 467 ? 35.265 70.586 51.059 1.00 47.37 720 LEU B CA 1
ATOM 7051 C C . LEU B 1 467 ? 35.517 70.151 52.480 1.00 47.67 720 LEU B C 1
ATOM 7052 O O . LEU B 1 467 ? 34.918 69.192 52.953 1.00 47.40 720 LEU B O 1
ATOM 7057 N N . ARG B 1 468 ? 36.372 70.888 53.175 1.00 48.38 721 ARG B N 1
ATOM 7058 C CA . ARG B 1 468 ? 36.740 70.523 54.534 1.00 49.11 721 ARG B CA 1
ATOM 7059 C C . ARG B 1 468 ? 35.599 70.745 55.506 1.00 49.64 721 ARG B C 1
ATOM 7060 O O . ARG B 1 468 ? 35.533 70.084 56.532 1.00 49.40 721 ARG B O 1
ATOM 7068 N N . ARG B 1 469 ? 34.711 71.680 55.177 1.00 50.69 722 ARG B N 1
ATOM 7069 C CA . ARG B 1 469 ? 33.510 71.925 55.966 1.00 51.91 722 ARG B CA 1
ATOM 7070 C C . ARG B 1 469 ? 32.622 70.707 55.855 1.00 52.07 722 ARG B C 1
ATOM 7071 O O . ARG B 1 469 ? 31.867 70.379 56.774 1.00 52.20 722 ARG B O 1
ATOM 7079 N N . GLU B 1 470 ? 32.736 70.050 54.702 1.00 52.34 723 GLU B N 1
ATOM 7080 C CA . GLU B 1 470 ? 32.085 68.782 54.428 1.00 52.36 723 GLU B CA 1
ATOM 7081 C C . GLU B 1 470 ? 32.927 67.663 55.002 1.00 51.82 723 GLU B C 1
ATOM 7082 O O . GLU B 1 470 ? 32.592 66.498 54.887 1.00 51.38 723 GLU B O 1
ATOM 7088 N N . ASN B 1 471 ? 34.016 68.061 55.642 1.00 51.68 724 ASN B N 1
ATOM 7089 C CA . ASN B 1 471 ? 35.053 67.179 56.160 1.00 51.53 724 ASN B CA 1
ATOM 7090 C C . ASN B 1 471 ? 35.626 66.204 55.111 1.00 50.93 724 ASN B C 1
ATOM 7091 O O . ASN B 1 471 ? 35.850 65.020 55.357 1.00 51.01 724 ASN B O 1
ATOM 7096 N N . LEU B 1 472 ? 35.862 66.758 53.931 1.00 50.16 725 LEU B N 1
ATOM 7097 C CA . LEU B 1 472 ? 36.651 66.126 52.908 1.00 49.68 725 LEU B CA 1
ATOM 7098 C C . LEU B 1 472 ? 37.942 66.893 52.891 1.00 49.31 725 LEU B C 1
ATOM 7099 O O . LEU B 1 472 ? 37.960 68.034 52.431 1.00 49.67 725 LEU B O 1
ATOM 7104 N N . ASP B 1 473 ? 39.023 66.311 53.389 1.00 48.72 726 ASP B N 1
ATOM 7105 C CA . ASP B 1 473 ? 40.295 67.005 53.288 1.00 48.40 726 ASP B CA 1
ATOM 7106 C C . ASP B 1 473 ? 41.088 66.393 52.162 1.00 47.95 726 ASP B C 1
ATOM 7107 O O . ASP B 1 473 ? 41.620 65.291 52.307 1.00 48.69 726 ASP B O 1
ATOM 7112 N N . LEU B 1 474 ? 41.172 67.092 51.038 1.00 46.79 727 LEU B N 1
ATOM 7113 C CA . LEU B 1 474 ? 41.858 66.516 49.891 1.00 45.69 727 LEU B CA 1
ATOM 7114 C C . LEU B 1 474 ? 43.327 66.858 49.879 1.00 44.93 727 LEU B C 1
ATOM 7115 O O . LEU B 1 474 ? 44.063 66.436 49.001 1.00 45.17 727 LEU B O 1
ATOM 7120 N N . LYS B 1 475 ? 43.749 67.618 50.879 1.00 44.08 728 LYS B N 1
ATOM 7121 C CA . LYS B 1 475 ? 45.153 67.937 51.080 1.00 42.93 728 LYS B CA 1
ATOM 7122 C C . LYS B 1 475 ? 45.697 68.725 49.899 1.00 42.09 728 LYS B C 1
ATOM 7123 O O . LYS B 1 475 ? 46.769 68.447 49.354 1.00 41.92 728 LYS B O 1
ATOM 7129 N N . LEU B 1 476 ? 44.914 69.730 49.524 1.00 41.14 729 LEU B N 1
ATOM 7130 C CA . LEU B 1 476 ? 45.298 70.678 48.499 1.00 40.51 729 LEU B CA 1
ATOM 7131 C C . LEU B 1 476 ? 46.262 71.642 49.148 1.00 40.16 729 LEU B C 1
ATOM 7132 O O . LEU B 1 476 ? 46.357 71.689 50.374 1.00 40.51 729 LEU B O 1
ATOM 7137 N N . THR B 1 477 ? 47.000 72.395 48.348 1.00 39.36 730 THR B N 1
ATOM 7138 C CA . THR B 1 477 ? 47.886 73.371 48.936 1.00 38.77 730 THR B CA 1
ATOM 7139 C C . THR B 1 477 ? 47.612 74.746 48.343 1.00 38.48 730 THR B C 1
ATOM 7140 O O . THR B 1 477 ? 48.104 75.062 47.266 1.00 38.35 730 THR B O 1
ATOM 7144 N N . PRO B 1 478 ? 46.800 75.561 49.040 1.00 38.26 731 PRO B N 1
ATOM 7145 C CA . PRO B 1 478 ? 46.518 76.901 48.549 1.00 37.94 731 PRO B CA 1
ATOM 7146 C C . PRO B 1 478 ? 47.566 77.943 48.923 1.00 37.91 731 PRO B C 1
ATOM 7147 O O . PRO B 1 478 ? 47.251 78.888 49.642 1.00 37.80 731 PRO B O 1
ATOM 7151 N N . TYR B 1 479 ? 48.787 77.816 48.416 1.00 37.96 732 TYR B N 1
ATOM 7152 C CA . TYR B 1 479 ? 49.791 78.822 48.730 1.00 37.92 732 TYR B CA 1
ATOM 7153 C C . TYR B 1 479 ? 49.232 80.217 48.472 1.00 37.90 732 TYR B C 1
ATOM 7154 O O . TYR B 1 479 ? 48.468 80.432 47.544 1.00 37.63 732 TYR B O 1
ATOM 7163 N N . LYS B 1 480 ? 49.589 81.159 49.331 1.00 38.43 733 LYS B N 1
ATOM 7164 C CA . LYS B 1 480 ? 49.122 82.530 49.191 1.00 38.78 733 LYS B CA 1
ATOM 7165 C C . LYS B 1 480 ? 49.873 83.219 48.068 1.00 38.40 733 LYS B C 1
ATOM 7166 O O . LYS B 1 480 ? 51.061 82.990 47.868 1.00 37.68 733 LYS B O 1
ATOM 7172 N N . VAL B 1 481 ? 49.150 84.048 47.329 1.00 38.78 734 VAL B N 1
ATOM 7173 C CA . VAL B 1 481 ? 49.727 84.884 46.284 1.00 39.29 734 VAL B CA 1
ATOM 7174 C C . VAL B 1 481 ? 49.238 86.308 46.492 1.00 39.37 734 VAL B C 1
ATOM 7175 O O . VAL B 1 481 ? 48.069 86.529 46.805 1.00 39.37 734 VAL B O 1
ATOM 7179 N N . LEU B 1 482 ? 50.116 87.277 46.291 1.00 39.75 735 LEU B N 1
ATOM 7180 C CA . LEU B 1 482 ? 49.675 88.663 46.160 1.00 40.31 735 LEU B CA 1
ATOM 7181 C C . LEU B 1 482 ? 50.502 89.325 45.075 1.00 41.14 735 LEU B C 1
ATOM 7182 O O . LEU B 1 482 ? 51.726 89.151 45.029 1.00 41.30 735 LEU B O 1
ATOM 7187 N N . ALA B 1 483 ? 49.851 90.103 44.216 1.00 41.95 736 ALA B N 1
ATOM 7188 C CA . ALA B 1 483 ? 50.593 90.939 43.287 1.00 43.04 736 ALA B CA 1
ATOM 7189 C C . ALA B 1 483 ? 50.653 92.322 43.866 1.00 43.85 736 ALA B C 1
ATOM 7190 O O . ALA B 1 483 ? 49.617 92.950 44.074 1.00 43.81 736 ALA B O 1
ATOM 7192 N N . THR B 1 484 ? 51.870 92.819 44.067 1.00 44.92 737 THR B N 1
ATOM 7193 C CA . THR B 1 484 ? 52.043 94.192 44.511 1.00 46.15 737 THR B CA 1
ATOM 7194 C C . THR B 1 484 ? 51.467 95.092 43.426 1.00 46.97 737 THR B C 1
ATOM 7195 O O . THR B 1 484 ? 50.595 95.931 43.684 1.00 47.38 737 THR B O 1
ATOM 7199 N N . SER B 1 485 ? 52.006 94.947 42.224 1.00 47.68 738 SER B N 1
ATOM 7200 C CA . SER B 1 485 ? 51.528 95.685 41.074 1.00 48.46 738 SER B CA 1
ATOM 7201 C C . SER B 1 485 ? 51.514 94.747 39.881 1.00 48.81 738 SER B C 1
ATOM 7202 O O . SER B 1 485 ? 52.006 93.623 39.981 1.00 49.33 738 SER B O 1
ATOM 7205 N N . SER B 1 486 ? 50.926 95.174 38.764 1.00 49.08 739 SER B N 1
ATOM 7206 C CA . SER B 1 486 ? 51.072 94.407 37.526 1.00 49.30 739 SER B CA 1
ATOM 7207 C C . SER B 1 486 ? 52.561 94.420 37.261 1.00 49.63 739 SER B C 1
ATOM 7208 O O . SER B 1 486 ? 53.201 95.457 37.444 1.00 49.61 739 SER B O 1
ATOM 7211 N N . LYS B 1 487 ? 53.114 93.271 36.876 1.00 49.96 740 LYS B N 1
ATOM 7212 C CA . LYS B 1 487 ? 54.564 93.111 36.657 1.00 50.22 740 LYS B CA 1
ATOM 7213 C C . LYS B 1 487 ? 55.447 93.033 37.930 1.00 50.12 740 LYS B C 1
ATOM 7214 O O . LYS B 1 487 ? 56.653 93.254 37.859 1.00 50.27 740 LYS B O 1
ATOM 7220 N N . HIS B 1 488 ? 54.841 92.758 39.085 1.00 50.01 741 HIS B N 1
ATOM 7221 C CA . HIS B 1 488 ? 55.558 92.202 40.255 1.00 49.65 741 HIS B CA 1
ATOM 7222 C C . HIS B 1 488 ? 54.639 91.808 41.400 1.00 48.97 741 HIS B C 1
ATOM 7223 O O . HIS B 1 488 ? 53.631 92.460 41.667 1.00 49.17 741 HIS B O 1
ATOM 7230 N N . GLY B 1 489 ? 55.000 90.735 42.085 1.00 48.11 742 GLY B N 1
ATOM 7231 C CA . GLY B 1 489 ? 54.266 90.347 43.269 1.00 47.02 742 GLY B CA 1
ATOM 7232 C C . GLY B 1 489 ? 55.000 89.301 44.064 1.00 46.26 742 GLY B C 1
ATOM 7233 O O . GLY B 1 489 ? 56.162 88.992 43.801 1.00 46.20 742 GLY B O 1
ATOM 7234 N N . PHE B 1 490 ? 54.306 88.745 45.040 1.00 45.46 743 PHE B N 1
ATOM 7235 C CA . PHE B 1 490 ? 54.883 87.696 45.836 1.00 44.70 743 PHE B CA 1
ATOM 7236 C C . PHE B 1 490 ? 54.121 86.402 45.698 1.00 44.47 743 PHE B C 1
ATOM 7237 O O . PHE B 1 490 ? 52.900 86.376 45.493 1.00 44.53 743 PHE B O 1
ATOM 7245 N N . LEU B 1 491 ? 54.854 85.317 45.846 1.00 43.85 744 LEU B N 1
ATOM 7246 C CA . LEU B 1 491 ? 54.235 84.032 45.894 1.00 43.41 744 LEU B CA 1
ATOM 7247 C C . LEU B 1 491 ? 54.716 83.357 47.138 1.00 43.08 744 LEU B C 1
ATOM 7248 O O . LEU B 1 491 ? 55.905 83.390 47.444 1.00 42.90 744 LEU B O 1
ATOM 7253 N N . GLN B 1 492 ? 53.782 82.758 47.868 1.00 42.85 745 GLN B N 1
ATOM 7254 C CA . GLN B 1 492 ? 54.144 81.891 48.963 1.00 42.61 745 GLN B CA 1
ATOM 7255 C C . GLN B 1 492 ? 54.921 80.757 48.352 1.00 42.73 745 GLN B C 1
ATOM 7256 O O . GLN B 1 492 ? 54.670 80.372 47.224 1.00 43.04 745 GLN B O 1
ATOM 7262 N N . TYR B 1 493 ? 55.887 80.236 49.074 1.00 43.04 746 TYR B N 1
ATOM 7263 C CA . TYR B 1 493 ? 56.659 79.138 48.553 1.00 43.42 746 TYR B CA 1
ATOM 7264 C C . TYR B 1 493 ? 56.425 77.947 49.453 1.00 43.31 746 TYR B C 1
ATOM 7265 O O . TYR B 1 493 ? 56.417 78.080 50.672 1.00 43.57 746 TYR B O 1
ATOM 7274 N N . VAL B 1 494 ? 56.221 76.784 48.855 1.00 43.27 747 VAL B N 1
ATOM 7275 C CA . VAL B 1 494 ? 56.135 75.544 49.618 1.00 43.43 747 VAL B CA 1
ATOM 7276 C C . VAL B 1 494 ? 57.205 74.594 49.110 1.00 43.30 747 VAL B C 1
ATOM 7277 O O . VAL B 1 494 ? 57.369 74.459 47.898 1.00 43.35 747 VAL B O 1
ATOM 7281 N N . ASP B 1 495 ? 57.957 73.970 50.024 1.00 43.33 748 ASP B N 1
ATOM 7282 C CA . ASP B 1 495 ? 59.086 73.128 49.614 1.00 43.45 748 ASP B CA 1
ATOM 7283 C C . ASP B 1 495 ? 58.556 71.995 48.776 1.00 43.00 748 ASP B C 1
ATOM 7284 O O . ASP B 1 495 ? 57.779 71.162 49.247 1.00 43.15 748 ASP B O 1
ATOM 7289 N N . SER B 1 496 ? 58.974 71.985 47.522 1.00 42.34 749 SER B N 1
ATOM 7290 C CA . SER B 1 496 ? 58.348 71.148 46.540 1.00 41.94 749 SER B CA 1
ATOM 7291 C C . SER B 1 496 ? 59.385 70.734 45.533 1.00 41.61 749 SER B C 1
ATOM 7292 O O . SER B 1 496 ? 60.423 71.369 45.396 1.00 41.52 749 SER B O 1
ATOM 7295 N N . CYS B 1 497 ? 59.084 69.667 44.815 1.00 41.35 750 CYS B N 1
ATOM 7296 C CA . CYS B 1 497 ? 59.912 69.232 43.720 1.00 41.21 750 CYS B CA 1
ATOM 7297 C C . CYS B 1 497 ? 59.007 69.068 42.507 1.00 40.62 750 CYS B C 1
ATOM 7298 O O . CYS B 1 497 ? 57.942 68.468 42.612 1.00 40.85 750 CYS B O 1
ATOM 7301 N N . THR B 1 498 ? 59.412 69.612 41.363 1.00 39.93 751 THR B N 1
ATOM 7302 C CA . THR B 1 498 ? 58.612 69.485 40.141 1.00 39.41 751 THR B CA 1
ATOM 7303 C C . THR B 1 498 ? 58.534 68.016 39.694 1.00 39.13 751 THR B C 1
ATOM 7304 O O . THR B 1 498 ? 59.482 67.261 39.903 1.00 39.36 751 THR B O 1
ATOM 7308 N N . VAL B 1 499 ? 57.410 67.604 39.113 1.00 38.53 752 VAL B N 1
ATOM 7309 C CA . VAL B 1 499 ? 57.274 66.215 38.652 1.00 38.19 752 VAL B CA 1
ATOM 7310 C C . VAL B 1 499 ? 58.345 65.840 37.623 1.00 38.30 752 VAL B C 1
ATOM 7311 O O . VAL B 1 499 ? 58.960 64.774 37.723 1.00 38.31 752 VAL B O 1
ATOM 7315 N N . ALA B 1 500 ? 58.574 66.718 36.647 1.00 38.28 753 ALA B N 1
ATOM 7316 C CA . ALA B 1 500 ? 59.673 66.529 35.703 1.00 38.25 753 ALA B CA 1
ATOM 7317 C C . ALA B 1 500 ? 60.978 66.352 36.480 1.00 38.22 753 ALA B C 1
ATOM 7318 O O . ALA B 1 500 ? 61.751 65.434 36.203 1.00 38.25 753 ALA B O 1
ATOM 7320 N N . GLU B 1 501 ? 61.191 67.215 37.472 1.00 38.21 754 GLU B N 1
ATOM 7321 C CA . GLU B 1 501 ? 62.385 67.180 38.309 1.00 38.43 754 GLU B CA 1
ATOM 7322 C C . GLU B 1 501 ? 62.480 65.889 39.098 1.00 38.25 754 GLU B C 1
ATOM 7323 O O . GLU B 1 501 ? 63.560 65.309 39.218 1.00 38.31 754 GLU B O 1
ATOM 7329 N N . VAL B 1 502 ? 61.356 65.446 39.652 1.00 38.03 755 VAL B N 1
ATOM 7330 C CA . VAL B 1 502 ? 61.347 64.200 40.399 1.00 37.80 755 VAL B CA 1
ATOM 7331 C C . VAL B 1 502 ? 61.748 63.081 39.463 1.00 37.68 755 VAL B C 1
ATOM 7332 O O . VAL B 1 502 ? 62.650 62.325 39.788 1.00 37.81 755 VAL B O 1
ATOM 7336 N N . LEU B 1 503 ? 61.113 63.024 38.289 1.00 37.55 756 LEU B N 1
ATOM 7337 C CA . LEU B 1 503 ? 61.304 61.934 37.318 1.00 37.47 756 LEU B CA 1
ATOM 7338 C C . LEU B 1 503 ? 62.731 61.816 36.780 1.00 38.05 756 LEU B C 1
ATOM 7339 O O . LEU B 1 503 ? 63.250 60.708 36.610 1.00 38.23 756 LEU B O 1
ATOM 7344 N N . ALA B 1 504 ? 63.363 62.954 36.511 1.00 38.53 757 ALA B N 1
ATOM 7345 C CA . ALA B 1 504 ? 64.740 62.954 36.046 1.00 38.91 757 ALA B CA 1
ATOM 7346 C C . ALA B 1 504 ? 65.686 62.586 37.188 1.00 39.24 757 ALA B C 1
ATOM 7347 O O . ALA B 1 504 ? 66.606 61.789 36.996 1.00 39.43 757 ALA B O 1
ATOM 7349 N N . ARG B 1 505 ? 65.442 63.144 38.375 1.00 39.52 758 ARG B N 1
ATOM 7350 C CA . ARG B 1 505 ? 66.340 62.946 39.517 1.00 39.90 758 ARG B CA 1
ATOM 7351 C C . ARG B 1 505 ? 66.192 61.563 40.142 1.00 39.53 758 ARG B C 1
ATOM 7352 O O . ARG B 1 505 ? 67.166 60.836 40.294 1.00 39.43 758 ARG B O 1
ATOM 7360 N N . GLU B 1 506 ? 64.971 61.216 40.516 1.00 39.41 759 GLU B N 1
ATOM 7361 C CA . GLU B 1 506 ? 64.651 59.878 40.971 1.00 39.53 759 GLU B CA 1
ATOM 7362 C C . GLU B 1 506 ? 63.808 59.267 39.855 1.00 39.31 759 GLU B C 1
ATOM 7363 O O . GLU B 1 506 ? 62.786 59.828 39.480 1.00 39.75 759 GLU B O 1
ATOM 7369 N N . GLY B 1 507 ? 64.231 58.132 39.311 1.00 38.88 760 GLY B N 1
ATOM 7370 C CA . GLY B 1 507 ? 63.589 57.556 38.124 1.00 38.47 760 GLY B CA 1
ATOM 7371 C C . GLY B 1 507 ? 62.088 57.785 38.014 1.00 38.35 760 GLY B C 1
ATOM 7372 O O . GLY B 1 507 ? 61.623 58.562 37.174 1.00 38.56 760 GLY B O 1
ATOM 7373 N N . ASN B 1 508 ? 61.326 57.104 38.866 1.00 38.08 761 ASN B N 1
ATOM 7374 C CA . ASN B 1 508 ? 59.863 57.254 38.892 1.00 37.58 761 ASN B CA 1
ATOM 7375 C C . ASN B 1 508 ? 59.366 57.873 40.204 1.00 36.92 761 ASN B C 1
ATOM 7376 O O . ASN B 1 508 ? 60.129 57.977 41.177 1.00 37.01 761 ASN B O 1
ATOM 7381 N N . ILE B 1 509 ? 58.097 58.283 40.227 1.00 36.13 762 ILE B N 1
ATOM 7382 C CA . ILE B 1 509 ? 57.497 58.964 41.395 1.00 35.30 762 ILE B CA 1
ATOM 7383 C C . ILE B 1 509 ? 57.511 58.150 42.695 1.00 35.22 762 ILE B C 1
ATOM 7384 O O . ILE B 1 509 ? 57.708 58.697 43.781 1.00 35.28 762 ILE B O 1
ATOM 7389 N N . HIS B 1 510 ? 57.302 56.847 42.585 1.00 34.91 763 HIS B N 1
ATOM 7390 C CA . HIS B 1 510 ? 57.347 55.977 43.749 1.00 34.55 763 HIS B CA 1
ATOM 7391 C C . HIS B 1 510 ? 58.692 55.999 44.455 1.00 33.87 763 HIS B C 1
ATOM 7392 O O . HIS B 1 510 ? 58.745 55.937 45.668 1.00 33.43 763 HIS B O 1
ATOM 7399 N N . ASN B 1 511 ? 59.772 56.085 43.687 1.00 33.46 764 ASN B N 1
ATOM 7400 C CA . ASN B 1 511 ? 61.110 56.112 44.252 1.00 33.24 764 ASN B CA 1
ATOM 7401 C C . ASN B 1 511 ? 61.264 57.318 45.141 1.00 32.82 764 ASN B C 1
ATOM 7402 O O . ASN B 1 511 ? 61.892 57.241 46.198 1.00 33.16 764 ASN B O 1
ATOM 7407 N N . PHE B 1 512 ? 60.688 58.433 44.701 1.00 32.07 765 PHE B N 1
ATOM 7408 C CA . PHE B 1 512 ? 60.687 59.681 45.459 1.00 31.23 765 PHE B CA 1
ATOM 7409 C C . PHE B 1 512 ? 59.968 59.523 46.804 1.00 30.64 765 PHE B C 1
ATOM 7410 O O . PHE B 1 512 ? 60.527 59.815 47.858 1.00 30.61 765 PHE B O 1
ATOM 7418 N N . PHE B 1 513 ? 58.732 59.043 46.755 1.00 30.15 766 PHE B N 1
ATOM 7419 C CA . PHE B 1 513 ? 57.975 58.715 47.954 1.00 29.81 766 PHE B CA 1
ATOM 7420 C C . PHE B 1 513 ? 58.711 57.658 48.750 1.00 30.40 766 PHE B C 1
ATOM 7421 O O . PHE B 1 513 ? 58.728 57.700 49.970 1.00 30.76 766 PHE B O 1
ATOM 7429 N N . ARG B 1 514 ? 59.330 56.716 48.052 1.00 31.07 767 ARG B N 1
ATOM 7430 C CA . ARG B 1 514 ? 60.026 55.612 48.693 1.00 31.87 767 ARG B CA 1
ATOM 7431 C C . ARG B 1 514 ? 61.244 56.107 49.454 1.00 32.29 767 ARG B C 1
ATOM 7432 O O . ARG B 1 514 ? 61.544 55.632 50.552 1.00 32.28 767 ARG B O 1
ATOM 7440 N N . LYS B 1 515 ? 61.940 57.069 48.863 1.00 32.98 768 LYS B N 1
ATOM 7441 C CA . LYS B 1 515 ? 63.122 57.665 49.474 1.00 33.65 768 LYS B CA 1
ATOM 7442 C C . LYS B 1 515 ? 62.773 58.255 50.832 1.00 33.78 768 LYS B C 1
ATOM 7443 O O . LYS B 1 515 ? 63.508 58.070 51.799 1.00 34.02 768 LYS B O 1
ATOM 7449 N N . HIS B 1 516 ? 61.635 58.931 50.916 1.00 33.95 769 HIS B N 1
ATOM 7450 C CA . HIS B 1 516 ? 61.338 59.715 52.107 1.00 34.52 769 HIS B CA 1
ATOM 7451 C C . HIS B 1 516 ? 60.487 59.009 53.152 1.00 34.43 769 HIS B C 1
ATOM 7452 O O . HIS B 1 516 ? 60.634 59.266 54.338 1.00 34.35 769 HIS B O 1
ATOM 7459 N N . HIS B 1 517 ? 59.594 58.129 52.723 1.00 34.66 770 HIS B N 1
ATOM 7460 C CA . HIS B 1 517 ? 58.716 57.433 53.665 1.00 35.01 770 HIS B CA 1
ATOM 7461 C C . HIS B 1 517 ? 58.585 55.962 53.299 1.00 35.18 770 HIS B C 1
ATOM 7462 O O . HIS B 1 517 ? 57.525 55.521 52.846 1.00 34.83 770 HIS B O 1
ATOM 7469 N N . PRO B 1 518 ? 59.669 55.196 53.495 1.00 35.52 771 PRO B N 1
ATOM 7470 C CA . PRO B 1 518 ? 59.625 53.796 53.132 1.00 35.99 771 PRO B CA 1
ATOM 7471 C C . PRO B 1 518 ? 59.093 52.928 54.254 1.00 36.64 771 PRO B C 1
ATOM 7472 O O . PRO B 1 518 ? 59.584 52.980 55.378 1.00 37.07 771 PRO B O 1
ATOM 7476 N N . CYS B 1 519 ? 58.088 52.133 53.946 1.00 37.39 772 CYS B N 1
ATOM 7477 C CA . CYS B 1 519 ? 57.581 51.171 54.895 1.00 38.44 772 CYS B CA 1
ATOM 7478 C C . CYS B 1 519 ? 57.520 49.811 54.176 1.00 39.18 772 CYS B C 1
ATOM 7479 O O . CYS B 1 519 ? 56.926 49.703 53.105 1.00 38.90 772 CYS B O 1
ATOM 7482 N N . ASP B 1 520 ? 58.169 48.798 54.757 1.00 40.24 773 ASP B N 1
ATOM 7483 C CA . ASP B 1 520 ? 58.283 47.451 54.156 1.00 41.38 773 ASP B CA 1
ATOM 7484 C C . ASP B 1 520 ? 56.965 46.742 53.829 1.00 41.72 773 ASP B C 1
ATOM 7485 O O . ASP B 1 520 ? 56.860 46.064 52.809 1.00 41.73 773 ASP B O 1
ATOM 7490 N N . ASN B 1 521 ? 55.983 46.857 54.716 1.00 42.30 774 ASN B N 1
ATOM 7491 C CA . ASN B 1 521 ? 54.647 46.348 54.435 1.00 42.77 774 ASN B CA 1
ATOM 7492 C C . ASN B 1 521 ? 53.782 47.470 53.885 1.00 43.16 774 ASN B C 1
ATOM 7493 O O . ASN B 1 521 ? 52.596 47.281 53.596 1.00 43.16 774 ASN B O 1
ATOM 7498 N N . GLY B 1 522 ? 54.394 48.644 53.735 1.00 43.57 775 GLY B N 1
ATOM 7499 C CA . GLY B 1 522 ? 53.746 49.768 53.072 1.00 44.20 775 GLY B CA 1
ATOM 7500 C C . GLY B 1 522 ? 53.441 49.501 51.604 1.00 44.66 775 GLY B C 1
ATOM 7501 O O . GLY B 1 522 ? 54.225 48.840 50.905 1.00 44.93 775 GLY B O 1
ATOM 7502 N N . PRO B 1 523 ? 52.319 50.054 51.113 1.00 44.83 776 PRO B N 1
ATOM 7503 C CA . PRO B 1 523 ? 51.754 49.758 49.806 1.00 44.97 776 PRO B CA 1
ATOM 7504 C C . PRO B 1 523 ? 52.778 49.436 48.776 1.00 45.24 776 PRO B C 1
ATOM 7505 O O . PRO B 1 523 ? 52.764 48.349 48.184 1.00 45.79 776 PRO B O 1
ATOM 7509 N N . TYR B 1 524 ? 53.664 50.393 48.548 1.00 45.20 777 TYR B N 1
ATOM 7510 C CA . TYR B 1 524 ? 54.633 50.250 47.487 1.00 45.19 777 TYR B CA 1
ATOM 7511 C C . TYR B 1 524 ? 56.030 50.358 48.059 1.00 44.53 777 TYR B C 1
ATOM 7512 O O . TYR B 1 524 ? 56.955 50.841 47.406 1.00 44.32 777 TYR B O 1
ATOM 7521 N N . GLY B 1 525 ? 56.174 49.870 49.285 1.00 43.95 778 GLY B N 1
ATOM 7522 C CA . GLY B 1 525 ? 57.361 50.137 50.064 1.00 43.27 778 GLY B CA 1
ATOM 7523 C C . GLY B 1 525 ? 57.312 51.576 50.530 1.00 42.86 778 GLY B C 1
ATOM 7524 O O . GLY B 1 525 ? 58.342 52.130 50.892 1.00 43.16 778 GLY B O 1
ATOM 7525 N N . ILE B 1 526 ? 56.116 52.178 50.498 1.00 42.14 779 ILE B N 1
ATOM 7526 C CA . ILE B 1 526 ? 55.886 53.552 50.958 1.00 41.40 779 ILE B CA 1
ATOM 7527 C C . ILE B 1 526 ? 54.938 53.511 52.143 1.00 41.01 779 ILE B C 1
ATOM 7528 O O . ILE B 1 526 ? 54.161 52.575 52.267 1.00 40.95 779 ILE B O 1
ATOM 7533 N N . SER B 1 527 ? 55.007 54.519 53.012 1.00 40.36 780 SER B N 1
ATOM 7534 C CA . SER B 1 527 ? 54.058 54.664 54.111 1.00 39.67 780 SER B CA 1
ATOM 7535 C C . SER B 1 527 ? 52.647 54.834 53.556 1.00 39.09 780 SER B C 1
ATOM 7536 O O . SER B 1 527 ? 52.436 55.603 52.612 1.00 39.16 780 SER B O 1
ATOM 7539 N N . ALA B 1 528 ? 51.690 54.112 54.137 1.00 38.15 781 ALA B N 1
ATOM 7540 C CA . ALA B 1 528 ? 50.304 54.099 53.649 1.00 37.14 781 ALA B CA 1
ATOM 7541 C C . ALA B 1 528 ? 49.682 55.491 53.537 1.00 36.42 781 ALA B C 1
ATOM 7542 O O . ALA B 1 528 ? 48.855 55.746 52.663 1.00 35.95 781 ALA B O 1
ATOM 7544 N N . GLU B 1 529 ? 50.093 56.382 54.433 1.00 35.88 782 GLU B N 1
ATOM 7545 C CA . GLU B 1 529 ? 49.510 57.722 54.538 1.00 35.17 782 GLU B CA 1
ATOM 7546 C C . GLU B 1 529 ? 49.985 58.632 53.422 1.00 34.08 782 GLU B C 1
ATOM 7547 O O . GLU B 1 529 ? 49.237 59.501 52.997 1.00 34.11 782 GLU B O 1
ATOM 7553 N N . VAL B 1 530 ? 51.220 58.456 52.963 1.00 32.70 783 VAL B N 1
ATOM 7554 C CA . VAL B 1 530 ? 51.722 59.279 51.872 1.00 31.64 783 VAL B CA 1
ATOM 7555 C C . VAL B 1 530 ? 50.961 58.937 50.572 1.00 31.26 783 VAL B C 1
ATOM 7556 O O . VAL B 1 530 ? 50.499 59.837 49.852 1.00 31.17 783 VAL B O 1
ATOM 7560 N N . MET B 1 531 ? 50.798 57.641 50.301 1.00 30.27 784 MET B N 1
ATOM 7561 C CA . MET B 1 531 ? 50.048 57.181 49.131 1.00 29.37 784 MET B CA 1
ATOM 7562 C C . MET B 1 531 ? 48.631 57.736 49.134 1.00 29.22 784 MET B C 1
ATOM 7563 O O . MET B 1 531 ? 48.073 58.053 48.069 1.00 29.22 784 MET B O 1
ATOM 7568 N N . ASP B 1 532 ? 48.051 57.832 50.332 1.00 28.55 785 ASP B N 1
ATOM 7569 C CA . ASP B 1 532 ? 46.696 58.324 50.494 1.00 27.77 785 ASP B CA 1
ATOM 7570 C C . ASP B 1 532 ? 46.668 59.816 50.265 1.00 27.27 785 ASP B C 1
ATOM 7571 O O . ASP B 1 532 ? 45.789 60.323 49.560 1.00 27.14 785 ASP B O 1
ATOM 7576 N N . THR B 1 533 ? 47.632 60.528 50.841 1.00 26.70 786 THR B N 1
ATOM 7577 C CA . THR B 1 533 ? 47.643 61.971 50.654 1.00 26.48 786 THR B CA 1
ATOM 7578 C C . THR B 1 533 ? 47.868 62.292 49.170 1.00 26.03 786 THR B C 1
ATOM 7579 O O . THR B 1 533 ? 47.234 63.186 48.625 1.00 26.00 786 THR B O 1
ATOM 7583 N N . TYR B 1 534 ? 48.718 61.518 48.508 1.00 25.73 787 TYR B N 1
ATOM 7584 C CA . TYR B 1 534 ? 48.907 61.654 47.065 1.00 25.47 787 TYR B CA 1
ATOM 7585 C C . TYR B 1 534 ? 47.617 61.468 46.247 1.00 25.70 787 TYR B C 1
ATOM 7586 O O . TYR B 1 534 ? 47.280 62.299 45.389 1.00 25.59 787 TYR B O 1
ATOM 7595 N N . ILE B 1 535 ? 46.906 60.368 46.498 1.00 25.92 788 ILE B N 1
ATOM 7596 C CA . ILE B 1 535 ? 45.680 60.072 45.758 1.00 26.03 788 ILE B CA 1
ATOM 7597 C C . ILE B 1 535 ? 44.705 61.223 45.897 1.00 26.56 788 ILE B C 1
ATOM 7598 O O . ILE B 1 535 ? 44.117 61.668 44.908 1.00 27.08 788 ILE B O 1
ATOM 7603 N N . LYS B 1 536 ? 44.568 61.725 47.122 1.00 26.67 789 LYS B N 1
ATOM 7604 C CA . LYS B 1 536 ? 43.550 62.712 47.424 1.00 26.65 789 LYS B CA 1
ATOM 7605 C C . LYS B 1 536 ? 43.884 64.045 46.788 1.00 26.66 789 LYS B C 1
ATOM 7606 O O . LYS B 1 536 ? 43.017 64.639 46.155 1.00 26.72 789 LYS B O 1
ATOM 7612 N N . SER B 1 537 ? 45.132 64.503 46.932 1.00 26.60 790 SER B N 1
ATOM 7613 C CA . SER B 1 537 ? 45.572 65.719 46.255 1.00 26.87 790 SER B CA 1
ATOM 7614 C C . SER B 1 537 ? 45.342 65.612 44.740 1.00 27.47 790 SER B C 1
ATOM 7615 O O . SER B 1 537 ? 44.764 66.524 44.131 1.00 27.95 790 SER B O 1
ATOM 7618 N N . CYS B 1 538 ? 45.749 64.488 44.144 1.00 27.48 791 CYS B N 1
ATOM 7619 C CA . CYS B 1 538 ? 45.472 64.223 42.735 1.00 27.46 791 CYS B CA 1
ATOM 7620 C C . CYS B 1 538 ? 44.008 64.417 42.433 1.00 27.43 791 CYS B C 1
ATOM 7621 O O . CYS B 1 538 ? 43.651 65.209 41.567 1.00 27.74 791 CYS B O 1
ATOM 7624 N N . ALA B 1 539 ? 43.158 63.715 43.171 1.00 27.41 792 ALA B N 1
ATOM 7625 C CA . ALA B 1 539 ? 41.740 63.766 42.908 1.00 27.47 792 ALA B CA 1
ATOM 7626 C C . ALA B 1 539 ? 41.281 65.205 43.005 1.00 27.63 792 ALA B C 1
ATOM 7627 O O . ALA B 1 539 ? 40.606 65.712 42.103 1.00 27.63 792 ALA B O 1
ATOM 7629 N N . GLY B 1 540 ? 41.698 65.876 44.075 1.00 27.83 793 GLY B N 1
ATOM 7630 C CA . GLY B 1 540 ? 41.216 67.219 44.363 1.00 28.23 793 GLY B CA 1
ATOM 7631 C C . GLY B 1 540 ? 41.516 68.129 43.200 1.00 28.49 793 GLY B C 1
ATOM 7632 O O . GLY B 1 540 ? 40.629 68.837 42.694 1.00 28.56 793 GLY B O 1
ATOM 7633 N N . TYR B 1 541 ? 42.765 68.058 42.750 1.00 28.55 794 TYR B N 1
ATOM 7634 C CA . TYR B 1 541 ? 43.253 68.950 41.715 1.00 28.54 794 TYR B CA 1
ATOM 7635 C C . TYR B 1 541 ? 42.675 68.686 40.354 1.00 28.33 794 TYR B C 1
ATOM 7636 O O . TYR B 1 541 ? 42.370 69.620 39.646 1.00 28.27 794 TYR B O 1
ATOM 7645 N N . CYS B 1 542 ? 42.499 67.419 40.003 1.00 28.34 795 CYS B N 1
ATOM 7646 C CA . CYS B 1 542 ? 41.844 67.079 38.751 1.00 28.80 795 CYS B CA 1
ATOM 7647 C C . CYS B 1 542 ? 40.499 67.786 38.655 1.00 28.66 795 CYS B C 1
ATOM 7648 O O . CYS B 1 542 ? 40.209 68.425 37.648 1.00 29.13 795 CYS B O 1
ATOM 7651 N N . VAL B 1 543 ? 39.693 67.693 39.704 1.00 28.32 796 VAL B N 1
ATOM 7652 C CA . VAL B 1 543 ? 38.340 68.225 39.648 1.00 28.42 796 VAL B CA 1
ATOM 7653 C C . VAL B 1 543 ? 38.375 69.754 39.582 1.00 28.74 796 VAL B C 1
ATOM 7654 O O . VAL B 1 543 ? 37.726 70.350 38.717 1.00 28.64 796 VAL B O 1
ATOM 7658 N N . ILE B 1 544 ? 39.149 70.374 40.480 1.00 28.85 797 ILE B N 1
ATOM 7659 C CA . ILE B 1 544 ? 39.299 71.837 40.534 1.00 28.92 797 ILE B CA 1
ATOM 7660 C C . ILE B 1 544 ? 39.852 72.407 39.227 1.00 29.17 797 ILE B C 1
ATOM 7661 O O . ILE B 1 544 ? 39.358 73.417 38.719 1.00 29.13 797 ILE B O 1
ATOM 7666 N N . THR B 1 545 ? 40.878 71.750 38.696 1.00 29.43 798 THR B N 1
ATOM 7667 C CA . THR B 1 545 ? 41.458 72.124 37.418 1.00 29.77 798 THR B CA 1
ATOM 7668 C C . THR B 1 545 ? 40.377 72.032 36.351 1.00 30.11 798 THR B C 1
ATOM 7669 O O . THR B 1 545 ? 40.256 72.932 35.511 1.00 30.24 798 THR B O 1
ATOM 7673 N N . TYR B 1 546 ? 39.577 70.965 36.403 1.00 30.44 799 TYR B N 1
ATOM 7674 C CA . TYR B 1 546 ? 38.499 70.794 35.440 1.00 30.76 799 TYR B CA 1
ATOM 7675 C C . TYR B 1 546 ? 37.514 71.952 35.561 1.00 30.67 799 TYR B C 1
ATOM 7676 O O . TYR B 1 546 ? 37.186 72.591 34.561 1.00 30.85 799 TYR B O 1
ATOM 7685 N N . LEU B 1 547 ? 37.081 72.247 36.785 1.00 30.52 800 LEU B N 1
ATOM 7686 C CA . LEU B 1 547 ? 36.095 73.298 37.008 1.00 30.27 800 LEU B CA 1
ATOM 7687 C C . LEU B 1 547 ? 36.573 74.654 36.516 1.00 30.37 800 LEU B C 1
ATOM 7688 O O . LEU B 1 547 ? 35.792 75.412 35.935 1.00 30.54 800 LEU B O 1
ATOM 7693 N N . LEU B 1 548 ? 37.850 74.956 36.740 1.00 30.18 801 LEU B N 1
ATOM 7694 C CA . LEU B 1 548 ? 38.388 76.268 36.397 1.00 30.01 801 LEU B CA 1
ATOM 7695 C C . LEU B 1 548 ? 38.999 76.283 35.006 1.00 30.25 801 LEU B C 1
ATOM 7696 O O . LEU B 1 548 ? 39.531 77.307 34.570 1.00 30.22 801 LEU B O 1
ATOM 7701 N N . GLY B 1 549 ? 38.905 75.147 34.308 1.00 30.61 802 GLY B N 1
ATOM 7702 C CA . GLY B 1 549 ? 39.406 75.013 32.930 1.00 30.47 802 GLY B CA 1
ATOM 7703 C C . GLY B 1 549 ? 40.855 75.448 32.810 1.00 30.36 802 GLY B C 1
ATOM 7704 O O . GLY B 1 549 ? 41.207 76.223 31.924 1.00 30.37 802 GLY B O 1
ATOM 7705 N N . VAL B 1 550 ? 41.691 74.962 33.722 1.00 30.33 803 VAL B N 1
ATOM 7706 C CA . VAL B 1 550 ? 43.090 75.364 33.768 1.00 30.28 803 VAL B CA 1
ATOM 7707 C C . VAL B 1 550 ? 43.866 74.682 32.644 1.00 30.44 803 VAL B C 1
ATOM 7708 O O . VAL B 1 550 ? 43.791 73.462 32.464 1.00 30.36 803 VAL B O 1
ATOM 7712 N N . GLY B 1 551 ? 44.590 75.489 31.878 1.00 30.61 804 GLY B N 1
ATOM 7713 C CA . GLY B 1 551 ? 45.322 74.982 30.735 1.00 31.04 804 GLY B CA 1
ATOM 7714 C C . GLY B 1 551 ? 46.822 75.074 30.895 1.00 31.28 804 GLY B C 1
ATOM 7715 O O . GLY B 1 551 ? 47.318 75.561 31.903 1.00 31.27 804 GLY B O 1
ATOM 7716 N N . ASP B 1 552 ? 47.542 74.592 29.890 1.00 31.69 805 ASP B N 1
ATOM 7717 C CA . ASP B 1 552 ? 48.982 74.729 29.847 1.00 32.40 805 ASP B CA 1
ATOM 7718 C C . ASP B 1 552 ? 49.655 73.821 30.865 1.00 32.72 805 ASP B C 1
ATOM 7719 O O . ASP B 1 552 ? 50.784 74.079 31.281 1.00 32.94 805 ASP B O 1
ATOM 7724 N N . ARG B 1 553 ? 48.980 72.742 31.246 1.00 33.11 806 ARG B N 1
ATOM 7725 C CA . ARG B 1 553 ? 49.559 71.818 32.212 1.00 33.56 806 ARG B CA 1
ATOM 7726 C C . ARG B 1 553 ? 50.688 70.987 31.606 1.00 33.91 806 ARG B C 1
ATOM 7727 O O . ARG B 1 553 ? 50.533 70.403 30.539 1.00 34.32 806 ARG B O 1
ATOM 7735 N N . HIS B 1 554 ? 51.833 70.989 32.281 1.00 34.38 807 HIS B N 1
ATOM 7736 C CA . HIS B 1 554 ? 52.958 70.101 31.982 1.00 34.78 807 HIS B CA 1
ATOM 7737 C C . HIS B 1 554 ? 53.700 69.731 33.282 1.00 34.59 807 HIS B C 1
ATOM 7738 O O . HIS B 1 554 ? 53.277 70.107 34.372 1.00 34.46 807 HIS B O 1
ATOM 7745 N N . LEU B 1 555 ? 54.784 68.976 33.185 1.00 34.57 808 LEU B N 1
ATOM 7746 C CA . LEU B 1 555 ? 55.405 68.429 34.394 1.00 34.69 808 LEU B CA 1
ATOM 7747 C C . LEU B 1 555 ? 56.273 69.409 35.195 1.00 34.88 808 LEU B C 1
ATOM 7748 O O . LEU B 1 555 ? 56.798 69.067 36.261 1.00 35.15 808 LEU B O 1
ATOM 7753 N N . ASP B 1 556 ? 56.431 70.621 34.664 1.00 34.83 809 ASP B N 1
ATOM 7754 C CA . ASP B 1 556 ? 56.990 71.745 35.417 1.00 34.88 809 ASP B CA 1
ATOM 7755 C C . ASP B 1 556 ? 55.872 72.465 36.181 1.00 34.43 809 ASP B C 1
ATOM 7756 O O . ASP B 1 556 ? 56.107 73.159 37.170 1.00 34.31 809 ASP B O 1
ATOM 7761 N N . ASN B 1 557 ? 54.653 72.295 35.684 1.00 33.94 810 ASN B N 1
ATOM 7762 C CA . ASN B 1 557 ? 53.464 72.902 36.248 1.00 33.32 810 ASN B CA 1
ATOM 7763 C C . ASN B 1 557 ? 52.976 72.167 37.474 1.00 32.84 810 ASN B C 1
ATOM 7764 O O . ASN B 1 557 ? 52.227 72.710 38.271 1.00 32.84 810 ASN B O 1
ATOM 7769 N N . LEU B 1 558 ? 53.326 70.899 37.594 1.00 32.32 811 LEU B N 1
ATOM 7770 C CA . LEU B 1 558 ? 52.859 70.130 38.726 1.00 31.55 811 LEU B CA 1
ATOM 7771 C C . LEU B 1 558 ? 54.091 69.727 39.515 1.00 31.22 811 LEU B C 1
ATOM 7772 O O . LEU B 1 558 ? 55.101 69.273 38.957 1.00 31.22 811 LEU B O 1
ATOM 7777 N N . LEU B 1 559 ? 53.998 69.897 40.825 1.00 30.51 812 LEU B N 1
ATOM 7778 C CA . LEU B 1 559 ? 55.090 69.555 41.705 1.00 30.08 812 LEU B CA 1
ATOM 7779 C C . LEU B 1 559 ? 54.591 68.689 42.825 1.00 29.72 812 LEU B C 1
ATOM 7780 O O . LEU B 1 559 ? 53.408 68.676 43.134 1.00 29.54 812 LEU B O 1
ATOM 7785 N N . LEU B 1 560 ? 55.518 67.983 43.447 1.00 29.57 813 LEU B N 1
ATOM 7786 C CA . LEU B 1 560 ? 55.195 67.082 44.509 1.00 29.59 813 LEU B CA 1
ATOM 7787 C C . LEU B 1 560 ? 55.992 67.493 45.734 1.00 29.85 813 LEU B C 1
ATOM 7788 O O . LEU B 1 560 ? 57.112 68.000 45.625 1.00 29.86 813 LEU B O 1
ATOM 7793 N N . THR B 1 561 ? 55.410 67.257 46.903 1.00 30.22 814 THR B N 1
ATOM 7794 C CA . THR B 1 561 ? 56.120 67.392 48.170 1.00 30.50 814 THR B CA 1
ATOM 7795 C C . THR B 1 561 ? 56.580 66.018 48.646 1.00 30.58 814 THR B C 1
ATOM 7796 O O . THR B 1 561 ? 56.026 64.997 48.253 1.00 30.56 814 THR B O 1
ATOM 7800 N N . THR B 1 562 ? 57.595 66.006 49.499 1.00 30.79 815 THR B N 1
ATOM 7801 C CA . THR B 1 562 ? 58.075 64.784 50.145 1.00 30.93 815 THR B CA 1
ATOM 7802 C C . THR B 1 562 ? 56.895 64.101 50.850 1.00 30.82 815 THR B C 1
ATOM 7803 O O . THR B 1 562 ? 56.818 62.877 50.972 1.00 30.58 815 THR B O 1
ATOM 7807 N N . ASN B 1 563 ? 55.980 64.950 51.299 1.00 30.77 816 ASN B N 1
ATOM 7808 C CA . ASN B 1 563 ? 54.767 64.580 51.996 1.00 30.79 816 ASN B CA 1
ATOM 7809 C C . ASN B 1 563 ? 53.775 63.802 51.134 1.00 30.36 816 ASN B C 1
ATOM 7810 O O . ASN B 1 563 ? 52.870 63.130 51.648 1.00 30.17 816 ASN B O 1
ATOM 7815 N N . GLY B 1 564 ? 53.922 63.931 49.818 1.00 30.00 817 GLY B N 1
ATOM 7816 C CA . GLY B 1 564 ? 53.020 63.246 48.906 1.00 29.30 817 GLY B CA 1
ATOM 7817 C C . GLY B 1 564 ? 51.938 64.097 48.270 1.00 29.00 817 GLY B C 1
ATOM 7818 O O . GLY B 1 564 ? 51.230 63.622 47.392 1.00 28.91 817 GLY B O 1
ATOM 7819 N N . LYS B 1 565 ? 51.762 65.338 48.730 1.00 28.90 818 LYS B N 1
ATOM 7820 C CA . LYS B 1 565 ? 50.726 66.190 48.157 1.00 28.41 818 LYS B CA 1
ATOM 7821 C C . LYS B 1 565 ? 51.174 66.440 46.719 1.00 28.21 818 LYS B C 1
ATOM 7822 O O . LYS B 1 565 ? 52.368 66.626 46.468 1.00 28.04 818 LYS B O 1
ATOM 7828 N N . LEU B 1 566 ? 50.243 66.451 45.775 1.00 27.89 819 LEU B N 1
ATOM 7829 C CA . LEU B 1 566 ? 50.536 67.006 44.459 1.00 27.75 819 LEU B CA 1
ATOM 7830 C C . LEU B 1 566 ? 49.786 68.312 44.342 1.00 27.71 819 LEU B C 1
ATOM 7831 O O . LEU B 1 566 ? 48.657 68.400 44.802 1.00 28.20 819 LEU B O 1
ATOM 7836 N N . PHE B 1 567 ? 50.372 69.312 43.697 1.00 27.60 820 PHE B N 1
ATOM 7837 C CA . PHE B 1 567 ? 49.637 70.553 43.462 1.00 27.78 820 PHE B CA 1
ATOM 7838 C C . PHE B 1 567 ? 50.047 71.262 42.182 1.00 28.36 820 PHE B C 1
ATOM 7839 O O . PHE B 1 567 ? 51.146 71.049 41.677 1.00 28.39 820 PHE B O 1
ATOM 7847 N N . HIS B 1 568 ? 49.171 72.119 41.668 1.00 29.13 821 HIS B N 1
ATOM 7848 C CA . HIS B 1 568 ? 49.492 72.863 40.465 1.00 30.28 821 HIS B CA 1
ATOM 7849 C C . HIS B 1 568 ? 50.043 74.229 40.795 1.00 30.81 821 HIS B C 1
ATOM 7850 O O . HIS B 1 568 ? 49.448 75.004 41.543 1.00 30.62 821 HIS B O 1
ATOM 7857 N N . ILE B 1 569 ? 51.152 74.529 40.132 1.00 31.91 822 ILE B N 1
ATOM 7858 C CA . ILE B 1 569 ? 51.915 75.733 40.343 1.00 33.05 822 ILE B CA 1
ATOM 7859 C C . ILE B 1 569 ? 51.379 76.976 39.654 1.00 33.89 822 ILE B C 1
ATOM 7860 O O . ILE B 1 569 ? 51.292 78.018 40.295 1.00 35.08 822 ILE B O 1
ATOM 7865 N N . ASP B 1 570 ? 51.070 76.930 38.365 1.00 34.25 823 ASP B N 1
ATOM 7866 C CA . ASP B 1 570 ? 51.040 78.220 37.652 1.00 34.97 823 ASP B CA 1
ATOM 7867 C C . ASP B 1 570 ? 49.915 78.444 36.663 1.00 34.84 823 ASP B C 1
ATOM 7868 O O . ASP B 1 570 ? 49.731 77.671 35.719 1.00 35.03 823 ASP B O 1
ATOM 7873 N N . PHE B 1 571 ? 49.219 79.561 36.839 1.00 34.51 824 PHE B N 1
ATOM 7874 C CA . PHE B 1 571 ? 47.950 79.757 36.150 1.00 34.24 824 PHE B CA 1
ATOM 7875 C C . PHE B 1 571 ? 47.950 80.805 35.031 1.00 34.11 824 PHE B C 1
ATOM 7876 O O . PHE B 1 571 ? 47.190 81.776 35.042 1.00 33.52 824 PHE B O 1
ATOM 7884 N N . GLY B 1 572 ? 48.817 80.558 34.051 1.00 34.33 825 GLY B N 1
ATOM 7885 C CA . GLY B 1 572 ? 48.877 81.346 32.823 1.00 34.28 825 GLY B CA 1
ATOM 7886 C C . GLY B 1 572 ? 47.602 81.246 32.006 1.00 34.20 825 GLY B C 1
ATOM 7887 O O . GLY B 1 572 ? 47.119 82.257 31.498 1.00 34.23 825 GLY B O 1
ATOM 7888 N N . TYR B 1 573 ? 47.046 80.039 31.889 1.00 33.91 826 TYR B N 1
ATOM 7889 C CA . TYR B 1 573 ? 45.842 79.836 31.098 1.00 33.77 826 TYR B CA 1
ATOM 7890 C C . TYR B 1 573 ? 44.674 79.285 31.914 1.00 33.33 826 TYR B C 1
ATOM 7891 O O . TYR B 1 573 ? 44.808 78.282 32.624 1.00 32.98 826 TYR B O 1
ATOM 7900 N N . ILE B 1 574 ? 43.526 79.945 31.766 1.00 32.96 827 ILE B N 1
ATOM 7901 C CA . ILE B 1 574 ? 42.368 79.811 32.650 1.00 32.90 827 ILE B CA 1
ATOM 7902 C C . ILE B 1 574 ? 41.092 79.758 31.828 1.00 32.84 827 ILE B C 1
ATOM 7903 O O . ILE B 1 574 ? 41.055 80.284 30.730 1.00 32.78 827 ILE B O 1
ATOM 7908 N N . LEU B 1 575 ? 40.053 79.123 32.365 1.00 33.19 828 LEU B N 1
ATOM 7909 C CA . LEU B 1 575 ? 38.717 79.089 31.751 1.00 33.65 828 LEU B CA 1
ATOM 7910 C C . LEU B 1 575 ? 38.710 78.485 30.355 1.00 34.29 828 LEU B C 1
ATOM 7911 O O . LEU B 1 575 ? 37.989 78.938 29.473 1.00 34.34 828 LEU B O 1
ATOM 7916 N N . GLY B 1 576 ? 39.520 77.458 30.155 1.00 35.25 829 GLY B N 1
ATOM 7917 C CA . GLY B 1 576 ? 39.533 76.749 28.890 1.00 36.25 829 GLY B CA 1
ATOM 7918 C C . GLY B 1 576 ? 40.694 77.087 27.977 1.00 37.16 829 GLY B C 1
ATOM 7919 O O . GLY B 1 576 ? 41.103 76.241 27.176 1.00 37.48 829 GLY B O 1
ATOM 7920 N N . ARG B 1 577 ? 41.231 78.304 28.077 1.00 37.72 830 ARG B N 1
ATOM 7921 C CA . ARG B 1 577 ? 42.336 78.697 27.206 1.00 38.67 830 ARG B CA 1
ATOM 7922 C C . ARG B 1 577 ? 43.508 77.753 27.398 1.00 38.50 830 ARG B C 1
ATOM 7923 O O . ARG B 1 577 ? 43.911 77.473 28.521 1.00 38.20 830 ARG B O 1
ATOM 7931 N N . ASP B 1 578 ? 44.009 77.231 26.286 1.00 38.79 831 ASP B N 1
ATOM 7932 C CA . ASP B 1 578 ? 45.259 76.485 26.256 1.00 39.16 831 ASP B CA 1
ATOM 7933 C C . ASP B 1 578 ? 46.031 76.975 25.037 1.00 39.57 831 ASP B C 1
ATOM 7934 O O . ASP B 1 578 ? 45.416 77.351 24.036 1.00 39.40 831 ASP B O 1
ATOM 7939 N N . PRO B 1 579 ? 47.378 77.009 25.112 1.00 40.17 832 PRO B N 1
ATOM 7940 C CA . PRO B 1 579 ? 48.087 77.301 23.866 1.00 40.65 832 PRO B CA 1
ATOM 7941 C C . PRO B 1 579 ? 47.801 76.209 22.858 1.00 41.10 832 PRO B C 1
ATOM 7942 O O . PRO B 1 579 ? 47.562 76.484 21.686 1.00 41.31 832 PRO B O 1
ATOM 7946 N N . LYS B 1 580 ? 47.793 74.976 23.344 1.00 41.67 833 LYS B N 1
ATOM 7947 C CA . LYS B 1 580 ? 47.560 73.801 22.522 1.00 42.24 833 LYS B CA 1
ATOM 7948 C C . LYS B 1 580 ? 46.085 73.608 22.136 1.00 42.57 833 LYS B C 1
ATOM 7949 O O . LYS B 1 580 ? 45.187 74.068 22.843 1.00 42.57 833 LYS B O 1
ATOM 7955 N N . PRO B 1 581 ? 45.839 72.913 21.012 1.00 42.96 834 PRO B N 1
ATOM 7956 C CA . PRO B 1 581 ? 44.520 72.917 20.405 1.00 43.24 834 PRO B CA 1
ATOM 7957 C C . PRO B 1 581 ? 43.524 72.000 21.102 1.00 43.59 834 PRO B C 1
ATOM 7958 O O . PRO B 1 581 ? 42.314 72.218 20.995 1.00 43.94 834 PRO B O 1
ATOM 7962 N N . MET B 1 582 ? 44.007 70.984 21.810 1.00 43.68 835 MET B N 1
ATOM 7963 C CA . MET B 1 582 ? 43.073 70.092 22.475 1.00 43.90 835 MET B CA 1
ATOM 7964 C C . MET B 1 582 ? 43.001 70.221 23.995 1.00 43.20 835 MET B C 1
ATOM 7965 O O . MET B 1 582 ? 43.694 71.042 24.602 1.00 43.20 835 MET B O 1
ATOM 7970 N N . PRO B 1 583 ? 42.073 69.481 24.611 1.00 42.61 836 PRO B N 1
ATOM 7971 C CA . PRO B 1 583 ? 42.153 69.291 26.051 1.00 41.61 836 PRO B CA 1
ATOM 7972 C C . PRO B 1 583 ? 43.437 68.514 26.396 1.00 40.41 836 PRO B C 1
ATOM 7973 O O . PRO B 1 583 ? 44.506 68.966 26.006 1.00 40.72 836 PRO B O 1
ATOM 7977 N N . PRO B 1 584 ? 43.372 67.377 27.116 1.00 39.40 837 PRO B N 1
ATOM 7978 C CA . PRO B 1 584 ? 42.277 66.587 27.679 1.00 38.86 837 PRO B CA 1
ATOM 7979 C C . PRO B 1 584 ? 41.509 67.339 28.768 1.00 38.60 837 PRO B C 1
ATOM 7980 O O . PRO B 1 584 ? 42.084 68.194 29.465 1.00 38.56 837 PRO B O 1
ATOM 7984 N N . PRO B 1 585 ? 40.208 67.030 28.917 1.00 38.09 838 PRO B N 1
ATOM 7985 C CA . PRO B 1 585 ? 39.411 67.769 29.883 1.00 37.60 838 PRO B CA 1
ATOM 7986 C C . PRO B 1 585 ? 39.955 67.549 31.290 1.00 37.16 838 PRO B C 1
ATOM 7987 O O . PRO B 1 585 ? 39.906 68.464 32.112 1.00 37.24 838 PRO B O 1
ATOM 7991 N N . MET B 1 586 ? 40.494 66.358 31.546 1.00 36.43 839 MET B N 1
ATOM 7992 C CA . MET B 1 586 ? 41.134 66.066 32.820 1.00 36.17 839 MET B CA 1
ATOM 7993 C C . MET B 1 586 ? 42.646 65.941 32.634 1.00 35.84 839 MET B C 1
ATOM 7994 O O . MET B 1 586 ? 43.103 65.366 31.638 1.00 36.32 839 MET B O 1
ATOM 7999 N N . LYS B 1 587 ? 43.426 66.454 33.587 1.00 34.99 840 LYS B N 1
ATOM 8000 C CA . LYS B 1 587 ? 44.885 66.480 33.421 1.00 34.16 840 LYS B CA 1
ATOM 8001 C C . LYS B 1 587 ? 45.629 65.441 34.272 1.00 33.62 840 LYS B C 1
ATOM 8002 O O . LYS B 1 587 ? 45.832 65.620 35.464 1.00 33.65 840 LYS B O 1
ATOM 8008 N N . LEU B 1 588 ? 46.036 64.348 33.647 1.00 33.21 841 LEU B N 1
ATOM 8009 C CA . LEU B 1 588 ? 46.880 63.366 34.317 1.00 32.34 841 LEU B CA 1
ATOM 8010 C C . LEU B 1 588 ? 47.987 62.930 33.383 1.00 31.90 841 LEU B C 1
ATOM 8011 O O . LEU B 1 588 ? 47.713 62.416 32.302 1.00 31.69 841 LEU B O 1
ATOM 8016 N N . SER B 1 589 ? 49.230 63.143 33.804 1.00 31.36 842 SER B N 1
ATOM 8017 C CA . SER B 1 589 ? 50.368 62.562 33.125 1.00 30.87 842 SER B CA 1
ATOM 8018 C C . SER B 1 589 ? 50.255 61.046 33.229 1.00 30.66 842 SER B C 1
ATOM 8019 O O . SER B 1 589 ? 49.515 60.510 34.057 1.00 30.08 842 SER B O 1
ATOM 8022 N N . LYS B 1 590 ? 50.991 60.361 32.369 1.00 30.81 843 LYS B N 1
ATOM 8023 C CA . LYS B 1 590 ? 51.092 58.913 32.436 1.00 30.98 843 LYS B CA 1
ATOM 8024 C C . LYS B 1 590 ? 51.691 58.517 33.783 1.00 31.04 843 LYS B C 1
ATOM 8025 O O . LYS B 1 590 ? 51.199 57.622 34.471 1.00 30.64 843 LYS B O 1
ATOM 8031 N N . GLU B 1 591 ? 52.737 59.247 34.153 1.00 31.49 844 GLU B N 1
ATOM 8032 C CA . GLU B 1 591 ? 53.546 58.996 35.333 1.00 32.08 844 GLU B CA 1
ATOM 8033 C C . GLU B 1 591 ? 52.735 59.052 36.612 1.00 32.17 844 GLU B C 1
ATOM 8034 O O . GLU B 1 591 ? 53.051 58.365 37.590 1.00 32.03 844 GLU B O 1
ATOM 8040 N N . MET B 1 592 ? 51.696 59.883 36.589 1.00 32.40 845 MET B N 1
ATOM 8041 C CA . MET B 1 592 ? 50.827 60.084 37.727 1.00 32.49 845 MET B CA 1
ATOM 8042 C C . MET B 1 592 ? 49.981 58.845 37.960 1.00 32.64 845 MET B C 1
ATOM 8043 O O . MET B 1 592 ? 49.779 58.428 39.101 1.00 32.64 845 MET B O 1
ATOM 8048 N N . VAL B 1 593 ? 49.534 58.236 36.866 1.00 32.94 846 VAL B N 1
ATOM 8049 C CA . VAL B 1 593 ? 48.684 57.050 36.924 1.00 33.25 846 VAL B CA 1
ATOM 8050 C C . VAL B 1 593 ? 49.503 55.824 37.319 1.00 33.76 846 VAL B C 1
ATOM 8051 O O . VAL B 1 593 ? 48.996 54.924 37.985 1.00 33.88 846 VAL B O 1
ATOM 8055 N N . GLU B 1 594 ? 50.764 55.781 36.901 1.00 34.18 847 GLU B N 1
ATOM 8056 C CA . GLU B 1 594 ? 51.637 54.690 37.299 1.00 34.67 847 GLU B CA 1
ATOM 8057 C C . GLU B 1 594 ? 51.896 54.843 38.786 1.00 34.73 847 GLU B C 1
ATOM 8058 O O . GLU B 1 594 ? 51.946 53.848 39.512 1.00 35.08 847 GLU B O 1
ATOM 8064 N N . ALA B 1 595 ? 52.046 56.099 39.225 1.00 34.46 848 ALA B N 1
ATOM 8065 C CA . ALA B 1 595 ? 52.240 56.445 40.629 1.00 34.18 848 ALA B CA 1
ATOM 8066 C C . ALA B 1 595 ? 51.089 55.925 41.467 1.00 34.08 848 ALA B C 1
ATOM 8067 O O . ALA B 1 595 ? 51.271 55.553 42.621 1.00 34.24 848 ALA B O 1
ATOM 8069 N N . MET B 1 596 ? 49.899 55.906 40.877 1.00 33.97 849 MET B N 1
ATOM 8070 C CA . MET B 1 596 ? 48.739 55.278 41.502 1.00 33.81 849 MET B CA 1
ATOM 8071 C C . MET B 1 596 ? 48.806 53.761 41.385 1.00 34.28 849 MET B C 1
ATOM 8072 O O . MET B 1 596 ? 48.094 53.051 42.096 1.00 34.27 849 MET B O 1
ATOM 8077 N N . GLY B 1 597 ? 49.636 53.264 40.468 1.00 34.82 850 GLY B N 1
ATOM 8078 C CA . GLY B 1 597 ? 49.728 51.828 40.213 1.00 35.26 850 GLY B CA 1
ATOM 8079 C C . GLY B 1 597 ? 48.801 51.384 39.108 1.00 35.63 850 GLY B C 1
ATOM 8080 O O . GLY B 1 597 ? 48.498 50.202 38.996 1.00 35.18 850 GLY B O 1
ATOM 8081 N N . GLY B 1 598 ? 48.334 52.347 38.316 1.00 36.51 851 GLY B N 1
ATOM 8082 C CA . GLY B 1 598 ? 47.610 52.072 37.078 1.00 38.11 851 GLY B CA 1
ATOM 8083 C C . GLY B 1 598 ? 46.146 51.752 37.256 1.00 39.11 851 GLY B C 1
ATOM 8084 O O . GLY B 1 598 ? 45.684 51.562 38.379 1.00 39.17 851 GLY B O 1
ATOM 8085 N N . ILE B 1 599 ? 45.431 51.650 36.136 1.00 40.16 852 ILE B N 1
ATOM 8086 C CA . ILE B 1 599 ? 43.971 51.579 36.157 1.00 41.52 852 ILE B CA 1
ATOM 8087 C C . ILE B 1 599 ? 43.372 50.421 36.977 1.00 42.18 852 ILE B C 1
ATOM 8088 O O . ILE B 1 599 ? 42.378 50.620 37.675 1.00 42.41 852 ILE B O 1
ATOM 8093 N N . SER B 1 600 ? 43.984 49.242 36.926 1.00 43.17 853 SER B N 1
ATOM 8094 C CA . SER B 1 600 ? 43.496 48.091 37.697 1.00 44.36 853 SER B CA 1
ATOM 8095 C C . SER B 1 600 ? 44.129 48.020 39.080 1.00 44.82 853 SER B C 1
ATOM 8096 O O . SER B 1 600 ? 44.712 46.987 39.435 1.00 45.51 853 SER B O 1
ATOM 8099 N N . SER B 1 601 ? 44.032 49.103 39.853 1.00 44.92 854 SER B N 1
ATOM 8100 C CA . SER B 1 601 ? 44.578 49.125 41.208 1.00 44.89 854 SER B CA 1
ATOM 8101 C C . SER B 1 601 ? 43.560 49.689 42.191 1.00 45.15 854 SER B C 1
ATOM 8102 O O . SER B 1 601 ? 42.638 50.418 41.805 1.00 45.24 854 SER B O 1
ATOM 8105 N N . GLU B 1 602 ? 43.729 49.351 43.465 1.00 45.20 855 GLU B N 1
ATOM 8106 C CA . GLU B 1 602 ? 42.807 49.798 44.489 1.00 45.05 855 GLU B CA 1
ATOM 8107 C C . GLU B 1 602 ? 42.971 51.273 44.775 1.00 44.57 855 GLU B C 1
ATOM 8108 O O . GLU B 1 602 ? 42.006 51.963 45.100 1.00 44.61 855 GLU B O 1
ATOM 8114 N N . HIS B 1 603 ? 44.194 51.762 44.662 1.00 44.08 856 HIS B N 1
ATOM 8115 C CA . HIS B 1 603 ? 44.422 53.188 44.827 1.00 43.67 856 HIS B CA 1
ATOM 8116 C C . HIS B 1 603 ? 43.790 54.026 43.728 1.00 43.18 856 HIS B C 1
ATOM 8117 O O . HIS B 1 603 ? 43.257 55.098 44.002 1.00 43.29 856 HIS B O 1
ATOM 8124 N N . HIS B 1 604 ? 43.853 53.540 42.492 1.00 42.47 857 HIS B N 1
ATOM 8125 C CA . HIS B 1 604 ? 43.289 54.253 41.361 1.00 41.93 857 HIS B CA 1
ATOM 8126 C C . HIS B 1 604 ? 41.775 54.346 41.483 1.00 41.45 857 HIS B C 1
ATOM 8127 O O . HIS B 1 604 ? 41.171 55.345 41.098 1.00 41.25 857 HIS B O 1
ATOM 8134 N N . HIS B 1 605 ? 41.167 53.293 42.016 1.00 40.98 858 HIS B N 1
ATOM 8135 C CA . HIS B 1 605 ? 39.734 53.273 42.232 1.00 40.76 858 HIS B CA 1
ATOM 8136 C C . HIS B 1 605 ? 39.308 54.301 43.284 1.00 40.36 858 HIS B C 1
ATOM 8137 O O . HIS B 1 605 ? 38.370 55.068 43.059 1.00 40.16 858 HIS B O 1
ATOM 8144 N N . GLU B 1 606 ? 40.005 54.319 44.421 1.00 40.03 859 GLU B N 1
ATOM 8145 C CA . GLU B 1 606 ? 39.779 55.345 45.449 1.00 39.94 859 GLU B CA 1
ATOM 8146 C C . GLU B 1 606 ? 39.954 56.758 44.908 1.00 39.29 859 GLU B C 1
ATOM 8147 O O . GLU B 1 606 ? 39.178 57.652 45.248 1.00 39.56 859 GLU B O 1
ATOM 8153 N N . PHE B 1 607 ? 40.961 56.950 44.060 1.00 38.43 860 PHE B N 1
ATOM 8154 C CA . PHE B 1 607 ? 41.201 58.233 43.422 1.00 37.55 860 PHE B CA 1
ATOM 8155 C C . PHE B 1 607 ? 39.992 58.674 42.621 1.00 37.27 860 PHE B C 1
ATOM 8156 O O . PHE B 1 607 ? 39.538 59.798 42.766 1.00 37.37 860 PHE B O 1
ATOM 8164 N N . ARG B 1 608 ? 39.467 57.788 41.786 1.00 37.19 861 ARG B N 1
ATOM 8165 C CA . ARG B 1 608 ? 38.279 58.105 41.004 1.00 37.16 861 ARG B CA 1
ATOM 8166 C C . ARG B 1 608 ? 37.120 58.382 41.952 1.00 36.74 861 ARG B C 1
ATOM 8167 O O . ARG B 1 608 ? 36.432 59.395 41.836 1.00 36.64 861 ARG B O 1
ATOM 8175 N N . LYS B 1 609 ? 36.951 57.497 42.926 1.00 36.38 862 LYS B N 1
ATOM 8176 C CA . LYS B 1 609 ? 35.867 57.597 43.888 1.00 36.14 862 LYS B CA 1
ATOM 8177 C C . LYS B 1 609 ? 35.927 58.935 44.611 1.00 35.22 862 LYS B C 1
ATOM 8178 O O . LYS B 1 609 ? 34.903 59.528 44.955 1.00 35.02 862 LYS B O 1
ATOM 8184 N N . GLN B 1 610 ? 37.149 59.397 44.834 1.00 34.38 863 GLN B N 1
ATOM 8185 C CA . GLN B 1 610 ? 37.381 60.686 45.461 1.00 33.70 863 GLN B CA 1
ATOM 8186 C C . GLN B 1 610 ? 37.044 61.866 44.553 1.00 32.87 863 GLN B C 1
ATOM 8187 O O . GLN B 1 610 ? 36.564 62.900 45.023 1.00 32.54 863 GLN B O 1
ATOM 8193 N N . CYS B 1 611 ? 37.322 61.704 43.260 1.00 31.88 864 CYS B N 1
ATOM 8194 C CA . CYS B 1 611 ? 37.001 62.697 42.257 1.00 30.68 864 CYS B CA 1
ATOM 8195 C C . CYS B 1 611 ? 35.505 62.951 42.208 1.00 30.54 864 CYS B C 1
ATOM 8196 O O . CYS B 1 611 ? 35.061 64.103 42.288 1.00 30.27 864 CYS B O 1
ATOM 8199 N N . TYR B 1 612 ? 34.729 61.876 42.083 1.00 30.26 865 TYR B N 1
ATOM 8200 C CA . TYR B 1 612 ? 33.301 62.016 41.869 1.00 30.14 865 TYR B CA 1
ATOM 8201 C C . TYR B 1 612 ? 32.754 62.764 43.058 1.00 30.11 865 TYR B C 1
ATOM 8202 O O . TYR B 1 612 ? 31.973 63.704 42.927 1.00 30.42 865 TYR B O 1
ATOM 8211 N N . THR B 1 613 ? 33.223 62.364 44.228 1.00 29.88 866 THR B N 1
ATOM 8212 C CA . THR B 1 613 ? 32.687 62.850 45.469 1.00 29.65 866 THR B CA 1
ATOM 8213 C C . THR B 1 613 ? 33.005 64.330 45.684 1.00 29.49 866 THR B C 1
ATOM 8214 O O . THR B 1 613 ? 32.160 65.082 46.163 1.00 29.74 866 THR B O 1
ATOM 8218 N N . ALA B 1 614 ? 34.220 64.742 45.327 1.00 29.13 867 ALA B N 1
ATOM 8219 C CA . ALA B 1 614 ? 34.626 66.133 45.427 1.00 28.63 867 ALA B CA 1
ATOM 8220 C C . ALA B 1 614 ? 33.722 66.937 44.507 1.00 28.87 867 ALA B C 1
ATOM 8221 O O . ALA B 1 614 ? 33.249 68.022 44.867 1.00 28.95 867 ALA B O 1
ATOM 8223 N N . TYR B 1 615 ? 33.461 66.366 43.331 1.00 28.78 868 TYR B N 1
ATOM 8224 C CA . TYR B 1 615 ? 32.666 67.007 42.306 1.00 28.73 868 TYR B CA 1
ATOM 8225 C C . TYR B 1 615 ? 31.238 67.234 42.774 1.00 28.81 868 TYR B C 1
ATOM 8226 O O . TYR B 1 615 ? 30.695 68.313 42.561 1.00 28.95 868 TYR B O 1
ATOM 8235 N N . LEU B 1 616 ? 30.640 66.226 43.412 1.00 28.85 869 LEU B N 1
ATOM 8236 C CA . LEU B 1 616 ? 29.241 66.302 43.827 1.00 29.10 869 LEU B CA 1
ATOM 8237 C C . LEU B 1 616 ? 29.059 67.401 44.845 1.00 29.58 869 LEU B C 1
ATOM 8238 O O . LEU B 1 616 ? 28.114 68.188 44.775 1.00 30.11 869 LEU B O 1
ATOM 8243 N N . HIS B 1 617 ? 29.992 67.441 45.785 1.00 29.62 870 HIS B N 1
ATOM 8244 C CA . HIS B 1 617 ? 30.010 68.407 46.836 1.00 29.61 870 HIS B CA 1
ATOM 8245 C C . HIS B 1 617 ? 30.140 69.819 46.327 1.00 29.13 870 HIS B C 1
ATOM 8246 O O . HIS B 1 617 ? 29.388 70.680 46.749 1.00 29.35 870 HIS B O 1
ATOM 8253 N N . LEU B 1 618 ? 31.081 70.066 45.424 1.00 28.84 871 LEU B N 1
ATOM 8254 C CA . LEU B 1 618 ? 31.277 71.418 44.899 1.00 28.71 871 LEU B CA 1
ATOM 8255 C C . LEU B 1 618 ? 30.047 71.883 44.132 1.00 29.08 871 LEU B C 1
ATOM 8256 O O . LEU B 1 618 ? 29.657 73.051 44.207 1.00 29.11 871 LEU B O 1
ATOM 8261 N N . ARG B 1 619 ? 29.421 70.953 43.419 1.00 29.48 872 ARG B N 1
ATOM 8262 C CA . ARG B 1 619 ? 28.196 71.243 42.716 1.00 29.85 872 ARG B CA 1
ATOM 8263 C C . ARG B 1 619 ? 27.202 71.848 43.707 1.00 30.27 872 ARG B C 1
ATOM 8264 O O . ARG B 1 619 ? 26.540 72.822 43.396 1.00 30.20 872 ARG B O 1
ATOM 8272 N N . ARG B 1 620 ? 27.161 71.313 44.923 1.00 31.20 873 ARG B N 1
ATOM 8273 C CA . ARG B 1 620 ? 26.214 71.767 45.943 1.00 32.24 873 ARG B CA 1
ATOM 8274 C C . ARG B 1 620 ? 26.449 73.227 46.350 1.00 32.57 873 ARG B C 1
ATOM 8275 O O . ARG B 1 620 ? 25.510 73.951 46.709 1.00 32.49 873 ARG B O 1
ATOM 8283 N N . HIS B 1 621 ? 27.702 73.654 46.265 1.00 33.04 874 HIS B N 1
ATOM 8284 C CA . HIS B 1 621 ? 28.089 74.999 46.655 1.00 33.67 874 HIS B CA 1
ATOM 8285 C C . HIS B 1 621 ? 28.290 75.882 45.452 1.00 33.83 874 HIS B C 1
ATOM 8286 O O . HIS B 1 621 ? 29.112 76.789 45.473 1.00 33.69 874 HIS B O 1
ATOM 8293 N N . ALA B 1 622 ? 27.543 75.616 44.395 1.00 34.32 875 ALA B N 1
ATOM 8294 C CA . ALA B 1 622 ? 27.826 76.257 43.126 1.00 34.85 875 ALA B CA 1
ATOM 8295 C C . ALA B 1 622 ? 27.573 77.766 43.193 1.00 35.12 875 ALA B C 1
ATOM 8296 O O . ALA B 1 622 ? 28.313 78.564 42.614 1.00 34.93 875 ALA B O 1
ATOM 8298 N N . ASN B 1 623 ? 26.543 78.135 43.942 1.00 35.74 876 ASN B N 1
ATOM 8299 C CA . ASN B 1 623 ? 26.065 79.514 44.046 1.00 36.60 876 ASN B CA 1
ATOM 8300 C C . ASN B 1 623 ? 27.118 80.527 44.508 1.00 36.47 876 ASN B C 1
ATOM 8301 O O . ASN B 1 623 ? 27.199 81.636 43.978 1.00 36.41 876 ASN B O 1
ATOM 8306 N N . VAL B 1 624 ? 27.912 80.138 45.499 1.00 36.47 877 VAL B N 1
ATOM 8307 C CA . VAL B 1 624 ? 28.989 80.980 45.999 1.00 36.42 877 VAL B CA 1
ATOM 8308 C C . VAL B 1 624 ? 29.991 81.263 44.892 1.00 36.31 877 VAL B C 1
ATOM 8309 O O . VAL B 1 624 ? 30.374 82.414 44.678 1.00 36.44 877 VAL B O 1
ATOM 8313 N N . MET B 1 625 ? 30.413 80.211 44.194 1.00 36.04 878 MET B N 1
ATOM 8314 C CA . MET B 1 625 ? 31.432 80.346 43.170 1.00 36.05 878 MET B CA 1
ATOM 8315 C C . MET B 1 625 ? 30.915 81.185 42.024 1.00 35.49 878 MET B C 1
ATOM 8316 O O . MET B 1 625 ? 31.633 82.035 41.500 1.00 35.40 878 MET B O 1
ATOM 8321 N N . LEU B 1 626 ? 29.670 80.949 41.633 1.00 34.93 879 LEU B N 1
ATOM 8322 C CA . LEU B 1 626 ? 29.105 81.680 40.513 1.00 34.59 879 LEU B CA 1
ATOM 8323 C C . LEU B 1 626 ? 29.017 83.170 40.828 1.00 34.53 879 LEU B C 1
ATOM 8324 O O . LEU B 1 626 ? 29.391 84.003 40.001 1.00 34.69 879 LEU B O 1
ATOM 8329 N N . ASN B 1 627 ? 28.555 83.497 42.032 1.00 34.18 880 ASN B N 1
ATOM 8330 C CA . ASN B 1 627 ? 28.470 84.877 42.469 1.00 33.75 880 ASN B CA 1
ATOM 8331 C C . ASN B 1 627 ? 29.841 85.509 42.564 1.00 33.88 880 ASN B C 1
ATOM 8332 O O . ASN B 1 627 ? 30.034 86.640 42.121 1.00 33.87 880 ASN B O 1
ATOM 8337 N N . LEU B 1 628 ? 30.800 84.776 43.117 1.00 34.07 881 LEU B N 1
ATOM 8338 C CA . LEU B 1 628 ? 32.159 85.277 43.164 1.00 34.39 881 LEU B CA 1
ATOM 8339 C C . LEU B 1 628 ? 32.619 85.588 41.748 1.00 34.57 881 LEU B C 1
ATOM 8340 O O . LEU B 1 628 ? 33.154 86.660 41.481 1.00 34.65 881 LEU B O 1
ATOM 8345 N N . PHE B 1 629 ? 32.354 84.672 40.829 1.00 34.87 882 PHE B N 1
ATOM 8346 C CA . PHE B 1 629 ? 32.728 84.906 39.448 1.00 35.17 882 PHE B CA 1
ATOM 8347 C C . PHE B 1 629 ? 32.001 86.077 38.810 1.00 35.23 882 PHE B C 1
ATOM 8348 O O . PHE B 1 629 ? 32.627 86.870 38.115 1.00 35.67 882 PHE B O 1
ATOM 8356 N N . SER B 1 630 ? 30.701 86.203 39.059 1.00 35.05 883 SER B N 1
ATOM 8357 C CA . SER B 1 630 ? 29.941 87.320 38.507 1.00 34.82 883 SER B CA 1
ATOM 8358 C C . SER B 1 630 ? 30.698 88.600 38.768 1.00 34.35 883 SER B C 1
ATOM 8359 O O . SER B 1 630 ? 30.976 89.351 37.844 1.00 34.57 883 SER B O 1
ATOM 8362 N N . LEU B 1 631 ? 31.092 88.815 40.017 1.00 33.77 884 LEU B N 1
ATOM 8363 C CA . LEU B 1 631 ? 31.721 90.070 40.391 1.00 33.22 884 LEU B CA 1
ATOM 8364 C C . LEU B 1 631 ? 33.130 90.204 39.799 1.00 33.23 884 LEU B C 1
ATOM 8365 O O . LEU B 1 631 ? 33.844 91.178 40.082 1.00 32.98 884 LEU B O 1
ATOM 8370 N N . MET B 1 632 ? 33.507 89.238 38.959 1.00 33.02 885 MET B N 1
ATOM 8371 C CA . MET B 1 632 ? 34.806 89.253 38.279 1.00 33.14 885 MET B CA 1
ATOM 8372 C C . MET B 1 632 ? 34.720 89.580 36.780 1.00 33.27 885 MET B C 1
ATOM 8373 O O . MET B 1 632 ? 35.717 89.520 36.074 1.00 33.29 885 MET B O 1
ATOM 8378 N N . VAL B 1 633 ? 33.534 89.926 36.295 1.00 33.51 886 VAL B N 1
ATOM 8379 C CA . VAL B 1 633 ? 33.321 90.185 34.867 1.00 33.76 886 VAL B CA 1
ATOM 8380 C C . VAL B 1 633 ? 34.169 91.341 34.327 1.00 33.73 886 VAL B C 1
ATOM 8381 O O . VAL B 1 633 ? 34.777 91.246 33.263 1.00 33.76 886 VAL B O 1
ATOM 8385 N N . ASP B 1 634 ? 34.219 92.431 35.069 1.00 33.87 887 ASP B N 1
ATOM 8386 C CA . ASP B 1 634 ? 34.979 93.579 34.625 1.00 34.06 887 ASP B CA 1
ATOM 8387 C C . ASP B 1 634 ? 36.360 93.537 35.263 1.00 34.15 887 ASP B C 1
ATOM 8388 O O . ASP B 1 634 ? 37.014 94.562 35.439 1.00 34.25 887 ASP B O 1
ATOM 8393 N N . ALA B 1 635 ? 36.815 92.319 35.550 1.00 34.35 888 ALA B N 1
ATOM 8394 C CA . ALA B 1 635 ? 37.881 92.089 36.522 1.00 34.59 888 ALA B CA 1
ATOM 8395 C C . ALA B 1 635 ? 39.279 92.570 36.180 1.00 34.74 888 ALA B C 1
ATOM 8396 O O . ALA B 1 635 ? 40.010 92.932 37.099 1.00 35.07 888 ALA B O 1
ATOM 8398 N N . THR B 1 636 ? 39.665 92.569 34.906 1.00 34.70 889 THR B N 1
ATOM 8399 C CA . THR B 1 636 ? 41.046 92.928 34.517 1.00 34.98 889 THR B CA 1
ATOM 8400 C C . THR B 1 636 ? 41.996 91.717 34.609 1.00 35.35 889 THR B C 1
ATOM 8401 O O . THR B 1 636 ? 43.216 91.852 34.580 1.00 35.21 889 THR B O 1
ATOM 8405 N N . VAL B 1 637 ? 41.401 90.535 34.718 1.00 36.25 890 VAL B N 1
ATOM 8406 C CA . VAL B 1 637 ? 42.093 89.265 34.518 1.00 36.97 890 VAL B CA 1
ATOM 8407 C C . VAL B 1 637 ? 42.178 89.049 33.005 1.00 37.29 890 VAL B C 1
ATOM 8408 O O . VAL B 1 637 ? 41.198 89.327 32.313 1.00 37.37 890 VAL B O 1
ATOM 8412 N N . PRO B 1 638 ? 43.343 88.588 32.484 1.00 37.77 891 PRO B N 1
ATOM 8413 C CA . PRO B 1 638 ? 43.506 88.341 31.046 1.00 38.22 891 PRO B CA 1
ATOM 8414 C C . PRO B 1 638 ? 42.371 87.540 30.421 1.00 38.92 891 PRO B C 1
ATOM 8415 O O . PRO B 1 638 ? 41.765 88.001 29.459 1.00 39.03 891 PRO B O 1
ATOM 8419 N N . ASP B 1 639 ? 42.075 86.367 30.979 1.00 39.80 892 ASP B N 1
ATOM 8420 C CA . ASP B 1 639 ? 41.152 85.409 30.349 1.00 40.73 892 ASP B CA 1
ATOM 8421 C C . ASP B 1 639 ? 39.667 85.743 30.478 1.00 41.47 892 ASP B C 1
ATOM 8422 O O . ASP B 1 639 ? 38.840 85.243 29.700 1.00 41.84 892 ASP B O 1
ATOM 8427 N N . ILE B 1 640 ? 39.325 86.560 31.468 1.00 42.36 893 ILE B N 1
ATOM 8428 C CA . ILE B 1 640 ? 37.963 87.063 31.591 1.00 43.40 893 ILE B CA 1
ATOM 8429 C C . ILE B 1 640 ? 37.755 88.194 30.584 1.00 44.32 893 ILE B C 1
ATOM 8430 O O . ILE B 1 640 ? 36.679 88.319 30.003 1.00 44.55 893 ILE B O 1
ATOM 8435 N N . ALA B 1 641 ? 38.805 88.988 30.366 1.00 45.35 894 ALA B N 1
ATOM 8436 C CA . ALA B 1 641 ? 38.754 90.168 29.501 1.00 46.49 894 ALA B CA 1
ATOM 8437 C C . ALA B 1 641 ? 38.437 89.866 28.030 1.00 47.50 894 ALA B C 1
ATOM 8438 O O . ALA B 1 641 ? 37.829 90.694 27.353 1.00 47.64 894 ALA B O 1
ATOM 8440 N N . LEU B 1 642 ? 38.854 88.696 27.543 1.00 48.74 895 LEU B N 1
ATOM 8441 C CA . LEU B 1 642 ? 38.612 88.299 26.152 1.00 49.96 895 LEU B CA 1
ATOM 8442 C C . LEU B 1 642 ? 37.137 88.032 25.890 1.00 50.77 895 LEU B C 1
ATOM 8443 O O . LEU B 1 642 ? 36.592 88.462 24.871 1.00 50.86 895 LEU B O 1
ATOM 8448 N N . GLU B 1 643 ? 36.504 87.317 26.817 1.00 51.86 896 GLU B N 1
ATOM 8449 C CA . GLU B 1 643 ? 35.081 86.989 26.718 1.00 52.99 896 GLU B CA 1
ATOM 8450 C C . GLU B 1 643 ? 34.398 87.147 28.078 1.00 53.20 896 GLU B C 1
ATOM 8451 O O . GLU B 1 643 ? 34.044 86.153 28.716 1.00 53.37 896 GLU B O 1
ATOM 8457 N N . PRO B 1 644 ? 34.222 88.400 28.531 1.00 53.53 897 PRO B N 1
ATOM 8458 C CA . PRO B 1 644 ? 33.555 88.680 29.797 1.00 53.99 897 PRO B CA 1
ATOM 8459 C C . PRO B 1 644 ? 32.230 87.947 29.971 1.00 54.60 897 PRO B C 1
ATOM 8460 O O . PRO B 1 644 ? 32.045 87.260 30.977 1.00 54.74 897 PRO B O 1
ATOM 8464 N N . ASP B 1 645 ? 31.338 88.073 28.993 1.00 55.19 898 ASP B N 1
ATOM 8465 C CA . ASP B 1 645 ? 29.998 87.488 29.071 1.00 55.87 898 ASP B CA 1
ATOM 8466 C C . ASP B 1 645 ? 30.051 85.971 29.194 1.00 55.98 898 ASP B C 1
ATOM 8467 O O . ASP B 1 645 ? 29.228 85.361 29.885 1.00 56.12 898 ASP B O 1
ATOM 8472 N N . LYS B 1 646 ? 31.025 85.369 28.520 1.00 56.05 899 LYS B N 1
ATOM 8473 C CA . LYS B 1 646 ? 31.139 83.918 28.485 1.00 55.94 899 LYS B CA 1
ATOM 8474 C C . LYS B 1 646 ? 31.744 83.336 29.771 1.00 55.64 899 LYS B C 1
ATOM 8475 O O . LYS B 1 646 ? 31.376 82.233 30.172 1.00 55.85 899 LYS B O 1
ATOM 8481 N N . ALA B 1 647 ? 32.630 84.098 30.422 1.00 55.08 900 ALA B N 1
ATOM 8482 C CA . ALA B 1 647 ? 33.383 83.667 31.619 1.00 54.46 900 ALA B CA 1
ATOM 8483 C C . ALA B 1 647 ? 32.582 82.948 32.712 1.00 54.00 900 ALA B C 1
ATOM 8484 O O . ALA B 1 647 ? 32.902 81.809 33.059 1.00 53.99 900 ALA B O 1
ATOM 8486 N N . VAL B 1 648 ? 31.555 83.604 33.250 1.00 53.52 901 VAL B N 1
ATOM 8487 C CA . VAL B 1 648 ? 30.694 82.982 34.259 1.00 53.12 901 VAL B CA 1
ATOM 8488 C C . VAL B 1 648 ? 30.131 81.696 33.680 1.00 53.23 901 VAL B C 1
ATOM 8489 O O . VAL B 1 648 ? 30.191 80.641 34.315 1.00 53.46 901 VAL B O 1
ATOM 8493 N N . LYS B 1 649 ? 29.618 81.785 32.454 1.00 52.97 902 LYS B N 1
ATOM 8494 C CA . LYS B 1 649 ? 29.017 80.639 31.786 1.00 52.58 902 LYS B CA 1
ATOM 8495 C C . LYS B 1 649 ? 29.968 79.450 31.635 1.00 52.15 902 LYS B C 1
ATOM 8496 O O . LYS B 1 649 ? 29.513 78.305 31.597 1.00 52.36 902 LYS B O 1
ATOM 8502 N N . LYS B 1 650 ? 31.271 79.712 31.554 1.00 51.38 903 LYS B N 1
ATOM 8503 C CA . LYS B 1 650 ? 32.240 78.636 31.362 1.00 50.87 903 LYS B CA 1
ATOM 8504 C C . LYS B 1 650 ? 32.384 77.796 32.623 1.00 50.38 903 LYS B C 1
ATOM 8505 O O . LYS B 1 650 ? 32.428 76.573 32.555 1.00 50.46 903 LYS B O 1
ATOM 8511 N N . VAL B 1 651 ? 32.427 78.450 33.776 1.00 49.81 904 VAL B N 1
ATOM 8512 C CA . VAL B 1 651 ? 32.504 77.735 35.048 1.00 49.17 904 VAL B CA 1
ATOM 8513 C C . VAL B 1 651 ? 31.180 77.022 35.315 1.00 48.83 904 VAL B C 1
ATOM 8514 O O . VAL B 1 651 ? 31.160 75.869 35.739 1.00 48.75 904 VAL B O 1
ATOM 8518 N N . GLU B 1 652 ? 30.075 77.708 35.042 1.00 48.41 905 GLU B N 1
ATOM 8519 C CA . GLU B 1 652 ? 28.752 77.174 35.339 1.00 48.20 905 GLU B CA 1
ATOM 8520 C C . GLU B 1 652 ? 28.489 75.908 34.530 1.00 47.71 905 GLU B C 1
ATOM 8521 O O . GLU B 1 652 ? 27.796 74.990 34.980 1.00 47.39 905 GLU B O 1
ATOM 8527 N N . GLU B 1 653 ? 29.055 75.879 33.330 1.00 47.32 906 GLU B N 1
ATOM 8528 C CA . GLU B 1 653 ? 28.908 74.760 32.416 1.00 46.94 906 GLU B CA 1
ATOM 8529 C C . GLU B 1 653 ? 29.642 73.515 32.931 1.00 45.57 906 GLU B C 1
ATOM 8530 O O . GLU B 1 653 ? 29.100 72.419 32.871 1.00 45.33 906 GLU B O 1
ATOM 8536 N N . ASN B 1 654 ? 30.856 73.694 33.451 1.00 44.24 907 ASN B N 1
ATOM 8537 C CA . ASN B 1 654 ? 31.641 72.594 34.019 1.00 42.85 907 ASN B CA 1
ATOM 8538 C C . ASN B 1 654 ? 30.966 72.013 35.244 1.00 41.79 907 ASN B C 1
ATOM 8539 O O . ASN B 1 654 ? 31.133 70.831 35.555 1.00 41.77 907 ASN B O 1
ATOM 8544 N N . LEU B 1 655 ? 30.213 72.858 35.943 1.00 40.23 908 LEU B N 1
ATOM 8545 C CA . LEU B 1 655 ? 29.451 72.426 37.100 1.00 38.67 908 LEU B CA 1
ATOM 8546 C C . LEU B 1 655 ? 28.296 71.522 36.712 1.00 38.10 908 LEU B C 1
ATOM 8547 O O . LEU B 1 655 ? 27.917 70.660 37.490 1.00 37.77 908 LEU B O 1
ATOM 8552 N N . GLN B 1 656 ? 27.736 71.723 35.520 1.00 37.68 909 GLN B N 1
ATOM 8553 C CA . GLN B 1 656 ? 26.803 70.759 34.944 1.00 37.59 909 GLN B CA 1
ATOM 8554 C C . GLN B 1 656 ? 25.537 70.611 35.799 1.00 37.36 909 GLN B C 1
ATOM 8555 O O . GLN B 1 656 ? 25.028 69.509 36.019 1.00 37.56 909 GLN B O 1
ATOM 8561 N N . LEU B 1 657 ? 25.029 71.737 36.273 1.00 37.02 910 LEU B N 1
ATOM 8562 C CA . LEU B 1 657 ? 23.968 71.737 37.268 1.00 36.84 910 LEU B CA 1
ATOM 8563 C C . LEU B 1 657 ? 22.674 71.128 36.753 1.00 37.09 910 LEU B C 1
ATOM 8564 O O . LEU B 1 657 ? 21.864 70.621 37.533 1.00 37.20 910 LEU B O 1
ATOM 8569 N N . GLY B 1 658 ? 22.502 71.156 35.434 1.00 37.21 911 GLY B N 1
ATOM 8570 C CA . GLY B 1 658 ? 21.324 70.594 34.788 1.00 37.29 911 GLY B CA 1
ATOM 8571 C C . GLY B 1 658 ? 21.192 69.107 35.044 1.00 37.52 911 GLY B C 1
ATOM 8572 O O . GLY B 1 658 ? 20.086 68.573 35.103 1.00 37.60 911 GLY B O 1
ATOM 8573 N N . LEU B 1 659 ? 22.328 68.441 35.211 1.00 37.67 912 LEU B N 1
ATOM 8574 C CA . LEU B 1 659 ? 22.351 67.006 35.423 1.00 37.78 912 LEU B CA 1
ATOM 8575 C C . LEU B 1 659 ? 21.960 66.654 36.839 1.00 38.09 912 LEU B C 1
ATOM 8576 O O . LEU B 1 659 ? 22.343 67.349 37.778 1.00 37.98 912 LEU B O 1
ATOM 8581 N N . THR B 1 660 ? 21.210 65.565 36.993 1.00 38.70 913 THR B N 1
ATOM 8582 C CA . THR B 1 660 ? 21.025 64.972 38.318 1.00 39.29 913 THR B CA 1
ATOM 8583 C C . THR B 1 660 ? 22.352 64.364 38.751 1.00 39.76 913 THR B C 1
ATOM 8584 O O . THR B 1 660 ? 23.272 64.210 37.948 1.00 39.69 913 THR B O 1
ATOM 8588 N N . ASP B 1 661 ? 22.434 64.015 40.025 1.00 40.51 914 ASP B N 1
ATOM 8589 C CA . ASP B 1 661 ? 23.686 63.611 40.635 1.00 41.28 914 ASP B CA 1
ATOM 8590 C C . ASP B 1 661 ? 24.382 62.447 39.946 1.00 41.71 914 ASP B C 1
ATOM 8591 O O . ASP B 1 661 ? 25.599 62.484 39.743 1.00 42.04 914 ASP B O 1
ATOM 8596 N N . GLU B 1 662 ? 23.632 61.417 39.571 1.00 41.95 915 GLU B N 1
ATOM 8597 C CA . GLU B 1 662 ? 24.276 60.253 38.994 1.00 41.88 915 GLU B CA 1
ATOM 8598 C C . GLU B 1 662 ? 24.740 60.624 37.612 1.00 41.35 915 GLU B C 1
ATOM 8599 O O . GLU B 1 662 ? 25.831 60.253 37.210 1.00 41.88 915 GLU B O 1
ATOM 8605 N N . GLU B 1 663 ? 23.926 61.388 36.899 1.00 40.47 916 GLU B N 1
ATOM 8606 C CA . GLU B 1 663 ? 24.266 61.795 35.549 1.00 39.86 916 GLU B CA 1
ATOM 8607 C C . GLU B 1 663 ? 25.545 62.585 35.610 1.00 38.75 916 GLU B C 1
ATOM 8608 O O . GLU B 1 663 ? 26.438 62.398 34.782 1.00 39.01 916 GLU B O 1
ATOM 8614 N N . ALA B 1 664 ? 25.630 63.444 36.621 1.00 37.24 917 ALA B N 1
ATOM 8615 C CA . ALA B 1 664 ? 26.811 64.235 36.894 1.00 35.62 917 ALA B CA 1
ATOM 8616 C C . ALA B 1 664 ? 28.033 63.352 37.119 1.00 34.61 917 ALA B C 1
ATOM 8617 O O . ALA B 1 664 ? 29.110 63.650 36.613 1.00 34.53 917 ALA B O 1
ATOM 8619 N N . VAL B 1 665 ? 27.877 62.274 37.887 1.00 33.40 918 VAL B N 1
ATOM 8620 C CA . VAL B 1 665 ? 29.003 61.364 38.140 1.00 32.25 918 VAL B CA 1
ATOM 8621 C C . VAL B 1 665 ? 29.438 60.714 36.827 1.00 31.87 918 VAL B C 1
ATOM 8622 O O . VAL B 1 665 ? 30.625 60.675 36.515 1.00 31.91 918 VAL B O 1
ATOM 8626 N N . GLN B 1 666 ? 28.460 60.251 36.051 1.00 31.21 919 GLN B N 1
ATOM 8627 C CA . GLN B 1 666 ? 28.693 59.598 34.774 1.00 30.56 919 GLN B CA 1
ATOM 8628 C C . GLN B 1 666 ? 29.531 60.504 33.895 1.00 29.95 919 GLN B C 1
ATOM 8629 O O . GLN B 1 666 ? 30.544 60.074 33.302 1.00 29.79 919 GLN B O 1
ATOM 8635 N N . HIS B 1 667 ? 29.080 61.758 33.823 1.00 28.78 920 HIS B N 1
ATOM 8636 C CA . HIS B 1 667 ? 29.712 62.795 33.051 1.00 27.96 920 HIS B CA 1
ATOM 8637 C C . HIS B 1 667 ? 31.182 62.873 33.396 1.00 27.69 920 HIS B C 1
ATOM 8638 O O . HIS B 1 667 ? 32.029 62.912 32.507 1.00 27.94 920 HIS B O 1
ATOM 8645 N N . LEU B 1 668 ? 31.486 62.866 34.686 1.00 27.40 921 LEU B N 1
ATOM 8646 C CA . LEU B 1 668 ? 32.854 63.010 35.123 1.00 27.53 921 LEU B CA 1
ATOM 8647 C C . LEU B 1 668 ? 33.653 61.750 34.837 1.00 28.19 921 LEU B C 1
ATOM 8648 O O . LEU B 1 668 ? 34.848 61.820 34.542 1.00 28.25 921 LEU B O 1
ATOM 8653 N N . GLN B 1 669 ? 32.990 60.599 34.921 1.00 28.99 922 GLN B N 1
ATOM 8654 C CA . GLN B 1 669 ? 33.609 59.326 34.580 1.00 29.49 922 GLN B CA 1
ATOM 8655 C C . GLN B 1 669 ? 34.080 59.385 33.145 1.00 29.57 922 GLN B C 1
ATOM 8656 O O . GLN B 1 669 ? 35.180 58.944 32.805 1.00 29.12 922 GLN B O 1
ATOM 8662 N N . SER B 1 670 ? 33.233 59.949 32.302 1.00 30.13 923 SER B N 1
ATOM 8663 C CA . SER B 1 670 ? 33.519 59.988 30.889 1.00 31.01 923 SER B CA 1
ATOM 8664 C C . SER B 1 670 ? 34.799 60.754 30.606 1.00 30.86 923 SER B C 1
ATOM 8665 O O . SER B 1 670 ? 35.630 60.300 29.814 1.00 31.05 923 SER B O 1
ATOM 8668 N N . LEU B 1 671 ? 34.952 61.907 31.256 1.00 30.69 924 LEU B N 1
ATOM 8669 C CA . LEU B 1 671 ? 36.090 62.783 31.001 1.00 30.49 924 LEU B CA 1
ATOM 8670 C C . LEU B 1 671 ? 37.344 62.128 31.513 1.00 30.41 924 LEU B C 1
ATOM 8671 O O . LEU B 1 671 ? 38.375 62.159 30.857 1.00 30.41 924 LEU B O 1
ATOM 8676 N N . LEU B 1 672 ? 37.231 61.510 32.681 1.00 30.61 925 LEU B N 1
ATOM 8677 C CA . LEU B 1 672 ? 38.331 60.773 33.270 1.00 30.94 925 LEU B CA 1
ATOM 8678 C C . LEU B 1 672 ? 38.749 59.637 32.352 1.00 31.65 925 LEU B C 1
ATOM 8679 O O . LEU B 1 672 ? 39.942 59.426 32.148 1.00 31.82 925 LEU B O 1
ATOM 8684 N N . ASP B 1 673 ? 37.768 58.930 31.781 1.00 32.36 926 ASP B N 1
ATOM 8685 C CA . ASP B 1 673 ? 38.029 57.821 30.865 1.00 32.71 926 ASP B CA 1
ATOM 8686 C C . ASP B 1 673 ? 38.867 58.238 29.679 1.00 32.28 926 ASP B C 1
ATOM 8687 O O . ASP B 1 673 ? 39.941 57.684 29.471 1.00 32.55 926 ASP B O 1
ATOM 8692 N N . VAL B 1 674 ? 38.408 59.225 28.915 1.00 31.81 927 VAL B N 1
ATOM 8693 C CA . VAL B 1 674 ? 39.181 59.685 27.761 1.00 31.68 927 VAL B CA 1
ATOM 8694 C C . VAL B 1 674 ? 40.566 60.117 28.161 1.00 31.68 927 VAL B C 1
ATOM 8695 O O . VAL B 1 674 ? 41.547 59.788 27.499 1.00 31.69 927 VAL B O 1
ATOM 8699 N N . SER B 1 675 ? 40.644 60.873 29.245 1.00 31.82 928 SER B N 1
ATOM 8700 C CA . SER B 1 675 ? 41.893 61.492 29.622 1.00 31.85 928 SER B CA 1
ATOM 8701 C C . SER B 1 675 ? 42.910 60.442 29.989 1.00 31.98 928 SER B C 1
ATOM 8702 O O . SER B 1 675 ? 44.050 60.525 29.561 1.00 32.05 928 SER B O 1
ATOM 8705 N N . ILE B 1 676 ? 42.489 59.431 30.741 1.00 32.40 929 ILE B N 1
ATOM 8706 C CA . ILE B 1 676 ? 43.394 58.349 31.151 1.00 32.85 929 ILE B CA 1
ATOM 8707 C C . ILE B 1 676 ? 43.765 57.416 29.979 1.00 33.28 929 ILE B C 1
ATOM 8708 O O . ILE B 1 676 ? 44.925 57.020 29.845 1.00 33.63 929 ILE B O 1
ATOM 8713 N N . THR B 1 677 ? 42.805 57.076 29.124 1.00 33.47 930 THR B N 1
ATOM 8714 C CA . THR B 1 677 ? 43.124 56.247 27.958 1.00 34.07 930 THR B CA 1
ATOM 8715 C C . THR B 1 677 ? 44.227 56.867 27.116 1.00 33.86 930 THR B C 1
ATOM 8716 O O . THR B 1 677 ? 45.159 56.169 26.732 1.00 34.16 930 THR B O 1
ATOM 8720 N N . ALA B 1 678 ? 44.125 58.173 26.856 1.00 33.52 931 ALA B N 1
ATOM 8721 C CA . ALA B 1 678 ? 45.050 58.878 25.963 1.00 33.37 931 ALA B CA 1
ATOM 8722 C C . ALA B 1 678 ? 46.483 58.695 26.427 1.00 33.09 931 ALA B C 1
ATOM 8723 O O . ALA B 1 678 ? 47.405 58.488 25.639 1.00 32.96 931 ALA B O 1
ATOM 8725 N N . VAL B 1 679 ? 46.620 58.727 27.737 1.00 32.84 932 VAL B N 1
ATOM 8726 C CA . VAL B 1 679 ? 47.878 58.772 28.415 1.00 32.76 932 VAL B CA 1
ATOM 8727 C C . VAL B 1 679 ? 48.522 57.396 28.465 1.00 32.77 932 VAL B C 1
ATOM 8728 O O . VAL B 1 679 ? 49.729 57.262 28.249 1.00 32.97 932 VAL B O 1
ATOM 8732 N N . MET B 1 680 ? 47.716 56.374 28.732 1.00 32.74 933 MET B N 1
ATOM 8733 C CA . MET B 1 680 ? 48.218 55.003 28.824 1.00 33.00 933 MET B CA 1
ATOM 8734 C C . MET B 1 680 ? 48.250 54.301 27.454 1.00 33.00 933 MET B C 1
ATOM 8735 O O . MET B 1 680 ? 47.198 54.146 26.819 1.00 33.63 933 MET B O 1
ATOM 8740 N N . PRO B 1 681 ? 49.440 53.846 27.005 1.00 32.52 934 PRO B N 1
ATOM 8741 C CA . PRO B 1 681 ? 49.593 53.270 25.661 1.00 32.10 934 PRO B CA 1
ATOM 8742 C C . PRO B 1 681 ? 48.863 51.933 25.475 1.00 31.84 934 PRO B C 1
ATOM 8743 O O . PRO B 1 681 ? 48.401 51.646 24.370 1.00 32.01 934 PRO B O 1
ATOM 8747 N N . ALA B 1 682 ? 48.760 51.130 26.535 1.00 31.50 935 ALA B N 1
ATOM 8748 C CA . ALA B 1 682 ? 47.999 49.877 26.487 1.00 31.40 935 ALA B CA 1
ATOM 8749 C C . ALA B 1 682 ? 46.527 50.129 26.189 1.00 31.56 935 ALA B C 1
ATOM 8750 O O . ALA B 1 682 ? 45.896 49.349 25.477 1.00 31.96 935 ALA B O 1
ATOM 8752 N N . LEU B 1 683 ? 45.985 51.223 26.723 1.00 31.55 936 LEU B N 1
ATOM 8753 C CA . LEU B 1 683 ? 44.580 51.569 26.520 1.00 31.56 936 LEU B CA 1
ATOM 8754 C C . LEU B 1 683 ? 44.317 52.034 25.096 1.00 32.23 936 LEU B C 1
ATOM 8755 O O . LEU B 1 683 ? 43.228 51.799 24.552 1.00 32.40 936 LEU B O 1
ATOM 8760 N N . VAL B 1 684 ? 45.317 52.701 24.519 1.00 32.63 937 VAL B N 1
ATOM 8761 C CA . VAL B 1 684 ? 45.298 53.192 23.139 1.00 33.16 937 VAL B CA 1
ATOM 8762 C C . VAL B 1 684 ? 45.350 52.044 22.138 1.00 33.64 937 VAL B C 1
ATOM 8763 O O . VAL B 1 684 ? 44.669 52.070 21.101 1.00 33.61 937 VAL B O 1
ATOM 8767 N N . GLU B 1 685 ? 46.169 51.044 22.455 1.00 34.31 938 GLU B N 1
ATOM 8768 C CA . GLU B 1 685 ? 46.371 49.909 21.571 1.00 35.11 938 GLU B CA 1
ATOM 8769 C C . GLU B 1 685 ? 45.064 49.127 21.523 1.00 34.77 938 GLU B C 1
ATOM 8770 O O . GLU B 1 685 ? 44.599 48.723 20.449 1.00 34.57 938 GLU B O 1
ATOM 8776 N N . GLN B 1 686 ? 44.456 48.954 22.691 1.00 34.48 939 GLN B N 1
ATOM 8777 C CA . GLN B 1 686 ? 43.181 48.274 22.778 1.00 34.47 939 GLN B CA 1
ATOM 8778 C C . GLN B 1 686 ? 42.150 48.920 21.856 1.00 34.66 939 GLN B C 1
ATOM 8779 O O . GLN B 1 686 ? 41.408 48.228 21.170 1.00 34.99 939 GLN B O 1
ATOM 8785 N N . ILE B 1 687 ? 42.118 50.245 21.822 1.00 34.75 940 ILE B N 1
ATOM 8786 C CA . ILE B 1 687 ? 41.232 50.953 20.914 1.00 34.88 940 ILE B CA 1
ATOM 8787 C C . ILE B 1 687 ? 41.618 50.664 19.457 1.00 36.04 940 ILE B C 1
ATOM 8788 O O . ILE B 1 687 ? 40.739 50.550 18.586 1.00 36.43 940 ILE B O 1
ATOM 8793 N N . HIS B 1 688 ? 42.920 50.528 19.195 1.00 36.61 941 HIS B N 1
ATOM 8794 C CA . HIS B 1 688 ? 43.385 50.153 17.871 1.00 37.13 941 HIS B CA 1
ATOM 8795 C C . HIS B 1 688 ? 42.698 48.834 17.494 1.00 36.77 941 HIS B C 1
ATOM 8796 O O . HIS B 1 688 ? 42.022 48.744 16.464 1.00 37.20 941 HIS B O 1
ATOM 8803 N N . ARG B 1 689 ? 42.800 47.841 18.369 1.00 35.87 942 ARG B N 1
ATOM 8804 C CA . ARG B 1 689 ? 42.290 46.517 18.060 1.00 35.37 942 ARG B CA 1
ATOM 8805 C C . ARG B 1 689 ? 40.782 46.497 17.868 1.00 34.66 942 ARG B C 1
ATOM 8806 O O . ARG B 1 689 ? 40.255 45.704 17.094 1.00 34.39 942 ARG B O 1
ATOM 8814 N N . PHE B 1 690 ? 40.090 47.377 18.576 1.00 34.18 943 PHE B N 1
ATOM 8815 C CA . PHE B 1 690 ? 38.638 47.438 18.505 1.00 33.65 943 PHE B CA 1
ATOM 8816 C C . PHE B 1 690 ? 38.209 48.064 17.188 1.00 33.57 943 PHE B C 1
ATOM 8817 O O . PHE B 1 690 ? 37.197 47.667 16.614 1.00 33.92 943 PHE B O 1
ATOM 8825 N N . THR B 1 691 ? 38.964 49.062 16.732 1.00 33.06 944 THR B N 1
ATOM 8826 C CA . THR B 1 691 ? 38.684 49.732 15.476 1.00 32.57 944 THR B CA 1
ATOM 8827 C C . THR B 1 691 ? 38.812 48.675 14.397 1.00 32.30 944 THR B C 1
ATOM 8828 O O . THR B 1 691 ? 37.914 48.504 13.559 1.00 32.02 944 THR B O 1
ATOM 8832 N N . GLN B 1 692 ? 39.910 47.925 14.495 1.00 31.95 945 GLN B N 1
ATOM 8833 C CA . GLN B 1 692 ? 40.280 46.870 13.555 1.00 31.68 945 GLN B CA 1
ATOM 8834 C C . GLN B 1 692 ? 39.174 45.847 13.414 1.00 31.03 945 GLN B C 1
ATOM 8835 O O . GLN B 1 692 ? 39.036 45.189 12.393 1.00 31.44 945 GLN B O 1
ATOM 8841 N N . TYR B 1 693 ? 38.392 45.694 14.462 1.00 30.40 946 TYR B N 1
ATOM 8842 C CA . TYR B 1 693 ? 37.359 44.689 14.464 1.00 29.81 946 TYR B CA 1
ATOM 8843 C C . TYR B 1 693 ? 36.378 44.844 13.304 1.00 30.12 946 TYR B C 1
ATOM 8844 O O . TYR B 1 693 ? 36.074 43.871 12.642 1.00 29.72 946 TYR B O 1
ATOM 8853 N N . TRP B 1 694 ? 35.893 46.054 13.040 1.00 30.93 947 TRP B N 1
ATOM 8854 C CA . TRP B 1 694 ? 34.899 46.228 11.971 1.00 31.22 947 TRP B CA 1
ATOM 8855 C C . TRP B 1 694 ? 35.492 46.319 10.570 1.00 32.61 947 TRP B C 1
ATOM 8856 O O . TRP B 1 694 ? 34.775 46.197 9.591 1.00 32.45 947 TRP B O 1
ATOM 8867 N N . ARG B 1 695 ? 36.797 46.561 10.494 1.00 34.69 948 ARG B N 1
ATOM 8868 C CA . ARG B 1 695 ? 37.553 46.511 9.248 1.00 37.06 948 ARG B CA 1
ATOM 8869 C C . ARG B 1 695 ? 37.657 45.030 8.764 1.00 38.07 948 ARG B C 1
ATOM 8870 O O . ARG B 1 695 ? 37.815 44.119 9.591 1.00 38.76 948 ARG B O 1
ATOM 8878 N N . LYS B 1 696 ? 37.504 44.798 7.450 1.00 39.04 949 LYS B N 1
ATOM 8879 C CA . LYS B 1 696 ? 37.825 43.501 6.775 1.00 39.91 949 LYS B CA 1
ATOM 8880 C C . LYS B 1 696 ? 37.313 43.480 5.327 1.00 39.92 949 LYS B C 1
ATOM 8881 O O . LYS B 1 696 ? 37.888 44.124 4.443 1.00 39.81 949 LYS B O 1
#

Foldseek 3Di:
DVCLVVVVCCVLQFDFPDPPDDVVLVSLQVVLVVDLPDLSSLLSNVNNQVVPDPVSVVVNLVSQVPHDQHALLSLLLCLFLPHQDPSSVLSSLVNVLVPDPVVCQLLVLLLLLSLLRHDLVVLVVLLVVLLRSLVSLLVVLLVDQLSVLQNQQSLVQLQPDVVSVVRNVSSVSSNVSSLSCLCPPDCSSVVSNVQSVVQVQVVVQVVVLVVVLVVDDDDQVVSLVSSLVSQCPAPPTPANQQFAPWHQDSLGNPWTFTHWNSVVWGWDPDPQTWIWIWTQTPPPRHIFIKIKTFAFFCQLVQLLLSVLVVLQVLCVVVVQHLVEDSWTWGARYGRIIMTGDDDWAFQVRCCVVPVAPLRLLCVLAAQCPDPPSHDPQLLVNLLSLLLSAQLSCLLFQQEPDDSRAWIADNSNHIYGDDRLDTLNDYPDPDDLSTDDALRSQVSQVHDDDPRNVVSLVNNLVSLVSVLSVLNSSLSSLSSCLVPPRVNCPVHSVCNSVSSNVSSVSVDDSVRNSVVVVVSVVVNNLVNDPVSVVVVVVVVVVVD/DPVVVVVLVVVQQFDQDDLPQQVHLVVLVVVLVVPLPDASSLLSNCSHQVVDDPDSVVVSVVSQVVRDQHALLSLLLCLDPSHQDPSSVVSSLVNVVPDDVVVCLLLVLLLLLSQLHDDPVVLVVVLVVLVSLVSLLVVLLVDLLSVLQNLLSLCQLLVVPVVVVVNVSSVSSNVSSLSCLCVDDPSSVVSSVQSVVVVLVVVQVVVLVVVLVVDDDDQVVSLVSSLVSQCDAPPTPANQQFGDWHQDSQGRVWTFTHWHSVPKHWDPDPQIKIWIWTQTPPPRDIFIKIKGQAFFCLQVQVLLSVLVVLQVLCCVVPQHLLADSWTWGASYGRITMTGDDDWAFLVRCCVVPVAPVSLQCVQAADPPAPSSHNVQLLSSQLSLLLSAQQSCLLFLAEPDDRRQWIADNSNHIYGDDGPDTLNDYPDDDDLSGDDALRSQVSLVHDPDPSNVVSLVSNLVSLLSVLSVVSSVLSSLSSCLVPPRPVSVVPSPCRSVSSVVSNVSVDDSVVSSVVVVVSVVVNNLVNDVVSVVVVVVVVCVVPD

Secondary structure (DSSP, 8-state):
-TTHHHHHHHHHHS-SS----SSHHHHHHHHHTT----HHHHHHHGGGTTTS-HHHHHHHHHHHHHSPPPPHHHHHHHHSTT---HHHHHHHHHHHHHS-HHHHHHHHHHHHHHGGGS-HHHHHHHHHHH--HHHHHHHHHTT-HHHHHHHHHHHHHHH----HHHHHHHHHHHHHHHHHHHHHS-HHHHHHHHHHHHHHHHHHHHHHHHHHHHHS-S-HHHHHHHHHHHHHSTTSSSS-TTS---EE-SS-TTSEEEEE-GGG-EE-SSSS-PEEEEEEETTTT-EEEEEEE-SS-THHHHHHHHHHHHHHHHHHHTT---------EEESSTT-EEEE----EEHHHHHHHSSSHHHHHHHHSB-TTSSSSB-HHHHHHHHHHHHHHHHHHHHHT-----TTTEEE-TTS-EEE----S-TT--SSS---SS---HHHHHHTTSSSSHHHHHHHHHHHHHHHHHHHTHHHHHHHHHHTTT---TTTTSSGGGHHHHHHHHHTTTS-HHHHHHHHHHHHHHHHHHH-HHHHHHHHHHHHHH-/--HHHHHHHHHHHS-SS----TTTHHHHHHHHTT---STHHHHHHHHHHTTS-SHHHHHHHHHHHHSPPPPHHHHHHHHSTT---HHHHHHHHHHHHHS-HHHHHHHHHHHHHHTTSS-HHHHHHHHHH--HHHHHHHHHHH-HHHHHHHHHHHHHHH---SSHHHHHHHHHHHHHHHHHHHHS-HHHHHHHHHHHHHHHHHHHHHHHHHHHHHS-S-HHHHHHHHHHHHH-TTSSSS-SSS-S-EE-SSSTT-EEEEEEEEEEEE-SSSS--EEEEEEESSTT-EEE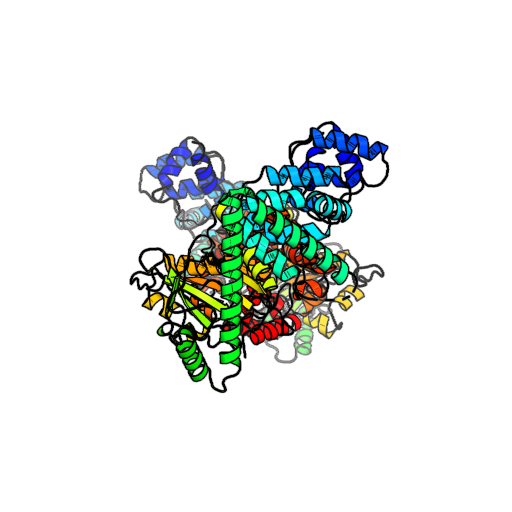EEEE-SS--HHHHHHHHHHHHHHHHHHHTT---------EEEEETTEEEEE----EEHHHHHHHSSSHHHHHHHHS--TTSTTSS-HHHHHHHHHHHHHHHHHHHHHT-B---TTTEEE-TT--EEE---SB-TT--SSS---SS---HHHHHHTT-TTSHHHHHHHHHHHHHHHHHHHTHHHHHHHHHTTTT---HHHHHSHHHHHHHHHHHHTTTS-HHHHHHHHHHHHHHHHHHH-HHHHHHHHHHHHHH--

Organism: Drosophila melanogaster (NCBI:txid7227)

Sequence (1086 aa):
ASIRDQLHTIVYRYPPTYVLSSEEQDLVWKFRFYLSSHKKALTKFLKCINWKLEDEVTQALWMLANWAPMDVEDALELLSPTFTHPQVRKYAVSRLAQAPDEDLLLYLLQLVQALKYEDPRHIVHLHGCIFNLCTFLIQRACTNATLANYFYWYLSIEVEEKQDERAHDMYAMVLKMFLKVLENGNFNLRGIFYNLRKQRRFIDELVKLVKLVAKEPGNRNKKTEKFQKLLAEQDMFKVNFTNFEPIPFPLDPEIYITKIVPMRTSLFKSALMPAKLTFVTSIAHHEYAAIFKHGDDLRQDQLILQMITLMDKLLRRENLDLKLTPYKVLATSSKHGFLQYVDSCTVAEVLAREGNIHNFFRKHHPCDNGPYGISAEVMDTYIKSCAGYCVITYLLGVGDRHLDNLLLTTNGKLFHIDFGYILGRDPKPMPPPMKLSKEMVEAMGGISSEHHHEFRKQCYTAYLHLRRHANVMLNLFSLMVDATVPDIALEPDKAVKKVEENLQLGLTDEEAVQHLQSLLDVSITAVMPALVEQIHRFTQYWRASIRDQLHTIVYRYPPTYVLSSEEQDLVWKFRFYLSSHKKALTKFLKCINWKLEDEVTQALWMLANWAPMDVEDALELLSPTFTHPQVRKYAVSRLAQAPDEDLLLYLLQLVQALKYEDPRHIVHLHGCINLCTFLIQRACTNATLANYFYWYLSIEVERKQDERAHDMYAMVLKMFLKVLENGNFNLRGIFYNLRKQRRFIDELVKLVKLVAKEPGNRNKKTEKFQKLLAEQDMFKVNFTNFEPIPFPLDPEIYITKIVPMRTSLFKSALMPAKLTFVTSIAHHEYAAIFKHGDDLRQDQLILQMITLMDKLLRRENLDLKLTPYKVLATSSKHGFLQYVDSCTVAEVLAREGNIHNFFRKHHPCDNGPYGISAEVMDTYIKSCAGYCVITYLLGVGDRHLDNLLLTTNGKLFHIDFGYILGRDPKPMPPPMKLSKEMVEAMGGISSEHHHEFRKQCYTAYLHLRRHANVMLNLFSLMVDATVPDIALEPDKAVKKVEENLQLGLTDEEAVQHLQSLLDVSITAVMPALVEQIHRFTQYWRK

GO terms:
  GO:0016303 1-phosphatidylinositol-3-kinase activity (F, IDA)
  GO:0000421 autophagosome membrane (C, IDA)
  GO:0005769 early endosome (C, IDA)
  GO:0034271 phosphatidylinositol 3-kinase complex, class III, type I (C, IDA)
  GO:0046854 phosphatidylinositol phosphate biosynthetic process (P, IDA)
  GO:0010669 epithelial structure maintenance (P, IGI)
  GO:0016236 macroautophagy (P, IGI)
  GO:0007163 establishment or maintenance of cell polarity (P, IGI)
  GO:1990462 omegasome (C, IMP)
  GO:0035096 larval midgut cell programmed cell death (P, IMP)
  GO:0045850 positive regulation of nurse cell apoptotic process (P, IMP)
  GO:0016236 macroautophagy (P, IMP)
  GO:0016322 neuron remodeling (P, IMP)
  GO:2000641 regulation of early endosome to late endosome transport (P, IMP)
  GO:0006622 protein targeting to lysosome (P, IMP)
  GO:0006897 endocytosis (P, IMP)
  GO:0006909 phagocytosis (P, IMP)
  GO:0009267 cellular response to starvation (P, IMP)

Radius of gyration: 39.57 Å; Cα contacts (8 Å, |Δi|>4): 1520; chains: 2; bounding box: 86×117×80 Å